Protein AF-A0A1G0YBI5-F1 (afdb_monomer)

Radius of gyration: 34.23 Å; Cα contacts (8 Å, |Δi|>4): 1061; chains: 1; bounding box: 89×84×94 Å

Sequence (829 aa):
MQFNQQEITVLQSEGLLAPEYLEFYKILGNHDFKSQHILRLAKQGSIVKNYQALQELCAPSSNRSPFIAWLKYAGFSVDQLVSMLSHQGGYNNLAALRKLFIPIANNTGDWFLDFHGQPLTPLTLLAREGVTPERIAYLLNHNGGSKNLNTLQTLLIPMKDMNNKCLIDLSTKQPLTNFSLLVKEGFTYDIIMKILNHNGGSKNVEFLQTLIMPIQNTRVTQLDILTQSGFTIERIIRVLNHVGGTCNIKTLQALLVPMQDEYNNFVVDPMTTQPLTQLNMLISEGFAIEEIIQVTNHDGGTRNLRALQALLAPMKDEHDHWLMNSTTGKPLTQLNILIAAGFTSERIIRVLNNGGGAKNLGTLRALLAPMKDEHNRWLIDPVTQKPLTQLDVLNSAGFTIKRILSALSHIGGSKNIESLQALLVPMEDQSGRRIIDLKTGRPLTQLDVLRSKGFKSNHIIKILGHTGGSKNLEALQALFVSLKNEQHNLLIDPKTGKPLTYLDILHSAGFTNEQITDLLGHNGGVKNLEALQSLFVPMKDVHNNLVINPITAQPLTPLAALISMQFTIAQIIKVLNNIGGSKNLIALQVLFKPTKNLYEQLVLDPLSGRPLTQFNILTAEKFTHNDIINLLGNNGGSKNLCALQALLTPISNINYNNGQPYMQLKILNAAGIENNMVISILSQPGGANSMNELLKLVFCKEISNLMASNAMVCKNIYALANMQAKSGHLNFLTFIKGDVFLKHIQEHPSDLIDLCAKIKKLTTKNLPAIPTSIDTLRQLIQPPGNKRKHADSNQAVTNARSITEHSLFKKPPSPVIGTLNISINTQQF

Solvent-accessible surface area (backbone atoms only — not comparable to full-atom values): 45962 Å² total; per-residue (Å²): 98,76,74,54,75,71,55,48,52,54,34,55,78,70,62,62,69,47,73,82,46,57,61,48,38,45,58,43,37,81,64,75,53,50,55,72,56,55,52,56,40,57,79,36,103,54,40,70,55,40,49,51,45,49,46,65,30,62,42,70,48,102,88,46,82,24,54,51,58,58,40,44,74,64,62,47,49,65,70,47,55,48,49,24,40,54,39,79,69,14,41,48,31,54,63,43,54,57,56,32,72,43,64,43,56,55,92,89,63,52,60,45,58,47,101,84,69,46,67,35,19,59,45,58,59,38,45,79,69,73,49,48,49,68,58,53,39,56,36,28,55,45,62,54,12,31,51,23,51,45,48,55,49,60,27,66,40,65,36,59,49,98,82,68,44,71,38,60,37,88,89,78,72,42,68,33,21,61,42,59,52,38,41,75,73,67,47,39,70,79,49,51,54,51,26,25,57,45,59,62,13,31,55,27,54,57,45,47,52,62,26,71,38,56,43,90,100,51,89,54,26,57,46,52,58,40,36,78,72,67,48,39,69,69,56,50,52,57,33,28,55,42,52,58,13,47,54,26,52,56,50,56,55,58,25,67,45,64,38,58,50,100,85,67,47,70,39,50,36,78,90,75,72,43,64,33,21,59,47,58,53,42,45,75,64,62,42,51,73,70,53,60,50,46,24,29,60,39,73,50,9,45,51,20,44,50,49,54,53,63,24,65,43,64,38,57,53,101,81,68,47,74,39,63,32,92,89,69,62,41,72,34,29,57,47,57,53,40,40,75,74,67,45,43,41,71,54,52,45,46,26,21,56,35,53,56,9,31,52,21,49,49,45,54,54,54,30,66,36,68,36,59,49,101,81,76,44,74,37,61,34,89,86,79,74,41,66,36,25,54,47,55,56,38,35,74,68,59,45,41,71,73,47,49,47,48,17,26,49,31,45,57,8,34,48,21,45,52,52,54,56,56,27,69,42,64,36,57,48,101,84,72,46,70,39,61,35,89,87,75,77,42,65,37,25,55,49,53,56,40,41,76,76,70,48,48,60,67,45,58,37,46,17,16,48,29,48,56,10,35,54,20,46,52,51,54,57,56,29,69,45,63,38,58,48,97,87,68,46,73,37,60,35,92,90,76,78,40,68,34,24,55,50,57,54,40,45,74,71,70,51,48,72,66,60,55,33,50,29,20,42,34,56,56,10,38,50,25,48,56,46,56,56,53,28,69,44,62,38,60,49,101,83,74,45,74,36,62,31,93,87,76,76,42,66,33,20,56,46,58,54,40,42,76,68,72,48,48,70,68,56,54,46,40,19,26,57,35,52,55,8,32,51,17,44,52,47,55,60,54,29,70,40,65,35,58,49,100,82,71,45,73,38,57,35,94,86,78,69,42,67,35,21,54,48,55,55,42,46,73,74,70,47,48,76,65,54,54,45,46,21,20,42,33,51,53,11,39,50,19,49,51,43,56,54,54,31,70,37,65,57,91,85,64,86,84,74,84,86,63,80,57,31,53,49,59,55,39,42,65,24,66,49,42,74,69,53,53,48,52,22,24,42,36,60,59,13,34,54,17,51,55,32,47,49,63,39,50,75,34,66,69,52,21,52,46,20,52,74,30,67,63,44,29,51,52,52,49,53,46,39,52,37,76,84,30,37,61,58,43,45,49,58,63,67,69,71,50,70,71,55,54,51,49,42,70,77,38,47,68,54,60,55,53,44,61,57,65,47,72,81,62,53,86,85,56,59,87,78,59,75,89,48,67,66,60,52,49,65,68,55,56,76,87,78,78,91,69,88,79,80,89,82,84,83,88,79,91,80,91,87,87,86,83,90,88,80,86,89,80,87,80,77,83,84,75,84,80,87,77,86,82,85,84,70,96,71,87,137

Foldseek 3Di:
DDDDPVLVVLCVVLVQPPPVNVVVVVLVVVLVDDSVLLSLLSPDPVNVLLVVLVCQQRPDDPPDHHVSVVCVVLPDDPVLLSLLSSDDVSSLLVVLVVQQPDFAAFPVRDADADPVRHGDGNVNVCVVQVCGPVLLSLCSNDDCSSLLSVLSVQQVHFDADPVRHGDADPVPRHTDGNVNLCVVVVCGPVLLSLLSNDDCSSVLSVVVSQQSDDDPPDPDGVVNVCVVVVCDPVLLSLLSSADPSSLLVVLVVQQVDFDADPVRDFDAFPVPRHGDGNSNVCVVLPADPVLLSLLSNYHCSSLLSVLVVQQVPFDADPVRHGDADPVRRHGDGNSVVCVVVVCGNVLLSLLSSEAVSSLLSVLVVQQVDFDADPVRHTPADPVVRHGDGNQNVCVVLVCHPVLLSLLRSYHCSSLLVVLVSQQPDFDADPVRHFDADPVPRHRDGNSVVCVVVPNGPVLSSLLSSEHCSNLLVVLVSQQADFDADPVRHFDADPVPRHRDGNVNVCVVVVHDSVLSSLCSSYHPSSLLVVLVVQQPDFDADPVRHFDADPVPRHRDGNVNVVVVVVDDPVLLSLLRSEHPSSLLSVLVSQQPDFDADPVRHFDADPPPRHRQGNVNVCVVLVHDPVLSSLLSSYHVSSLLSVLVSQQADFDPPDDDDPPDGDGNQVLCVLLVCDPVLSSLLSSAHVSSLLSVLVSLQSVPVLSSVLSNVDVLLVVLSSVQSNDHPNSLLSVLVSVLDDDVVSVVCSVPVPLSNQLSVLCPPPDSVCSVVQDSDVVSSVVSSDDDDDPDDDDDDDDDDDDDDDDDDDDDDDDDDDDDPPDDDDDPPPDDD

Secondary structure (DSSP, 8-state):
----HHHHHHHHHTTTTSHHHHHHHHHTGGGT--HHHHHHHHTSTTHHHHHHHHHHHHPPBTTB--HHHHHHHTT--HHHHHHHHSSTTTHHHHHHHHHTTSPPB-SSSPBPB-TTSPBP-HHHHHHHTT--HHHHHHHHSSTTHHHHHHHHHHHTSBPB-TTSPBPB-TTT-SBPBHHHHHHHTT--HHHHHHHTSSTTHHHHHHHHHHHHSBPTTSS-BHHHHHHHTT--HHHHHHHHSSTTHHHHHHHHHTTSSBPB-TTSPBPBPTTT-SBPBHHHHHHHTT--HHHHHHHHSSTTHHHHHHHHHTTSSBPB-TTSPBPB-TTT-SBPBHHHHHHHTT--HHHHHHHHSSTTHHHHHHHHHHHTSBPB-TTSPBPB-TTT-SBPBHHHHHHHTT--HHHHHHHHSSTTHHHHHHHHHHTTSBPB-TTSPBPB-TTTSSBPBHHHHHHHTT--HHHHHHHHSSTTHHHHHHHHHHTTSBPB-TTSPBPB-TTT-SBPBHHHHHHHTT--HHHHHHHHSSTTHHHHHHHHHHTTSPPB-TTSPBPBPTTT-SBPPHHHHHHHTT--HHHHHHHHSSTTHHHHHHHHHHHTSBPB-TTSPBPB-TTT-SBPBHHHHHHHTT--HHHHHHHHSSTTH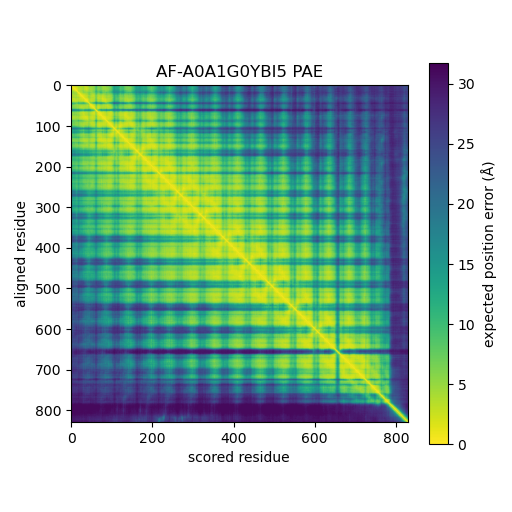HHHHHHHHHHTSB-TTS--SSS---BHHHHHHHTT--HHHHHHHHTSTTHHHHHHHHHHHHTSHHHHHHHHH-HHHHHHHHHHHHSTT-HHHHHHHHHS--HHHHHHHHH-TTHHHHHHHHGGGS-TTTGGGS---HHHHHHHHSPPP--------------------------------------------

Mean predicted aligned error: 14.79 Å

pLDDT: mean 78.62, std 16.67, range [23.75, 96.44]

Structure (mmCIF, N/CA/C/O backbone):
data_AF-A0A1G0YBI5-F1
#
_entry.id   AF-A0A1G0YBI5-F1
#
loop_
_atom_site.group_PDB
_atom_site.id
_atom_site.type_symbol
_atom_site.label_atom_id
_atom_site.label_alt_id
_atom_site.label_comp_id
_atom_site.label_asym_id
_atom_site.label_entity_id
_atom_site.label_seq_id
_atom_site.pdbx_PDB_ins_code
_atom_site.Cartn_x
_atom_site.Cartn_y
_atom_site.Cartn_z
_atom_site.occupancy
_atom_site.B_iso_or_equiv
_atom_site.auth_seq_id
_atom_site.auth_comp_id
_atom_site.auth_asym_id
_atom_site.auth_atom_id
_atom_site.pdbx_PDB_model_num
ATOM 1 N N . MET A 1 1 ? 31.774 -2.046 28.399 1.00 78.06 1 MET A N 1
ATOM 2 C CA . MET A 1 1 ? 31.588 -2.770 27.112 1.00 78.06 1 MET A CA 1
ATOM 3 C C . MET A 1 1 ? 32.882 -2.733 26.309 1.00 78.06 1 MET A C 1
ATOM 5 O O . MET A 1 1 ? 33.738 -1.922 26.636 1.00 78.06 1 MET A O 1
ATOM 9 N N . GLN A 1 2 ? 33.010 -3.556 25.265 1.00 79.81 2 GLN A N 1
ATOM 10 C CA . GLN A 1 2 ? 33.986 -3.336 24.190 1.00 79.81 2 GLN A CA 1
ATOM 11 C C . GLN A 1 2 ? 33.305 -2.568 23.046 1.00 79.81 2 GLN A C 1
ATOM 13 O O . GLN A 1 2 ? 32.137 -2.825 22.758 1.00 79.81 2 GLN A O 1
ATOM 18 N N . PHE A 1 3 ? 34.033 -1.640 22.427 1.00 81.75 3 PHE A N 1
ATOM 19 C CA . PHE A 1 3 ? 33.631 -0.885 21.237 1.00 81.75 3 PHE A CA 1
ATOM 20 C C . PHE A 1 3 ? 34.765 -0.977 20.209 1.00 81.75 3 PHE A C 1
ATOM 22 O O . PHE A 1 3 ? 35.933 -0.949 20.598 1.00 81.75 3 PHE A O 1
ATOM 29 N N . ASN A 1 4 ? 34.450 -1.077 18.918 1.00 85.44 4 ASN A N 1
ATOM 30 C CA . ASN A 1 4 ? 35.458 -1.013 17.855 1.00 85.44 4 ASN A CA 1
ATOM 31 C C . ASN A 1 4 ? 35.725 0.436 17.402 1.00 85.44 4 ASN A C 1
ATOM 33 O O . ASN A 1 4 ? 34.962 1.350 17.713 1.00 85.44 4 ASN A O 1
ATOM 37 N N . GLN A 1 5 ? 36.797 0.651 16.634 1.00 81.94 5 GLN A N 1
ATOM 38 C CA . GLN A 1 5 ? 37.257 1.994 16.261 1.00 81.94 5 GLN A CA 1
ATOM 39 C C . GLN A 1 5 ? 36.187 2.846 15.552 1.00 81.94 5 GLN A C 1
ATOM 41 O O . GLN A 1 5 ? 36.073 4.034 15.841 1.00 81.94 5 GLN A O 1
ATOM 46 N N . GLN A 1 6 ? 35.363 2.252 14.679 1.00 81.44 6 GLN A N 1
ATOM 47 C CA . GLN A 1 6 ? 34.290 2.972 13.976 1.00 81.44 6 GLN A CA 1
ATOM 48 C C . GLN A 1 6 ? 33.152 3.366 14.930 1.00 81.44 6 GLN A C 1
ATOM 50 O O . GLN A 1 6 ? 32.549 4.429 14.787 1.00 81.44 6 GLN A O 1
ATOM 55 N N . GLU A 1 7 ? 32.862 2.519 15.920 1.00 83.31 7 GLU A N 1
ATOM 56 C CA . GLU A 1 7 ? 31.876 2.800 16.968 1.00 83.31 7 GLU A CA 1
ATOM 57 C C . GLU A 1 7 ? 32.351 3.947 17.870 1.00 83.31 7 GLU A C 1
ATOM 59 O O . GLU A 1 7 ? 31.566 4.838 18.191 1.00 83.31 7 GLU A O 1
ATOM 64 N N . ILE A 1 8 ? 33.644 3.969 18.211 1.00 82.88 8 ILE A N 1
ATOM 65 C CA . ILE A 1 8 ? 34.276 5.047 18.985 1.00 82.88 8 ILE A CA 1
ATOM 66 C C . ILE A 1 8 ? 34.191 6.377 18.225 1.00 82.88 8 ILE A C 1
ATOM 68 O O . ILE A 1 8 ? 33.777 7.369 18.820 1.00 82.88 8 ILE A O 1
ATOM 72 N N . THR A 1 9 ? 34.482 6.412 16.917 1.00 82.12 9 THR A N 1
ATOM 73 C CA . THR A 1 9 ? 34.340 7.639 16.104 1.00 82.12 9 THR A CA 1
ATOM 74 C C . THR A 1 9 ? 32.910 8.190 16.134 1.00 82.12 9 THR A C 1
ATOM 76 O O . THR A 1 9 ? 32.730 9.396 16.285 1.00 82.12 9 THR A O 1
ATOM 79 N N . VAL A 1 10 ? 31.889 7.326 16.052 1.00 79.31 10 VAL A N 1
ATOM 80 C CA . VAL A 1 10 ? 30.475 7.747 16.133 1.00 79.31 10 VAL A CA 1
ATOM 81 C C . VAL A 1 10 ? 30.131 8.307 17.517 1.00 79.31 10 VAL A C 1
ATOM 83 O O . VAL A 1 10 ? 29.475 9.342 17.609 1.00 79.31 10 VAL A O 1
ATOM 86 N N . LEU A 1 11 ? 30.584 7.668 18.600 1.00 78.62 11 LEU A N 1
ATOM 87 C CA . LEU A 1 11 ? 30.369 8.190 19.956 1.00 78.62 11 LEU A CA 1
ATOM 88 C C . LEU A 1 11 ? 31.120 9.509 20.186 1.00 78.62 11 LEU A C 1
ATOM 90 O O . LEU A 1 11 ? 30.607 10.382 20.881 1.00 78.62 11 LEU A O 1
ATOM 94 N N . GLN A 1 12 ? 32.290 9.686 19.570 1.00 82.00 12 GLN A N 1
ATOM 95 C CA . GLN A 1 12 ? 33.066 10.924 19.631 1.00 82.00 12 GLN A CA 1
ATOM 96 C C . GLN A 1 12 ? 32.357 12.086 18.922 1.00 82.00 12 GLN A C 1
ATOM 98 O O . GLN A 1 12 ? 32.275 13.170 19.496 1.00 82.00 12 GLN A O 1
ATOM 103 N N . SER A 1 13 ? 31.796 11.870 17.724 1.00 79.12 13 SER A N 1
ATOM 104 C CA . SER A 1 13 ? 31.029 12.905 17.005 1.00 79.12 13 SER A CA 1
ATOM 105 C C . SER A 1 13 ? 29.747 13.336 17.726 1.00 79.12 13 SER A C 1
ATOM 107 O O . SER A 1 13 ? 29.272 14.444 17.509 1.00 79.12 13 SER A O 1
ATOM 109 N N . GLU A 1 14 ? 29.215 12.480 18.599 1.00 74.25 14 GLU A N 1
ATOM 110 C CA . GLU A 1 14 ? 28.008 12.724 19.400 1.00 74.25 14 GLU A CA 1
ATOM 111 C C . GLU A 1 14 ? 28.326 13.156 20.856 1.00 74.25 14 GLU A C 1
ATOM 113 O O . GLU A 1 14 ? 27.425 13.278 21.684 1.00 74.25 14 GLU A O 1
ATOM 118 N N . GLY A 1 15 ? 29.606 13.366 21.206 1.00 76.88 15 GLY A N 1
ATOM 119 C CA . GLY A 1 15 ? 30.052 13.824 22.536 1.00 76.88 15 GLY A CA 1
ATOM 120 C C . GLY A 1 15 ? 30.040 12.772 23.662 1.00 76.88 15 GLY A C 1
ATOM 121 O O . GLY A 1 15 ? 30.349 13.081 24.811 1.00 76.88 15 GLY A O 1
ATOM 122 N N . LEU A 1 16 ? 29.734 11.511 23.355 1.00 74.75 16 LEU A N 1
ATOM 123 C CA . LEU A 1 16 ? 29.419 10.438 24.310 1.00 74.75 16 LEU A CA 1
ATOM 124 C C . LEU A 1 16 ? 30.634 9.682 24.894 1.00 74.75 16 LEU A C 1
ATOM 126 O O . LEU A 1 16 ? 30.518 8.517 25.292 1.00 74.75 16 LEU A O 1
ATOM 130 N N . LEU A 1 17 ? 31.805 10.325 24.938 1.00 77.25 17 LEU A N 1
ATOM 131 C CA . LEU A 1 17 ? 33.061 9.755 25.458 1.00 77.25 17 LEU A CA 1
ATOM 132 C C . LEU A 1 17 ? 33.609 10.475 26.704 1.00 77.25 17 LEU A C 1
ATOM 134 O O . LEU A 1 17 ? 34.701 10.146 27.164 1.00 77.25 17 LEU A O 1
ATOM 138 N N . ALA A 1 18 ? 32.870 11.435 27.272 1.00 75.88 18 ALA A N 1
ATOM 139 C CA . ALA A 1 18 ? 33.247 12.053 28.545 1.00 75.88 18 ALA A CA 1
ATOM 140 C C . ALA A 1 18 ? 33.289 11.009 29.693 1.00 75.88 18 ALA A C 1
ATOM 142 O O . ALA A 1 18 ? 32.528 10.036 29.649 1.00 75.88 18 ALA A O 1
ATOM 143 N N . PRO A 1 19 ? 34.130 11.191 30.737 1.00 73.38 19 PRO A N 1
ATOM 144 C CA . PRO A 1 19 ? 34.338 10.186 31.792 1.00 73.38 19 PRO A CA 1
ATOM 145 C C . PRO A 1 19 ? 33.054 9.705 32.486 1.00 73.38 19 PRO A C 1
ATOM 147 O O . PRO A 1 19 ? 32.928 8.525 32.809 1.00 73.38 19 PRO A O 1
ATOM 150 N N . GLU A 1 20 ? 32.072 10.597 32.633 1.00 69.62 20 GLU A N 1
ATOM 151 C CA . GLU A 1 20 ? 30.724 10.325 33.151 1.00 69.62 20 GLU A CA 1
ATOM 152 C C . GLU A 1 20 ? 29.970 9.204 32.401 1.00 69.62 20 GLU A C 1
ATOM 154 O O . GLU A 1 20 ? 29.218 8.446 33.019 1.00 69.62 20 GLU A O 1
ATOM 159 N N . TYR A 1 21 ? 30.210 9.019 31.097 1.00 74.31 21 TYR A N 1
ATOM 160 C CA . TYR A 1 21 ? 29.616 7.926 30.317 1.00 74.31 21 TYR A CA 1
ATOM 161 C C . TYR A 1 21 ? 30.408 6.615 30.431 1.00 74.31 21 TYR A C 1
ATOM 163 O O . TYR A 1 21 ? 29.832 5.539 30.266 1.00 74.31 21 TYR A O 1
ATOM 171 N N . LEU A 1 22 ? 31.708 6.664 30.744 1.00 73.62 22 LEU A N 1
ATOM 172 C CA . LEU A 1 22 ? 32.577 5.479 30.741 1.00 73.62 22 LEU A CA 1
ATOM 173 C C . LEU A 1 22 ? 32.236 4.494 31.867 1.00 73.62 22 LEU A C 1
ATOM 175 O O . LEU A 1 22 ? 32.133 3.291 31.614 1.00 73.62 22 LEU A O 1
ATOM 179 N N . GLU A 1 23 ? 31.980 4.985 33.083 1.00 71.88 23 GLU A N 1
ATOM 180 C CA . GLU A 1 23 ? 31.459 4.149 34.177 1.00 71.88 23 GLU A CA 1
ATOM 181 C C . GLU A 1 23 ? 30.042 3.644 33.872 1.00 71.88 23 GLU A C 1
ATOM 183 O O . GLU A 1 23 ? 29.704 2.483 34.123 1.00 71.88 23 GLU A O 1
ATOM 188 N N . PHE A 1 24 ? 29.222 4.475 33.227 1.00 78.56 24 PHE A N 1
ATOM 189 C CA . PHE A 1 24 ? 27.868 4.098 32.839 1.00 78.56 24 PHE A CA 1
ATOM 190 C C . PHE A 1 24 ? 27.839 2.956 31.799 1.00 78.56 24 PHE A C 1
ATOM 192 O O . PHE A 1 24 ? 27.011 2.046 31.902 1.00 78.56 24 PHE A O 1
ATOM 199 N N . TYR A 1 25 ? 28.808 2.893 30.876 1.00 81.38 25 TYR A N 1
ATOM 200 C CA . TYR A 1 25 ? 29.000 1.752 29.963 1.00 81.38 25 TYR A CA 1
ATOM 201 C C . TYR A 1 25 ? 29.492 0.461 30.644 1.00 81.38 25 TYR A C 1
ATOM 203 O O . TYR A 1 25 ? 29.491 -0.600 30.001 1.00 81.38 25 TYR A O 1
ATOM 211 N N . LYS A 1 26 ? 29.915 0.502 31.915 1.00 77.56 26 LYS A N 1
ATOM 212 C CA . LYS A 1 26 ? 30.119 -0.709 32.733 1.00 77.56 26 LYS A CA 1
ATOM 213 C C . LYS A 1 26 ? 28.783 -1.176 33.311 1.00 77.56 26 LYS A C 1
ATOM 215 O O . LYS A 1 26 ? 28.404 -2.323 33.090 1.00 77.56 26 LYS A O 1
ATOM 220 N N . ILE A 1 27 ? 28.028 -0.267 33.934 1.00 80.31 27 ILE A N 1
ATOM 221 C CA . ILE A 1 27 ? 26.700 -0.539 34.520 1.00 80.31 27 ILE A CA 1
ATOM 222 C C . ILE A 1 27 ? 25.740 -1.128 33.476 1.00 80.31 27 ILE A C 1
ATOM 224 O O . ILE A 1 27 ? 25.124 -2.164 33.716 1.00 80.31 27 ILE A O 1
ATOM 228 N N . LEU A 1 28 ? 25.658 -0.528 32.284 1.00 81.88 28 LEU A N 1
ATOM 229 C CA . LEU A 1 28 ? 24.834 -1.049 31.189 1.00 81.88 28 LEU A CA 1
ATOM 230 C C . LEU A 1 28 ? 25.314 -2.426 30.687 1.00 81.88 28 LEU A C 1
ATOM 232 O O . LEU A 1 28 ? 24.494 -3.262 30.309 1.00 81.88 28 LEU A O 1
ATOM 236 N N . GLY A 1 29 ? 26.624 -2.696 30.719 1.00 80.19 29 GLY A N 1
ATOM 237 C CA . GLY A 1 29 ? 27.182 -4.010 30.377 1.00 80.19 29 GLY A CA 1
ATOM 238 C C . GLY A 1 29 ? 26.702 -5.112 31.327 1.00 80.19 29 GLY A C 1
ATOM 239 O O . GLY A 1 29 ? 26.284 -6.172 30.869 1.00 80.19 29 GLY A O 1
ATOM 240 N N . ASN A 1 30 ? 26.631 -4.815 32.628 1.00 82.38 30 ASN A N 1
ATOM 241 C CA . ASN A 1 30 ? 26.096 -5.709 33.668 1.00 82.38 30 ASN A CA 1
ATOM 242 C C . ASN A 1 30 ? 24.572 -5.945 33.556 1.00 82.38 30 ASN A C 1
ATOM 244 O O . ASN A 1 30 ? 23.980 -6.663 34.365 1.00 82.38 30 ASN A O 1
ATOM 248 N N . HIS A 1 31 ? 23.914 -5.328 32.572 1.00 81.62 31 HIS A N 1
ATOM 249 C CA . HIS A 1 31 ? 22.493 -5.482 32.281 1.00 81.62 31 HIS A CA 1
ATOM 250 C C . HIS A 1 31 ? 22.217 -5.939 30.837 1.00 81.62 31 HIS A C 1
ATOM 252 O O . HIS A 1 31 ? 21.101 -5.752 30.353 1.00 81.62 31 HIS A O 1
ATOM 258 N N . ASP A 1 32 ? 23.181 -6.599 30.189 1.00 84.88 32 ASP A N 1
ATOM 259 C CA . ASP A 1 32 ? 23.096 -7.206 28.845 1.00 84.88 32 ASP A CA 1
ATOM 260 C C . ASP A 1 32 ? 23.000 -6.213 27.664 1.00 84.88 32 ASP A C 1
ATOM 262 O O . ASP A 1 32 ? 22.645 -6.594 26.543 1.00 84.88 32 ASP A O 1
ATOM 266 N N . PHE A 1 33 ? 23.343 -4.934 27.864 1.00 86.06 33 PHE A N 1
ATOM 267 C CA . PHE A 1 33 ? 23.491 -3.996 26.744 1.00 86.06 33 PHE A CA 1
ATOM 268 C C . PHE A 1 33 ? 24.806 -4.232 25.981 1.00 86.06 33 PHE A C 1
ATOM 270 O O . PHE A 1 33 ? 25.850 -4.525 26.563 1.00 86.06 33 PHE A O 1
ATOM 277 N N . LYS A 1 34 ? 24.755 -4.046 24.658 1.00 88.19 34 LYS A N 1
ATOM 278 C CA . LYS A 1 34 ? 25.879 -4.209 23.718 1.00 88.19 34 LYS A CA 1
ATOM 279 C C . LYS A 1 34 ? 26.214 -2.873 23.047 1.00 88.19 34 LYS A C 1
ATOM 281 O O . LYS A 1 34 ? 25.342 -2.008 22.970 1.00 88.19 34 LYS A O 1
ATOM 286 N N . SER A 1 35 ? 27.417 -2.723 22.479 1.00 83.94 35 SER A N 1
ATOM 287 C CA . SER A 1 35 ? 27.844 -1.504 21.756 1.00 83.94 35 SER A CA 1
ATOM 288 C C . SER A 1 35 ? 26.811 -1.031 20.722 1.00 83.94 35 SER A C 1
ATOM 290 O O . SER A 1 35 ? 26.425 0.136 20.687 1.00 83.94 35 SER A O 1
ATOM 292 N N . GLN A 1 36 ? 26.262 -1.973 19.956 1.00 83.62 36 GLN A N 1
ATOM 293 C CA . GLN A 1 36 ? 25.229 -1.749 18.943 1.00 83.62 36 GLN A CA 1
ATOM 294 C C . GLN A 1 36 ? 23.953 -1.095 19.504 1.00 83.62 36 GLN A C 1
ATOM 296 O O . GLN A 1 36 ? 23.309 -0.308 18.810 1.00 83.62 36 GLN A O 1
ATOM 301 N N . HIS A 1 37 ? 23.595 -1.368 20.763 1.00 86.31 37 HIS A N 1
ATOM 302 C CA . HIS A 1 37 ? 22.430 -0.768 21.424 1.00 86.31 37 HIS A CA 1
ATOM 303 C C . HIS A 1 37 ? 22.697 0.710 21.741 1.00 86.31 37 HIS A C 1
ATOM 305 O O . HIS A 1 37 ? 21.854 1.568 21.485 1.00 86.31 37 HIS A O 1
ATOM 311 N N . ILE A 1 38 ? 23.902 0.999 22.240 1.00 83.31 38 ILE A N 1
ATOM 312 C CA . ILE A 1 38 ? 24.389 2.343 22.575 1.00 83.31 38 ILE A CA 1
ATOM 313 C C . ILE A 1 38 ? 24.414 3.226 21.318 1.00 83.31 38 ILE A C 1
ATOM 315 O O . ILE A 1 38 ? 23.856 4.323 21.311 1.00 83.31 38 ILE A O 1
ATOM 319 N N . LEU A 1 39 ? 24.942 2.702 20.209 1.00 79.56 39 LEU A N 1
ATOM 320 C CA . LEU A 1 39 ? 25.005 3.390 18.912 1.00 79.56 39 LEU A CA 1
ATOM 321 C C . LEU A 1 39 ? 23.631 3.611 18.271 1.00 79.56 39 LEU A C 1
ATOM 323 O O . LEU A 1 39 ? 23.418 4.613 17.590 1.00 79.56 39 LEU A O 1
ATOM 327 N N . ARG A 1 40 ? 22.689 2.682 18.476 1.00 80.69 40 ARG A N 1
ATOM 328 C CA . ARG A 1 40 ? 21.307 2.822 17.999 1.00 80.69 40 ARG A CA 1
ATOM 329 C C . ARG A 1 40 ? 20.576 3.967 18.708 1.00 80.69 40 ARG A C 1
ATOM 331 O O . ARG A 1 40 ? 19.763 4.636 18.075 1.00 80.69 40 ARG A O 1
ATOM 338 N N . LEU A 1 41 ? 20.889 4.207 19.982 1.00 76.38 41 LEU A N 1
ATOM 339 C CA . LEU A 1 41 ? 20.378 5.343 20.755 1.00 76.38 41 LEU A CA 1
ATOM 340 C C . LEU A 1 41 ? 21.157 6.639 20.497 1.00 76.38 41 LEU A C 1
ATOM 342 O O . LEU A 1 41 ? 20.563 7.709 20.582 1.00 76.38 41 LEU A O 1
ATOM 346 N N . ALA A 1 42 ? 22.448 6.545 20.160 1.00 71.62 42 ALA A N 1
ATOM 347 C CA . ALA A 1 42 ? 23.283 7.698 19.829 1.00 71.62 42 ALA A CA 1
ATOM 348 C C . ALA A 1 42 ? 22.799 8.425 18.563 1.00 71.62 42 ALA A C 1
ATOM 350 O O . ALA A 1 42 ? 22.670 9.640 18.560 1.00 71.62 42 ALA A O 1
ATOM 351 N N . LYS A 1 43 ? 22.429 7.677 17.514 1.00 68.44 43 LYS A N 1
ATOM 352 C CA . LYS A 1 43 ? 22.000 8.207 16.201 1.00 68.44 43 LYS A CA 1
ATOM 353 C C . LYS A 1 43 ? 20.584 8.823 16.193 1.00 68.44 43 LYS A C 1
ATOM 355 O O . LYS A 1 43 ? 19.856 8.680 15.210 1.00 68.44 43 LYS A O 1
ATOM 360 N N . GLN A 1 44 ? 20.149 9.441 17.292 1.00 67.12 44 GLN A N 1
ATOM 361 C CA . GLN A 1 44 ? 18.809 10.009 17.474 1.00 67.12 44 GLN A CA 1
ATOM 362 C C . GLN A 1 44 ? 18.874 11.364 18.192 1.00 67.12 44 GLN A C 1
ATOM 364 O O . GLN A 1 44 ? 19.462 11.481 19.263 1.00 67.12 44 GLN A O 1
ATOM 369 N N . GLY A 1 45 ? 18.183 12.374 17.648 1.00 56.31 45 GLY A N 1
ATOM 370 C CA . GLY A 1 45 ? 18.226 13.784 18.084 1.00 56.31 45 GLY A CA 1
ATOM 371 C C . GLY A 1 45 ? 17.610 14.121 19.456 1.00 56.31 45 GLY A C 1
ATOM 372 O O . GLY A 1 45 ? 17.027 15.188 19.627 1.00 56.31 45 GLY A O 1
ATOM 373 N N . SER A 1 46 ? 17.683 13.221 20.437 1.00 65.62 46 SER A N 1
ATOM 374 C CA . SER A 1 46 ? 17.364 13.482 21.851 1.00 65.62 46 SER A CA 1
ATOM 375 C C . SER A 1 46 ? 18.327 12.736 22.788 1.00 65.62 46 SER A C 1
ATOM 377 O O . SER A 1 46 ? 17.948 12.248 23.853 1.00 65.62 46 SER A O 1
ATOM 379 N N . ILE A 1 47 ? 19.583 12.637 22.349 1.00 69.69 47 ILE A N 1
ATOM 380 C CA . ILE A 1 47 ? 20.627 11.760 22.882 1.00 69.69 47 ILE A CA 1
ATOM 381 C C . ILE A 1 47 ? 20.784 11.857 24.408 1.00 69.69 47 ILE A C 1
ATOM 383 O O . ILE A 1 47 ? 20.553 10.872 25.105 1.00 69.69 47 ILE A O 1
ATOM 387 N N . VAL A 1 48 ? 21.013 13.061 24.946 1.00 70.00 48 VAL A N 1
ATOM 388 C CA . VAL A 1 48 ? 21.192 13.315 26.388 1.00 70.00 48 VAL A CA 1
ATOM 389 C C . VAL A 1 48 ? 20.004 12.801 27.209 1.00 70.00 48 VAL A C 1
ATOM 391 O O . VAL A 1 48 ? 20.194 12.099 28.198 1.00 70.00 48 VAL A O 1
ATOM 394 N N . LYS A 1 49 ? 18.766 13.067 26.769 1.00 72.56 49 LYS A N 1
ATOM 395 C CA . LYS A 1 49 ? 17.549 12.653 27.492 1.00 72.56 49 LYS A CA 1
ATOM 396 C C . LYS A 1 49 ? 17.334 11.143 27.460 1.00 72.56 49 LYS A C 1
ATOM 398 O O . LYS A 1 49 ? 16.870 10.568 28.439 1.00 72.56 49 LYS A O 1
ATOM 403 N N . ASN A 1 50 ? 17.688 10.488 26.355 1.00 75.06 50 ASN A N 1
ATOM 404 C CA . ASN A 1 50 ? 17.629 9.031 26.256 1.00 75.06 50 ASN A CA 1
ATOM 405 C C . ASN A 1 50 ? 18.683 8.356 27.155 1.00 75.06 50 ASN A C 1
ATOM 407 O O . ASN A 1 50 ? 18.404 7.302 27.725 1.00 75.06 50 ASN A O 1
ATOM 411 N N . TYR A 1 51 ? 19.856 8.973 27.337 1.00 75.19 51 TYR A N 1
ATOM 412 C CA . TYR A 1 51 ? 20.897 8.479 28.245 1.00 75.19 51 TYR A CA 1
ATOM 413 C C . TYR A 1 51 ? 20.537 8.723 29.715 1.00 75.19 51 TYR A C 1
ATOM 415 O O . TYR A 1 51 ? 20.633 7.791 30.509 1.00 75.19 51 TYR A O 1
ATOM 423 N N . GLN A 1 52 ? 20.013 9.902 30.065 1.00 75.88 52 GLN A N 1
ATOM 424 C CA . GLN A 1 52 ? 19.443 10.185 31.392 1.00 75.88 52 GLN A CA 1
ATOM 425 C C . GLN A 1 52 ? 18.333 9.183 31.755 1.00 75.88 52 GLN A C 1
ATOM 427 O O . GLN A 1 52 ? 18.330 8.617 32.845 1.00 75.88 52 GLN A O 1
ATOM 432 N N . ALA A 1 53 ? 17.442 8.868 30.812 1.00 76.62 53 ALA A N 1
ATOM 433 C CA . ALA A 1 53 ? 16.386 7.881 31.026 1.00 76.62 53 ALA A CA 1
ATOM 434 C C . ALA A 1 53 ? 16.925 6.448 31.229 1.00 76.62 53 ALA A C 1
ATOM 436 O O . ALA A 1 53 ? 16.348 5.688 32.004 1.00 76.62 53 ALA A O 1
ATOM 437 N N . LEU A 1 54 ? 18.044 6.076 30.590 1.00 78.75 54 LEU A N 1
ATOM 438 C CA . LEU A 1 54 ? 18.757 4.829 30.903 1.00 78.75 54 LEU A CA 1
ATOM 439 C C . LEU A 1 54 ? 19.473 4.887 32.264 1.00 78.75 54 LEU A C 1
ATOM 441 O O . LEU A 1 54 ? 19.554 3.865 32.944 1.00 78.75 54 LEU A O 1
ATOM 445 N N . GLN A 1 55 ? 19.990 6.047 32.680 1.00 78.19 55 GLN A N 1
ATOM 446 C CA . GLN A 1 55 ? 20.590 6.218 34.008 1.00 78.19 55 GLN A CA 1
ATOM 447 C C . GLN A 1 55 ? 19.525 5.993 35.085 1.00 78.19 55 GLN A C 1
ATOM 449 O O . GLN A 1 55 ? 19.713 5.133 35.939 1.00 78.19 55 GLN A O 1
ATOM 454 N N . GLU A 1 56 ? 18.353 6.628 34.984 1.00 76.25 56 GLU A N 1
ATOM 455 C CA . GLU A 1 56 ? 17.215 6.370 35.883 1.00 76.25 56 GLU A CA 1
ATOM 456 C C . GLU A 1 56 ? 16.704 4.913 35.860 1.00 76.25 56 GLU A C 1
ATOM 458 O O . GLU A 1 56 ? 16.065 4.453 36.814 1.00 76.25 56 GLU A O 1
ATOM 463 N N . LEU A 1 57 ? 16.889 4.204 34.743 1.00 80.31 57 LEU A N 1
ATOM 464 C CA . LEU A 1 57 ? 16.445 2.821 34.558 1.00 80.31 57 LEU A CA 1
ATOM 465 C C . LEU A 1 57 ? 17.336 1.829 35.324 1.00 80.31 57 LEU A C 1
ATOM 467 O O . LEU A 1 57 ? 16.836 0.842 35.873 1.00 80.31 57 LEU A O 1
ATOM 471 N N . CYS A 1 58 ? 18.638 2.114 35.360 1.00 78.00 58 CYS A N 1
ATOM 472 C CA . CYS A 1 58 ? 19.678 1.277 35.960 1.00 78.00 58 CYS A CA 1
ATOM 473 C C . CYS A 1 58 ? 20.127 1.763 37.350 1.00 78.00 58 CYS A C 1
ATOM 475 O O . CYS A 1 58 ? 20.790 1.014 38.064 1.00 78.00 58 CYS A O 1
ATOM 477 N N . ALA A 1 59 ? 19.779 2.990 37.749 1.00 74.69 59 ALA A N 1
ATOM 478 C CA . ALA A 1 59 ? 20.132 3.550 39.048 1.00 74.69 59 ALA A CA 1
ATOM 479 C C . ALA A 1 59 ? 19.529 2.717 40.200 1.00 74.69 59 ALA A C 1
ATOM 481 O O . ALA A 1 59 ? 18.311 2.497 40.224 1.00 74.69 59 ALA A O 1
ATOM 482 N N . PRO A 1 60 ? 20.340 2.273 41.178 1.00 63.41 60 PRO A N 1
ATOM 483 C CA . PRO A 1 60 ? 19.816 1.688 42.401 1.00 63.41 60 PRO A CA 1
ATOM 484 C C . PRO A 1 60 ? 19.134 2.784 43.225 1.00 63.41 60 PRO A C 1
ATOM 486 O O . PRO A 1 60 ? 19.724 3.825 43.512 1.00 63.41 60 PRO A O 1
ATOM 489 N N . SER A 1 61 ? 17.888 2.547 43.629 1.00 57.78 61 SER A N 1
ATOM 490 C CA . SER A 1 61 ? 17.251 3.386 44.648 1.00 57.78 61 SER A CA 1
ATOM 491 C C . SER A 1 61 ? 17.701 2.922 46.033 1.00 57.78 61 SER A C 1
ATOM 493 O O . SER A 1 61 ? 17.942 1.730 46.228 1.00 57.78 61 SER A O 1
ATOM 495 N N . SER A 1 62 ? 17.779 3.835 47.003 1.00 49.72 62 SER A N 1
ATOM 496 C CA . SER A 1 62 ? 18.447 3.636 48.303 1.00 49.72 62 SER A CA 1
ATOM 497 C C . SER A 1 62 ? 17.926 2.491 49.187 1.00 49.72 62 SER A C 1
ATOM 499 O O . SER A 1 62 ? 18.525 2.228 50.222 1.00 49.72 62 SER A O 1
ATOM 501 N N . ASN A 1 63 ? 16.846 1.800 48.799 1.00 49.78 63 ASN A N 1
ATOM 502 C CA . ASN A 1 63 ? 16.431 0.525 49.398 1.00 49.78 63 ASN A CA 1
ATOM 503 C C . ASN A 1 63 ? 15.615 -0.385 48.443 1.00 49.78 63 ASN A C 1
ATOM 505 O O . ASN A 1 63 ? 14.815 -1.202 48.899 1.00 49.78 63 ASN A O 1
ATOM 509 N N . ARG A 1 64 ? 15.749 -0.249 47.110 1.00 62.00 64 ARG A N 1
ATOM 510 C CA . ARG A 1 64 ? 15.067 -1.140 46.135 1.00 62.00 64 ARG A CA 1
ATOM 511 C C . ARG A 1 64 ? 15.897 -1.374 44.875 1.00 62.00 64 ARG A C 1
ATOM 513 O O . ARG A 1 64 ? 16.549 -0.452 44.379 1.00 62.00 64 ARG A O 1
ATOM 520 N N . SER A 1 65 ? 15.777 -2.585 44.325 1.00 71.69 65 SER A N 1
ATOM 521 C CA . SER A 1 65 ? 16.350 -3.008 43.040 1.00 71.69 65 SER A CA 1
ATOM 522 C C . SER A 1 65 ? 16.073 -1.992 41.919 1.00 71.69 65 SER A C 1
ATOM 524 O O . SER A 1 65 ? 14.977 -1.424 41.885 1.00 71.69 65 SER A O 1
ATOM 526 N N . PRO A 1 66 ? 17.015 -1.778 40.979 1.00 81.38 66 PRO A N 1
ATOM 527 C CA . PRO A 1 66 ? 16.829 -0.830 39.883 1.00 81.38 66 PRO A CA 1
ATOM 528 C C . PRO A 1 66 ? 15.648 -1.242 38.996 1.00 81.38 66 PRO A C 1
ATOM 530 O O . PRO A 1 66 ? 15.339 -2.429 38.856 1.00 81.38 66 PRO A O 1
ATOM 533 N N . PHE A 1 67 ? 14.986 -0.267 38.368 1.00 83.69 67 PHE A N 1
ATOM 534 C CA . PHE A 1 67 ? 13.736 -0.510 37.633 1.00 83.69 67 PHE A CA 1
ATOM 535 C C . PHE A 1 67 ? 13.912 -1.497 36.466 1.00 83.69 67 PHE A C 1
ATOM 537 O O . PHE A 1 67 ? 13.000 -2.268 36.170 1.00 83.69 67 PHE A O 1
ATOM 544 N N . ILE A 1 68 ? 15.106 -1.577 35.872 1.00 85.38 68 ILE A N 1
ATOM 545 C CA . ILE A 1 68 ? 15.440 -2.607 34.881 1.00 85.38 68 ILE A CA 1
ATOM 546 C C . ILE A 1 68 ? 15.242 -4.047 35.381 1.00 85.38 68 ILE A C 1
ATOM 548 O O . ILE A 1 68 ? 14.846 -4.904 34.595 1.00 85.38 68 ILE A O 1
ATOM 552 N N . ALA A 1 69 ? 15.462 -4.326 36.670 1.00 83.00 69 ALA A N 1
ATOM 553 C CA . ALA A 1 69 ? 15.246 -5.657 37.237 1.00 83.00 69 ALA A CA 1
ATOM 554 C C . ALA A 1 69 ? 13.751 -6.011 37.279 1.00 83.00 69 ALA A C 1
ATOM 556 O O . ALA A 1 69 ? 13.377 -7.134 36.951 1.00 83.00 69 ALA A O 1
ATOM 557 N N . TRP A 1 70 ? 12.893 -5.033 37.592 1.00 83.81 70 TRP A N 1
ATOM 558 C CA . TRP A 1 70 ? 11.434 -5.190 37.568 1.00 83.81 70 TRP A CA 1
ATOM 559 C C . TRP A 1 70 ? 10.925 -5.409 36.140 1.00 83.81 70 TRP A C 1
ATOM 561 O O . TRP A 1 70 ? 10.057 -6.248 35.918 1.00 83.81 70 TRP A O 1
ATOM 571 N N . LEU A 1 71 ? 11.503 -4.711 35.156 1.00 86.25 71 LEU A N 1
ATOM 572 C CA . LEU A 1 71 ? 11.172 -4.911 33.745 1.00 86.25 71 LEU A CA 1
ATOM 573 C C . LEU A 1 71 ? 11.626 -6.282 33.227 1.00 86.25 71 LEU A C 1
ATOM 575 O O . LEU A 1 71 ? 10.842 -6.945 32.554 1.00 86.25 71 LEU A O 1
ATOM 579 N N . LYS A 1 72 ? 12.834 -6.744 33.577 1.00 85.19 72 LYS A N 1
ATOM 580 C CA . LYS A 1 72 ? 13.300 -8.098 33.226 1.00 85.19 72 LYS A CA 1
ATOM 581 C C . LYS A 1 72 ? 12.446 -9.186 33.882 1.00 85.19 72 LYS A C 1
ATOM 583 O O . LYS A 1 72 ? 12.064 -10.129 33.200 1.00 85.19 72 LYS A O 1
ATOM 588 N N . TYR A 1 73 ? 12.089 -9.030 35.160 1.00 84.88 73 TYR A N 1
ATOM 589 C CA . TYR A 1 73 ? 11.176 -9.945 35.859 1.00 84.88 73 TYR A CA 1
ATOM 590 C C . TYR A 1 73 ? 9.781 -9.976 35.215 1.00 84.88 73 TYR A C 1
ATOM 592 O O . TYR A 1 73 ? 9.198 -11.042 35.048 1.00 84.88 73 TYR A O 1
ATOM 600 N N . ALA A 1 74 ? 9.279 -8.821 34.771 1.00 80.50 74 ALA A N 1
ATOM 601 C CA . ALA A 1 74 ? 8.039 -8.715 34.007 1.00 80.50 74 ALA A CA 1
ATOM 602 C C . ALA A 1 74 ? 8.145 -9.215 32.550 1.00 80.50 74 ALA A C 1
ATOM 604 O O . ALA A 1 74 ? 7.138 -9.188 31.852 1.00 80.50 74 ALA A O 1
ATOM 605 N N . GLY A 1 75 ? 9.320 -9.655 32.079 1.00 85.88 75 GLY A N 1
ATOM 606 C CA . GLY A 1 75 ? 9.530 -10.252 30.753 1.00 85.88 75 GLY A CA 1
ATOM 607 C C . GLY A 1 75 ? 10.047 -9.314 29.651 1.00 85.88 75 GLY A C 1
ATOM 608 O O . GLY A 1 75 ? 10.191 -9.754 28.513 1.00 85.88 75 GLY A O 1
ATOM 609 N N . PHE A 1 76 ? 10.361 -8.047 29.941 1.00 87.12 76 PHE A N 1
ATOM 610 C CA . PHE A 1 76 ? 10.888 -7.121 28.927 1.00 87.12 76 PHE A CA 1
ATOM 611 C C . PHE A 1 76 ? 12.361 -7.399 28.585 1.00 87.12 76 PHE A C 1
ATOM 613 O O . PHE A 1 76 ? 13.222 -7.453 29.469 1.00 87.12 76 PHE A O 1
ATOM 620 N N . SER A 1 77 ? 12.679 -7.490 27.290 1.00 88.81 77 SER A N 1
ATOM 621 C CA . SER A 1 77 ? 14.055 -7.692 26.807 1.00 88.81 77 SER A CA 1
ATOM 622 C C . SER A 1 77 ? 14.824 -6.379 26.606 1.00 88.81 77 SER A C 1
ATOM 624 O O . SER A 1 77 ? 14.242 -5.312 26.398 1.00 88.81 77 SER A O 1
ATOM 626 N N . VAL A 1 78 ? 16.161 -6.442 26.606 1.00 86.62 78 VAL A N 1
ATOM 627 C CA . VAL A 1 78 ? 17.005 -5.259 26.352 1.00 86.62 78 VAL A CA 1
ATOM 628 C C . VAL A 1 78 ? 16.759 -4.681 24.955 1.00 86.62 78 VAL A C 1
ATOM 630 O O . VAL A 1 78 ? 16.651 -3.465 24.817 1.00 86.62 78 VAL A O 1
ATOM 633 N N . ASP A 1 79 ? 16.576 -5.519 23.932 1.00 86.81 79 ASP A N 1
ATOM 634 C CA . ASP A 1 79 ? 16.221 -5.070 22.579 1.00 86.81 79 ASP A CA 1
ATOM 635 C C . ASP A 1 79 ? 14.888 -4.310 22.535 1.00 86.81 79 ASP A C 1
ATOM 637 O O . ASP A 1 79 ? 14.782 -3.295 21.841 1.00 86.81 79 ASP A O 1
ATOM 641 N N . GLN A 1 80 ? 13.882 -4.748 23.303 1.00 88.31 80 GLN A N 1
ATOM 642 C CA . GLN A 1 80 ? 12.612 -4.031 23.447 1.00 88.31 80 GLN A CA 1
ATOM 643 C C . GLN A 1 80 ? 12.829 -2.665 24.120 1.00 88.31 80 GLN A C 1
ATOM 645 O O . GLN A 1 80 ? 12.377 -1.650 23.588 1.00 88.31 80 GLN A O 1
ATOM 650 N N . LEU A 1 81 ? 13.562 -2.616 25.242 1.00 87.44 81 LEU A N 1
ATOM 651 C CA . LEU A 1 81 ? 13.885 -1.378 25.972 1.00 87.44 81 LEU A CA 1
ATOM 652 C C . LEU A 1 81 ? 14.611 -0.361 25.078 1.00 87.44 81 LEU A C 1
ATOM 654 O O . LEU A 1 81 ? 14.208 0.800 24.987 1.00 87.44 81 LEU A O 1
ATOM 658 N N . VAL A 1 82 ? 15.632 -0.816 24.351 1.00 86.50 82 VAL A N 1
ATOM 659 C CA . VAL A 1 82 ? 16.390 -0.012 23.382 1.00 86.50 82 VAL A CA 1
ATOM 660 C C . VAL A 1 82 ? 15.486 0.457 22.244 1.00 86.50 82 VAL A C 1
ATOM 662 O O . VAL A 1 82 ? 15.550 1.624 21.857 1.00 86.50 82 VAL A O 1
ATOM 665 N N . SER A 1 83 ? 14.610 -0.404 21.717 1.00 85.88 83 SER A N 1
ATOM 666 C CA . SER A 1 83 ? 13.690 -0.026 20.639 1.00 85.88 83 SER A CA 1
ATOM 667 C C . SER A 1 83 ? 12.694 1.048 21.082 1.00 85.88 83 SER A C 1
ATOM 669 O O . SER A 1 83 ? 12.520 2.024 20.361 1.00 85.88 83 SER A O 1
ATOM 671 N N . MET A 1 84 ? 12.122 0.941 22.287 1.00 84.81 84 MET A N 1
ATOM 672 C CA . MET A 1 84 ? 11.219 1.955 22.854 1.00 84.81 84 MET A CA 1
ATOM 673 C C . MET A 1 84 ? 11.904 3.309 23.096 1.00 84.81 84 MET A C 1
ATOM 675 O O . MET A 1 84 ? 11.256 4.347 22.978 1.00 84.81 84 MET A O 1
ATOM 679 N N . LEU A 1 85 ? 13.200 3.313 23.418 1.00 82.31 85 LEU A N 1
ATOM 680 C CA . LEU A 1 85 ? 14.002 4.530 23.597 1.00 82.31 85 LEU A CA 1
ATOM 681 C C . LEU A 1 85 ? 14.529 5.118 22.272 1.00 82.31 85 LEU A C 1
ATOM 683 O O . LEU A 1 85 ? 14.875 6.294 22.229 1.00 82.31 85 LEU A O 1
ATOM 687 N N . SER A 1 86 ? 14.545 4.347 21.178 1.00 80.06 86 SER A N 1
ATOM 688 C CA . SER A 1 86 ? 15.083 4.752 19.862 1.00 80.06 86 SER A CA 1
ATOM 689 C C . SER A 1 86 ? 14.230 5.781 19.091 1.00 80.06 86 SER A C 1
ATOM 691 O O . SER A 1 86 ? 14.489 6.012 17.913 1.00 80.06 86 SER A O 1
ATOM 693 N N . HIS A 1 87 ? 13.209 6.380 19.712 1.00 76.25 87 HIS A N 1
ATOM 694 C CA . HIS A 1 87 ? 12.255 7.302 19.071 1.00 76.25 87 HIS A CA 1
ATOM 695 C C . HIS A 1 87 ? 12.363 8.722 19.628 1.00 76.25 87 HIS A C 1
ATOM 697 O O . HIS A 1 87 ? 12.865 8.942 20.734 1.00 76.25 87 HIS A O 1
ATOM 703 N N . GLN A 1 88 ? 11.837 9.704 18.892 1.00 71.25 88 GLN A N 1
ATOM 704 C CA . GLN A 1 88 ? 11.783 11.083 19.377 1.00 71.25 88 GLN A CA 1
ATOM 705 C C . GLN A 1 88 ? 10.835 11.179 20.581 1.00 71.25 88 GLN A C 1
ATOM 707 O O . GLN A 1 88 ? 9.651 10.854 20.498 1.00 71.25 88 GLN A O 1
ATOM 712 N N . GLY A 1 89 ? 11.374 11.608 21.726 1.00 71.06 89 GLY A N 1
ATOM 713 C CA . GLY A 1 89 ? 10.655 11.589 23.001 1.00 71.06 89 GLY A CA 1
ATOM 714 C C . GLY A 1 89 ? 10.605 10.217 23.689 1.00 71.06 89 GLY A C 1
ATOM 715 O O . GLY A 1 89 ? 9.821 10.063 24.626 1.00 71.06 89 GLY A O 1
ATOM 716 N N . GLY A 1 90 ? 11.427 9.245 23.268 1.00 76.69 90 GLY A N 1
ATOM 717 C CA . GLY A 1 90 ? 11.470 7.883 23.814 1.00 76.69 90 GLY A CA 1
ATOM 718 C C . GLY A 1 90 ? 11.668 7.809 25.333 1.00 76.69 90 GLY A C 1
ATOM 719 O O . GLY A 1 90 ? 11.079 6.946 25.975 1.00 76.69 90 GLY A O 1
ATOM 720 N N . TYR A 1 91 ? 12.382 8.761 25.941 1.00 77.62 91 TYR A N 1
ATOM 721 C CA . TYR A 1 91 ? 12.506 8.881 27.403 1.00 77.62 91 TYR A CA 1
ATOM 722 C C . TYR A 1 91 ? 11.148 8.901 28.146 1.00 77.62 91 TYR A C 1
ATOM 724 O O . TYR A 1 91 ? 11.005 8.285 29.202 1.00 77.62 91 TYR A O 1
ATOM 732 N N . ASN A 1 92 ? 10.103 9.508 27.563 1.00 83.44 92 ASN A N 1
ATOM 733 C CA . ASN A 1 92 ? 8.753 9.528 28.150 1.00 83.44 92 ASN A CA 1
ATOM 734 C C . ASN A 1 92 ? 8.104 8.132 28.193 1.00 83.44 92 ASN A C 1
ATOM 736 O O . ASN A 1 92 ? 7.174 7.907 28.972 1.00 83.44 92 ASN A O 1
ATOM 740 N N . ASN A 1 93 ? 8.564 7.190 27.362 1.00 86.31 93 ASN A N 1
ATOM 741 C CA . ASN A 1 93 ? 8.039 5.826 27.323 1.00 86.31 93 ASN A CA 1
ATOM 742 C C . ASN A 1 93 ? 8.373 5.079 28.620 1.00 86.31 93 ASN A C 1
ATOM 744 O O . ASN A 1 93 ? 7.504 4.382 29.134 1.00 86.31 93 ASN A O 1
ATOM 748 N N . LEU A 1 94 ? 9.555 5.293 29.216 1.00 82.62 94 LEU A N 1
ATOM 749 C CA . LEU A 1 94 ? 9.891 4.718 30.527 1.00 82.62 94 LEU A CA 1
ATOM 750 C C . LEU A 1 94 ? 9.053 5.325 31.658 1.00 82.62 94 LEU A C 1
ATOM 752 O O . LEU A 1 94 ? 8.572 4.588 32.515 1.00 82.62 94 LEU A O 1
ATOM 756 N N . ALA A 1 95 ? 8.807 6.639 31.640 1.00 82.75 95 ALA A N 1
ATOM 757 C CA . ALA A 1 95 ? 7.929 7.288 32.618 1.00 82.75 95 ALA A CA 1
ATOM 758 C C . ALA A 1 95 ? 6.479 6.768 32.534 1.00 82.75 95 ALA A C 1
ATOM 760 O O . ALA A 1 95 ? 5.843 6.535 33.562 1.00 82.75 95 ALA A O 1
ATOM 761 N N . ALA A 1 96 ? 5.967 6.519 31.323 1.00 86.50 96 ALA A N 1
ATOM 762 C CA . ALA A 1 96 ? 4.676 5.858 31.125 1.00 86.50 96 ALA A CA 1
ATOM 763 C C . ALA A 1 96 ? 4.705 4.385 31.580 1.00 86.50 96 ALA A C 1
ATOM 765 O O . ALA A 1 96 ? 3.760 3.925 32.216 1.00 86.50 96 ALA A O 1
ATOM 766 N N . LEU A 1 97 ? 5.793 3.658 31.310 1.00 88.25 97 LEU A N 1
ATOM 767 C CA . LEU A 1 97 ? 5.963 2.251 31.681 1.00 88.25 97 LEU A CA 1
ATOM 768 C C . LEU A 1 97 ? 6.025 2.054 33.207 1.00 88.25 97 LEU A C 1
ATOM 770 O O . LEU A 1 97 ? 5.376 1.145 33.716 1.00 88.25 97 LEU A O 1
ATOM 774 N N . ARG A 1 98 ? 6.709 2.941 33.952 1.00 85.50 98 ARG A N 1
ATOM 775 C CA . ARG A 1 98 ? 6.739 2.940 35.433 1.00 85.50 98 ARG A CA 1
ATOM 776 C C . ARG A 1 98 ? 5.333 2.944 36.042 1.00 85.50 98 ARG A C 1
ATOM 778 O O . ARG A 1 98 ? 5.090 2.217 37.000 1.00 85.50 98 ARG A O 1
ATOM 785 N N . LYS A 1 99 ? 4.394 3.705 35.466 1.00 85.19 99 LYS A N 1
ATOM 786 C CA . LYS A 1 99 ? 3.005 3.784 35.955 1.00 85.19 99 LYS A CA 1
ATOM 787 C C . LYS A 1 99 ? 2.254 2.451 35.891 1.00 85.19 99 LYS A C 1
ATOM 789 O O . LYS A 1 99 ? 1.343 2.251 36.687 1.00 85.19 99 LYS A O 1
ATOM 794 N N . LEU A 1 100 ? 2.637 1.526 35.003 1.00 86.31 100 LEU A N 1
ATOM 795 C CA . LEU A 1 100 ? 2.003 0.204 34.935 1.00 86.31 100 LEU A CA 1
ATOM 796 C C . LEU A 1 100 ? 2.248 -0.653 36.185 1.00 86.31 100 LEU A C 1
ATOM 798 O O . LEU A 1 100 ? 1.491 -1.591 36.405 1.00 86.31 100 LEU A O 1
ATOM 802 N N . PHE A 1 101 ? 3.268 -0.332 36.986 1.00 84.81 101 PHE A N 1
ATOM 803 C CA . PHE A 1 101 ? 3.640 -1.047 38.212 1.00 84.81 101 PHE A CA 1
ATOM 804 C C . PHE A 1 101 ? 3.086 -0.393 39.491 1.00 84.81 101 PHE A C 1
ATOM 806 O O . PHE A 1 101 ? 3.371 -0.863 40.589 1.00 84.81 101 PHE A O 1
ATOM 813 N N . ILE A 1 102 ? 2.323 0.700 39.376 1.00 84.56 102 ILE A N 1
ATOM 814 C CA . ILE A 1 102 ? 1.718 1.379 40.529 1.00 84.56 102 ILE A CA 1
ATOM 815 C C . ILE A 1 102 ? 0.409 0.655 40.900 1.00 84.56 102 ILE A C 1
ATOM 817 O O . ILE A 1 102 ? -0.431 0.468 40.015 1.00 84.56 102 ILE A O 1
ATOM 821 N N . PRO A 1 103 ? 0.205 0.248 42.170 1.00 85.31 103 PRO A N 1
ATOM 822 C CA . PRO A 1 103 ? -1.060 -0.326 42.622 1.00 85.31 103 PRO A CA 1
ATOM 823 C C . PRO A 1 103 ? -2.247 0.629 42.457 1.00 85.31 103 PRO A C 1
ATOM 825 O O . PRO A 1 103 ? -2.137 1.835 42.683 1.00 85.31 103 PRO A O 1
ATOM 828 N N . ILE A 1 104 ? -3.399 0.075 42.095 1.00 80.88 104 ILE A N 1
ATOM 829 C CA . ILE A 1 104 ? -4.664 0.791 41.953 1.00 80.88 104 ILE A CA 1
ATOM 830 C C . ILE A 1 104 ? -5.348 0.801 43.323 1.00 80.88 104 ILE A C 1
ATOM 832 O O . ILE A 1 104 ? -5.711 -0.249 43.854 1.00 80.88 104 ILE A O 1
ATOM 836 N N . ALA A 1 105 ? -5.523 1.992 43.890 1.00 79.25 105 ALA A N 1
ATOM 837 C CA . ALA A 1 105 ? -6.224 2.195 45.153 1.00 79.25 105 ALA A CA 1
ATOM 838 C C . ALA A 1 105 ? -7.723 2.474 44.951 1.00 79.25 105 ALA A C 1
ATOM 840 O O . ALA A 1 105 ? -8.150 2.991 43.914 1.00 79.25 105 ALA A O 1
ATOM 841 N N . ASN A 1 106 ? -8.512 2.148 45.971 1.00 69.44 106 ASN A N 1
ATOM 842 C CA . ASN A 1 106 ? -9.893 2.579 46.138 1.00 69.44 106 ASN A CA 1
ATOM 843 C C . ASN A 1 106 ? -9.949 4.034 46.680 1.00 69.44 106 ASN A C 1
ATOM 845 O O . ASN A 1 106 ? -8.968 4.775 46.638 1.00 69.44 106 ASN A O 1
ATOM 849 N N . ASN A 1 107 ? -11.105 4.459 47.197 1.00 63.22 107 ASN A N 1
ATOM 850 C CA . ASN A 1 107 ? -11.283 5.805 47.756 1.00 63.22 107 ASN A CA 1
ATOM 851 C C . ASN A 1 107 ? -10.793 6.004 49.197 1.00 63.22 107 ASN A C 1
ATOM 853 O O . ASN A 1 107 ? -10.620 7.149 49.604 1.00 63.22 107 ASN A O 1
ATOM 857 N N . THR A 1 108 ? -10.604 4.935 49.967 1.00 68.25 108 THR A N 1
ATOM 858 C CA . THR A 1 108 ? -10.042 4.969 51.327 1.00 68.25 108 THR A CA 1
ATOM 859 C C . THR A 1 108 ? -8.517 4.829 51.330 1.00 68.25 108 THR A C 1
ATOM 861 O O . THR A 1 108 ? -7.885 5.073 52.352 1.00 68.25 108 THR A O 1
ATOM 864 N N . GLY A 1 109 ? -7.916 4.520 50.175 1.00 69.31 109 GLY A N 1
ATOM 865 C CA . GLY A 1 109 ? -6.474 4.358 49.980 1.00 69.31 109 GLY A CA 1
ATOM 866 C C . GLY A 1 109 ? -6.022 2.897 49.919 1.00 69.31 109 GLY A C 1
ATOM 867 O O . GLY A 1 109 ? -4.887 2.636 49.519 1.00 69.31 109 GLY A O 1
ATOM 868 N N . ASP A 1 110 ? -6.902 1.946 50.243 1.00 78.81 110 ASP A N 1
ATOM 869 C CA . ASP A 1 110 ? -6.603 0.516 50.175 1.00 78.81 110 ASP A CA 1
ATOM 870 C C . ASP A 1 110 ? -6.456 0.068 48.720 1.00 78.81 110 ASP A C 1
ATOM 872 O O . ASP A 1 110 ? -7.192 0.502 47.828 1.00 78.81 110 ASP A O 1
ATOM 876 N N . TRP A 1 111 ? -5.522 -0.842 48.465 1.00 82.50 111 TRP A N 1
ATOM 877 C CA . TRP A 1 111 ? -5.330 -1.405 47.134 1.00 82.50 111 TRP A CA 1
ATOM 878 C C . TRP A 1 111 ? -6.452 -2.383 46.781 1.00 82.50 111 TRP A C 1
ATOM 880 O O . TRP A 1 111 ? -6.827 -3.233 47.588 1.00 82.50 111 TRP A O 1
ATOM 890 N N . PHE A 1 112 ? -6.957 -2.313 45.547 1.00 77.88 112 PHE A N 1
ATOM 891 C CA . PHE A 1 112 ? -7.734 -3.423 45.001 1.00 77.88 112 PHE A CA 1
ATOM 892 C C . PHE A 1 112 ? -6.814 -4.644 44.882 1.00 77.88 112 PHE A C 1
ATOM 894 O O . PHE A 1 112 ? -5.687 -4.513 44.404 1.00 77.88 112 PHE A O 1
ATOM 901 N N . LEU A 1 113 ? -7.283 -5.820 45.299 1.00 81.00 113 LEU A N 1
ATOM 902 C CA . LEU A 1 113 ? -6.487 -7.049 45.318 1.00 81.00 113 LEU A CA 1
ATOM 903 C C . LEU A 1 113 ? -6.956 -8.052 44.253 1.00 81.00 113 LEU A C 1
ATOM 905 O O . LEU A 1 113 ? -8.106 -8.023 43.808 1.00 81.00 113 LEU A O 1
ATOM 909 N N . ASP A 1 114 ? -6.064 -8.950 43.841 1.00 72.50 114 ASP A N 1
ATOM 910 C CA . ASP A 1 114 ? -6.421 -10.136 43.068 1.00 72.50 114 ASP A CA 1
ATOM 911 C C . ASP A 1 114 ? -6.910 -11.302 43.949 1.00 72.50 114 ASP A C 1
ATOM 913 O O . ASP A 1 114 ? -7.031 -11.203 45.169 1.00 72.50 114 ASP A O 1
ATOM 917 N N . PHE A 1 115 ? -7.205 -12.435 43.309 1.00 73.06 115 PHE A N 1
ATOM 918 C CA . PHE A 1 115 ? -7.660 -13.660 43.972 1.00 73.06 115 PHE A CA 1
ATOM 919 C C . PHE A 1 115 ? -6.548 -14.396 44.754 1.00 73.06 115 PHE A C 1
ATOM 921 O O . PHE A 1 115 ? -6.829 -15.400 45.403 1.00 73.06 115 PHE A O 1
ATOM 928 N N . HIS A 1 116 ? -5.310 -13.891 44.724 1.00 74.44 116 HIS A N 1
ATOM 929 C CA . HIS A 1 116 ? -4.189 -14.296 45.575 1.00 74.44 116 HIS A CA 1
ATOM 930 C C . HIS A 1 116 ? -3.870 -13.249 46.665 1.00 74.44 116 HIS A C 1
ATOM 932 O O . HIS A 1 116 ? -2.886 -13.400 47.390 1.00 74.44 116 HIS A O 1
ATOM 938 N N . GLY A 1 117 ? -4.672 -12.184 46.789 1.00 78.38 117 GLY A N 1
ATOM 939 C CA . GLY A 1 117 ? -4.442 -11.090 47.734 1.00 78.38 117 GLY A CA 1
ATOM 940 C C . GLY A 1 117 ? -3.327 -10.117 47.327 1.00 78.38 117 GLY A C 1
ATOM 941 O O . GLY A 1 117 ? -2.912 -9.305 48.152 1.00 78.38 117 GLY A O 1
ATOM 942 N N . GLN A 1 118 ? -2.828 -10.174 46.089 1.00 79.56 118 GLN A N 1
ATOM 943 C CA . GLN A 1 118 ? -1.780 -9.274 45.597 1.00 79.56 118 GLN A CA 1
ATOM 944 C C . GLN A 1 118 ? -2.369 -7.965 45.043 1.00 79.56 118 GLN A C 1
ATOM 946 O O . GLN A 1 118 ? -3.459 -7.990 44.467 1.00 79.56 118 GLN A O 1
ATOM 951 N N . PRO A 1 119 ? -1.676 -6.814 45.164 1.00 82.88 119 PRO A N 1
ATOM 952 C CA . PRO A 1 119 ? -2.204 -5.531 44.703 1.00 82.88 119 PRO A CA 1
ATOM 953 C C . PRO A 1 119 ? -2.357 -5.477 43.179 1.00 82.88 119 PRO A C 1
ATOM 955 O O . PRO A 1 119 ? -1.394 -5.675 42.434 1.00 82.88 119 PRO A O 1
ATOM 958 N N . LEU A 1 120 ? -3.558 -5.142 42.704 1.00 82.88 120 LEU A N 1
ATOM 959 C CA . LEU A 1 120 ? -3.820 -4.921 41.287 1.00 82.88 120 LEU A CA 1
ATOM 960 C C . LEU A 1 120 ? -3.069 -3.688 40.801 1.00 82.88 120 LEU A C 1
ATOM 962 O O . LEU A 1 120 ? -3.244 -2.583 41.303 1.00 82.88 120 LEU A O 1
ATOM 966 N N . THR A 1 121 ? -2.284 -3.879 39.754 1.00 84.38 121 THR A N 1
ATOM 967 C CA . THR A 1 121 ? -1.634 -2.833 38.964 1.00 84.38 121 THR A CA 1
ATOM 968 C C . THR A 1 121 ? -2.235 -2.808 37.551 1.00 84.38 121 THR A C 1
ATOM 970 O O . THR A 1 121 ? -2.794 -3.823 37.105 1.00 84.38 121 THR A O 1
ATOM 973 N N . PRO A 1 122 ? -2.085 -1.712 36.782 1.00 84.62 122 PRO A N 1
ATOM 974 C CA . PRO A 1 122 ? -2.459 -1.709 35.370 1.00 84.62 122 PRO A CA 1
ATOM 975 C C . PRO A 1 122 ? -1.765 -2.824 34.570 1.00 84.62 122 PRO A C 1
ATOM 977 O O . PRO A 1 122 ? -2.381 -3.385 33.668 1.00 84.62 122 PRO A O 1
ATOM 980 N N . LEU A 1 123 ? -0.528 -3.211 34.925 1.00 84.38 123 LEU A N 1
ATOM 981 C CA . LEU A 1 123 ? 0.157 -4.352 34.309 1.00 84.38 123 LEU A CA 1
ATOM 982 C C . LEU A 1 123 ? -0.566 -5.679 34.573 1.00 84.38 123 LEU A C 1
ATOM 984 O O . LEU A 1 123 ? -0.779 -6.442 33.637 1.00 84.38 123 LEU A O 1
ATOM 988 N N . THR A 1 124 ? -0.978 -5.957 35.813 1.00 79.81 124 THR A N 1
ATOM 989 C CA . THR A 1 124 ? -1.687 -7.212 36.138 1.00 79.81 124 THR A CA 1
ATOM 990 C C . THR A 1 124 ? -3.087 -7.280 35.526 1.00 79.81 124 THR A C 1
ATOM 992 O O . THR A 1 124 ? -3.525 -8.365 35.149 1.00 79.81 124 THR A O 1
ATOM 995 N N . LEU A 1 125 ? -3.774 -6.141 35.364 1.00 79.19 125 LEU A N 1
ATOM 996 C CA . LEU A 1 125 ? -5.042 -6.089 34.625 1.00 79.19 125 LEU A CA 1
ATOM 997 C C . LEU A 1 125 ? -4.832 -6.407 33.139 1.00 79.19 125 LEU A C 1
ATOM 999 O O . LEU A 1 125 ? -5.547 -7.235 32.586 1.00 79.19 125 LEU A O 1
ATOM 1003 N N . LEU A 1 126 ? -3.809 -5.817 32.516 1.00 80.25 126 LEU A N 1
ATOM 1004 C CA . LEU A 1 126 ? -3.433 -6.096 31.127 1.00 80.25 126 LEU A CA 1
ATOM 1005 C C . LEU A 1 126 ? -2.985 -7.559 30.922 1.00 80.25 126 LEU A C 1
ATOM 1007 O O . LEU A 1 126 ? -3.348 -8.185 29.925 1.00 80.25 126 LEU A O 1
ATOM 1011 N N . ALA A 1 127 ? -2.247 -8.132 31.876 1.00 80.75 127 ALA A N 1
ATOM 1012 C CA . ALA A 1 127 ? -1.747 -9.505 31.804 1.00 80.75 127 ALA A CA 1
ATOM 1013 C C . ALA A 1 127 ? -2.866 -10.563 31.854 1.00 80.75 127 ALA A C 1
ATOM 1015 O O . ALA A 1 127 ? -2.810 -11.533 31.097 1.00 80.75 127 ALA A O 1
ATOM 1016 N N . ARG A 1 128 ? -3.911 -10.355 32.676 1.00 77.25 128 ARG A N 1
ATOM 1017 C CA . ARG A 1 128 ? -5.123 -11.209 32.710 1.00 77.25 128 ARG A CA 1
ATOM 1018 C C . ARG A 1 128 ? -5.801 -11.343 31.343 1.00 77.25 128 ARG A C 1
ATOM 1020 O O . ARG A 1 128 ? -6.449 -12.344 31.070 1.00 77.25 128 ARG A O 1
ATOM 1027 N N . GLU A 1 129 ? -5.627 -10.335 30.499 1.00 73.88 129 GLU A N 1
ATOM 1028 C CA . GLU A 1 129 ? -6.321 -10.140 29.224 1.00 73.88 129 GLU A CA 1
ATOM 1029 C C . GLU A 1 129 ? -5.396 -10.447 28.026 1.00 73.88 129 GLU A C 1
ATOM 1031 O O . GLU A 1 129 ? -5.604 -9.991 26.899 1.00 73.88 129 GLU A O 1
ATOM 1036 N N . GLY A 1 130 ? -4.323 -11.211 28.271 1.00 77.19 130 GLY A N 1
ATOM 1037 C CA . GLY A 1 130 ? -3.381 -11.673 27.248 1.00 77.19 130 GLY A CA 1
ATOM 1038 C C . GLY A 1 130 ? -2.469 -10.582 26.671 1.00 77.19 130 GLY A C 1
ATOM 1039 O O . GLY A 1 130 ? -1.860 -10.777 25.613 1.00 77.19 130 GLY A O 1
ATOM 1040 N N . VAL A 1 131 ? -2.358 -9.417 27.318 1.00 81.81 131 VAL A N 1
ATOM 1041 C CA . VAL A 1 131 ? -1.463 -8.341 26.872 1.00 81.81 131 VAL A CA 1
ATOM 1042 C C . VAL A 1 131 ? -0.058 -8.562 27.441 1.00 81.81 131 VAL A C 1
ATOM 1044 O O . VAL A 1 131 ? 0.246 -8.205 28.574 1.00 81.81 131 VAL A O 1
ATOM 1047 N N . THR A 1 132 ? 0.807 -9.163 26.622 1.00 84.75 132 THR A N 1
ATOM 1048 C CA . THR A 1 132 ? 2.196 -9.499 26.971 1.00 84.75 132 THR A CA 1
ATOM 1049 C C . THR A 1 132 ? 3.148 -8.284 26.930 1.00 84.75 132 THR A C 1
ATOM 1051 O O . THR A 1 132 ? 2.821 -7.262 26.307 1.00 84.75 132 THR A O 1
ATOM 1054 N N . PRO A 1 133 ? 4.358 -8.381 27.519 1.00 84.75 133 PRO A N 1
ATOM 1055 C CA . PRO A 1 133 ? 5.395 -7.345 27.437 1.00 84.75 133 PRO A CA 1
ATOM 1056 C C . PRO A 1 133 ? 5.741 -6.944 26.000 1.00 84.75 133 PRO A C 1
ATOM 1058 O O . PRO A 1 133 ? 5.881 -5.757 25.714 1.00 84.75 133 PRO A O 1
ATOM 1061 N N . GLU A 1 134 ? 5.773 -7.896 25.062 1.00 84.56 134 GLU A N 1
ATOM 1062 C CA . GLU A 1 134 ? 6.008 -7.653 23.628 1.00 84.56 134 GLU A CA 1
ATOM 1063 C C . GLU A 1 134 ? 4.956 -6.702 23.056 1.00 84.56 134 GLU A C 1
ATOM 1065 O O . GLU A 1 134 ? 5.284 -5.808 22.276 1.00 84.56 134 GLU A O 1
ATOM 1070 N N . ARG A 1 135 ? 3.685 -6.883 23.441 1.00 86.50 135 ARG A N 1
ATOM 1071 C CA . ARG A 1 135 ? 2.560 -6.058 22.976 1.00 86.50 135 ARG A CA 1
ATOM 1072 C C . ARG A 1 135 ? 2.651 -4.635 23.536 1.00 86.50 135 ARG A C 1
ATOM 1074 O O . ARG A 1 135 ? 2.406 -3.682 22.796 1.00 86.50 135 ARG A O 1
ATOM 1081 N N . ILE A 1 136 ? 3.051 -4.484 24.801 1.00 88.56 136 ILE A N 1
ATOM 1082 C CA . ILE A 1 136 ? 3.291 -3.177 25.441 1.00 88.56 136 ILE A CA 1
ATOM 1083 C C . ILE A 1 136 ? 4.502 -2.483 24.799 1.00 88.56 136 ILE A C 1
ATOM 1085 O O . ILE A 1 136 ? 4.424 -1.308 24.438 1.00 88.56 136 ILE A O 1
ATOM 1089 N N . ALA A 1 137 ? 5.596 -3.217 24.587 1.00 87.19 137 ALA A N 1
ATOM 1090 C CA . ALA A 1 137 ? 6.802 -2.702 23.951 1.00 87.19 137 ALA A CA 1
ATOM 1091 C C . ALA A 1 137 ? 6.549 -2.268 22.503 1.00 87.19 137 ALA A C 1
ATOM 1093 O O . ALA A 1 137 ? 7.015 -1.207 22.091 1.00 87.19 137 ALA A O 1
ATOM 1094 N N . TYR A 1 138 ? 5.762 -3.038 21.747 1.00 86.88 138 TYR A N 1
ATOM 1095 C CA . TYR A 1 138 ? 5.363 -2.686 20.386 1.00 86.88 138 TYR A CA 1
ATOM 1096 C C . TYR A 1 138 ? 4.497 -1.413 20.364 1.00 86.88 138 TYR A C 1
ATOM 1098 O O . TYR A 1 138 ? 4.739 -0.540 19.537 1.00 86.88 138 TYR A O 1
ATOM 1106 N N . LEU A 1 139 ? 3.544 -1.253 21.291 1.00 87.38 139 LEU A N 1
ATOM 1107 C CA . LEU A 1 139 ? 2.725 -0.035 21.415 1.00 87.38 139 LEU A CA 1
ATOM 1108 C C . LEU A 1 139 ? 3.565 1.214 21.749 1.00 87.38 139 LEU A C 1
ATOM 1110 O O . LEU A 1 139 ? 3.255 2.314 21.286 1.00 87.38 139 LEU A O 1
ATOM 1114 N N . LEU A 1 140 ? 4.642 1.053 22.522 1.00 87.38 140 LEU A N 1
ATOM 1115 C CA . LEU A 1 140 ? 5.594 2.121 22.843 1.00 87.38 140 LEU A CA 1
ATOM 1116 C C . LEU A 1 140 ? 6.610 2.413 21.716 1.00 87.38 140 LEU A C 1
ATOM 1118 O O . LEU A 1 140 ? 7.272 3.449 21.753 1.00 87.38 140 LEU A O 1
ATOM 1122 N N . ASN A 1 141 ? 6.726 1.551 20.703 1.00 83.56 141 ASN A N 1
ATOM 1123 C CA . ASN A 1 141 ? 7.742 1.609 19.642 1.00 83.56 141 ASN A CA 1
ATOM 1124 C C . ASN A 1 141 ? 7.404 2.593 18.494 1.00 83.56 141 ASN A C 1
ATOM 1126 O O . ASN A 1 141 ? 7.745 2.333 17.339 1.00 83.56 141 ASN A O 1
ATOM 1130 N N . HIS A 1 142 ? 6.740 3.712 18.804 1.00 78.56 142 HIS A N 1
ATOM 1131 C CA . HIS A 1 142 ? 6.301 4.730 17.836 1.00 78.56 142 HIS A CA 1
ATOM 1132 C C . HIS A 1 142 ? 6.425 6.151 18.405 1.00 78.56 142 HIS A C 1
ATOM 1134 O O . HIS A 1 142 ? 6.453 6.352 19.624 1.00 78.56 142 HIS A O 1
ATOM 1140 N N . ASN A 1 143 ? 6.400 7.163 17.532 1.00 77.50 143 ASN A N 1
ATOM 1141 C CA . ASN A 1 143 ? 6.400 8.569 17.940 1.00 77.50 143 ASN A CA 1
ATOM 1142 C C . ASN A 1 143 ? 5.095 8.918 18.682 1.00 77.50 143 ASN A C 1
ATOM 1144 O O . ASN A 1 143 ? 4.021 9.034 18.092 1.00 77.50 143 ASN A O 1
ATOM 1148 N N . GLY A 1 144 ? 5.204 9.109 19.999 1.00 80.00 144 GLY A N 1
ATOM 1149 C CA . GLY A 1 144 ? 4.059 9.320 20.890 1.00 80.00 144 GLY A CA 1
ATOM 1150 C C . GLY A 1 144 ? 3.523 8.054 21.567 1.00 80.00 144 GLY A C 1
ATOM 1151 O O . GLY A 1 144 ? 2.472 8.136 22.201 1.00 80.00 144 GLY A O 1
ATOM 1152 N N . GLY A 1 145 ? 4.232 6.919 21.504 1.00 86.81 145 GLY A N 1
ATOM 1153 C CA . GLY A 1 145 ? 3.843 5.671 22.179 1.00 86.81 145 GLY A CA 1
ATOM 1154 C C . GLY A 1 145 ? 3.514 5.852 23.668 1.00 86.81 145 GLY A C 1
ATOM 1155 O O . GLY A 1 145 ? 2.501 5.348 24.146 1.00 86.81 145 GLY A O 1
ATOM 1156 N N . SER A 1 146 ? 4.282 6.669 24.394 1.00 88.88 146 SER A N 1
ATOM 1157 C CA . SER A 1 146 ? 3.974 7.086 25.774 1.00 88.88 146 SER A CA 1
ATOM 1158 C C . SER A 1 146 ? 2.579 7.690 25.941 1.00 88.88 146 SER A C 1
ATOM 1160 O O . SER A 1 146 ? 1.929 7.404 26.943 1.00 88.88 146 SER A O 1
ATOM 1162 N N . LYS A 1 147 ? 2.073 8.486 24.989 1.00 90.00 147 LYS A N 1
ATOM 1163 C CA . LYS A 1 147 ? 0.691 8.996 25.036 1.00 90.00 147 LYS A CA 1
ATOM 1164 C C . LYS A 1 147 ? -0.309 7.864 24.832 1.00 90.00 147 LYS A C 1
ATOM 1166 O O . LYS A 1 147 ? -1.222 7.735 25.635 1.00 90.00 147 LYS A O 1
ATOM 1171 N N . ASN A 1 148 ? -0.077 6.995 23.847 1.00 90.81 148 ASN A N 1
ATOM 1172 C CA . ASN A 1 148 ? -0.909 5.811 23.614 1.00 90.81 148 ASN A CA 1
ATOM 1173 C C . ASN A 1 148 ? -0.994 4.923 24.880 1.00 90.81 148 ASN A C 1
ATOM 1175 O O . ASN A 1 148 ? -2.079 4.460 25.226 1.00 90.81 148 ASN A O 1
ATOM 1179 N N . LEU A 1 149 ? 0.112 4.746 25.619 1.00 90.25 149 LEU A N 1
ATOM 1180 C CA . LEU A 1 149 ? 0.130 3.971 26.866 1.00 90.25 149 LEU A CA 1
ATOM 1181 C C . LEU A 1 149 ? -0.527 4.707 28.046 1.00 90.25 149 LEU A C 1
ATOM 1183 O O . LEU A 1 149 ? -1.232 4.074 28.826 1.00 90.25 149 LEU A O 1
ATOM 1187 N N . ASN A 1 150 ? -0.349 6.028 28.177 1.00 90.50 150 ASN A N 1
ATOM 1188 C CA . ASN A 1 150 ? -1.082 6.808 29.183 1.00 90.50 150 ASN A CA 1
ATOM 1189 C C . ASN A 1 150 ? -2.601 6.748 28.926 1.00 90.50 150 ASN A C 1
ATOM 1191 O O . ASN A 1 150 ? -3.356 6.606 29.879 1.00 90.50 150 ASN A O 1
ATOM 1195 N N . THR A 1 151 ? -3.059 6.778 27.670 1.00 92.19 151 THR A N 1
ATOM 1196 C CA . THR A 1 151 ? -4.490 6.646 27.329 1.00 92.19 151 THR A CA 1
ATOM 1197 C C . THR A 1 151 ? -5.025 5.229 27.585 1.00 92.19 151 THR A C 1
ATOM 1199 O O . THR A 1 151 ? -6.169 5.071 28.004 1.00 92.19 151 THR A O 1
ATOM 1202 N N . LEU A 1 152 ? -4.198 4.186 27.434 1.00 90.38 152 LEU A N 1
ATOM 1203 C CA . LEU A 1 152 ? -4.550 2.837 27.903 1.00 90.38 152 LEU A CA 1
ATOM 1204 C C . LEU A 1 152 ? -4.664 2.773 29.435 1.00 90.38 152 LEU A C 1
ATOM 1206 O O . LEU A 1 152 ? -5.544 2.096 29.954 1.00 90.38 152 LEU A O 1
ATOM 1210 N N . GLN A 1 153 ? -3.809 3.496 30.163 1.00 86.69 153 GLN A N 1
ATOM 1211 C CA . GLN A 1 153 ? -3.890 3.589 31.623 1.00 86.69 153 GLN A CA 1
ATOM 1212 C C . GLN A 1 153 ? -5.130 4.360 32.083 1.00 86.69 153 GLN A C 1
ATOM 1214 O O . GLN A 1 153 ? -5.794 3.897 33.004 1.00 86.69 153 GLN A O 1
ATOM 1219 N N . THR A 1 154 ? -5.490 5.485 31.450 1.00 87.62 154 THR A N 1
ATOM 1220 C CA . THR A 1 154 ? -6.694 6.242 31.841 1.00 87.62 154 THR A CA 1
ATOM 1221 C C . THR A 1 154 ? -7.983 5.470 31.584 1.00 87.62 154 THR A C 1
ATOM 1223 O O . THR A 1 154 ? -8.909 5.586 32.381 1.00 87.62 154 THR A O 1
ATOM 1226 N N . LEU A 1 155 ? -8.029 4.613 30.556 1.00 88.94 155 LEU A N 1
ATOM 1227 C CA . LEU A 1 155 ? -9.138 3.674 30.362 1.00 88.94 155 LEU A CA 1
ATOM 1228 C C . LEU A 1 155 ? -9.334 2.708 31.543 1.00 88.94 155 LEU A C 1
ATOM 1230 O O . LEU A 1 155 ? -10.470 2.320 31.806 1.00 88.94 155 LEU A O 1
ATOM 1234 N N . LEU A 1 156 ? -8.257 2.320 32.234 1.00 84.75 156 LEU A N 1
ATOM 1235 C CA . LEU A 1 156 ? -8.261 1.355 33.342 1.00 84.75 156 LEU A CA 1
ATOM 1236 C C . LEU A 1 156 ? -8.495 1.998 34.722 1.00 84.75 156 LEU A C 1
ATOM 1238 O O . LEU A 1 156 ? -8.567 1.280 35.719 1.00 84.75 156 LEU A O 1
ATOM 1242 N N . ILE A 1 157 ? -8.621 3.326 34.806 1.00 82.38 157 ILE A N 1
ATOM 1243 C CA . ILE A 1 157 ? -8.943 4.015 36.064 1.00 82.38 157 ILE A CA 1
ATOM 1244 C C . ILE A 1 157 ? -10.414 3.730 36.436 1.00 82.38 157 ILE A C 1
ATOM 1246 O O . ILE A 1 157 ? -11.290 3.862 35.575 1.00 82.38 157 ILE A O 1
ATOM 1250 N N . PRO A 1 158 ? -10.716 3.373 37.703 1.00 82.75 158 PRO A N 1
ATOM 1251 C CA . PRO A 1 158 ? -12.085 3.293 38.206 1.00 82.75 158 PRO A CA 1
ATOM 1252 C C . PRO A 1 158 ? -12.867 4.591 37.967 1.00 82.75 158 PRO A C 1
ATOM 1254 O O . PRO A 1 158 ? -12.471 5.664 38.427 1.00 82.75 158 PRO A O 1
ATOM 1257 N N . MET A 1 159 ? -13.998 4.483 37.271 1.00 82.50 159 MET A N 1
ATOM 1258 C CA . MET A 1 159 ? -14.961 5.571 37.119 1.00 82.50 159 MET A CA 1
ATOM 1259 C C . MET A 1 159 ? -15.550 5.943 38.477 1.00 82.50 159 MET A C 1
ATOM 1261 O O . MET A 1 159 ? -15.704 5.092 39.358 1.00 82.50 159 MET A O 1
ATOM 1265 N N . LYS A 1 160 ? -15.931 7.211 38.632 1.00 82.75 160 LYS A N 1
ATOM 1266 C CA . LYS A 1 160 ? -16.501 7.738 39.871 1.00 82.75 160 LYS A CA 1
ATOM 1267 C C . LYS A 1 160 ? -17.792 8.504 39.610 1.00 82.75 160 LYS A C 1
ATOM 1269 O O . LYS A 1 160 ? -17.956 9.077 38.535 1.00 82.75 160 LYS A O 1
ATOM 1274 N N . ASP A 1 161 ? -18.691 8.502 40.588 1.00 80.44 161 ASP A N 1
ATOM 1275 C CA . ASP A 1 161 ? -19.888 9.344 40.583 1.00 80.44 161 ASP A CA 1
ATOM 1276 C C . ASP A 1 161 ? -19.567 10.808 40.962 1.00 80.44 161 ASP A C 1
ATOM 1278 O O . ASP A 1 161 ? -18.424 11.171 41.257 1.00 80.44 161 ASP A O 1
ATOM 1282 N N . MET A 1 162 ? -20.600 11.657 40.986 1.00 82.75 162 MET A N 1
ATOM 1283 C CA . MET A 1 162 ? -20.488 13.070 41.382 1.00 82.75 162 MET A CA 1
ATOM 1284 C C . MET A 1 162 ? -20.042 13.267 42.843 1.00 82.75 162 MET A C 1
ATOM 1286 O O . MET A 1 162 ? -19.550 14.336 43.190 1.00 82.75 162 MET A O 1
ATOM 1290 N N . ASN A 1 163 ? -20.158 12.235 43.684 1.00 84.81 163 ASN A N 1
ATOM 1291 C CA . ASN A 1 163 ? -19.710 12.218 45.077 1.00 84.81 163 ASN A CA 1
ATOM 1292 C C . ASN A 1 163 ? -18.285 11.645 45.214 1.00 84.81 163 ASN A C 1
ATOM 1294 O O . ASN A 1 163 ? -17.876 11.263 46.312 1.00 84.81 163 ASN A O 1
ATOM 1298 N N . ASN A 1 164 ? -17.530 11.538 44.109 1.00 79.06 164 ASN A N 1
ATOM 1299 C CA . ASN A 1 164 ? -16.195 10.931 44.049 1.00 79.06 164 ASN A CA 1
ATOM 1300 C C . ASN A 1 164 ? -16.190 9.444 44.484 1.00 79.06 164 ASN A C 1
ATOM 1302 O O . ASN A 1 164 ? -15.137 8.903 44.821 1.00 79.06 164 ASN A O 1
ATOM 1306 N N . LYS A 1 165 ? -17.335 8.744 44.468 1.00 80.56 165 LYS A N 1
ATOM 1307 C CA . LYS A 1 165 ? -17.469 7.322 44.827 1.00 80.56 165 LYS A CA 1
ATOM 1308 C C . LYS A 1 165 ? -17.184 6.426 43.622 1.00 80.56 165 LYS A C 1
ATOM 1310 O O . LYS A 1 165 ? -17.815 6.590 42.584 1.00 80.56 165 LYS A O 1
ATOM 1315 N N . CYS A 1 166 ? -16.268 5.461 43.752 1.00 80.88 166 CYS A N 1
ATOM 1316 C CA . CYS A 1 166 ? -16.003 4.494 42.682 1.00 80.88 166 CYS A CA 1
ATOM 1317 C C . CYS A 1 166 ? -17.276 3.721 42.303 1.00 80.88 166 CYS A C 1
ATOM 1319 O O . CYS A 1 166 ? -17.936 3.134 43.165 1.00 80.88 166 CYS A O 1
ATOM 1321 N N . LEU A 1 167 ? -17.587 3.700 41.009 1.00 83.31 167 LEU A N 1
ATOM 1322 C CA . LEU A 1 167 ? -18.645 2.874 40.439 1.00 83.31 167 LEU A CA 1
ATOM 1323 C C . LEU A 1 167 ? -18.194 1.408 40.436 1.00 83.31 167 LEU A C 1
ATOM 1325 O O . LEU A 1 167 ? -17.035 1.110 40.151 1.00 83.31 167 LEU A O 1
ATOM 1329 N N . ILE A 1 168 ? -19.108 0.489 40.742 1.00 80.38 168 ILE A N 1
ATOM 1330 C CA . ILE A 1 168 ? -18.851 -0.956 40.806 1.00 80.38 168 ILE A CA 1
ATOM 1331 C C . ILE A 1 168 ? -19.897 -1.660 39.945 1.00 80.38 168 ILE A C 1
ATOM 1333 O O . ILE A 1 168 ? -21.088 -1.363 40.046 1.00 80.38 168 ILE A O 1
ATOM 1337 N N . ASP A 1 169 ? -19.463 -2.594 39.103 1.00 74.31 169 ASP A N 1
ATOM 1338 C CA . ASP A 1 169 ? -20.376 -3.438 38.340 1.00 74.31 169 ASP A CA 1
ATOM 1339 C C . ASP A 1 169 ? -21.024 -4.476 39.271 1.00 74.31 169 ASP A C 1
ATOM 1341 O O . ASP A 1 169 ? -20.343 -5.289 39.898 1.00 74.31 169 ASP A O 1
ATOM 1345 N N . LEU A 1 170 ? -22.355 -4.445 39.365 1.00 75.50 170 LEU A N 1
ATOM 1346 C CA . LEU A 1 170 ? -23.128 -5.290 40.282 1.00 75.50 170 LEU A CA 1
ATOM 1347 C C . LEU A 1 170 ? -23.008 -6.794 39.983 1.00 75.50 170 LEU A C 1
ATOM 1349 O O . LEU A 1 170 ? -23.248 -7.601 40.880 1.00 75.50 170 LEU A O 1
ATOM 1353 N N . SER A 1 171 ? -22.631 -7.178 38.758 1.00 72.81 171 SER A N 1
ATOM 1354 C CA . SER A 1 171 ? -22.495 -8.583 38.354 1.00 72.81 171 SER A CA 1
ATOM 1355 C C . SER A 1 171 ? -21.122 -9.173 38.691 1.00 72.81 171 SER A C 1
ATOM 1357 O O . SER A 1 171 ? -21.040 -10.305 39.164 1.00 72.81 171 SER A O 1
ATOM 1359 N N . THR A 1 172 ? -20.041 -8.407 38.507 1.00 71.19 172 THR A N 1
ATOM 1360 C CA . THR A 1 172 ? -18.656 -8.877 38.723 1.00 71.19 172 THR A CA 1
ATOM 1361 C C . THR A 1 172 ? -18.050 -8.420 40.052 1.00 71.19 172 THR A C 1
ATOM 1363 O O . THR A 1 172 ? -16.992 -8.913 40.450 1.00 71.19 172 THR A O 1
ATOM 1366 N N . LYS A 1 173 ? -18.689 -7.454 40.727 1.00 73.69 173 LYS A N 1
ATOM 1367 C CA . LYS A 1 173 ? -18.181 -6.724 41.905 1.00 73.69 173 LYS A CA 1
ATOM 1368 C C . LYS A 1 173 ? -16.832 -6.018 41.674 1.00 73.69 173 LYS A C 1
ATOM 1370 O O . LYS A 1 173 ? -16.174 -5.628 42.634 1.00 73.69 173 LYS A O 1
ATOM 1375 N N . GLN A 1 174 ? -16.426 -5.833 40.416 1.00 72.12 174 GLN A N 1
ATOM 1376 C CA . GLN A 1 174 ? -15.221 -5.090 40.035 1.00 72.12 174 GLN A CA 1
ATOM 1377 C C . GLN A 1 174 ? -15.533 -3.597 39.838 1.00 72.12 174 GLN A C 1
ATOM 1379 O O . GLN A 1 174 ? -16.673 -3.257 39.503 1.00 72.12 174 GLN A O 1
ATOM 1384 N N . PRO A 1 175 ? -14.551 -2.690 40.005 1.00 74.56 175 PRO A N 1
ATOM 1385 C CA . PRO A 1 175 ? -14.730 -1.288 39.645 1.00 74.56 175 PRO A CA 1
ATOM 1386 C C . PRO A 1 175 ? -15.093 -1.146 38.160 1.00 74.56 175 PRO A C 1
ATOM 1388 O O . PRO A 1 175 ? -14.444 -1.729 37.290 1.00 74.56 175 PRO A O 1
ATOM 1391 N N . LEU A 1 176 ? -16.117 -0.344 37.871 1.00 82.56 176 LEU A N 1
ATOM 1392 C CA . LEU A 1 176 ? -16.475 0.029 36.507 1.00 82.56 176 LEU A CA 1
ATOM 1393 C C . LEU A 1 176 ? -15.421 1.012 35.978 1.00 82.56 176 LEU A C 1
ATOM 1395 O O . LEU A 1 176 ? -15.035 1.952 36.668 1.00 82.56 176 LEU A O 1
ATOM 1399 N N . THR A 1 177 ? -14.951 0.798 34.757 1.00 84.88 177 THR A N 1
ATOM 1400 C CA . THR A 1 177 ? -13.904 1.595 34.097 1.00 84.88 177 THR A CA 1
ATOM 1401 C C . THR A 1 177 ? -14.363 2.029 32.705 1.00 84.88 177 THR A C 1
ATOM 1403 O O . THR A 1 177 ? -15.197 1.349 32.094 1.00 84.88 177 THR A O 1
ATOM 1406 N N . ASN A 1 178 ? -13.783 3.096 32.140 1.00 86.06 178 ASN A N 1
ATOM 1407 C CA . ASN A 1 178 ? -14.049 3.463 30.739 1.00 86.06 178 ASN A CA 1
ATOM 1408 C C . ASN A 1 178 ? -13.706 2.300 29.789 1.00 86.06 178 ASN A C 1
ATOM 1410 O O . ASN A 1 178 ? -14.386 2.095 28.786 1.00 86.06 178 ASN A O 1
ATOM 1414 N N . PHE A 1 179 ? -12.704 1.486 30.143 1.00 86.50 179 PHE A N 1
ATOM 1415 C CA . PHE A 1 179 ? -12.407 0.232 29.459 1.00 86.50 179 PHE A CA 1
ATOM 1416 C C . PHE A 1 179 ? -13.594 -0.749 29.476 1.00 86.50 179 PHE A C 1
ATOM 1418 O O . PHE A 1 179 ? -13.985 -1.272 28.435 1.00 86.50 179 PHE A O 1
ATOM 1425 N N . SER A 1 180 ? -14.198 -0.991 30.643 1.00 80.25 180 SER A N 1
ATOM 1426 C CA . SER A 1 180 ? -15.311 -1.942 30.788 1.00 80.25 180 SER A CA 1
ATOM 1427 C C . SER A 1 180 ? -16.569 -1.540 30.007 1.00 80.25 180 SER A C 1
ATOM 1429 O O . SER A 1 180 ? -17.311 -2.415 29.563 1.00 80.25 180 SER A O 1
ATOM 1431 N N . LEU A 1 181 ? -16.790 -0.237 29.789 1.00 85.38 181 LEU A N 1
ATOM 1432 C CA . LEU A 1 181 ? -17.851 0.252 28.904 1.00 85.38 181 LEU A CA 1
ATOM 1433 C C . LEU A 1 181 ? -17.537 -0.065 27.438 1.00 85.38 181 LEU A C 1
ATOM 1435 O O . LEU A 1 181 ? -18.377 -0.622 26.741 1.00 85.38 181 LEU A O 1
ATOM 1439 N N . LEU A 1 182 ? -16.303 0.188 26.992 1.00 89.12 182 LEU A N 1
ATOM 1440 C CA . LEU A 1 182 ? -15.869 -0.147 25.632 1.00 89.12 182 LEU A CA 1
ATOM 1441 C C . LEU A 1 182 ? -16.000 -1.648 25.320 1.00 89.12 182 LEU A C 1
ATOM 1443 O O . LEU A 1 182 ? -16.392 -1.998 24.209 1.00 89.12 182 LEU A O 1
ATOM 1447 N N . VAL A 1 183 ? -15.750 -2.534 26.291 1.00 85.56 183 VAL A N 1
ATOM 1448 C CA . VAL A 1 183 ? -15.966 -3.986 26.126 1.00 85.56 183 VAL A CA 1
ATOM 1449 C C . VAL A 1 183 ? -17.442 -4.344 25.956 1.00 85.56 183 VAL A C 1
ATOM 1451 O O . VAL A 1 183 ? -17.747 -5.218 25.145 1.00 85.56 183 VAL A O 1
ATOM 1454 N N . LYS A 1 184 ? -18.356 -3.681 26.677 1.00 84.25 184 LYS A N 1
ATOM 1455 C CA . LYS A 1 184 ? -19.808 -3.891 26.521 1.00 84.25 184 LYS A CA 1
ATOM 1456 C C . LYS A 1 184 ? -20.278 -3.489 25.118 1.00 84.25 184 LYS A C 1
ATOM 1458 O O . LYS A 1 184 ? -21.041 -4.229 24.510 1.00 84.25 184 LYS A O 1
ATOM 1463 N N . GLU A 1 185 ? -19.683 -2.437 24.555 1.00 84.75 185 GLU A N 1
ATOM 1464 C CA . GLU A 1 185 ? -19.840 -2.024 23.150 1.00 84.75 185 GLU A CA 1
ATOM 1465 C C . GLU A 1 185 ? -18.988 -2.847 22.148 1.00 84.75 185 GLU A C 1
ATOM 1467 O O . GLU A 1 185 ? -18.818 -2.463 20.991 1.00 84.75 185 GLU A O 1
ATOM 1472 N N . GLY A 1 186 ? -18.411 -3.983 22.560 1.00 86.31 186 GLY A N 1
ATOM 1473 C CA . GLY A 1 186 ? -17.683 -4.918 21.689 1.00 86.31 186 GLY A CA 1
ATOM 1474 C C . GLY A 1 186 ? -16.226 -4.554 21.352 1.00 86.31 186 GLY A C 1
ATOM 1475 O O . GLY A 1 186 ? -15.551 -5.306 20.642 1.00 86.31 186 GLY A O 1
ATOM 1476 N N . PHE A 1 187 ? -15.688 -3.448 21.871 1.00 89.88 187 PHE A N 1
ATOM 1477 C CA . PHE A 1 187 ? -14.294 -3.036 21.666 1.00 89.88 187 PHE A CA 1
ATOM 1478 C C . PHE A 1 187 ? -13.366 -3.739 22.674 1.00 89.88 187 PHE A C 1
ATOM 1480 O O . PHE A 1 187 ? -13.040 -3.213 23.735 1.00 89.88 187 PHE A O 1
ATOM 1487 N N . THR A 1 188 ? -12.918 -4.951 22.338 1.00 87.38 188 THR A N 1
ATOM 1488 C CA . THR A 1 188 ? -12.026 -5.766 23.191 1.00 87.38 188 THR A CA 1
ATOM 1489 C C . THR A 1 188 ? -10.622 -5.162 23.376 1.00 87.38 188 THR A C 1
ATOM 1491 O O . THR A 1 188 ? -10.186 -4.320 22.586 1.00 87.38 188 THR A O 1
ATOM 1494 N N . TYR A 1 189 ? -9.846 -5.659 24.354 1.00 83.56 189 TYR A N 1
ATOM 1495 C CA . TYR A 1 189 ? -8.417 -5.313 24.521 1.00 83.56 189 TYR A CA 1
ATOM 1496 C C . TYR A 1 189 ? -7.635 -5.451 23.217 1.00 83.56 189 TYR A C 1
ATOM 1498 O O . TYR A 1 189 ? -6.858 -4.574 22.848 1.00 83.56 189 TYR A O 1
ATOM 1506 N N . ASP A 1 190 ? -7.881 -6.534 22.484 1.00 84.94 190 ASP A N 1
ATOM 1507 C CA . ASP A 1 190 ? -7.197 -6.830 21.233 1.00 84.94 190 ASP A CA 1
ATOM 1508 C C . ASP A 1 190 ? -7.585 -5.845 20.110 1.00 84.94 190 ASP A C 1
ATOM 1510 O O . ASP A 1 190 ? -6.826 -5.671 19.160 1.00 84.94 190 ASP A O 1
ATOM 1514 N N . ILE A 1 191 ? -8.743 -5.180 20.195 1.00 88.88 191 ILE A N 1
ATOM 1515 C CA . ILE A 1 191 ? -9.178 -4.088 19.303 1.00 88.88 191 ILE A CA 1
ATOM 1516 C C . ILE A 1 191 ? -8.570 -2.750 19.742 1.00 88.88 191 ILE A C 1
ATOM 1518 O O . ILE A 1 191 ? -7.959 -2.059 18.924 1.00 88.88 191 ILE A O 1
ATOM 1522 N N . ILE A 1 192 ? -8.672 -2.404 21.026 1.00 90.75 192 ILE A N 1
ATOM 1523 C CA . ILE A 1 192 ? -8.148 -1.147 21.582 1.00 90.75 192 ILE A CA 1
ATOM 1524 C C . ILE A 1 192 ? -6.626 -1.077 21.408 1.00 90.75 192 ILE A C 1
ATOM 1526 O O . ILE A 1 192 ? -6.111 -0.067 20.931 1.00 90.75 192 ILE A O 1
ATOM 1530 N N . MET A 1 193 ? -5.910 -2.179 21.654 1.00 88.12 193 MET A N 1
ATOM 1531 C CA . MET A 1 193 ? -4.476 -2.285 21.373 1.00 88.12 193 MET A CA 1
ATOM 1532 C C . MET A 1 193 ? -4.150 -2.060 19.893 1.00 88.12 193 MET A C 1
ATOM 1534 O O . MET A 1 193 ? -3.142 -1.425 19.614 1.00 88.12 193 MET A O 1
ATOM 1538 N N . LYS A 1 194 ? -4.978 -2.520 18.937 1.00 88.94 194 LYS A N 1
ATOM 1539 C CA . LYS A 1 194 ? -4.770 -2.254 17.495 1.00 88.94 194 LYS A CA 1
ATOM 1540 C C . LYS A 1 194 ? -4.953 -0.768 17.168 1.00 88.94 194 LYS A C 1
ATOM 1542 O O . LYS A 1 194 ? -4.104 -0.207 16.485 1.00 88.94 194 LYS A O 1
ATOM 1547 N N . ILE A 1 195 ? -5.990 -0.121 17.705 1.00 90.31 195 ILE A N 1
ATOM 1548 C CA . ILE A 1 195 ? -6.264 1.317 17.507 1.00 90.31 195 ILE A CA 1
ATOM 1549 C C . ILE A 1 195 ? -5.147 2.189 18.113 1.00 90.31 195 ILE A C 1
ATOM 1551 O O . ILE A 1 195 ? -4.715 3.160 17.491 1.00 90.31 195 ILE A O 1
ATOM 1555 N N . LEU A 1 196 ? -4.625 1.819 19.286 1.00 90.62 196 LEU A N 1
ATOM 1556 C CA . LEU A 1 196 ? -3.483 2.485 19.925 1.00 90.62 196 LEU A CA 1
ATOM 1557 C C . LEU A 1 196 ? -2.144 2.250 19.206 1.00 90.62 196 LEU A C 1
ATOM 1559 O O . LEU A 1 196 ? -1.172 2.937 19.511 1.00 90.62 196 LEU A O 1
ATOM 1563 N N . ASN A 1 197 ? -2.055 1.309 18.263 1.00 86.38 197 ASN A N 1
ATOM 1564 C CA . ASN A 1 197 ? -0.786 0.873 17.671 1.00 86.38 197 ASN A CA 1
ATOM 1565 C C . ASN A 1 197 ? -0.284 1.749 16.508 1.00 86.38 197 ASN A C 1
ATOM 1567 O O . ASN A 1 197 ? 0.358 1.259 15.579 1.00 86.38 197 ASN A O 1
ATOM 1571 N N . HIS A 1 198 ? -0.621 3.038 16.535 1.00 82.56 198 HIS A N 1
ATOM 1572 C CA . HIS A 1 198 ? -0.354 3.993 15.461 1.00 82.56 198 HIS A CA 1
ATOM 1573 C C . HIS A 1 198 ? 0.046 5.356 16.033 1.00 82.56 198 HIS A C 1
ATOM 1575 O O . HIS A 1 198 ? -0.288 5.703 17.173 1.00 82.56 198 HIS A O 1
ATOM 1581 N N . ASN A 1 199 ? 0.706 6.178 15.214 1.00 81.69 199 ASN A N 1
ATOM 1582 C CA . ASN A 1 199 ? 0.976 7.576 15.551 1.00 81.69 199 ASN A CA 1
ATOM 1583 C C . ASN A 1 199 ? -0.354 8.323 15.769 1.00 81.69 199 ASN A C 1
ATOM 1585 O O . ASN A 1 199 ? -1.154 8.470 14.845 1.00 81.69 199 ASN A O 1
ATOM 1589 N N . GLY A 1 200 ? -0.594 8.795 16.994 1.00 82.06 200 GLY A N 1
ATOM 1590 C CA . GLY A 1 200 ? -1.851 9.451 17.372 1.00 82.06 200 GLY A CA 1
ATOM 1591 C C . GLY A 1 200 ? -3.007 8.506 17.726 1.00 82.06 200 GLY A C 1
ATOM 1592 O O . GLY A 1 200 ? -4.123 8.993 17.892 1.00 82.06 200 GLY A O 1
ATOM 1593 N N . GLY A 1 201 ? -2.761 7.200 17.891 1.00 89.75 201 GLY A N 1
ATOM 1594 C CA . GLY A 1 201 ? -3.772 6.225 18.325 1.00 89.75 201 GLY A CA 1
ATOM 1595 C C . GLY A 1 201 ? -4.465 6.597 19.644 1.00 89.75 201 GLY A C 1
ATOM 1596 O O . GLY A 1 201 ? -5.654 6.324 19.802 1.00 89.75 201 GLY A O 1
ATOM 1597 N N . SER A 1 202 ? -3.774 7.315 20.541 1.00 91.50 202 SER A N 1
ATOM 1598 C CA . SER A 1 202 ? -4.359 7.912 21.750 1.00 91.50 202 SER A CA 1
ATOM 1599 C C . SER A 1 202 ? -5.625 8.723 21.430 1.00 91.50 202 SER A C 1
ATOM 1601 O O . SER A 1 202 ? -6.680 8.458 21.998 1.00 91.50 202 SER A O 1
ATOM 1603 N N . LYS A 1 203 ? -5.573 9.605 20.418 1.00 92.19 203 LYS A N 1
ATOM 1604 C CA . LYS A 1 203 ? -6.702 10.448 19.992 1.00 92.19 203 LYS A CA 1
ATOM 1605 C C . LYS A 1 203 ? -7.860 9.639 19.418 1.00 92.19 203 LYS A C 1
ATOM 1607 O O . LYS A 1 203 ? -9.014 10.018 19.604 1.00 92.19 203 LYS A O 1
ATOM 1612 N N . ASN A 1 204 ? -7.565 8.527 18.742 1.00 92.75 204 ASN A N 1
ATOM 1613 C CA . ASN A 1 204 ? -8.593 7.623 18.230 1.00 92.75 204 ASN A CA 1
ATOM 1614 C C . ASN A 1 204 ? -9.351 6.951 19.395 1.00 92.75 204 ASN A C 1
ATOM 1616 O O . ASN A 1 204 ? -10.567 6.808 19.310 1.00 92.75 204 ASN A O 1
ATOM 1620 N N . VAL A 1 205 ? -8.671 6.611 20.499 1.00 93.50 205 VAL A N 1
ATOM 1621 C CA . VAL A 1 205 ? -9.279 6.014 21.709 1.00 93.50 205 VAL A CA 1
ATOM 1622 C C . VAL A 1 205 ? -9.930 7.045 22.641 1.00 93.50 205 VAL A C 1
ATOM 1624 O O . VAL A 1 205 ? -10.983 6.779 23.219 1.00 93.50 205 VAL A O 1
ATOM 1627 N N . GLU A 1 206 ? -9.357 8.240 22.770 1.00 92.38 206 GLU A N 1
ATOM 1628 C CA . GLU A 1 206 ? -9.985 9.395 23.430 1.00 92.38 206 GLU A CA 1
ATOM 1629 C C . GLU A 1 206 ? -11.298 9.762 22.720 1.00 92.38 206 GLU A C 1
ATOM 1631 O O . GLU A 1 206 ? -12.332 9.935 23.359 1.00 92.38 206 GLU A O 1
ATOM 1636 N N . PHE A 1 207 ? -11.295 9.790 21.384 1.00 92.94 207 PHE A N 1
ATOM 1637 C CA . PHE A 1 207 ? -12.505 10.041 20.607 1.00 92.94 207 PHE A CA 1
ATOM 1638 C C . PHE A 1 207 ? -13.506 8.879 20.659 1.00 92.94 207 PHE A C 1
ATOM 1640 O O . PHE A 1 207 ? -14.707 9.125 20.733 1.00 92.94 207 PHE A O 1
ATOM 1647 N N . LEU A 1 208 ? -13.041 7.627 20.683 1.00 92.75 208 LEU A N 1
ATOM 1648 C CA . LEU A 1 208 ? -13.912 6.463 20.862 1.00 92.75 208 LEU A CA 1
ATOM 1649 C C . LEU A 1 208 ? -14.680 6.521 22.196 1.00 92.75 208 LEU A C 1
ATOM 1651 O O . LEU A 1 208 ? -15.871 6.226 22.214 1.00 92.75 208 LEU A O 1
ATOM 1655 N N . GLN A 1 209 ? -14.056 7.000 23.278 1.00 89.38 209 GLN A N 1
ATOM 1656 C CA . GLN A 1 209 ? -14.776 7.290 24.527 1.00 89.38 209 GLN A CA 1
ATOM 1657 C C . GLN A 1 209 ? -15.872 8.346 24.317 1.00 89.38 209 GLN A C 1
ATOM 1659 O O . GLN A 1 209 ? -16.989 8.153 24.781 1.00 89.38 209 GLN A O 1
ATOM 1664 N N . THR A 1 210 ? -15.617 9.417 23.554 1.00 89.94 210 THR A N 1
ATOM 1665 C CA . THR A 1 210 ? -16.670 10.405 23.230 1.00 89.94 210 THR A CA 1
ATOM 1666 C C . THR A 1 210 ? -17.765 9.879 22.293 1.00 89.94 210 THR A C 1
ATOM 1668 O O . THR A 1 210 ? -18.820 10.499 22.219 1.00 89.94 210 THR A O 1
ATOM 1671 N N . LEU A 1 211 ? -17.554 8.754 21.594 1.00 91.31 211 LEU A N 1
ATOM 1672 C CA . LEU A 1 211 ? -18.598 8.119 20.779 1.00 91.31 211 LEU A CA 1
ATOM 1673 C C . LEU A 1 211 ? -19.594 7.315 21.623 1.00 91.31 211 LEU A C 1
ATOM 1675 O O . LEU A 1 211 ? -20.775 7.323 21.290 1.00 91.31 211 LEU A O 1
ATOM 1679 N N . ILE A 1 212 ? -19.129 6.657 22.694 1.00 88.31 212 ILE A N 1
ATOM 1680 C CA . ILE A 1 212 ? -19.965 5.837 23.596 1.00 88.31 212 ILE A CA 1
ATOM 1681 C C . ILE A 1 212 ? -20.618 6.632 24.738 1.00 88.31 212 ILE A C 1
ATOM 1683 O O . ILE A 1 212 ? -21.398 6.080 25.507 1.00 88.31 212 ILE A O 1
ATOM 1687 N N . MET A 1 213 ? -20.287 7.916 24.896 1.00 84.44 213 MET A N 1
ATOM 1688 C CA . MET A 1 213 ? -20.960 8.772 25.874 1.00 84.44 213 MET A CA 1
ATOM 1689 C C . MET A 1 213 ? -22.319 9.245 25.333 1.00 84.44 213 MET A C 1
ATOM 1691 O O . MET A 1 213 ? -22.410 9.590 24.149 1.00 84.44 213 MET A O 1
ATOM 1695 N N . PRO A 1 214 ? -23.372 9.298 26.172 1.00 84.38 214 PRO A N 1
ATOM 1696 C CA . PRO A 1 214 ? -24.653 9.868 25.776 1.00 84.38 214 PRO A CA 1
ATOM 1697 C C . PRO A 1 214 ? -24.522 11.341 25.383 1.00 84.38 214 PRO A C 1
ATOM 1699 O O . PRO A 1 214 ? -23.784 12.110 26.003 1.00 84.38 214 PRO A O 1
ATOM 1702 N N . ILE A 1 215 ? -25.279 11.747 24.368 1.00 83.88 215 ILE A N 1
ATOM 1703 C CA . ILE A 1 215 ? -25.460 13.154 24.007 1.00 83.88 215 ILE A CA 1
ATOM 1704 C C . ILE A 1 215 ? -26.262 13.826 25.132 1.00 83.88 215 ILE A C 1
ATOM 1706 O O . ILE A 1 215 ? -27.173 13.205 25.686 1.00 83.88 215 ILE A O 1
ATOM 1710 N N . GLN A 1 216 ? -25.916 15.073 25.478 1.00 78.50 216 GLN A N 1
ATOM 1711 C CA . GLN A 1 216 ? -26.492 15.810 26.613 1.00 78.50 216 GLN A CA 1
ATOM 1712 C C . GLN A 1 216 ? -28.023 15.680 26.682 1.00 78.50 216 GLN A C 1
ATOM 1714 O O . GLN A 1 216 ? -28.712 15.851 25.682 1.00 78.50 216 GLN A O 1
ATOM 1719 N N . ASN A 1 217 ? -28.529 15.363 27.876 1.00 74.69 217 ASN A N 1
ATOM 1720 C CA . ASN A 1 217 ? -29.946 15.147 28.198 1.00 74.69 217 ASN A CA 1
ATOM 1721 C C . ASN A 1 217 ? -30.649 14.006 27.424 1.00 74.69 217 ASN A C 1
ATOM 1723 O O . ASN A 1 217 ? -31.868 13.871 27.504 1.00 74.69 217 ASN A O 1
ATOM 1727 N N . THR A 1 218 ? -29.910 13.126 26.738 1.00 78.75 218 THR A N 1
ATOM 1728 C CA . THR A 1 218 ? -30.465 11.949 26.044 1.00 78.75 218 THR A CA 1
ATOM 1729 C C . THR A 1 218 ? -29.880 10.631 26.568 1.00 78.75 218 THR A C 1
ATOM 1731 O O . THR A 1 218 ? -28.906 10.609 27.318 1.00 78.75 218 THR A O 1
ATOM 1734 N N . ARG A 1 219 ? -30.459 9.504 26.132 1.00 80.56 219 ARG A N 1
ATOM 1735 C CA . ARG A 1 219 ? -29.851 8.163 26.251 1.00 80.56 219 ARG A CA 1
ATOM 1736 C C . ARG A 1 219 ? -29.119 7.715 24.978 1.00 80.56 219 ARG A C 1
ATOM 1738 O O . ARG A 1 219 ? -28.646 6.588 24.935 1.00 80.56 219 ARG A O 1
ATOM 1745 N N . VAL A 1 220 ? -29.069 8.559 23.946 1.00 85.69 220 VAL A N 1
ATOM 1746 C CA . VAL A 1 220 ? -28.540 8.217 22.620 1.00 85.69 220 VAL A CA 1
ATOM 1747 C C . VAL A 1 220 ? -27.085 8.661 22.538 1.00 85.69 220 VAL A C 1
ATOM 1749 O O . VAL A 1 220 ? -26.750 9.800 22.863 1.00 85.69 220 VAL A O 1
ATOM 1752 N N . THR A 1 221 ? -26.209 7.765 22.111 1.00 89.81 221 THR A N 1
ATOM 1753 C CA . THR A 1 221 ? -24.782 8.031 21.915 1.00 89.81 221 THR A CA 1
ATOM 1754 C C . THR A 1 221 ? -24.489 8.423 20.462 1.00 89.81 221 THR A C 1
ATOM 1756 O O . THR A 1 221 ? -25.307 8.249 19.556 1.00 89.81 221 THR A O 1
ATOM 1759 N N . GLN A 1 222 ? -23.287 8.934 20.192 1.00 90.12 222 GLN A N 1
ATOM 1760 C CA . GLN A 1 222 ? -22.845 9.151 18.807 1.00 90.12 222 GLN A CA 1
ATOM 1761 C C . GLN A 1 222 ? -22.551 7.824 18.076 1.00 90.12 222 GLN A C 1
ATOM 1763 O O . GLN A 1 222 ? -22.597 7.779 16.845 1.00 90.12 222 GLN A O 1
ATOM 1768 N N . LEU A 1 223 ? -22.291 6.739 18.816 1.00 91.25 223 LEU A N 1
ATOM 1769 C CA . LEU A 1 223 ? -22.185 5.381 18.281 1.00 91.25 223 LEU A CA 1
ATOM 1770 C C . LEU A 1 223 ? -23.547 4.843 17.801 1.00 91.25 223 LEU A C 1
ATOM 1772 O O . LEU A 1 223 ? -23.607 4.222 16.737 1.00 91.25 223 LEU A O 1
ATOM 1776 N N . ASP A 1 224 ? -24.639 5.138 18.511 1.00 89.69 224 ASP A N 1
ATOM 1777 C CA . ASP A 1 224 ? -26.004 4.772 18.098 1.00 89.69 224 ASP A CA 1
ATOM 1778 C C . ASP A 1 224 ? -26.373 5.414 16.758 1.00 89.69 224 ASP A C 1
ATOM 1780 O O . ASP A 1 224 ? -26.771 4.721 15.825 1.00 89.69 224 ASP A O 1
ATOM 1784 N N . ILE A 1 225 ? -26.162 6.726 16.616 1.00 89.62 225 ILE A N 1
ATOM 1785 C CA . ILE A 1 225 ? -26.467 7.462 15.376 1.00 89.62 225 ILE A CA 1
ATOM 1786 C C . ILE A 1 225 ? -25.689 6.877 14.184 1.00 89.62 225 ILE A C 1
ATOM 1788 O O . ILE A 1 225 ? -26.247 6.678 13.102 1.00 89.62 225 ILE A O 1
ATOM 1792 N N . LEU A 1 226 ? -24.406 6.552 14.378 1.00 91.69 226 LEU A N 1
ATOM 1793 C CA . LEU A 1 226 ? -23.572 5.924 13.350 1.00 91.69 226 LEU A CA 1
ATOM 1794 C C . LEU A 1 226 ? -24.057 4.511 12.986 1.00 91.69 226 LEU A C 1
ATOM 1796 O O . LEU A 1 226 ? -24.176 4.188 11.802 1.00 91.69 226 LEU A O 1
ATOM 1800 N N . THR A 1 227 ? -24.353 3.673 13.980 1.00 90.50 227 THR A N 1
ATOM 1801 C CA . THR A 1 227 ? -24.754 2.270 13.770 1.00 90.50 227 THR A CA 1
ATOM 1802 C C . THR A 1 227 ? -26.154 2.142 13.171 1.00 90.50 227 THR A C 1
ATOM 1804 O O . THR A 1 227 ? -26.328 1.355 12.238 1.00 90.50 227 THR A O 1
ATOM 1807 N N . GLN A 1 228 ? -27.112 2.970 13.600 1.00 89.50 228 GLN A N 1
ATOM 1808 C CA . GLN A 1 228 ? -28.438 3.108 12.980 1.00 89.50 228 GLN A CA 1
ATOM 1809 C C . GLN A 1 228 ? -28.330 3.562 11.515 1.00 89.50 228 GLN A C 1
ATOM 1811 O O . GLN A 1 228 ? -29.057 3.066 10.658 1.00 89.50 228 GLN A O 1
ATOM 1816 N N . SER A 1 229 ? -27.346 4.410 11.199 1.00 87.19 229 SER A N 1
ATOM 1817 C CA . SER A 1 229 ? -27.008 4.819 9.825 1.00 87.19 229 SER A CA 1
ATOM 1818 C C . SER A 1 229 ? -26.203 3.768 9.032 1.00 87.19 229 SER A C 1
ATOM 1820 O O . SER A 1 229 ? -25.670 4.063 7.963 1.00 87.19 229 SER A O 1
ATOM 1822 N N . GLY A 1 230 ? -26.070 2.536 9.540 1.00 87.44 230 GLY A N 1
ATOM 1823 C CA . GLY A 1 230 ? -25.401 1.414 8.868 1.00 87.44 230 GLY A CA 1
ATOM 1824 C C . GLY A 1 230 ? -23.872 1.357 9.018 1.00 87.44 230 GLY A C 1
ATOM 1825 O O . GLY A 1 230 ? -23.229 0.445 8.472 1.00 87.44 230 GLY A O 1
ATOM 1826 N N . PHE A 1 231 ? -23.258 2.269 9.777 1.00 91.56 231 PHE A N 1
ATOM 1827 C CA . PHE A 1 231 ? -21.842 2.196 10.145 1.00 91.56 231 PHE A CA 1
ATOM 1828 C C . PHE A 1 231 ? -21.661 1.272 11.357 1.00 91.56 231 PHE A C 1
ATOM 1830 O O . PHE A 1 231 ? -21.574 1.713 12.497 1.00 91.56 231 PHE A O 1
ATOM 1837 N N . THR A 1 232 ? -21.624 -0.039 11.104 1.00 91.00 232 THR A N 1
ATOM 1838 C CA . THR A 1 232 ? -21.455 -1.066 12.146 1.00 91.00 232 THR A CA 1
ATOM 1839 C C . THR A 1 232 ? -20.179 -0.872 12.977 1.00 91.00 232 THR A C 1
ATOM 1841 O O . THR A 1 232 ? -19.186 -0.314 12.506 1.00 91.00 232 THR A O 1
ATOM 1844 N N . ILE A 1 233 ? -20.170 -1.409 14.202 1.00 88.69 233 ILE A N 1
ATOM 1845 C CA . ILE A 1 233 ? -19.024 -1.338 15.126 1.00 88.69 233 ILE A CA 1
ATOM 1846 C C . ILE A 1 233 ? -17.728 -1.846 14.462 1.00 88.69 233 ILE A C 1
ATOM 1848 O O . ILE A 1 233 ? -16.692 -1.191 14.560 1.00 88.69 233 ILE A O 1
ATOM 1852 N N . GLU A 1 234 ? -17.781 -2.931 13.678 1.00 89.44 234 GLU A N 1
ATOM 1853 C CA . GLU A 1 234 ? -16.630 -3.430 12.905 1.00 89.44 234 GLU A CA 1
ATOM 1854 C C . GLU A 1 234 ? -16.093 -2.401 11.889 1.00 89.44 234 GLU A C 1
ATOM 1856 O O . GLU A 1 234 ? -14.878 -2.217 11.775 1.00 89.44 234 GLU A O 1
ATOM 1861 N N . ARG A 1 235 ? -16.975 -1.675 11.185 1.00 90.69 235 ARG A N 1
ATOM 1862 C CA . ARG A 1 235 ? -16.582 -0.596 10.259 1.00 90.69 235 ARG A CA 1
ATOM 1863 C C . ARG A 1 235 ? -15.916 0.557 11.003 1.00 90.69 235 ARG A C 1
ATOM 1865 O O . ARG A 1 235 ? -14.872 1.039 10.562 1.00 90.69 235 ARG A O 1
ATOM 1872 N N . ILE A 1 236 ? -16.473 0.958 12.145 1.00 91.56 236 ILE A N 1
ATOM 1873 C CA . ILE A 1 236 ? -15.923 2.020 13.000 1.00 91.56 236 ILE A CA 1
ATOM 1874 C C . ILE A 1 236 ? -14.530 1.622 13.510 1.00 91.56 236 ILE A C 1
ATOM 1876 O O . ILE A 1 236 ? -13.586 2.402 13.377 1.00 91.56 236 ILE A O 1
ATOM 1880 N N . ILE A 1 237 ? -14.358 0.384 13.987 1.00 89.69 237 ILE A N 1
ATOM 1881 C CA . ILE A 1 237 ? -13.052 -0.183 14.363 1.00 89.69 237 ILE A CA 1
ATOM 1882 C C . ILE A 1 237 ? -12.068 -0.120 13.189 1.00 89.69 237 ILE A C 1
ATOM 1884 O O . ILE A 1 237 ? -10.924 0.307 13.370 1.00 89.69 237 ILE A O 1
ATOM 1888 N N . ARG A 1 238 ? -12.496 -0.511 11.980 1.00 89.56 238 ARG A N 1
ATOM 1889 C CA . ARG A 1 238 ? -11.624 -0.516 10.797 1.00 89.56 238 ARG A CA 1
ATOM 1890 C C . ARG A 1 238 ? -11.125 0.886 10.447 1.00 89.56 238 ARG A C 1
ATOM 1892 O O . ARG A 1 238 ? -9.951 1.030 10.123 1.00 89.56 238 ARG A O 1
ATOM 1899 N N . VAL A 1 239 ? -11.976 1.906 10.573 1.00 90.44 239 VAL A N 1
ATOM 1900 C CA . VAL A 1 239 ? -11.635 3.318 10.320 1.00 90.44 239 VAL A CA 1
ATOM 1901 C C . VAL A 1 239 ? -10.783 3.934 11.439 1.00 90.44 239 VAL A C 1
ATOM 1903 O O . VAL A 1 239 ? -9.889 4.731 11.150 1.00 90.44 239 VAL A O 1
ATOM 1906 N N . LEU A 1 240 ? -11.002 3.548 12.702 1.00 89.94 240 LEU A N 1
ATOM 1907 C CA . LEU A 1 240 ? -10.180 3.974 13.845 1.00 89.94 240 LEU A CA 1
ATOM 1908 C C . LEU A 1 240 ? -8.787 3.318 13.871 1.00 89.94 240 LEU A C 1
ATOM 1910 O O . LEU A 1 240 ? -7.872 3.852 14.493 1.00 89.94 240 LEU A O 1
ATOM 1914 N N . ASN A 1 241 ? -8.582 2.201 13.174 1.00 87.62 241 ASN A N 1
ATOM 1915 C CA . ASN A 1 241 ? -7.296 1.501 13.059 1.00 87.62 241 ASN A CA 1
ATOM 1916 C C . ASN A 1 241 ? -6.345 2.113 11.989 1.00 87.62 241 ASN A C 1
ATOM 1918 O O . ASN A 1 241 ? -5.612 1.384 11.324 1.00 87.62 241 ASN A O 1
ATOM 1922 N N . HIS A 1 242 ? -6.359 3.443 11.817 1.00 83.94 242 HIS A N 1
ATOM 1923 C CA . HIS A 1 242 ? -5.482 4.203 10.903 1.00 83.94 242 HIS A CA 1
ATOM 1924 C C . HIS A 1 242 ? -5.058 5.550 11.506 1.00 83.94 242 HIS A C 1
ATOM 1926 O O . HIS A 1 242 ? -5.705 6.073 12.427 1.00 83.94 242 HIS A O 1
ATOM 1932 N N . VAL A 1 243 ? -4.004 6.166 10.957 1.00 83.31 243 VAL A N 1
ATOM 1933 C CA . VAL A 1 243 ? -3.547 7.493 11.397 1.00 83.31 243 VAL A CA 1
ATOM 1934 C C . VAL A 1 243 ? -4.606 8.544 11.049 1.00 83.31 243 VAL A C 1
ATOM 1936 O O . VAL A 1 243 ? -4.960 8.754 9.889 1.00 83.31 243 VAL A O 1
ATOM 1939 N N . GLY A 1 244 ? -5.120 9.229 12.073 1.00 83.88 244 GLY A N 1
ATOM 1940 C CA . GLY A 1 244 ? -6.203 10.206 11.918 1.00 83.88 244 GLY A CA 1
ATOM 1941 C C . GLY A 1 244 ? -7.614 9.606 11.874 1.00 83.88 244 GLY A C 1
ATOM 1942 O O . GLY A 1 244 ? -8.537 10.297 11.444 1.00 83.88 244 GLY A O 1
ATOM 1943 N N . GLY A 1 245 ? -7.806 8.367 12.345 1.00 89.81 245 GLY A N 1
ATOM 1944 C CA . GLY A 1 245 ? -9.113 7.705 12.462 1.00 89.81 245 GLY A CA 1
ATOM 1945 C C . GLY A 1 245 ? -10.223 8.573 13.079 1.00 89.81 245 GLY A C 1
ATOM 1946 O O . GLY A 1 245 ? -11.326 8.613 12.537 1.00 89.81 245 GLY A O 1
ATOM 1947 N N . THR A 1 246 ? -9.930 9.364 14.120 1.00 91.06 246 THR A N 1
ATOM 1948 C CA . THR A 1 246 ? -10.845 10.392 14.668 1.00 91.06 246 THR A CA 1
ATOM 1949 C C . THR A 1 246 ? -11.409 11.329 13.594 1.00 91.06 246 THR A C 1
ATOM 1951 O O . THR A 1 246 ? -12.609 11.587 13.549 1.00 91.06 246 THR A O 1
ATOM 1954 N N . CYS A 1 247 ? -10.550 11.856 12.719 1.00 90.94 247 CYS A N 1
ATOM 1955 C CA . CYS A 1 247 ? -10.945 12.780 11.657 1.00 90.94 247 CYS A CA 1
ATOM 1956 C C . CYS A 1 247 ? -11.750 12.067 10.565 1.00 90.94 247 CYS A C 1
ATOM 1958 O O . CYS A 1 247 ? -12.675 12.655 10.005 1.00 90.94 247 CYS A O 1
ATOM 1960 N N . ASN A 1 248 ? -11.433 10.795 10.302 1.00 91.69 248 ASN A N 1
ATOM 1961 C CA . ASN A 1 248 ? -12.171 9.966 9.357 1.00 91.69 248 ASN A CA 1
ATOM 1962 C C . ASN A 1 248 ? -13.613 9.736 9.849 1.00 91.69 248 ASN A C 1
ATOM 1964 O O . ASN A 1 248 ? -14.543 10.042 9.106 1.00 91.69 248 ASN A O 1
ATOM 1968 N N . ILE A 1 249 ? -13.813 9.316 11.109 1.00 92.62 249 ILE A N 1
ATOM 1969 C CA . ILE A 1 249 ? -15.158 9.168 11.700 1.00 92.62 249 ILE A CA 1
ATOM 1970 C C . ILE A 1 249 ? -15.906 10.507 11.730 1.00 92.62 249 ILE A C 1
ATOM 1972 O O . ILE A 1 249 ? -17.046 10.559 11.282 1.00 92.62 249 ILE A O 1
ATOM 1976 N N . LYS A 1 250 ? -15.269 11.613 12.141 1.00 92.69 250 LYS A N 1
ATOM 1977 C CA . LYS A 1 250 ? -15.908 12.946 12.105 1.00 92.69 250 LYS A CA 1
ATOM 1978 C C . LYS A 1 250 ? -16.338 13.378 10.699 1.00 92.69 250 LYS A C 1
ATOM 1980 O O . LYS A 1 250 ? -17.321 14.094 10.551 1.00 92.69 250 LYS A O 1
ATOM 1985 N N . THR A 1 251 ? -15.630 12.932 9.663 1.00 92.62 251 THR A N 1
ATOM 1986 C CA . THR A 1 251 ? -15.996 13.205 8.263 1.00 92.62 251 THR A CA 1
ATOM 1987 C C . THR A 1 251 ? -17.120 12.276 7.775 1.00 92.62 251 THR A C 1
ATOM 1989 O O . THR A 1 251 ? -17.913 12.688 6.940 1.00 92.62 251 THR A O 1
ATOM 1992 N N . LEU A 1 252 ? -17.256 11.068 8.338 1.00 93.94 252 LEU A N 1
ATOM 1993 C CA . LEU A 1 252 ? -18.414 10.187 8.120 1.00 93.94 252 LEU A CA 1
ATOM 1994 C C . LEU A 1 252 ? -19.667 10.700 8.851 1.00 93.94 252 LEU A C 1
ATOM 1996 O O . LEU A 1 252 ? -20.737 10.726 8.256 1.00 93.94 252 LEU A O 1
ATOM 2000 N N . GLN A 1 253 ? -19.537 11.193 10.089 1.00 92.62 253 GLN A N 1
ATOM 2001 C CA . GLN A 1 253 ? -20.620 11.882 10.809 1.00 92.62 253 GLN A CA 1
ATOM 2002 C C . GLN A 1 253 ? -21.113 13.114 10.034 1.00 92.62 253 GLN A C 1
ATOM 2004 O O . GLN A 1 253 ? -22.313 13.352 9.965 1.00 92.62 253 GLN A O 1
ATOM 2009 N N . ALA A 1 254 ? -20.212 13.851 9.373 1.00 92.94 254 ALA A N 1
ATOM 2010 C CA . ALA A 1 254 ? -20.583 14.972 8.509 1.00 92.94 254 ALA A CA 1
ATOM 2011 C C . ALA A 1 254 ? -21.434 14.568 7.284 1.00 92.94 254 ALA A C 1
ATOM 2013 O O . ALA A 1 254 ? -22.099 15.430 6.718 1.00 92.94 254 ALA A O 1
ATOM 2014 N N . LEU A 1 255 ? -21.465 13.286 6.886 1.00 94.31 255 LEU A N 1
ATOM 2015 C CA . LEU A 1 255 ? -22.384 12.803 5.844 1.00 94.31 255 LEU A CA 1
ATOM 2016 C C . LEU A 1 255 ? -23.833 12.665 6.335 1.00 94.31 255 LEU A C 1
ATOM 2018 O O . LEU A 1 255 ? -24.739 12.607 5.508 1.00 94.31 255 LEU A O 1
ATOM 2022 N N . LEU A 1 256 ? -24.034 12.563 7.655 1.00 92.88 256 LEU A N 1
ATOM 2023 C CA . LEU A 1 256 ? -25.333 12.372 8.310 1.00 92.88 256 LEU A CA 1
ATOM 2024 C C . LEU A 1 256 ? -26.024 13.692 8.664 1.00 92.88 256 LEU A C 1
ATOM 2026 O O . LEU A 1 256 ? -27.191 13.686 9.045 1.00 92.88 256 LEU A O 1
ATOM 2030 N N . VAL A 1 257 ? -25.314 14.817 8.556 1.00 91.38 257 VAL A N 1
ATOM 2031 C CA . VAL A 1 257 ? -25.882 16.143 8.803 1.00 91.38 257 VAL A CA 1
ATOM 2032 C C . VAL A 1 257 ? -26.913 16.452 7.704 1.00 91.38 257 VAL A C 1
ATOM 2034 O O . VAL A 1 257 ? -26.582 16.311 6.520 1.00 91.38 257 VAL A O 1
ATOM 2037 N N . PRO A 1 258 ? -28.147 16.857 8.061 1.00 91.88 258 PRO A N 1
ATOM 2038 C CA . PRO A 1 258 ? -29.131 17.348 7.103 1.00 91.88 258 PRO A CA 1
ATOM 2039 C C . PRO A 1 258 ? -28.591 18.508 6.268 1.00 91.88 258 PRO A C 1
ATOM 2041 O O . PRO A 1 258 ? -27.958 19.424 6.793 1.00 91.88 258 PRO A O 1
ATOM 2044 N N . MET A 1 259 ? -28.849 18.477 4.965 1.00 88.38 259 MET A N 1
ATOM 2045 C CA . MET A 1 259 ? -28.491 19.563 4.062 1.00 88.38 259 MET A CA 1
ATOM 2046 C C . MET A 1 259 ? -29.435 20.748 4.264 1.00 88.38 259 MET A C 1
ATOM 2048 O O . MET A 1 259 ? -30.646 20.574 4.402 1.00 88.38 259 MET A O 1
ATOM 2052 N N . GLN A 1 260 ? -28.864 21.949 4.251 1.00 87.94 260 GLN A N 1
ATOM 2053 C CA . GLN A 1 260 ? -29.596 23.206 4.333 1.00 87.94 260 GLN A CA 1
ATOM 2054 C C . GLN A 1 260 ? -29.397 24.019 3.053 1.00 87.94 260 GLN A C 1
ATOM 2056 O O . GLN A 1 260 ? -28.315 23.969 2.461 1.00 87.94 260 GLN A O 1
ATOM 2061 N N . ASP A 1 261 ? -30.441 24.730 2.630 1.00 82.25 261 ASP A N 1
ATOM 2062 C CA . ASP A 1 261 ? -30.373 25.711 1.545 1.00 82.25 261 ASP A CA 1
ATOM 2063 C C . ASP A 1 261 ? -29.686 27.017 2.000 1.00 82.25 261 ASP A C 1
ATOM 2065 O O . ASP A 1 261 ? -29.229 27.151 3.138 1.00 82.25 261 ASP A O 1
ATOM 2069 N N . GLU A 1 262 ? -29.603 28.004 1.108 1.00 79.88 262 GLU A N 1
ATOM 2070 C CA . GLU A 1 262 ? -29.008 29.316 1.410 1.00 79.88 262 GLU A CA 1
ATOM 2071 C C . GLU A 1 262 ? -29.847 30.212 2.338 1.00 79.88 262 GLU A C 1
ATOM 2073 O O . GLU A 1 262 ? -29.371 31.254 2.788 1.00 79.88 262 GLU A O 1
ATOM 2078 N N . TYR A 1 263 ? -31.051 29.767 2.701 1.00 84.31 263 TYR A N 1
ATOM 2079 C CA . TYR A 1 263 ? -31.934 30.383 3.690 1.00 84.31 263 TYR A CA 1
ATOM 2080 C C . TYR A 1 263 ? -31.965 29.591 5.018 1.00 84.31 263 TYR A C 1
ATOM 2082 O O . TYR A 1 263 ? -32.721 29.932 5.928 1.00 84.31 263 TYR A O 1
ATOM 2090 N N . ASN A 1 264 ? -31.104 28.573 5.163 1.00 82.56 264 ASN A N 1
ATOM 2091 C CA . ASN A 1 264 ? -31.020 27.608 6.268 1.00 82.56 264 ASN A CA 1
ATOM 2092 C C . ASN A 1 264 ? -32.208 26.628 6.412 1.00 82.56 264 ASN A C 1
ATOM 2094 O O . ASN A 1 264 ? -32.272 25.900 7.412 1.00 82.56 264 ASN A O 1
ATOM 2098 N N . ASN A 1 265 ? -33.120 26.537 5.441 1.00 87.25 265 ASN A N 1
ATOM 2099 C CA . ASN A 1 265 ? -34.185 25.529 5.457 1.00 87.25 265 ASN A CA 1
ATOM 2100 C C . ASN A 1 265 ? -33.602 24.137 5.201 1.00 87.25 265 ASN A C 1
ATOM 2102 O O . ASN A 1 265 ? -32.696 23.980 4.385 1.00 87.25 265 ASN A O 1
ATOM 2106 N N . PHE A 1 266 ? -34.154 23.101 5.837 1.00 88.12 266 PHE A N 1
ATOM 2107 C CA . PHE A 1 266 ? -33.768 21.726 5.523 1.00 88.12 266 PHE A CA 1
ATOM 2108 C C . PHE A 1 266 ? -34.267 21.317 4.136 1.00 88.12 266 PHE A C 1
ATOM 2110 O O . PHE A 1 266 ? -35.470 21.299 3.875 1.00 88.12 266 PHE A O 1
ATOM 2117 N N . VAL A 1 267 ? -33.339 20.919 3.269 1.00 86.44 267 VAL A N 1
ATOM 2118 C CA . VAL A 1 267 ? -33.660 20.330 1.966 1.00 86.44 267 VAL A CA 1
ATOM 2119 C C . VAL A 1 267 ? -34.235 18.940 2.208 1.00 86.44 267 VAL A C 1
ATOM 2121 O O . VAL A 1 267 ? -33.573 18.108 2.823 1.00 86.44 267 VAL A O 1
ATOM 2124 N N . VAL A 1 268 ? -35.454 18.672 1.743 1.00 86.81 268 VAL A N 1
ATOM 2125 C CA . VAL A 1 268 ? -36.134 17.378 1.934 1.00 86.81 268 VAL A CA 1
ATOM 2126 C C . VAL A 1 268 ? -36.044 16.489 0.695 1.00 86.81 268 VAL A C 1
ATOM 2128 O O . VAL A 1 268 ? -35.994 16.971 -0.434 1.00 86.81 268 VAL A O 1
ATOM 2131 N N . ASP A 1 269 ? -36.038 15.173 0.898 1.00 82.44 269 ASP A N 1
ATOM 2132 C CA . ASP A 1 269 ? -36.194 14.197 -0.180 1.00 82.44 269 ASP A CA 1
ATOM 2133 C C . ASP A 1 269 ? -37.667 14.180 -0.653 1.00 82.44 269 ASP A C 1
ATOM 2135 O O . ASP A 1 269 ? -38.551 13.883 0.160 1.00 82.44 269 ASP A O 1
ATOM 2139 N N . PRO A 1 270 ? -37.965 14.457 -1.940 1.00 77.44 270 PRO A N 1
ATOM 2140 C CA . PRO A 1 270 ? -39.342 14.544 -2.437 1.00 77.44 270 PRO A CA 1
ATOM 2141 C C . PRO A 1 270 ? -40.176 13.268 -2.264 1.00 77.44 270 PRO A C 1
ATOM 2143 O O . PRO A 1 270 ? -41.401 13.345 -2.252 1.00 77.44 270 PRO A O 1
ATOM 2146 N N . MET A 1 271 ? -39.536 12.099 -2.139 1.00 80.75 271 MET A N 1
ATOM 2147 C CA . MET A 1 271 ? -40.225 10.808 -2.017 1.00 80.75 271 MET A CA 1
ATOM 2148 C C . MET A 1 271 ? -40.542 10.414 -0.570 1.00 80.75 271 MET A C 1
ATOM 2150 O O . MET A 1 271 ? -41.418 9.581 -0.349 1.00 80.75 271 MET A O 1
ATOM 2154 N N . THR A 1 272 ? -39.819 10.954 0.418 1.00 84.00 272 THR A N 1
ATOM 2155 C CA . THR A 1 272 ? -39.940 10.535 1.834 1.00 84.00 272 THR A CA 1
ATOM 2156 C C . THR A 1 272 ? -40.261 11.675 2.797 1.00 84.00 272 THR A C 1
ATOM 2158 O O . THR A 1 272 ? -40.483 11.411 3.978 1.00 84.00 272 THR A O 1
ATOM 2161 N N . THR A 1 273 ? -40.221 12.921 2.307 1.00 84.50 273 THR A N 1
ATOM 2162 C CA . THR A 1 273 ? -40.296 14.187 3.060 1.00 84.50 273 THR A CA 1
ATOM 2163 C C . THR A 1 273 ? -39.301 14.323 4.223 1.00 84.50 273 THR A C 1
ATOM 2165 O O . THR A 1 273 ? -39.373 15.280 4.992 1.00 84.50 273 THR A O 1
ATOM 2168 N N . GLN A 1 274 ? -38.324 13.416 4.331 1.00 84.50 274 GLN A N 1
ATOM 2169 C CA . GLN A 1 274 ? -37.252 13.481 5.324 1.00 84.50 274 GLN A CA 1
ATOM 2170 C C . GLN A 1 274 ? -36.147 14.450 4.881 1.00 84.50 274 GLN A C 1
ATOM 2172 O O . GLN A 1 274 ? -35.879 14.546 3.679 1.00 84.50 274 GLN A O 1
ATOM 2177 N N . PRO A 1 275 ? -35.439 15.110 5.816 1.00 89.06 275 PRO A N 1
ATOM 2178 C CA . PRO A 1 275 ? -34.260 15.903 5.491 1.00 89.06 275 PRO A CA 1
ATOM 2179 C C . PRO A 1 275 ? -33.199 15.076 4.747 1.00 89.06 275 PRO A C 1
ATOM 2181 O O . PRO A 1 275 ? -32.776 14.004 5.190 1.00 89.06 275 PRO A O 1
ATOM 2184 N N . LEU A 1 276 ? -32.769 15.580 3.595 1.00 90.69 276 LEU A N 1
ATOM 2185 C CA . LEU A 1 276 ? -31.786 14.959 2.722 1.00 90.69 276 LEU A CA 1
ATOM 2186 C C . LEU A 1 276 ? -30.384 15.128 3.321 1.00 90.69 276 LEU A C 1
ATOM 2188 O O . LEU A 1 276 ? -29.999 16.213 3.747 1.00 90.69 276 LEU A O 1
ATOM 2192 N N . THR A 1 277 ? -29.601 14.052 3.336 1.00 92.88 277 THR A N 1
ATOM 2193 C CA . THR A 1 277 ? -28.218 14.046 3.835 1.00 92.88 277 THR A CA 1
ATOM 2194 C C . THR A 1 277 ? -27.250 13.705 2.704 1.00 92.88 277 THR A C 1
ATOM 2196 O O . THR A 1 277 ? -27.628 13.079 1.707 1.00 92.88 277 THR A O 1
ATOM 2199 N N . GLN A 1 278 ? -25.970 14.053 2.860 1.00 93.56 278 GLN A N 1
ATOM 2200 C CA . GLN A 1 278 ? -24.941 13.671 1.883 1.00 93.56 278 GLN A CA 1
ATOM 2201 C C . GLN A 1 278 ? -24.791 12.145 1.761 1.00 93.56 278 GLN A C 1
ATOM 2203 O O . GLN A 1 278 ? -24.514 11.648 0.667 1.00 93.56 278 GLN A O 1
ATOM 2208 N N . LEU A 1 279 ? -25.020 11.389 2.844 1.00 94.44 279 LEU A N 1
ATOM 2209 C CA . LEU A 1 279 ? -25.078 9.927 2.790 1.00 94.44 279 LEU A CA 1
ATOM 2210 C C . LEU A 1 279 ? -26.245 9.446 1.918 1.00 94.44 279 LEU A C 1
ATOM 2212 O O . LEU A 1 279 ? -26.046 8.587 1.061 1.00 94.44 279 LEU A O 1
ATOM 2216 N N . ASN A 1 280 ? -27.437 10.022 2.091 1.00 90.44 280 ASN A N 1
ATOM 2217 C CA . ASN A 1 280 ? -28.622 9.632 1.327 1.00 90.44 280 ASN A CA 1
ATOM 2218 C C . ASN A 1 280 ? -28.453 9.934 -0.170 1.00 90.44 280 ASN A C 1
ATOM 2220 O O . ASN A 1 280 ? -28.844 9.108 -0.994 1.00 90.44 280 ASN A O 1
ATOM 2224 N N . MET A 1 281 ? -27.816 11.059 -0.531 1.00 91.12 281 MET A N 1
ATOM 2225 C CA . MET A 1 281 ? -27.483 11.357 -1.932 1.00 91.12 281 MET A CA 1
ATOM 2226 C C . MET A 1 281 ? -26.517 10.319 -2.522 1.00 91.12 281 MET A C 1
ATOM 2228 O O . MET A 1 281 ? -26.804 9.762 -3.580 1.00 91.12 281 MET A O 1
ATOM 2232 N N . LEU A 1 282 ? -25.422 9.991 -1.821 1.00 94.00 282 LEU A N 1
ATOM 2233 C CA . LEU A 1 282 ? -24.475 8.954 -2.260 1.00 94.00 282 LEU A CA 1
ATOM 2234 C C . LEU A 1 282 ? -25.151 7.589 -2.452 1.00 94.00 282 LEU A C 1
ATOM 2236 O O . LEU A 1 282 ? -24.896 6.915 -3.449 1.00 94.00 282 LEU A O 1
ATOM 2240 N N . ILE A 1 283 ? -26.036 7.192 -1.536 1.00 91.88 283 ILE A N 1
ATOM 2241 C CA . ILE A 1 283 ? -26.766 5.922 -1.634 1.00 91.88 283 ILE A CA 1
ATOM 2242 C C . ILE A 1 283 ? -27.711 5.920 -2.848 1.00 91.88 283 ILE A C 1
ATOM 2244 O O . ILE A 1 283 ? -27.749 4.919 -3.564 1.00 91.88 283 ILE A O 1
ATOM 2248 N N . SER A 1 284 ? -28.413 7.024 -3.150 1.00 88.50 284 SER A N 1
ATOM 2249 C CA . SER A 1 284 ? -29.238 7.106 -4.371 1.00 88.50 284 SER A CA 1
ATOM 2250 C C . SER A 1 284 ? -28.424 7.090 -5.671 1.00 88.50 284 SER A C 1
ATOM 2252 O O . SER A 1 284 ? -28.901 6.553 -6.666 1.00 88.50 284 SER A O 1
ATOM 2254 N N . GLU A 1 285 ? -27.180 7.576 -5.655 1.00 90.12 285 GLU A N 1
ATOM 2255 C CA . GLU A 1 285 ? -26.231 7.471 -6.777 1.00 90.12 285 GLU A CA 1
ATOM 2256 C C . GLU A 1 285 ? -25.476 6.117 -6.811 1.00 90.12 285 GLU A C 1
ATOM 2258 O O . GLU A 1 285 ? -24.485 5.954 -7.528 1.00 90.12 285 GLU A O 1
ATOM 2263 N N . GLY A 1 286 ? -25.922 5.122 -6.033 1.00 91.19 286 GLY A N 1
ATOM 2264 C CA . GLY A 1 286 ? -25.419 3.747 -6.090 1.00 91.19 286 GLY A CA 1
ATOM 2265 C C . GLY A 1 286 ? -24.087 3.500 -5.374 1.00 91.19 286 GLY A C 1
ATOM 2266 O O . GLY A 1 286 ? -23.371 2.568 -5.746 1.00 91.19 286 GLY A O 1
ATOM 2267 N N . PHE A 1 287 ? -23.731 4.309 -4.372 1.00 94.88 287 PHE A N 1
ATOM 2268 C CA . PHE A 1 287 ? -22.581 4.057 -3.494 1.00 94.88 287 PHE A CA 1
ATOM 2269 C C . PHE A 1 287 ? -22.998 3.225 -2.276 1.00 94.88 287 PHE A C 1
ATOM 2271 O O . PHE A 1 287 ? -23.859 3.633 -1.493 1.00 94.88 287 PHE A O 1
ATOM 2278 N N . ALA A 1 288 ? -22.343 2.088 -2.048 1.00 93.81 288 ALA A N 1
ATOM 2279 C CA . ALA A 1 288 ? -22.558 1.305 -0.838 1.00 93.81 288 ALA A CA 1
ATOM 2280 C C . ALA A 1 288 ? -21.799 1.899 0.364 1.00 93.81 288 ALA A C 1
ATOM 2282 O O . ALA A 1 288 ? -20.662 2.360 0.247 1.00 93.81 288 ALA A O 1
ATOM 2283 N N . ILE A 1 289 ? -22.374 1.784 1.568 1.00 90.88 289 ILE A N 1
ATOM 2284 C CA . ILE A 1 289 ? -21.738 2.215 2.833 1.00 90.88 289 ILE A CA 1
ATOM 2285 C C . ILE A 1 289 ? -20.337 1.597 3.007 1.00 90.88 289 ILE A C 1
ATOM 2287 O O . ILE A 1 289 ? -19.421 2.245 3.511 1.00 90.88 289 ILE A O 1
ATOM 2291 N N . GLU A 1 290 ? -20.139 0.359 2.544 1.00 90.75 290 GLU A N 1
ATOM 2292 C CA . GLU A 1 290 ? -18.834 -0.310 2.585 1.00 90.75 290 GLU A CA 1
ATOM 2293 C C . GLU A 1 290 ? -17.776 0.381 1.713 1.00 90.75 290 GLU A C 1
ATOM 2295 O O . GLU A 1 290 ? -16.606 0.442 2.086 1.00 90.75 290 GLU A O 1
ATOM 2300 N N . GLU A 1 291 ? -18.172 0.927 0.567 1.00 92.06 291 GLU A N 1
ATOM 2301 C CA . GLU A 1 291 ? -17.280 1.644 -0.342 1.00 92.06 291 GLU A CA 1
ATOM 2302 C C . GLU A 1 291 ? -16.909 3.021 0.223 1.00 92.06 291 GLU A C 1
ATOM 2304 O O . GLU A 1 291 ? -15.736 3.398 0.228 1.00 92.06 291 GLU A O 1
ATOM 2309 N N . ILE A 1 292 ? -17.883 3.734 0.797 1.00 92.94 292 ILE A N 1
ATOM 2310 C CA . ILE A 1 292 ? -17.659 4.997 1.520 1.00 92.94 292 ILE A CA 1
ATOM 2311 C C . ILE A 1 292 ? -16.670 4.770 2.682 1.00 92.94 292 ILE A C 1
ATOM 2313 O O . ILE A 1 292 ? -15.736 5.551 2.883 1.00 92.94 292 ILE A O 1
ATOM 2317 N N . ILE A 1 293 ? -16.799 3.649 3.399 1.00 91.06 293 ILE A N 1
ATOM 2318 C CA . ILE A 1 293 ? -15.859 3.249 4.452 1.00 91.06 293 ILE A CA 1
ATOM 2319 C C . ILE A 1 293 ? -14.478 2.882 3.877 1.00 91.06 293 ILE A C 1
ATOM 2321 O O . ILE A 1 293 ? -13.464 3.273 4.461 1.00 91.06 293 ILE A O 1
ATOM 2325 N N . GLN A 1 294 ? -14.384 2.225 2.714 1.00 90.19 294 GLN A N 1
ATOM 2326 C CA . GLN A 1 294 ? -13.104 1.993 2.020 1.00 90.19 294 GLN A CA 1
ATOM 2327 C C . GLN A 1 294 ? -12.375 3.300 1.660 1.00 90.19 294 GLN A C 1
ATOM 2329 O O . GLN A 1 294 ? -11.171 3.394 1.899 1.00 90.19 294 GLN A O 1
ATOM 2334 N N . VAL A 1 295 ? -13.078 4.339 1.193 1.00 91.00 295 VAL A N 1
ATOM 2335 C CA . VAL A 1 295 ? -12.487 5.671 0.918 1.00 91.00 295 VAL A CA 1
ATOM 2336 C C . VAL A 1 295 ? -11.783 6.254 2.149 1.00 91.00 295 VAL A C 1
ATOM 2338 O O . VAL A 1 295 ? -10.727 6.881 2.023 1.00 91.00 295 VAL A O 1
ATOM 2341 N N . THR A 1 296 ? -12.326 6.012 3.346 1.00 87.94 296 THR A N 1
ATOM 2342 C CA . THR A 1 296 ? -11.734 6.477 4.612 1.00 87.94 296 THR A CA 1
ATOM 2343 C C . THR A 1 296 ? -10.619 5.588 5.179 1.00 87.94 296 THR A C 1
ATOM 2345 O O . THR A 1 296 ? -9.915 6.012 6.092 1.00 87.94 296 THR A O 1
ATOM 2348 N N . ASN A 1 297 ? -10.413 4.385 4.640 1.00 83.19 297 ASN A N 1
ATOM 2349 C CA . ASN A 1 297 ? -9.558 3.331 5.204 1.00 83.19 297 ASN A CA 1
ATOM 2350 C C . ASN A 1 297 ? -8.057 3.491 4.857 1.00 83.19 297 ASN A C 1
ATOM 2352 O O . ASN A 1 297 ? -7.387 2.520 4.503 1.00 83.19 297 ASN A O 1
ATOM 2356 N N . HIS A 1 298 ? -7.544 4.724 4.888 1.00 81.31 298 HIS A N 1
ATOM 2357 C CA . HIS A 1 298 ? -6.187 5.085 4.448 1.00 81.31 298 HIS A CA 1
ATOM 2358 C C . HIS A 1 298 ? -5.627 6.260 5.257 1.00 81.31 298 HIS A C 1
ATOM 2360 O O . HIS A 1 298 ? -6.388 7.102 5.744 1.00 81.31 298 HIS A O 1
ATOM 2366 N N . ASP A 1 299 ? -4.298 6.400 5.285 1.00 73.94 299 ASP A N 1
ATOM 2367 C CA . ASP A 1 299 ? -3.587 7.554 5.860 1.00 73.94 299 ASP A CA 1
ATOM 2368 C C . ASP A 1 299 ? -3.829 8.832 5.028 1.00 73.94 299 ASP A C 1
ATOM 2370 O O . ASP A 1 299 ? -3.066 9.232 4.141 1.00 73.94 299 ASP A O 1
ATOM 2374 N N . GLY A 1 300 ? -4.967 9.473 5.290 1.00 80.12 300 GLY A N 1
ATOM 2375 C CA . GLY A 1 300 ? -5.504 10.572 4.490 1.00 80.12 300 GLY A CA 1
ATOM 2376 C C . GLY A 1 300 ? -6.956 10.396 4.046 1.00 80.12 300 GLY A C 1
ATOM 2377 O O . GLY A 1 300 ? -7.440 11.272 3.330 1.00 80.12 300 GLY A O 1
ATOM 2378 N N . GLY A 1 301 ? -7.651 9.340 4.480 1.00 89.25 301 GLY A N 1
ATOM 2379 C CA . GLY A 1 301 ? -9.048 9.042 4.144 1.00 89.25 301 GLY A CA 1
ATOM 2380 C C . GLY A 1 301 ? -10.012 10.219 4.328 1.00 89.25 301 GLY A C 1
ATOM 2381 O O . GLY A 1 301 ? -10.842 10.466 3.461 1.00 89.25 301 GLY A O 1
ATOM 2382 N N . THR A 1 302 ? -9.823 11.037 5.369 1.00 91.56 302 THR A N 1
ATOM 2383 C CA . THR A 1 302 ? -10.509 12.330 5.579 1.00 91.56 302 THR A CA 1
ATOM 2384 C C . THR A 1 302 ? -10.482 13.231 4.336 1.00 91.56 302 THR A C 1
ATOM 2386 O O . THR A 1 302 ? -11.489 13.836 3.984 1.00 91.56 302 THR A O 1
ATOM 2389 N N . ARG A 1 303 ? -9.337 13.333 3.646 1.00 92.56 303 ARG A N 1
ATOM 2390 C CA . ARG A 1 303 ? -9.198 14.145 2.423 1.00 92.56 303 ARG A CA 1
ATOM 2391 C C . ARG A 1 303 ? -9.883 13.480 1.235 1.00 92.56 303 ARG A C 1
ATOM 2393 O O . ARG A 1 303 ? -10.488 14.178 0.431 1.00 92.56 303 ARG A O 1
ATOM 2400 N N . ASN A 1 304 ? -9.796 12.153 1.133 1.00 94.25 304 ASN A N 1
ATOM 2401 C CA . ASN A 1 304 ? -10.443 11.391 0.065 1.00 94.25 304 ASN A CA 1
ATOM 2402 C C . ASN A 1 304 ? -11.975 11.507 0.174 1.00 94.25 304 ASN A C 1
ATOM 2404 O O . ASN A 1 304 ? -12.633 11.802 -0.819 1.00 94.25 304 ASN A O 1
ATOM 2408 N N . LEU A 1 305 ? -12.533 11.377 1.383 1.00 94.25 305 LEU A N 1
ATOM 2409 C CA . LEU A 1 305 ? -13.966 11.545 1.618 1.00 94.25 305 LEU A CA 1
ATOM 2410 C C . LEU A 1 305 ? -14.411 12.998 1.410 1.00 94.25 305 LEU A C 1
ATOM 2412 O O . LEU A 1 305 ? -15.409 13.216 0.738 1.00 94.25 305 LEU A O 1
ATOM 2416 N N . ARG A 1 306 ? -13.641 14.003 1.850 1.00 94.50 306 ARG A N 1
ATOM 2417 C CA . ARG A 1 306 ? -13.946 15.414 1.532 1.00 94.50 306 ARG A CA 1
ATOM 2418 C C . ARG A 1 306 ? -13.914 15.717 0.034 1.00 94.50 306 ARG A C 1
ATOM 2420 O O . ARG A 1 306 ? -14.692 16.543 -0.425 1.00 94.50 306 ARG A O 1
ATOM 2427 N N . ALA A 1 307 ? -13.062 15.043 -0.740 1.00 94.94 307 ALA A N 1
ATOM 2428 C CA . ALA A 1 307 ? -13.064 15.162 -2.198 1.00 94.94 307 ALA A CA 1
ATOM 2429 C C . ALA A 1 307 ? -14.312 14.523 -2.842 1.00 94.94 307 ALA A C 1
ATOM 2431 O O . ALA A 1 307 ? -14.770 15.022 -3.865 1.00 94.94 307 ALA A O 1
ATOM 2432 N N . LEU A 1 308 ? -14.888 13.480 -2.229 1.00 95.25 308 LEU A N 1
ATOM 2433 C CA . LEU A 1 308 ? -16.196 12.931 -2.605 1.00 95.25 308 LEU A CA 1
ATOM 2434 C C . LEU A 1 308 ? -17.344 13.867 -2.185 1.00 95.25 308 LEU A C 1
ATOM 2436 O O . LEU A 1 308 ? -18.205 14.162 -3.003 1.00 95.25 308 LEU A O 1
ATOM 2440 N N . GLN A 1 309 ? -17.320 14.418 -0.967 1.00 93.81 309 GLN A N 1
ATOM 2441 C CA . GLN A 1 309 ? -18.296 15.421 -0.510 1.00 93.81 309 GLN A CA 1
ATOM 2442 C C . GLN A 1 309 ? -18.288 16.680 -1.391 1.00 93.81 309 GLN A C 1
ATOM 2444 O O . GLN A 1 309 ? -19.340 17.235 -1.678 1.00 93.81 309 GLN A O 1
ATOM 2449 N N . ALA A 1 310 ? -17.122 17.099 -1.890 1.00 93.38 310 ALA A N 1
ATOM 2450 C CA . ALA A 1 310 ? -17.003 18.217 -2.827 1.00 93.38 310 ALA A CA 1
ATOM 2451 C C . ALA A 1 310 ? -17.627 17.944 -4.212 1.00 93.38 310 ALA A C 1
ATOM 2453 O O . ALA A 1 310 ? -17.853 18.892 -4.961 1.00 93.38 310 ALA A O 1
ATOM 2454 N N . LEU A 1 311 ? -17.918 16.684 -4.566 1.00 93.38 311 LEU A N 1
ATOM 2455 C CA . LEU A 1 311 ? -18.731 16.359 -5.744 1.00 93.38 311 LEU A CA 1
ATOM 2456 C C . LEU A 1 311 ? -20.234 16.498 -5.485 1.00 93.38 311 LEU A C 1
ATOM 2458 O O . LEU A 1 311 ? -20.975 16.662 -6.446 1.00 93.38 311 LEU A O 1
ATOM 2462 N N . LEU A 1 312 ? -20.662 16.425 -4.219 1.00 92.75 312 LEU A N 1
ATOM 2463 C CA . LEU A 1 312 ? -22.054 16.547 -3.762 1.00 92.75 312 LEU A CA 1
ATOM 2464 C C . LEU A 1 312 ? -22.479 18.003 -3.521 1.00 92.75 312 LEU A C 1
ATOM 2466 O O . LEU A 1 312 ? -23.600 18.245 -3.085 1.00 92.75 312 LEU A O 1
ATOM 2470 N N . ALA A 1 313 ? -21.584 18.966 -3.757 1.00 90.25 313 ALA A N 1
ATOM 2471 C CA . ALA A 1 313 ? -21.936 20.376 -3.727 1.00 90.25 313 ALA A CA 1
ATOM 2472 C C . ALA A 1 313 ? -23.008 20.651 -4.803 1.00 90.25 313 ALA A C 1
ATOM 2474 O O . ALA A 1 313 ? -22.780 20.289 -5.966 1.00 90.25 313 ALA A O 1
ATOM 2475 N N . PRO A 1 314 ? -24.150 21.268 -4.442 1.00 89.38 314 PRO A N 1
ATOM 2476 C CA . PRO A 1 314 ? -25.141 21.723 -5.406 1.00 89.38 314 PRO A CA 1
ATOM 2477 C C . PRO A 1 314 ? -24.503 22.630 -6.453 1.00 89.38 314 PRO A C 1
ATOM 2479 O O . PRO A 1 314 ? -23.712 23.521 -6.133 1.00 89.38 314 PRO A O 1
ATOM 2482 N N . MET A 1 315 ? -24.838 22.390 -7.713 1.00 88.44 315 MET A N 1
ATOM 2483 C CA . MET A 1 315 ? -24.566 23.334 -8.785 1.00 88.44 315 MET A CA 1
ATOM 2484 C C . MET A 1 315 ? -25.568 24.482 -8.695 1.00 88.44 315 MET A C 1
ATOM 2486 O O . MET A 1 315 ? -26.727 24.261 -8.348 1.00 88.44 315 MET A O 1
ATOM 2490 N N . LYS A 1 316 ? -25.116 25.692 -9.018 1.00 86.94 316 LYS A N 1
ATOM 2491 C CA . LYS A 1 316 ? -25.921 26.911 -8.963 1.00 86.94 316 LYS A CA 1
ATOM 2492 C C . LYS A 1 316 ? -26.106 27.524 -10.354 1.00 86.94 316 LYS A C 1
ATOM 2494 O O . LYS A 1 316 ? -25.305 27.243 -11.251 1.00 86.94 316 LYS A O 1
ATOM 2499 N N . ASP A 1 317 ? -27.166 28.307 -10.527 1.00 83.56 317 ASP A N 1
ATOM 2500 C CA . ASP A 1 317 ? -27.398 29.146 -11.706 1.00 83.56 317 ASP A CA 1
ATOM 2501 C C . ASP A 1 317 ? -26.585 30.463 -11.645 1.00 83.56 317 ASP A C 1
ATOM 2503 O O . ASP A 1 317 ? -25.715 30.646 -10.790 1.00 83.56 317 ASP A O 1
ATOM 2507 N N . GLU A 1 318 ? -26.835 31.383 -12.581 1.00 84.56 318 GLU A N 1
ATOM 2508 C CA . GLU A 1 318 ? -26.199 32.712 -12.625 1.00 84.56 318 GLU A CA 1
ATOM 2509 C C . GLU A 1 318 ? -26.756 33.716 -11.592 1.00 84.56 318 GLU A C 1
ATOM 2511 O O . GLU A 1 318 ? -26.324 34.869 -11.536 1.00 84.56 318 GLU A O 1
ATOM 2516 N N . HIS A 1 319 ? -27.711 33.285 -10.769 1.00 84.94 319 HIS A N 1
ATOM 2517 C CA . HIS A 1 319 ? -28.349 34.035 -9.688 1.00 84.94 319 HIS A CA 1
ATOM 2518 C C . HIS A 1 319 ? -28.104 33.373 -8.318 1.00 84.94 319 HIS A C 1
ATOM 2520 O O . HIS A 1 319 ? -28.799 33.672 -7.351 1.00 84.94 319 HIS A O 1
ATOM 2526 N N . ASP A 1 320 ? -27.100 32.491 -8.238 1.00 81.56 320 ASP A N 1
ATOM 2527 C CA . ASP A 1 320 ? -26.746 31.666 -7.080 1.00 81.56 320 ASP A CA 1
ATOM 2528 C C . ASP A 1 320 ? -27.794 30.589 -6.685 1.00 81.56 320 ASP A C 1
ATOM 2530 O O . ASP A 1 320 ? -27.483 29.756 -5.838 1.00 81.56 320 ASP A O 1
ATOM 2534 N N . HIS A 1 321 ? -28.975 30.471 -7.298 1.00 83.12 321 HIS A N 1
ATOM 2535 C CA . HIS A 1 321 ? -29.960 29.454 -6.887 1.00 83.12 321 HIS A CA 1
ATOM 2536 C C . HIS A 1 321 ? -29.519 28.031 -7.243 1.00 83.12 321 HIS A C 1
ATOM 2538 O O . HIS A 1 321 ? -28.858 27.791 -8.254 1.00 83.12 321 HIS A O 1
ATOM 2544 N N . TRP A 1 322 ? -29.935 27.044 -6.447 1.00 87.81 322 TRP A N 1
ATOM 2545 C CA . TRP A 1 322 ? -29.576 25.641 -6.669 1.00 87.81 322 TRP A CA 1
ATOM 2546 C C . TRP A 1 322 ? -30.289 25.046 -7.896 1.00 87.81 322 TRP A C 1
ATOM 2548 O O . TRP A 1 322 ? -31.517 25.021 -7.977 1.00 87.81 322 TRP A O 1
ATOM 2558 N N . LEU A 1 323 ? -29.518 24.466 -8.817 1.00 87.50 323 LEU A N 1
ATOM 2559 C CA . LEU A 1 323 ? -30.046 23.701 -9.945 1.00 87.50 323 LEU A CA 1
ATOM 2560 C C . LEU A 1 323 ? -30.639 22.378 -9.447 1.00 87.50 323 LEU A C 1
ATOM 2562 O O . LEU A 1 323 ? -29.943 21.574 -8.826 1.00 87.50 323 LEU A O 1
ATOM 2566 N N . MET A 1 324 ? -31.907 22.120 -9.762 1.00 85.75 324 MET A N 1
ATOM 2567 C CA . MET A 1 324 ? -32.628 20.914 -9.339 1.00 85.75 324 MET A CA 1
ATOM 2568 C C . MET A 1 324 ? -32.833 19.942 -10.507 1.00 85.75 324 MET A C 1
ATOM 2570 O O . MET A 1 324 ? -33.144 20.336 -11.630 1.00 85.75 324 MET A O 1
ATOM 2574 N N . ASN A 1 325 ? -32.674 18.646 -10.245 1.00 83.56 325 ASN A N 1
ATOM 2575 C CA . ASN A 1 325 ? -32.929 17.580 -11.207 1.00 83.56 325 ASN A CA 1
ATOM 2576 C C . ASN A 1 325 ? -34.446 17.383 -11.377 1.00 83.56 325 ASN A C 1
ATOM 2578 O O . ASN A 1 325 ? -35.126 16.955 -10.446 1.00 83.56 325 ASN A O 1
ATOM 2582 N N . SER A 1 326 ? -34.970 17.650 -12.575 1.00 80.56 326 SER A N 1
ATOM 2583 C CA . SER A 1 326 ? -36.406 17.582 -12.891 1.00 80.56 326 SER A CA 1
ATOM 2584 C C . SER A 1 326 ? -37.033 16.184 -12.789 1.00 80.56 326 SER A C 1
ATOM 2586 O O . SER A 1 326 ? -38.255 16.078 -12.719 1.00 80.56 326 SER A O 1
ATOM 2588 N N . THR A 1 327 ? -36.228 15.118 -12.757 1.00 79.00 327 THR A N 1
ATOM 2589 C CA . THR A 1 327 ? -36.696 13.724 -12.662 1.00 79.00 327 THR A CA 1
ATOM 2590 C C . THR A 1 327 ? -36.676 13.194 -11.228 1.00 79.00 327 THR A C 1
ATOM 2592 O O . THR A 1 327 ? -37.508 12.364 -10.871 1.00 79.00 327 THR A O 1
ATOM 2595 N N . THR A 1 328 ? -35.726 13.636 -10.395 1.00 81.19 328 THR A N 1
ATOM 2596 C CA . THR A 1 328 ? -35.569 13.149 -9.007 1.00 81.19 328 THR A CA 1
ATOM 2597 C C . THR A 1 328 ? -35.969 14.167 -7.941 1.00 81.19 328 THR A C 1
ATOM 2599 O O . THR A 1 328 ? -36.082 13.799 -6.774 1.00 81.19 328 THR A O 1
ATOM 2602 N N . GLY A 1 329 ? -36.142 15.438 -8.316 1.00 81.06 329 GLY A N 1
ATOM 2603 C CA . GLY A 1 329 ? -36.388 16.562 -7.409 1.00 81.06 329 GLY A CA 1
ATOM 2604 C C . GLY A 1 329 ? -35.260 16.812 -6.399 1.00 81.06 329 GLY A C 1
ATOM 2605 O O . GLY A 1 329 ? -35.490 17.443 -5.373 1.00 81.06 329 GLY A O 1
ATOM 2606 N N . LYS A 1 330 ? -34.047 16.309 -6.666 1.00 86.88 330 LYS A N 1
ATOM 2607 C CA . LYS A 1 330 ? -32.849 16.503 -5.829 1.00 86.88 330 LYS A CA 1
ATOM 2608 C C . LYS A 1 330 ? -31.900 17.533 -6.453 1.00 86.88 330 LYS A C 1
ATOM 2610 O O . LYS A 1 330 ? -31.950 17.718 -7.671 1.00 86.88 330 LYS A O 1
ATOM 2615 N N . PRO A 1 331 ? -31.011 18.173 -5.669 1.00 87.31 331 PRO A N 1
ATOM 2616 C CA . PRO A 1 331 ? -30.000 19.075 -6.212 1.00 87.31 331 PRO A CA 1
ATOM 2617 C C . PRO A 1 331 ? -29.119 18.374 -7.251 1.00 87.31 331 PRO A C 1
ATOM 2619 O O . PRO A 1 331 ? -28.698 17.233 -7.052 1.00 87.31 331 PRO A O 1
ATOM 2622 N N . LEU A 1 332 ? -28.830 19.056 -8.357 1.00 89.38 332 LEU A N 1
ATOM 2623 C CA . LEU A 1 332 ? -27.885 18.603 -9.369 1.00 89.38 332 LEU A CA 1
ATOM 2624 C C . LEU A 1 332 ? -26.460 18.906 -8.894 1.00 89.38 332 LEU A C 1
ATOM 2626 O O . LEU A 1 332 ? -26.168 20.009 -8.437 1.00 89.38 332 LEU A O 1
ATOM 2630 N N . THR A 1 333 ? -25.562 17.931 -9.001 1.00 91.12 333 THR A N 1
ATOM 2631 C CA . THR A 1 333 ? -24.212 18.007 -8.427 1.00 91.12 333 THR A CA 1
ATOM 2632 C C . THR A 1 333 ? -23.139 17.580 -9.433 1.00 91.12 333 THR A C 1
ATOM 2634 O O . THR A 1 333 ? -23.425 16.928 -10.444 1.00 91.12 333 THR A O 1
ATOM 2637 N N . GLN A 1 334 ? -21.866 17.878 -9.145 1.00 89.00 334 GLN A N 1
ATOM 2638 C CA . GLN A 1 334 ? -20.755 17.402 -9.985 1.00 89.00 334 GLN A CA 1
ATOM 2639 C C . GLN A 1 334 ? -20.676 15.867 -10.036 1.00 89.00 334 GLN A C 1
ATOM 2641 O O . GLN A 1 334 ? -20.204 15.320 -11.033 1.00 89.00 334 GLN A O 1
ATOM 2646 N N . LEU A 1 335 ? -21.164 15.159 -9.008 1.00 92.12 335 LEU A N 1
ATOM 2647 C CA . LEU A 1 335 ? -21.252 13.698 -9.016 1.00 92.12 335 LEU A CA 1
ATOM 2648 C C . LEU A 1 335 ? -22.159 13.184 -10.145 1.00 92.12 335 LEU A C 1
ATOM 2650 O O . LEU A 1 335 ? -21.776 12.249 -10.849 1.00 92.12 335 LEU A O 1
ATOM 2654 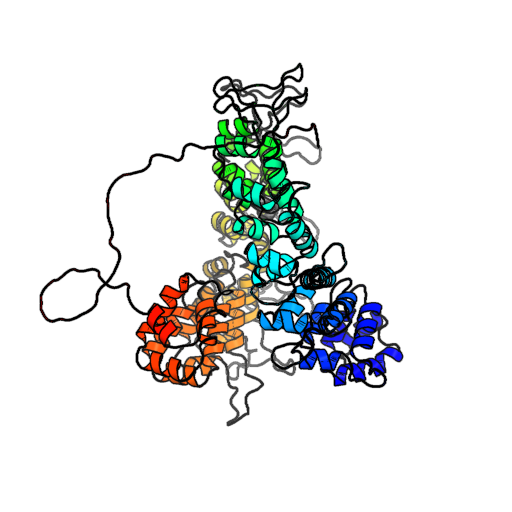N N . ASN A 1 336 ? -23.309 13.825 -10.372 1.00 88.81 336 ASN A N 1
ATOM 2655 C CA . ASN A 1 336 ? -24.239 13.420 -11.428 1.00 88.81 336 ASN A CA 1
ATOM 2656 C C . ASN A 1 336 ? -23.608 13.573 -12.824 1.00 88.81 336 ASN A C 1
ATOM 2658 O O . ASN A 1 336 ? -23.793 12.708 -13.680 1.00 88.81 336 ASN A O 1
ATOM 2662 N N . ILE A 1 337 ? -22.796 14.619 -13.039 1.00 84.69 337 ILE A N 1
ATOM 2663 C CA . ILE A 1 337 ? -22.032 14.808 -14.286 1.00 84.69 337 ILE A CA 1
ATOM 2664 C C . ILE A 1 337 ? -21.010 13.679 -14.481 1.00 84.69 337 ILE A C 1
ATOM 2666 O O . ILE A 1 337 ? -20.914 13.128 -15.578 1.00 84.69 337 ILE A O 1
ATOM 2670 N N . LEU A 1 338 ? -20.270 13.292 -13.433 1.00 88.31 338 LEU A N 1
ATOM 2671 C CA . LEU A 1 338 ? -19.321 12.174 -13.518 1.00 88.31 338 LEU A CA 1
ATOM 2672 C C . LEU A 1 338 ? -20.025 10.858 -13.882 1.00 88.31 338 LEU A C 1
ATOM 2674 O O . LEU A 1 338 ? -19.547 10.121 -14.747 1.00 88.31 338 LEU A O 1
ATOM 2678 N N . ILE A 1 339 ? -21.169 10.576 -13.258 1.00 88.81 339 ILE A N 1
ATOM 2679 C CA . ILE A 1 339 ? -21.949 9.357 -13.505 1.00 88.81 339 ILE A CA 1
ATOM 2680 C C . ILE A 1 339 ? -22.519 9.352 -14.929 1.00 88.81 339 ILE A C 1
ATOM 2682 O O . ILE A 1 339 ? -22.373 8.348 -15.629 1.00 88.81 339 ILE A O 1
ATOM 2686 N N . ALA A 1 340 ? -23.053 10.480 -15.410 1.00 83.62 340 ALA A N 1
ATOM 2687 C CA . ALA A 1 340 ? -23.502 10.643 -16.796 1.00 83.62 340 ALA A CA 1
ATOM 2688 C C . ALA A 1 340 ? -22.356 10.484 -17.819 1.00 83.62 340 ALA A C 1
ATOM 2690 O O . ALA A 1 340 ? -22.557 9.917 -18.891 1.00 83.62 340 ALA A O 1
ATOM 2691 N N . ALA A 1 341 ? -21.133 10.897 -17.467 1.00 80.12 341 ALA A N 1
ATOM 2692 C CA . ALA A 1 341 ? -19.910 10.648 -18.241 1.00 80.12 341 ALA A CA 1
ATOM 2693 C C . ALA A 1 341 ? -19.366 9.202 -18.110 1.00 80.12 341 ALA A C 1
ATOM 2695 O O . ALA A 1 341 ? -18.276 8.890 -18.595 1.00 80.12 341 ALA A O 1
ATOM 2696 N N . GLY A 1 342 ? -20.102 8.294 -17.458 1.00 85.12 342 GLY A N 1
ATOM 2697 C CA . GLY A 1 342 ? -19.753 6.877 -17.330 1.00 85.12 342 GLY A CA 1
ATOM 2698 C C . GLY A 1 342 ? -18.795 6.544 -16.181 1.00 85.12 342 GLY A C 1
ATOM 2699 O O . GLY A 1 342 ? -18.247 5.436 -16.141 1.00 85.12 342 GLY A O 1
ATOM 2700 N N . PHE A 1 343 ? -18.571 7.452 -15.231 1.00 89.56 343 PHE A N 1
ATOM 2701 C CA . PHE A 1 343 ? -17.820 7.180 -14.004 1.00 89.56 343 PHE A CA 1
ATOM 2702 C C . PHE A 1 343 ? -18.783 6.748 -12.893 1.00 89.56 343 PHE A C 1
ATOM 2704 O O . PHE A 1 343 ? -19.193 7.542 -12.055 1.00 89.56 343 PHE A O 1
ATOM 2711 N N . THR A 1 344 ? -19.142 5.462 -12.907 1.00 91.38 344 THR A N 1
ATOM 2712 C CA . THR A 1 344 ? -19.953 4.807 -11.866 1.00 91.38 344 THR A CA 1
ATOM 2713 C C . THR A 1 344 ? -19.341 4.946 -10.467 1.00 91.38 344 THR A C 1
ATOM 2715 O O . THR A 1 344 ? -18.133 5.169 -10.334 1.00 91.38 344 THR A O 1
ATOM 2718 N N . SER A 1 345 ? -20.155 4.731 -9.426 1.00 91.75 345 SER A N 1
ATOM 2719 C CA . SER A 1 345 ? -19.720 4.684 -8.021 1.00 91.75 345 SER A CA 1
ATOM 2720 C C . SER A 1 345 ? -18.452 3.842 -7.837 1.00 91.75 345 SER A C 1
ATOM 2722 O O . SER A 1 345 ? -17.428 4.381 -7.423 1.00 91.75 345 SER A O 1
ATOM 2724 N N . GLU A 1 346 ? -18.454 2.584 -8.293 1.00 92.00 346 GLU A N 1
ATOM 2725 C CA . GLU A 1 346 ? -17.288 1.678 -8.294 1.00 92.00 346 GLU A CA 1
ATOM 2726 C C . GLU A 1 346 ? -16.017 2.335 -8.878 1.00 92.00 346 GLU A C 1
ATOM 2728 O O . GLU A 1 346 ? -14.927 2.223 -8.313 1.00 92.00 346 GLU A O 1
ATOM 2733 N N . ARG A 1 347 ? -16.130 3.068 -9.997 1.00 92.56 347 ARG A N 1
ATOM 2734 C CA . ARG A 1 347 ? -14.990 3.725 -10.667 1.00 92.56 347 ARG A CA 1
ATOM 2735 C C . ARG A 1 347 ? -14.467 4.919 -9.869 1.00 92.56 347 ARG A C 1
ATOM 2737 O O . ARG A 1 347 ? -13.251 5.078 -9.752 1.00 92.56 347 ARG A O 1
ATOM 2744 N N . ILE A 1 348 ? -15.360 5.731 -9.303 1.00 94.19 348 ILE A N 1
ATOM 2745 C CA . ILE A 1 348 ? -15.012 6.874 -8.443 1.00 94.19 348 ILE A CA 1
ATOM 2746 C C . ILE A 1 348 ? -14.359 6.373 -7.146 1.00 94.19 348 ILE A C 1
ATOM 2748 O O . ILE A 1 348 ? -13.293 6.853 -6.753 1.00 94.19 348 ILE A O 1
ATOM 2752 N N . ILE A 1 349 ? -14.933 5.336 -6.535 1.00 94.50 349 ILE A N 1
ATOM 2753 C CA . ILE A 1 349 ? -14.390 4.639 -5.367 1.00 94.50 349 ILE A CA 1
ATOM 2754 C C . ILE A 1 349 ? -13.002 4.079 -5.672 1.00 94.50 349 ILE A C 1
ATOM 2756 O O . ILE A 1 349 ? -12.071 4.339 -4.918 1.00 94.50 349 ILE A O 1
ATOM 2760 N N . ARG A 1 350 ? -12.800 3.397 -6.802 1.00 93.00 350 ARG A N 1
ATOM 2761 C CA . ARG A 1 350 ? -11.493 2.851 -7.209 1.00 93.00 350 ARG A CA 1
ATOM 2762 C C . ARG A 1 350 ? -10.402 3.928 -7.355 1.00 93.00 350 ARG A C 1
ATOM 2764 O O . ARG A 1 350 ? -9.236 3.669 -7.057 1.00 93.00 350 ARG A O 1
ATOM 2771 N N . VAL A 1 351 ? -10.759 5.142 -7.779 1.00 93.44 351 VAL A N 1
ATOM 2772 C CA . VAL A 1 351 ? -9.851 6.308 -7.823 1.00 93.44 351 VAL A CA 1
ATOM 2773 C C . VAL A 1 351 ? -9.539 6.844 -6.416 1.00 93.44 351 VAL A C 1
ATOM 2775 O O . VAL A 1 351 ? -8.387 7.183 -6.129 1.00 93.44 351 VAL A O 1
ATOM 2778 N N . LEU A 1 352 ? -10.538 6.879 -5.529 1.00 93.69 352 LEU A N 1
ATOM 2779 C CA . LEU A 1 352 ? -10.443 7.393 -4.156 1.00 93.69 352 LEU A CA 1
ATOM 2780 C C . LEU A 1 352 ? -9.837 6.419 -3.129 1.00 93.69 352 LEU A C 1
ATOM 2782 O O . LEU A 1 352 ? -9.277 6.872 -2.132 1.00 93.69 352 LEU A O 1
ATOM 2786 N N . ASN A 1 353 ? -9.938 5.107 -3.347 1.00 90.88 353 ASN A N 1
ATOM 2787 C CA . ASN A 1 353 ? -9.546 4.022 -2.432 1.00 90.88 353 ASN A CA 1
ATOM 2788 C C . ASN A 1 353 ? -8.018 3.791 -2.420 1.00 90.88 353 ASN A C 1
ATOM 2790 O O . ASN A 1 353 ? -7.522 2.677 -2.565 1.00 90.88 353 ASN A O 1
ATOM 2794 N N . ASN A 1 354 ? -7.264 4.884 -2.316 1.00 89.12 354 ASN A N 1
ATOM 2795 C CA . ASN A 1 354 ? -5.811 4.941 -2.399 1.00 89.12 354 ASN A CA 1
ATOM 2796 C C . ASN A 1 354 ? -5.261 6.030 -1.463 1.00 89.12 354 ASN A C 1
ATOM 2798 O O . ASN A 1 354 ? -5.877 7.085 -1.265 1.00 89.12 354 ASN A O 1
ATOM 2802 N N . GLY A 1 355 ? -4.031 5.840 -0.980 1.00 85.38 355 GLY A N 1
ATOM 2803 C CA . GLY A 1 355 ? -3.248 6.910 -0.361 1.00 85.38 355 GLY A CA 1
ATOM 2804 C C . GLY A 1 355 ? -3.051 8.076 -1.339 1.00 85.38 355 GLY A C 1
ATOM 2805 O O . GLY A 1 355 ? -2.337 7.948 -2.332 1.00 85.38 355 GLY A O 1
ATOM 2806 N N . GLY A 1 356 ? -3.705 9.210 -1.068 1.00 87.00 356 GLY A N 1
ATOM 2807 C CA . GLY A 1 356 ? -3.724 10.375 -1.961 1.00 87.00 356 GLY A CA 1
ATOM 2808 C C . GLY A 1 356 ? -4.876 10.419 -2.975 1.00 87.00 356 GLY A C 1
ATOM 2809 O O . GLY A 1 356 ? -4.876 11.319 -3.813 1.00 87.00 356 GLY A O 1
ATOM 2810 N N . GLY A 1 357 ? -5.868 9.524 -2.884 1.00 92.94 357 GLY A N 1
ATOM 2811 C CA . GLY A 1 357 ? -7.026 9.448 -3.789 1.00 92.94 357 GLY A CA 1
ATOM 2812 C C . GLY A 1 357 ? -7.766 10.775 -4.024 1.00 92.94 357 GLY A C 1
ATOM 2813 O O . GLY A 1 357 ? -8.232 11.023 -5.131 1.00 92.94 357 GLY A O 1
ATOM 2814 N N . ALA A 1 358 ? -7.785 11.684 -3.043 1.00 94.38 358 ALA A N 1
ATOM 2815 C CA . ALA A 1 358 ? -8.286 13.055 -3.200 1.00 94.38 358 ALA A CA 1
ATOM 2816 C C . ALA A 1 358 ? -7.628 13.825 -4.364 1.00 94.38 358 ALA A C 1
ATOM 2818 O O . ALA A 1 358 ? -8.308 14.542 -5.096 1.00 94.38 358 ALA A O 1
ATOM 2819 N N . LYS A 1 359 ? -6.309 13.665 -4.558 1.00 94.81 359 LYS A N 1
ATOM 2820 C CA . LYS A 1 359 ? -5.586 14.254 -5.696 1.00 94.81 359 LYS A CA 1
ATOM 2821 C C . LYS A 1 359 ? -5.940 13.547 -6.995 1.00 94.81 359 LYS A C 1
ATOM 2823 O O . LYS A 1 359 ? -6.190 14.221 -7.983 1.00 94.81 359 LYS A O 1
ATOM 2828 N N . ASN A 1 360 ? -6.025 12.215 -6.975 1.00 95.12 360 ASN A N 1
ATOM 2829 C CA . ASN A 1 360 ? -6.417 11.430 -8.144 1.00 95.12 360 ASN A CA 1
ATOM 2830 C C . ASN A 1 360 ? -7.812 11.857 -8.658 1.00 95.12 360 ASN A C 1
ATOM 2832 O O . ASN A 1 360 ? -7.990 12.071 -9.854 1.00 95.12 360 ASN A O 1
ATOM 2836 N N . LEU A 1 361 ? -8.785 12.061 -7.760 1.00 94.69 361 LEU A N 1
ATOM 2837 C CA . LEU A 1 361 ? -10.111 12.578 -8.120 1.00 94.69 361 LEU A CA 1
ATOM 2838 C C . LEU A 1 361 ? -10.061 14.044 -8.587 1.00 94.69 361 LEU A C 1
ATOM 2840 O O . LEU A 1 361 ? -10.780 14.411 -9.513 1.00 94.69 361 LEU A O 1
ATOM 2844 N N . GLY A 1 362 ? -9.191 14.871 -8.001 1.00 93.62 362 GLY A N 1
ATOM 2845 C CA . GLY A 1 362 ? -8.907 16.221 -8.500 1.00 93.62 362 GLY A CA 1
ATOM 2846 C C . GLY A 1 362 ? -8.434 16.217 -9.958 1.00 93.62 362 GLY A C 1
ATOM 2847 O O . GLY A 1 362 ? -8.983 16.948 -10.778 1.00 93.62 362 GLY A O 1
ATOM 2848 N N . THR A 1 363 ? -7.492 15.338 -10.309 1.00 94.25 363 THR A N 1
ATOM 2849 C CA . THR A 1 363 ? -7.023 15.163 -11.693 1.00 94.25 363 THR A CA 1
ATOM 2850 C C . THR A 1 363 ? -8.116 14.613 -12.609 1.00 94.25 363 THR A C 1
ATOM 2852 O O . THR A 1 363 ? -8.219 15.062 -13.743 1.00 94.25 363 THR A O 1
ATOM 2855 N N . LEU A 1 364 ? -8.985 13.708 -12.137 1.00 92.44 364 LEU A N 1
ATOM 2856 C CA . LEU A 1 364 ? -10.137 13.248 -12.929 1.00 92.44 364 LEU A CA 1
ATOM 2857 C C . LEU A 1 364 ? -11.107 14.394 -13.257 1.00 92.44 364 LEU A C 1
ATOM 2859 O O . LEU A 1 364 ? -11.528 14.527 -14.403 1.00 92.44 364 LEU A O 1
ATOM 2863 N N . ARG A 1 365 ? -11.420 15.247 -12.273 1.00 90.19 365 ARG A N 1
ATOM 2864 C CA . ARG A 1 365 ? -12.235 16.456 -12.484 1.00 90.19 365 ARG A CA 1
ATOM 2865 C C . ARG A 1 365 ? -11.556 17.423 -13.458 1.00 90.19 365 ARG A C 1
ATOM 2867 O O . ARG A 1 365 ? -12.240 18.002 -14.289 1.00 90.19 365 ARG A O 1
ATOM 2874 N N . ALA A 1 366 ? -10.228 17.552 -13.402 1.00 90.19 366 ALA A N 1
ATOM 2875 C CA . ALA A 1 366 ? -9.459 18.373 -14.338 1.00 90.19 366 ALA A CA 1
ATOM 2876 C C . ALA A 1 366 ? -9.434 17.804 -15.773 1.00 90.19 366 ALA A C 1
ATOM 2878 O O . ALA A 1 366 ? -9.513 18.574 -16.722 1.00 90.19 366 ALA A O 1
ATOM 2879 N N . LEU A 1 367 ? -9.389 16.477 -15.956 1.00 90.06 367 LEU A N 1
ATOM 2880 C CA . LEU A 1 367 ? -9.506 15.861 -17.288 1.00 90.06 367 LEU A CA 1
ATOM 2881 C C . LEU A 1 367 ? -10.871 16.113 -17.939 1.00 90.06 367 LEU A C 1
ATOM 2883 O O . LEU A 1 367 ? -10.951 16.216 -19.160 1.00 90.06 367 LEU A O 1
ATOM 2887 N N . LEU A 1 368 ? -11.922 16.186 -17.122 1.00 86.88 368 LEU A N 1
ATOM 2888 C CA . LEU A 1 368 ? -13.301 16.465 -17.528 1.00 86.88 368 LEU A CA 1
ATOM 2889 C C . LEU A 1 368 ? -13.632 17.966 -17.548 1.00 86.88 368 LEU A C 1
ATOM 2891 O O . LEU A 1 368 ? -14.759 18.331 -17.878 1.00 86.88 368 LEU A O 1
ATOM 2895 N N . ALA A 1 369 ? -12.679 18.839 -17.207 1.00 86.06 369 ALA A N 1
ATOM 2896 C CA . ALA A 1 369 ? -12.865 20.273 -17.354 1.00 86.06 369 ALA A CA 1
ATOM 2897 C C . ALA A 1 369 ? -12.837 20.641 -18.854 1.00 86.06 369 ALA A C 1
ATOM 2899 O O . ALA A 1 369 ? -11.918 20.228 -19.571 1.00 86.06 369 ALA A O 1
ATOM 2900 N N . PRO A 1 370 ? -13.817 21.425 -19.335 1.00 86.69 370 PRO A N 1
ATOM 2901 C CA . PRO A 1 370 ? -13.812 21.986 -20.680 1.00 86.69 370 PRO A CA 1
ATOM 2902 C C . PRO A 1 370 ? -12.539 22.779 -20.986 1.00 86.69 370 PRO A C 1
ATOM 2904 O O . PRO A 1 370 ? -12.122 23.643 -20.210 1.00 86.69 370 PRO A O 1
ATOM 2907 N N . MET A 1 371 ? -11.926 22.489 -22.130 1.00 84.75 371 MET A N 1
ATOM 2908 C CA . MET A 1 371 ? -10.710 23.153 -22.583 1.00 84.75 371 MET A CA 1
ATOM 2909 C C . MET A 1 371 ? -11.014 24.508 -23.226 1.00 84.75 371 MET A C 1
ATOM 2911 O O . MET A 1 371 ? -12.079 24.736 -23.805 1.00 84.75 371 MET A O 1
ATOM 2915 N N . LYS A 1 372 ? -10.027 25.401 -23.162 1.00 84.62 372 LYS A N 1
ATOM 2916 C CA . LYS A 1 372 ? -10.074 26.729 -23.770 1.00 84.62 372 LYS A CA 1
ATOM 2917 C C . LYS A 1 372 ? -8.857 26.985 -24.649 1.00 84.62 372 LYS A C 1
ATOM 2919 O O . LYS A 1 372 ? -7.818 26.354 -24.461 1.00 84.62 372 LYS A O 1
ATOM 2924 N N . ASP A 1 373 ? -9.003 27.904 -25.595 1.00 80.94 373 ASP A N 1
ATOM 2925 C CA . ASP A 1 373 ? -7.903 28.413 -26.410 1.00 80.94 373 ASP A CA 1
ATOM 2926 C C . ASP A 1 373 ? -7.099 29.515 -25.694 1.00 80.94 373 ASP A C 1
ATOM 2928 O O . ASP A 1 373 ? -7.419 29.949 -24.583 1.00 80.94 373 ASP A O 1
ATOM 2932 N N . GLU A 1 374 ? -6.048 29.994 -26.360 1.00 78.81 374 GLU A N 1
ATOM 2933 C CA . GLU A 1 374 ? -5.185 31.094 -25.898 1.00 78.81 374 GLU A CA 1
ATOM 2934 C C . GLU A 1 374 ? -5.894 32.463 -25.817 1.00 78.81 374 GLU A C 1
ATOM 2936 O O . GLU A 1 374 ? -5.323 33.436 -25.327 1.00 78.81 374 GLU A O 1
ATOM 2941 N N . HIS A 1 375 ? -7.160 32.535 -26.236 1.00 85.69 375 HIS A N 1
ATOM 2942 C CA . HIS A 1 375 ? -8.040 33.696 -26.120 1.00 85.69 375 HIS A CA 1
ATOM 2943 C C . HIS A 1 375 ? -9.177 33.468 -25.103 1.00 85.69 375 HIS A C 1
ATOM 2945 O O . HIS A 1 375 ? -10.150 34.223 -25.085 1.00 85.69 375 HIS A O 1
ATOM 2951 N N . ASN A 1 376 ? -9.062 32.450 -24.234 1.00 81.25 376 ASN A N 1
ATOM 2952 C CA . ASN A 1 376 ? -10.027 32.108 -23.176 1.00 81.25 376 ASN A CA 1
ATOM 2953 C C . ASN A 1 376 ? -11.433 31.717 -23.705 1.00 81.25 376 ASN A C 1
ATOM 2955 O O . ASN A 1 376 ? -12.400 31.650 -22.930 1.00 81.25 376 ASN A O 1
ATOM 2959 N N . ARG A 1 377 ? -11.548 31.410 -25.005 1.00 84.75 377 ARG A N 1
ATOM 2960 C CA . ARG A 1 377 ? -12.757 30.884 -25.660 1.00 84.75 377 ARG A CA 1
ATOM 2961 C C . ARG A 1 377 ? -12.792 29.367 -25.518 1.00 84.75 377 ARG A C 1
ATOM 2963 O O . ARG A 1 377 ? -11.754 28.720 -25.439 1.00 84.75 377 ARG A O 1
ATOM 2970 N N . TRP A 1 378 ? -13.984 28.789 -25.479 1.00 83.94 378 TRP A N 1
ATOM 2971 C CA . TRP A 1 378 ? -14.163 27.353 -25.273 1.00 83.94 378 TRP A CA 1
ATOM 2972 C C . TRP A 1 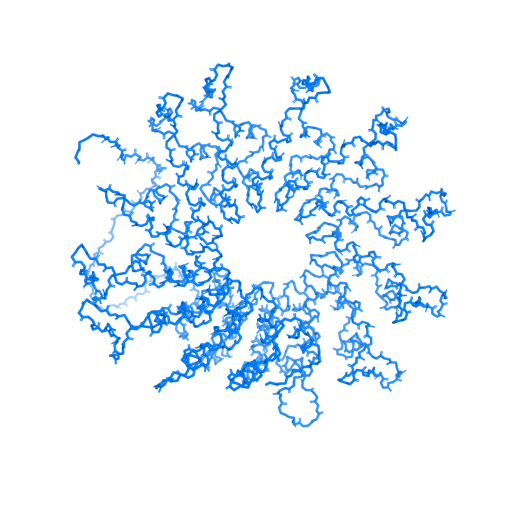378 ? -13.840 26.596 -26.567 1.00 83.94 378 TRP A C 1
ATOM 2974 O O . TRP A 1 378 ? -14.342 26.956 -27.631 1.00 83.94 378 TRP A O 1
ATOM 2984 N N . LEU A 1 379 ? -13.012 25.552 -26.487 1.00 84.69 379 LEU A N 1
ATOM 2985 C CA . LEU A 1 379 ? -12.776 24.657 -27.621 1.00 84.69 379 LEU A CA 1
ATOM 2986 C C . LEU A 1 379 ? -14.006 23.764 -27.786 1.00 84.69 379 LEU A C 1
ATOM 2988 O O . LEU A 1 379 ? -14.358 23.047 -26.855 1.00 84.69 379 LEU A O 1
ATOM 2992 N N . ILE A 1 380 ? -14.657 23.802 -28.947 1.00 84.62 380 ILE A N 1
ATOM 2993 C CA . ILE A 1 380 ? -15.862 23.012 -29.240 1.00 84.62 380 ILE A CA 1
ATOM 2994 C C . ILE A 1 380 ? -15.504 21.858 -30.181 1.00 84.62 380 ILE A C 1
ATOM 2996 O O . ILE A 1 380 ? -14.797 22.051 -31.170 1.00 84.62 380 ILE A O 1
ATOM 3000 N N . ASP A 1 381 ? -15.999 20.659 -29.882 1.00 78.75 381 ASP A N 1
ATOM 3001 C CA . ASP A 1 381 ? -15.968 19.516 -30.793 1.00 78.75 381 ASP A CA 1
ATOM 3002 C C . ASP A 1 381 ? -16.896 19.793 -31.995 1.00 78.75 381 ASP A C 1
ATOM 3004 O O . ASP A 1 381 ? -18.107 19.944 -31.801 1.00 78.75 381 ASP A O 1
ATOM 3008 N N . PRO A 1 382 ? -16.380 19.840 -33.240 1.00 77.25 382 PRO A N 1
ATOM 3009 C CA . PRO A 1 382 ? -17.186 20.162 -34.416 1.00 77.25 382 PRO A CA 1
ATOM 3010 C C . PRO A 1 382 ? -18.266 19.113 -34.729 1.00 77.25 382 PRO A C 1
ATOM 3012 O O . PRO A 1 382 ? -19.220 19.432 -35.438 1.00 77.25 382 PRO A O 1
ATOM 3015 N N . VAL A 1 383 ? -18.144 17.884 -34.214 1.00 80.44 383 VAL A N 1
ATOM 3016 C CA . VAL A 1 383 ? -19.109 16.797 -34.435 1.00 80.44 383 VAL A CA 1
ATOM 3017 C C . VAL A 1 383 ? -20.190 16.790 -33.358 1.00 80.44 383 VAL A C 1
ATOM 3019 O O . VAL A 1 383 ? -21.373 16.750 -33.689 1.00 80.44 383 VAL A O 1
ATOM 3022 N N . THR A 1 384 ? -19.818 16.827 -32.074 1.00 81.00 384 THR A N 1
ATOM 3023 C CA . THR A 1 384 ? -20.807 16.755 -30.977 1.00 81.00 384 THR A CA 1
ATOM 3024 C C . THR A 1 384 ? -21.347 18.111 -30.521 1.00 81.00 384 THR A C 1
ATOM 3026 O O . THR A 1 384 ? -22.299 18.136 -29.741 1.00 81.00 384 THR A O 1
ATOM 3029 N N . GLN A 1 385 ? -20.762 19.223 -30.988 1.00 82.06 385 GLN A N 1
ATOM 3030 C CA . GLN A 1 385 ? -21.096 20.605 -30.605 1.00 82.06 385 GLN A CA 1
ATOM 3031 C C . GLN A 1 385 ? -21.025 20.864 -29.086 1.00 82.06 385 GLN A C 1
ATOM 3033 O O . GLN A 1 385 ? -21.629 21.796 -28.558 1.00 82.06 385 GLN A O 1
ATOM 3038 N N . LYS A 1 386 ? -20.252 20.039 -28.371 1.00 82.69 386 LYS A N 1
ATOM 3039 C CA . LYS A 1 386 ? -19.964 20.176 -26.940 1.00 82.69 386 LYS A CA 1
ATOM 3040 C C . LYS A 1 386 ? -18.550 20.715 -26.731 1.00 82.69 386 LYS A C 1
ATOM 3042 O O . LYS A 1 386 ? -17.690 20.507 -27.588 1.00 82.69 386 LYS A O 1
ATOM 3047 N N . PRO A 1 387 ? -18.268 21.362 -25.590 1.00 84.75 387 PRO A N 1
ATOM 3048 C CA . PRO A 1 387 ? -16.903 21.697 -25.231 1.00 84.75 387 PRO A CA 1
ATOM 3049 C C . PRO A 1 387 ? -16.010 20.458 -25.139 1.00 84.75 387 PRO A C 1
ATOM 3051 O O . PRO A 1 387 ? -16.333 19.503 -24.433 1.00 84.75 387 PRO A O 1
ATOM 3054 N N . LEU A 1 388 ? -14.879 20.502 -25.834 1.00 86.12 388 LEU A N 1
ATOM 3055 C CA . LEU A 1 388 ? -13.859 19.466 -25.831 1.00 86.12 388 LEU A CA 1
ATOM 3056 C C . LEU A 1 388 ? -13.163 19.438 -24.465 1.00 86.12 388 LEU A C 1
ATOM 3058 O O . LEU A 1 388 ? -12.708 20.473 -23.973 1.00 86.12 388 LEU A O 1
ATOM 3062 N N . THR A 1 389 ? -13.044 18.263 -23.855 1.00 87.56 389 THR A N 1
ATOM 3063 C CA . THR A 1 389 ? -12.305 18.070 -22.600 1.00 87.56 389 THR A CA 1
ATOM 3064 C C . THR A 1 389 ? -10.948 17.416 -22.859 1.00 87.56 389 THR A C 1
ATOM 3066 O O . THR A 1 389 ? -10.703 16.814 -23.910 1.00 87.56 389 THR A O 1
ATOM 3069 N N . GLN A 1 390 ? -10.038 17.471 -21.884 1.00 87.38 390 GLN A N 1
ATOM 3070 C CA . GLN A 1 390 ? -8.740 16.803 -22.027 1.00 87.38 390 GLN A CA 1
ATOM 3071 C C . GLN A 1 390 ? -8.873 15.268 -22.032 1.00 87.38 390 GLN A C 1
ATOM 3073 O O . GLN A 1 390 ? -8.020 14.570 -22.591 1.00 87.38 390 GLN A O 1
ATOM 3078 N N . LEU A 1 391 ? -9.966 14.734 -21.474 1.00 88.19 391 LEU A N 1
ATOM 3079 C CA . LEU A 1 391 ? -10.356 13.332 -21.611 1.00 88.19 391 LEU A CA 1
ATOM 3080 C C . LEU A 1 391 ? -10.634 12.955 -23.076 1.00 88.19 391 LEU A C 1
ATOM 3082 O O . LEU A 1 391 ? -10.223 11.874 -23.500 1.00 88.19 391 LEU A O 1
ATOM 3086 N N . ASP A 1 392 ? -11.258 13.834 -23.862 1.00 85.50 392 ASP A N 1
ATOM 3087 C CA . ASP A 1 392 ? -11.580 13.577 -25.274 1.00 85.50 392 ASP A CA 1
ATOM 3088 C C . ASP A 1 392 ? -10.323 13.575 -26.150 1.00 85.50 392 ASP A C 1
ATOM 3090 O O . ASP A 1 392 ? -10.166 12.714 -27.023 1.00 85.50 392 ASP A O 1
ATOM 3094 N N . VAL A 1 393 ? -9.369 14.468 -25.860 1.00 87.19 393 VAL A N 1
ATOM 3095 C CA . VAL A 1 393 ? -8.039 14.478 -26.496 1.00 87.19 393 VAL A CA 1
ATOM 3096 C C . VAL A 1 393 ? -7.277 13.184 -26.182 1.00 87.19 393 VAL A C 1
ATOM 3098 O O . VAL A 1 393 ? -6.738 12.542 -27.086 1.00 87.19 393 VAL A O 1
ATOM 3101 N N . LEU A 1 394 ? -7.275 12.743 -24.919 1.00 90.06 394 LEU A N 1
ATOM 3102 C CA . LEU A 1 394 ? -6.659 11.474 -24.510 1.00 90.06 394 LEU A CA 1
ATOM 3103 C C . LEU A 1 394 ? -7.340 10.261 -25.162 1.00 90.06 394 LEU A C 1
ATOM 3105 O O . LEU A 1 394 ? -6.652 9.361 -25.654 1.00 90.06 394 LEU A O 1
ATOM 3109 N N . ASN A 1 395 ? -8.672 10.239 -25.215 1.00 88.94 395 ASN A N 1
ATOM 3110 C CA . ASN A 1 395 ? -9.440 9.170 -25.848 1.00 88.94 395 ASN A CA 1
ATOM 3111 C C . ASN A 1 395 ? -9.132 9.088 -27.354 1.00 88.94 395 ASN A C 1
ATOM 3113 O O . ASN A 1 395 ? -8.831 8.004 -27.858 1.00 88.94 395 ASN A O 1
ATOM 3117 N N . SER A 1 396 ? -9.071 10.238 -28.034 1.00 85.75 396 SER A N 1
ATOM 3118 C CA . SER A 1 396 ? -8.653 10.370 -29.440 1.00 85.75 396 SER A CA 1
ATOM 3119 C C . SER A 1 396 ? -7.205 9.917 -29.674 1.00 85.75 396 SER A C 1
ATOM 3121 O O . SER A 1 396 ? -6.885 9.332 -30.707 1.00 85.75 396 SER A O 1
ATOM 3123 N N . ALA A 1 397 ? -6.320 10.093 -28.687 1.00 86.25 397 ALA A N 1
ATOM 3124 C CA . ALA A 1 397 ? -4.956 9.559 -28.696 1.00 86.25 397 ALA A CA 1
ATOM 3125 C C . ALA A 1 397 ? -4.859 8.045 -28.363 1.00 86.25 397 ALA A C 1
ATOM 3127 O O . ALA A 1 397 ? -3.756 7.478 -28.320 1.00 86.25 397 ALA A O 1
ATOM 3128 N N . GLY A 1 398 ? -5.995 7.365 -28.167 1.00 88.69 398 GLY A N 1
ATOM 3129 C CA . GLY A 1 398 ? -6.101 5.928 -27.895 1.00 88.69 398 GLY A CA 1
ATOM 3130 C C . GLY A 1 398 ? -6.105 5.553 -26.407 1.00 88.69 398 GLY A C 1
ATOM 3131 O O . GLY A 1 398 ? -5.977 4.368 -26.069 1.00 88.69 398 GLY A O 1
ATOM 3132 N N . PHE A 1 399 ? -6.242 6.521 -25.502 1.00 92.75 399 PHE A N 1
ATOM 3133 C CA . PHE A 1 399 ? -6.297 6.313 -24.054 1.00 92.75 399 PHE A CA 1
ATOM 3134 C C . PHE A 1 399 ? -7.748 6.342 -23.561 1.00 92.75 399 PHE A C 1
ATOM 3136 O O . PHE A 1 399 ? -8.229 7.332 -23.028 1.00 92.75 399 PHE A O 1
ATOM 3143 N N . THR A 1 400 ? -8.460 5.228 -23.745 1.00 90.69 400 THR A N 1
ATOM 3144 C CA . THR A 1 400 ? -9.862 5.090 -23.313 1.00 90.69 400 THR A CA 1
ATOM 3145 C C . THR A 1 400 ? -10.039 5.274 -21.800 1.00 90.69 400 THR A C 1
ATOM 3147 O O . THR A 1 400 ? -9.116 5.023 -21.024 1.00 90.69 400 THR A O 1
ATOM 3150 N N . ILE A 1 401 ? -11.257 5.604 -21.348 1.00 86.62 401 ILE A N 1
ATOM 3151 C CA . ILE A 1 401 ? -11.596 5.772 -19.917 1.00 86.62 401 ILE A CA 1
ATOM 3152 C C . ILE A 1 401 ? -11.087 4.602 -19.051 1.00 86.62 401 ILE A C 1
ATOM 3154 O O . ILE A 1 401 ? -10.486 4.822 -18.002 1.00 86.62 401 ILE A O 1
ATOM 3158 N N . LYS A 1 402 ? -11.239 3.348 -19.510 1.00 90.25 402 LYS A N 1
ATOM 3159 C CA . LYS A 1 402 ? -10.733 2.154 -18.800 1.00 90.25 402 LYS A CA 1
ATOM 3160 C C . LYS A 1 402 ? -9.208 2.177 -18.614 1.00 90.25 402 LYS A C 1
ATOM 3162 O O . LYS A 1 402 ? -8.723 1.755 -17.567 1.00 90.25 402 LYS A O 1
ATOM 3167 N N . ARG A 1 403 ? -8.463 2.671 -19.611 1.00 91.62 403 ARG A N 1
ATOM 3168 C CA . ARG A 1 403 ? -6.998 2.817 -19.577 1.00 91.62 403 ARG A CA 1
ATOM 3169 C C . ARG A 1 403 ? -6.566 3.942 -18.632 1.00 91.62 403 ARG A C 1
ATOM 3171 O O . ARG A 1 403 ? -5.690 3.728 -17.796 1.00 91.62 403 ARG A O 1
ATOM 3178 N N . ILE A 1 404 ? -7.222 5.099 -18.708 1.00 91.69 404 ILE A N 1
ATOM 3179 C CA . ILE A 1 404 ? -6.972 6.242 -17.813 1.00 91.69 404 ILE A CA 1
ATOM 3180 C C . ILE A 1 404 ? -7.240 5.850 -16.357 1.00 91.69 404 ILE A C 1
ATOM 3182 O O . ILE A 1 404 ? -6.382 6.058 -15.503 1.00 91.69 404 ILE A O 1
ATOM 3186 N N . LEU A 1 405 ? -8.364 5.182 -16.076 1.00 92.62 405 LEU A N 1
ATOM 3187 C CA . LEU A 1 405 ? -8.657 4.659 -14.740 1.00 92.62 405 LEU A CA 1
ATOM 3188 C C . LEU A 1 405 ? -7.588 3.665 -14.263 1.00 92.62 405 LEU A C 1
ATOM 3190 O O . LEU A 1 405 ? -7.174 3.753 -13.112 1.00 92.62 405 LEU A O 1
ATOM 3194 N N . SER A 1 406 ? -7.059 2.781 -15.121 1.00 92.69 406 SER A N 1
ATOM 3195 C CA . SER A 1 406 ? -5.950 1.903 -14.709 1.00 92.69 406 SER A CA 1
ATOM 3196 C C . SER A 1 406 ? -4.648 2.642 -14.379 1.00 92.69 406 SER A C 1
ATOM 3198 O O . SER A 1 406 ? -3.935 2.184 -13.500 1.00 92.69 406 SER A O 1
ATOM 3200 N N . ALA A 1 407 ? -4.348 3.791 -14.992 1.00 94.00 407 ALA A N 1
ATOM 3201 C CA . ALA A 1 407 ? -3.196 4.613 -14.597 1.00 94.00 407 ALA A CA 1
ATOM 3202 C C . ALA A 1 407 ? -3.463 5.439 -13.320 1.00 94.00 407 ALA A C 1
ATOM 3204 O O . ALA A 1 407 ? -2.560 5.653 -12.508 1.00 94.00 407 ALA A O 1
ATOM 3205 N N . LEU A 1 408 ? -4.711 5.882 -13.127 1.00 94.38 408 LEU A N 1
ATOM 3206 C CA . LEU A 1 408 ? -5.130 6.794 -12.059 1.00 94.38 408 LEU A CA 1
ATOM 3207 C C . LEU A 1 408 ? -5.473 6.101 -10.725 1.00 94.38 408 LEU A C 1
ATOM 3209 O O . LEU A 1 408 ? -5.337 6.713 -9.667 1.00 94.38 408 LEU A O 1
ATOM 3213 N N . SER A 1 409 ? -5.907 4.837 -10.735 1.00 93.31 409 SER A N 1
ATOM 3214 C CA . SER A 1 409 ? -6.344 4.081 -9.541 1.00 93.31 409 SER A CA 1
ATOM 3215 C C . SER A 1 409 ? -5.202 3.578 -8.634 1.00 93.31 409 SER A C 1
ATOM 3217 O O . SER A 1 409 ? -5.294 2.487 -8.071 1.00 93.31 409 SER A O 1
ATOM 3219 N N . HIS A 1 410 ? -4.130 4.357 -8.481 1.00 92.12 410 HIS A N 1
ATOM 3220 C CA . HIS A 1 410 ? -2.933 3.993 -7.717 1.00 92.12 410 HIS A CA 1
ATOM 3221 C C . HIS A 1 410 ? -2.496 5.105 -6.755 1.00 92.12 410 HIS A C 1
ATOM 3223 O O . HIS A 1 410 ? -2.889 6.270 -6.882 1.00 92.12 410 HIS A O 1
ATOM 3229 N N . ILE A 1 411 ? -1.627 4.762 -5.800 1.00 91.06 411 ILE A N 1
ATOM 3230 C CA . ILE A 1 411 ? -0.938 5.741 -4.952 1.00 91.06 411 ILE A CA 1
ATOM 3231 C C . ILE A 1 411 ? -0.046 6.607 -5.851 1.00 91.06 411 ILE A C 1
ATOM 3233 O O . ILE A 1 411 ? 0.871 6.108 -6.503 1.00 91.06 411 ILE A O 1
ATOM 3237 N N . GLY A 1 412 ? -0.338 7.909 -5.899 1.00 90.25 412 GLY A N 1
ATOM 3238 C CA . GLY A 1 412 ? 0.301 8.841 -6.833 1.00 90.25 412 GLY A CA 1
ATOM 3239 C C . GLY A 1 412 ? -0.248 8.796 -8.265 1.00 90.25 412 GLY A C 1
ATOM 3240 O O . GLY A 1 412 ? 0.386 9.356 -9.152 1.00 90.25 412 GLY A O 1
ATOM 3241 N N . GLY A 1 413 ? -1.413 8.180 -8.498 1.00 94.81 413 GLY A N 1
ATOM 3242 C CA . GLY A 1 413 ? -2.052 8.090 -9.816 1.00 94.81 413 GLY A CA 1
ATOM 3243 C C . GLY A 1 413 ? -2.315 9.441 -10.491 1.00 94.81 413 GLY A C 1
ATOM 3244 O O . GLY A 1 413 ? -2.290 9.507 -11.717 1.00 94.81 413 GLY A O 1
ATOM 3245 N N . SER A 1 414 ? -2.476 10.528 -9.721 1.00 95.12 414 SER A N 1
ATOM 3246 C CA . SER A 1 414 ? -2.488 11.899 -10.258 1.00 95.12 414 SER A CA 1
ATOM 3247 C C . SER A 1 414 ? -1.256 12.147 -11.135 1.00 95.12 414 SER A C 1
ATOM 3249 O O . SER A 1 414 ? -1.400 12.507 -12.296 1.00 95.12 414 SER A O 1
ATOM 3251 N N . LYS A 1 415 ? -0.059 11.799 -10.638 1.00 95.94 415 LYS A N 1
ATOM 3252 C CA . LYS A 1 415 ? 1.220 11.956 -11.344 1.00 95.94 415 LYS A CA 1
ATOM 3253 C C . LYS A 1 415 ? 1.335 11.069 -12.574 1.00 95.94 415 LYS A C 1
ATOM 3255 O O . LYS A 1 415 ? 1.937 11.475 -13.560 1.00 95.94 415 LYS A O 1
ATOM 3260 N N . ASN A 1 416 ? 0.760 9.867 -12.529 1.00 96.06 416 ASN A N 1
ATOM 3261 C CA . ASN A 1 416 ? 0.716 8.978 -13.690 1.00 96.06 416 ASN A CA 1
ATOM 3262 C C . ASN A 1 416 ? -0.081 9.624 -14.841 1.00 96.06 416 ASN A C 1
ATOM 3264 O O . ASN A 1 416 ? 0.294 9.479 -16.002 1.00 96.06 416 ASN A O 1
ATOM 3268 N N . ILE A 1 417 ? -1.147 10.367 -14.520 1.00 95.44 417 ILE A N 1
ATOM 3269 C CA . ILE A 1 417 ? -1.931 11.131 -15.497 1.00 95.44 417 ILE A CA 1
ATOM 3270 C C . ILE A 1 417 ? -1.259 12.463 -15.861 1.00 95.44 417 ILE A C 1
ATOM 3272 O O . ILE A 1 417 ? -1.210 12.773 -17.045 1.00 95.44 417 ILE A O 1
ATOM 3276 N N . GLU A 1 418 ? -0.647 13.182 -14.915 1.00 94.62 418 GLU A N 1
ATOM 3277 C CA . GLU A 1 418 ? 0.149 14.398 -15.178 1.00 94.62 418 GLU A CA 1
ATOM 3278 C C . GLU A 1 418 ? 1.260 14.117 -16.214 1.00 94.62 418 GLU A C 1
ATOM 3280 O O . GLU A 1 418 ? 1.398 14.843 -17.199 1.00 94.62 418 GLU A O 1
ATOM 3285 N N . SER A 1 419 ? 1.992 13.003 -16.076 1.00 95.19 419 SER A N 1
ATOM 3286 C CA . SER A 1 419 ? 2.985 12.565 -17.070 1.00 95.19 419 SER A CA 1
ATOM 3287 C C . SER A 1 419 ? 2.368 12.110 -18.400 1.00 95.19 419 SER A C 1
ATOM 3289 O O . SER A 1 419 ? 2.990 12.285 -19.442 1.00 95.19 419 SER A O 1
ATOM 3291 N N . LEU A 1 420 ? 1.148 11.559 -18.403 1.00 95.19 420 LEU A N 1
ATOM 3292 C CA . LEU A 1 420 ? 0.435 11.199 -19.636 1.00 95.19 420 LEU A CA 1
ATOM 3293 C C . LEU A 1 420 ? -0.063 12.439 -20.398 1.00 95.19 420 LEU A C 1
ATOM 3295 O O . LEU A 1 420 ? 0.016 12.476 -21.623 1.00 95.19 420 LEU A O 1
ATOM 3299 N N . GLN A 1 421 ? -0.535 13.460 -19.678 1.00 92.25 421 GLN A N 1
ATOM 3300 C CA . GLN A 1 421 ? -0.896 14.769 -20.228 1.00 92.25 421 GLN A CA 1
ATOM 3301 C C . GLN A 1 421 ? 0.344 15.458 -20.822 1.00 92.25 421 GLN A C 1
ATOM 3303 O O . GLN A 1 421 ? 0.270 15.991 -21.926 1.00 92.25 421 GLN A O 1
ATOM 3308 N N . ALA A 1 422 ? 1.499 15.372 -20.148 1.00 92.31 422 ALA A N 1
ATOM 3309 C CA . ALA A 1 422 ? 2.767 15.917 -20.639 1.00 92.31 422 ALA A CA 1
ATOM 3310 C C . ALA A 1 422 ? 3.226 15.304 -21.979 1.00 92.31 422 ALA A C 1
ATOM 3312 O O . ALA A 1 422 ? 3.841 16.004 -22.781 1.00 92.31 422 ALA A O 1
ATOM 3313 N N . LEU A 1 423 ? 2.886 14.040 -22.278 1.00 92.06 423 LEU A N 1
ATOM 3314 C CA . LEU A 1 423 ? 3.202 13.432 -23.581 1.00 92.06 423 LEU A CA 1
ATOM 3315 C C . LEU A 1 423 ? 2.466 14.084 -24.765 1.00 92.06 423 LEU A C 1
ATOM 3317 O O . LEU A 1 423 ? 2.924 13.943 -25.898 1.00 92.06 423 LEU A O 1
ATOM 3321 N N . LEU A 1 424 ? 1.334 14.753 -24.519 1.00 88.44 424 LEU A N 1
ATOM 3322 C CA . LEU A 1 424 ? 0.504 15.415 -25.535 1.00 88.44 424 LEU A CA 1
ATOM 3323 C C . LEU A 1 424 ? 0.854 16.896 -25.742 1.00 88.44 424 LEU A C 1
ATOM 3325 O O . LEU A 1 424 ? 0.281 17.537 -26.622 1.00 88.44 424 LEU A O 1
ATOM 3329 N N . VAL A 1 425 ? 1.766 17.453 -24.943 1.00 87.50 425 VAL A N 1
ATOM 3330 C CA . VAL A 1 425 ? 2.225 18.835 -25.118 1.00 87.50 425 VAL A CA 1
ATOM 3331 C C . VAL A 1 425 ? 3.073 18.914 -26.401 1.00 87.50 425 VAL A C 1
ATOM 3333 O O . VAL A 1 425 ? 3.935 18.050 -26.608 1.00 87.50 425 VAL A O 1
ATOM 3336 N N . PRO A 1 426 ? 2.846 19.911 -27.282 1.00 87.25 426 PRO A N 1
ATOM 3337 C CA . PRO A 1 426 ? 3.725 20.180 -28.417 1.00 87.25 426 PRO A CA 1
ATOM 3338 C C . PRO A 1 426 ? 5.176 20.351 -27.969 1.00 87.25 426 PRO A C 1
ATOM 3340 O O . PRO A 1 426 ? 5.446 21.070 -27.011 1.00 87.25 426 PRO A O 1
ATOM 3343 N N . MET A 1 427 ? 6.114 19.710 -28.660 1.00 85.94 427 MET A N 1
ATOM 3344 C CA . MET A 1 427 ? 7.534 19.927 -28.392 1.00 85.94 427 MET A CA 1
ATOM 3345 C C . MET A 1 427 ? 7.990 21.253 -28.994 1.00 85.94 427 MET A C 1
ATOM 3347 O O . MET A 1 427 ? 7.561 21.627 -30.086 1.00 85.94 427 MET A O 1
ATOM 3351 N N . GLU A 1 428 ? 8.904 21.926 -28.306 1.00 87.31 428 GLU A N 1
ATOM 3352 C CA . GLU A 1 428 ? 9.508 23.184 -28.739 1.00 87.31 428 GLU A CA 1
ATOM 3353 C C . GLU A 1 428 ? 11.017 23.008 -28.951 1.00 87.31 428 GLU A C 1
ATOM 3355 O O . GLU A 1 428 ? 11.652 22.144 -28.340 1.00 87.31 428 GLU A O 1
ATOM 3360 N N . ASP A 1 429 ? 11.583 23.792 -29.866 1.00 82.12 429 ASP A N 1
ATOM 3361 C CA . ASP A 1 429 ? 13.023 23.855 -30.099 1.00 82.12 429 ASP A CA 1
ATOM 3362 C C . ASP A 1 429 ? 13.742 24.740 -29.060 1.00 82.12 429 ASP A C 1
ATOM 3364 O O . ASP A 1 429 ? 13.135 25.316 -28.157 1.00 82.12 429 ASP A O 1
ATOM 3368 N N . GLN A 1 430 ? 15.065 24.876 -29.192 1.00 80.31 430 GLN A N 1
ATOM 3369 C CA . GLN A 1 430 ? 15.887 25.693 -28.285 1.00 80.31 430 GLN A CA 1
ATOM 3370 C C . GLN A 1 430 ? 15.566 27.203 -28.331 1.00 80.31 430 GLN A C 1
ATOM 3372 O O . GLN A 1 430 ? 16.100 27.957 -27.521 1.00 80.31 430 GLN A O 1
ATOM 3377 N N . SER A 1 431 ? 14.706 27.648 -29.253 1.00 82.88 431 SER A N 1
ATOM 3378 C CA . SER A 1 431 ? 14.205 29.022 -29.373 1.00 82.88 431 SER A CA 1
ATOM 3379 C C . SER A 1 431 ? 12.732 29.176 -28.956 1.00 82.88 431 SER A C 1
ATOM 3381 O O . SER A 1 431 ? 12.154 30.244 -29.155 1.00 82.88 431 SER A O 1
ATOM 3383 N N . GLY A 1 432 ? 12.116 28.131 -28.384 1.00 80.75 432 GLY A N 1
ATOM 3384 C CA . GLY A 1 432 ? 10.708 28.135 -27.964 1.00 80.75 432 GLY A CA 1
ATOM 3385 C C . GLY A 1 432 ? 9.710 28.001 -29.120 1.00 80.75 432 GLY A C 1
ATOM 3386 O O . GLY A 1 432 ? 8.531 28.310 -28.961 1.00 80.75 432 GLY A O 1
ATOM 3387 N N . ARG A 1 433 ? 10.150 27.576 -30.313 1.00 83.75 433 ARG A N 1
ATOM 3388 C CA . ARG A 1 433 ? 9.259 27.392 -31.470 1.00 83.75 433 ARG A CA 1
ATOM 3389 C C . ARG A 1 433 ? 8.752 25.959 -31.521 1.00 83.75 433 ARG A C 1
ATOM 3391 O O . ARG A 1 433 ? 9.540 25.019 -31.443 1.00 83.75 433 ARG A O 1
ATOM 3398 N N . ARG A 1 434 ? 7.440 25.781 -31.705 1.00 85.94 434 ARG A N 1
ATOM 3399 C CA . ARG A 1 434 ? 6.817 24.452 -31.828 1.00 85.94 434 ARG A CA 1
ATOM 3400 C C . ARG A 1 434 ? 7.398 23.686 -33.020 1.00 85.94 434 ARG A C 1
ATOM 3402 O O . ARG A 1 434 ? 7.335 24.154 -34.155 1.00 85.94 434 ARG A O 1
ATOM 3409 N N . ILE A 1 435 ? 7.914 22.490 -32.760 1.00 85.62 435 ILE A N 1
ATOM 3410 C CA . ILE A 1 435 ? 8.440 21.572 -33.771 1.00 85.62 435 ILE A CA 1
ATOM 3411 C C . ILE A 1 435 ? 7.256 21.013 -34.567 1.00 85.62 435 ILE A C 1
ATOM 3413 O O . ILE A 1 435 ? 6.340 20.437 -33.984 1.00 85.62 435 ILE A O 1
ATOM 3417 N N . ILE A 1 436 ? 7.265 21.167 -35.892 1.00 83.25 436 ILE A N 1
ATOM 3418 C CA . ILE A 1 436 ? 6.195 20.697 -36.786 1.00 83.25 436 ILE A CA 1
ATOM 3419 C C . ILE A 1 436 ? 6.613 19.392 -37.475 1.00 83.25 436 ILE A C 1
ATOM 3421 O O . ILE A 1 436 ? 7.722 19.286 -37.999 1.00 83.25 436 ILE A O 1
ATOM 3425 N N . ASP A 1 437 ? 5.713 18.409 -37.530 1.00 78.06 437 ASP A N 1
ATOM 3426 C CA . ASP A 1 437 ? 5.860 17.253 -38.414 1.00 78.06 437 ASP A CA 1
ATOM 3427 C C . ASP A 1 437 ? 5.626 17.668 -39.873 1.00 78.06 437 ASP A C 1
ATOM 3429 O O . ASP A 1 437 ? 4.498 17.943 -40.290 1.00 78.06 437 ASP A O 1
ATOM 3433 N N . LEU A 1 438 ? 6.697 17.644 -40.667 1.00 77.12 438 LEU A N 1
ATOM 3434 C CA . LEU A 1 438 ? 6.691 17.980 -42.093 1.00 77.12 438 LEU A CA 1
ATOM 3435 C C . LEU A 1 438 ? 5.764 17.088 -42.943 1.00 77.12 438 LEU A C 1
ATOM 3437 O O . LEU A 1 438 ? 5.461 17.456 -44.075 1.00 77.12 438 LEU A O 1
ATOM 3441 N N . LYS A 1 439 ? 5.309 15.931 -42.437 1.00 77.81 439 LYS A N 1
ATOM 3442 C CA . LYS A 1 439 ? 4.374 15.041 -43.150 1.00 77.81 439 LYS A CA 1
ATOM 3443 C C . LYS A 1 439 ? 2.900 15.340 -42.892 1.00 77.81 439 LYS A C 1
ATOM 3445 O O . LYS A 1 439 ? 2.074 15.012 -43.738 1.00 77.81 439 LYS A O 1
ATOM 3450 N N . THR A 1 440 ? 2.556 15.907 -41.735 1.00 76.31 440 THR A N 1
ATOM 3451 C CA . THR A 1 440 ? 1.154 16.145 -41.335 1.00 76.31 440 THR A CA 1
ATOM 3452 C C . THR A 1 440 ? 0.819 17.614 -41.084 1.00 76.31 440 THR A C 1
ATOM 3454 O O . THR A 1 440 ? -0.354 17.940 -40.909 1.00 76.31 440 THR A O 1
ATOM 3457 N N . GLY A 1 441 ? 1.820 18.501 -41.050 1.00 75.75 441 GLY A N 1
ATOM 3458 C CA . GLY A 1 441 ? 1.660 19.926 -40.744 1.00 75.75 441 GLY A CA 1
ATOM 3459 C C . GLY A 1 441 ? 1.290 20.217 -39.285 1.00 75.75 441 GLY A C 1
ATOM 3460 O O . GLY A 1 441 ? 0.970 21.355 -38.950 1.00 75.75 441 GLY A O 1
ATOM 3461 N N . ARG A 1 442 ? 1.303 19.204 -38.408 1.00 82.25 442 ARG A N 1
ATOM 3462 C CA . ARG A 1 442 ? 0.890 19.319 -37.000 1.00 82.25 442 ARG A CA 1
ATOM 3463 C C . ARG A 1 442 ? 2.098 19.487 -36.074 1.00 82.25 442 ARG A C 1
ATOM 3465 O O . ARG A 1 442 ? 3.160 18.944 -36.378 1.00 82.25 442 ARG A O 1
ATOM 3472 N N . PRO A 1 443 ? 1.957 20.176 -34.927 1.00 84.38 443 PRO A N 1
ATOM 3473 C CA . PRO A 1 443 ? 2.989 20.176 -33.898 1.00 84.38 443 PRO A CA 1
ATOM 3474 C C . PRO A 1 443 ? 3.273 18.753 -33.402 1.00 84.38 443 PRO A C 1
ATOM 3476 O O . PRO A 1 443 ? 2.351 18.023 -33.038 1.00 84.38 443 PRO A O 1
ATOM 3479 N N . LEU A 1 444 ? 4.544 18.361 -33.403 1.00 86.44 444 LEU A N 1
ATOM 3480 C CA . LEU A 1 444 ? 5.005 17.034 -33.015 1.00 86.44 444 LEU A CA 1
ATOM 3481 C C . LEU A 1 444 ? 5.044 16.921 -31.485 1.00 86.44 444 LEU A C 1
ATOM 3483 O O . LEU A 1 444 ? 5.613 17.779 -30.807 1.00 86.44 444 LEU A O 1
ATOM 3487 N N . THR A 1 445 ? 4.469 15.853 -30.932 1.00 89.19 445 THR A N 1
ATOM 3488 C CA . THR A 1 445 ? 4.426 15.622 -29.478 1.00 89.19 445 THR A CA 1
ATOM 3489 C C . THR A 1 445 ? 5.397 14.522 -29.036 1.00 89.19 445 THR A C 1
ATOM 3491 O O . THR A 1 445 ? 5.844 13.695 -29.836 1.00 89.19 445 THR A O 1
ATOM 3494 N N . GLN A 1 446 ? 5.693 14.456 -27.734 1.00 89.25 446 GLN A N 1
ATOM 3495 C CA . GLN A 1 446 ? 6.462 13.348 -27.144 1.00 89.25 446 GLN A CA 1
ATOM 3496 C C . GLN A 1 446 ? 5.773 11.986 -27.364 1.00 89.25 446 GLN A C 1
ATOM 3498 O O . GLN A 1 446 ? 6.446 10.974 -27.572 1.00 89.25 446 GLN A O 1
ATOM 3503 N N . LEU A 1 447 ? 4.435 11.946 -27.398 1.00 90.50 447 LEU A N 1
ATOM 3504 C CA . LEU A 1 447 ? 3.675 10.743 -27.743 1.00 90.50 447 LEU A CA 1
ATOM 3505 C C . LEU A 1 447 ? 3.978 10.250 -29.167 1.00 90.50 447 LEU A C 1
ATOM 3507 O O . LEU A 1 447 ? 4.035 9.041 -29.398 1.00 90.50 447 LEU A O 1
ATOM 3511 N N . ASP A 1 448 ? 4.190 11.155 -30.118 1.00 87.75 448 ASP A N 1
ATOM 3512 C CA . ASP A 1 448 ? 4.464 10.795 -31.512 1.00 87.75 448 ASP A CA 1
ATOM 3513 C C . ASP A 1 448 ? 5.904 10.302 -31.703 1.00 87.75 448 ASP A C 1
ATOM 3515 O O . ASP A 1 448 ? 6.131 9.355 -32.460 1.00 87.75 448 ASP A O 1
ATOM 3519 N N . VAL A 1 449 ? 6.858 10.824 -30.921 1.00 87.88 449 VAL A N 1
ATOM 3520 C CA . VAL A 1 449 ? 8.211 10.249 -30.810 1.00 87.88 449 VAL A CA 1
ATOM 3521 C C . VAL A 1 449 ? 8.137 8.802 -30.311 1.00 87.88 449 VAL A C 1
ATOM 3523 O O . VAL A 1 449 ? 8.667 7.904 -30.972 1.00 87.88 449 VAL A O 1
ATOM 3526 N N . LEU A 1 450 ? 7.411 8.548 -29.213 1.00 90.75 450 LEU A N 1
ATOM 3527 C CA . LEU A 1 450 ? 7.202 7.197 -28.669 1.00 90.75 450 LEU A CA 1
ATOM 3528 C C . LEU A 1 450 ? 6.564 6.256 -29.706 1.00 90.75 450 LEU A C 1
ATOM 3530 O O . LEU A 1 450 ? 7.054 5.141 -29.916 1.00 90.75 450 LEU A O 1
ATOM 3534 N N . ARG A 1 451 ? 5.518 6.716 -30.404 1.00 90.88 451 ARG A N 1
ATOM 3535 C CA . ARG A 1 451 ? 4.851 5.967 -31.484 1.00 90.88 451 ARG A CA 1
ATOM 3536 C C . ARG A 1 451 ? 5.803 5.646 -32.637 1.00 90.88 451 ARG A C 1
ATOM 3538 O O . ARG A 1 451 ? 5.802 4.506 -33.100 1.00 90.88 451 ARG A O 1
ATOM 3545 N N . SER A 1 452 ? 6.640 6.596 -33.065 1.00 87.94 452 SER A N 1
ATOM 3546 C CA . SER A 1 452 ? 7.599 6.405 -34.168 1.00 87.94 452 SER A CA 1
ATOM 3547 C C . SER A 1 452 ? 8.642 5.318 -33.875 1.00 87.94 452 SER A C 1
ATOM 3549 O O . SER A 1 452 ? 9.036 4.578 -34.774 1.00 87.94 452 SER A O 1
ATOM 3551 N N . LYS A 1 453 ? 9.023 5.156 -32.601 1.00 87.38 453 LYS A N 1
ATOM 3552 C CA . LYS A 1 453 ? 9.903 4.088 -32.099 1.00 87.38 453 LYS A CA 1
ATOM 3553 C C . LYS A 1 453 ? 9.138 2.824 -31.655 1.00 87.38 453 LYS A C 1
ATOM 3555 O O . LYS A 1 453 ? 9.713 1.941 -31.021 1.00 87.38 453 LYS A O 1
ATOM 3560 N N . GLY A 1 454 ? 7.850 2.706 -31.991 1.00 90.56 454 GLY A N 1
ATOM 3561 C CA . GLY A 1 454 ? 7.041 1.496 -31.805 1.00 90.56 454 GLY A CA 1
ATOM 3562 C C . GLY A 1 454 ? 6.368 1.331 -30.436 1.00 90.56 454 GLY A C 1
ATOM 3563 O O . GLY A 1 454 ? 5.872 0.240 -30.139 1.00 90.56 454 GLY A O 1
ATOM 3564 N N . PHE A 1 455 ? 6.324 2.367 -29.592 1.00 93.81 455 PHE A N 1
ATOM 3565 C CA . PHE A 1 455 ? 5.588 2.336 -28.324 1.00 93.81 455 PHE A CA 1
ATOM 3566 C C . PHE A 1 455 ? 4.140 2.800 -28.522 1.00 93.81 455 PHE A C 1
ATOM 3568 O O . PHE A 1 455 ? 3.859 3.947 -28.860 1.00 93.81 455 PHE A O 1
ATOM 3575 N N . LYS A 1 456 ? 3.203 1.869 -28.327 1.00 92.69 456 LYS A N 1
ATOM 3576 C CA . LYS A 1 456 ? 1.762 2.065 -28.535 1.00 92.69 456 LYS A CA 1
ATOM 3577 C C . LYS A 1 456 ? 1.063 2.458 -27.226 1.00 92.69 456 LYS A C 1
ATOM 3579 O O . LYS A 1 456 ? 1.578 2.214 -26.135 1.00 92.69 456 LYS A O 1
ATOM 3584 N N . SER A 1 457 ? -0.157 2.995 -27.312 1.00 90.94 457 SER A N 1
ATOM 3585 C CA . SER A 1 457 ? -0.934 3.460 -26.147 1.00 90.94 457 SER A CA 1
ATOM 3586 C C . SER A 1 457 ? -1.212 2.367 -25.095 1.00 90.94 457 SER A C 1
ATOM 3588 O O . SER A 1 457 ? -1.416 2.682 -23.926 1.00 90.94 457 SER A O 1
ATOM 3590 N N . ASN A 1 458 ? -1.187 1.078 -25.463 1.00 92.62 458 ASN A N 1
ATOM 3591 C CA . ASN A 1 458 ? -1.229 -0.036 -24.505 1.00 92.62 458 ASN A CA 1
ATOM 3592 C C . ASN A 1 458 ? 0.086 -0.200 -23.722 1.00 92.62 458 ASN A C 1
ATOM 3594 O O . ASN A 1 458 ? 0.019 -0.498 -22.535 1.00 92.62 458 ASN A O 1
ATOM 3598 N N . HIS A 1 459 ? 1.252 0.028 -24.339 1.00 94.88 459 HIS A N 1
ATOM 3599 C CA . HIS A 1 459 ? 2.552 -0.060 -23.660 1.00 94.88 459 HIS A CA 1
ATOM 3600 C C . HIS A 1 459 ? 2.682 1.058 -22.619 1.00 94.88 459 HIS A C 1
ATOM 3602 O O . HIS A 1 459 ? 2.967 0.803 -21.454 1.00 94.88 459 HIS A O 1
ATOM 3608 N N . ILE A 1 460 ? 2.358 2.292 -23.018 1.00 96.00 460 ILE A N 1
ATOM 3609 C CA . ILE A 1 460 ? 2.391 3.474 -22.143 1.00 96.00 460 ILE A CA 1
ATOM 3610 C C . ILE A 1 460 ? 1.474 3.272 -20.923 1.00 96.00 460 ILE A C 1
ATOM 3612 O O . ILE A 1 460 ? 1.881 3.523 -19.793 1.00 96.00 460 ILE A O 1
ATOM 3616 N N . ILE A 1 461 ? 0.264 2.736 -21.116 1.00 95.62 461 ILE A N 1
ATOM 3617 C CA . ILE A 1 461 ? -0.667 2.469 -20.007 1.00 95.62 461 ILE A CA 1
ATOM 3618 C C . ILE A 1 461 ? -0.238 1.275 -19.147 1.00 95.62 461 ILE A C 1
ATOM 3620 O O . ILE A 1 461 ? -0.438 1.316 -17.938 1.00 95.62 461 ILE A O 1
ATOM 3624 N N . LYS A 1 462 ? 0.390 0.245 -19.724 1.00 95.62 462 LYS A N 1
ATOM 3625 C CA . LYS A 1 462 ? 0.987 -0.870 -18.970 1.00 95.62 462 LYS A CA 1
ATOM 3626 C C . LYS A 1 462 ? 2.119 -0.388 -18.052 1.00 95.62 462 LYS A C 1
ATOM 3628 O O . LYS A 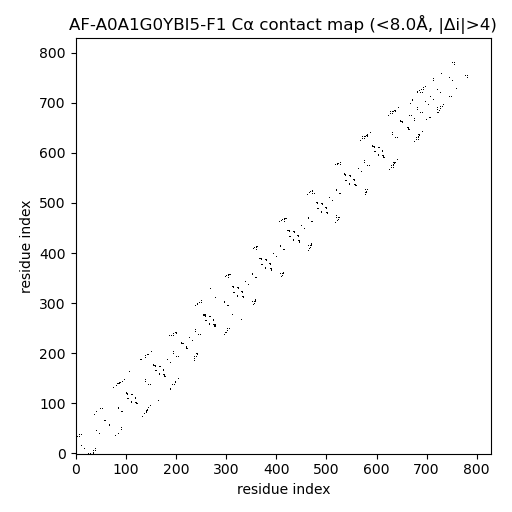1 462 ? 2.237 -0.872 -16.939 1.00 95.62 462 LYS A O 1
ATOM 3633 N N . ILE A 1 463 ? 2.875 0.628 -18.466 1.00 96.06 463 ILE A N 1
ATOM 3634 C CA . ILE A 1 463 ? 3.920 1.275 -17.656 1.00 96.06 463 ILE A CA 1
ATOM 3635 C C . ILE A 1 463 ? 3.320 2.204 -16.582 1.00 96.06 463 ILE A C 1
ATOM 3637 O O . ILE A 1 463 ? 3.776 2.209 -15.437 1.00 96.06 463 ILE A O 1
ATOM 3641 N N . LEU A 1 464 ? 2.270 2.959 -16.925 1.00 96.00 464 LEU A N 1
ATOM 3642 C CA . LEU A 1 464 ? 1.575 3.878 -16.012 1.00 96.00 464 LEU A CA 1
ATOM 3643 C C . LEU A 1 464 ? 0.613 3.192 -15.022 1.00 96.00 464 LEU A C 1
ATOM 3645 O O . LEU A 1 464 ? 0.238 3.811 -14.030 1.00 96.00 464 LEU A O 1
ATOM 3649 N N . GLY A 1 465 ? 0.211 1.940 -15.256 1.00 94.44 465 GLY A N 1
ATOM 3650 C CA . GLY A 1 465 ? -0.764 1.175 -14.458 1.00 94.44 465 GLY A CA 1
ATOM 3651 C C . GLY A 1 465 ? -0.270 0.687 -13.090 1.00 94.44 465 GLY A C 1
ATOM 3652 O O . GLY A 1 465 ? -0.679 -0.375 -12.624 1.00 94.44 465 GLY A O 1
ATOM 3653 N N . HIS A 1 466 ? 0.665 1.418 -12.477 1.00 92.56 466 HIS A N 1
ATOM 3654 C CA . HIS A 1 466 ? 1.413 1.006 -11.291 1.00 92.56 466 HIS A CA 1
ATOM 3655 C C . HIS A 1 466 ? 1.711 2.184 -10.357 1.00 92.56 466 HIS A C 1
ATOM 3657 O O . HIS A 1 466 ? 1.729 3.356 -10.751 1.00 92.56 466 HIS A O 1
ATOM 3663 N N . THR A 1 467 ? 2.003 1.869 -9.094 1.00 92.00 467 THR A N 1
ATOM 3664 C CA . THR A 1 467 ? 2.454 2.856 -8.107 1.00 92.00 467 THR A CA 1
ATOM 3665 C C . THR A 1 467 ? 3.843 3.360 -8.499 1.00 92.00 467 THR A C 1
ATOM 3667 O O . THR A 1 467 ? 4.811 2.597 -8.499 1.00 92.00 467 THR A O 1
ATOM 3670 N N . GLY A 1 468 ? 3.937 4.651 -8.828 1.00 91.69 468 GLY A N 1
ATOM 3671 C CA . GLY A 1 468 ? 5.150 5.261 -9.382 1.00 91.69 468 GLY A CA 1
ATOM 3672 C C . GLY A 1 468 ? 5.305 5.116 -10.901 1.00 91.69 468 GLY A C 1
ATOM 3673 O O . GLY A 1 468 ? 6.395 5.373 -11.407 1.00 91.69 468 GLY A O 1
ATOM 3674 N N . GLY A 1 469 ? 4.245 4.739 -11.626 1.00 95.75 469 GLY A N 1
ATOM 3675 C CA . GLY A 1 469 ? 4.249 4.591 -13.086 1.00 95.75 469 GLY A CA 1
ATOM 3676 C C . GLY A 1 469 ? 4.762 5.822 -13.844 1.00 95.75 469 GLY A C 1
ATOM 3677 O O . GLY A 1 469 ? 5.454 5.664 -14.845 1.00 95.75 469 GLY A O 1
ATOM 3678 N N . SER A 1 470 ? 4.534 7.038 -13.333 1.00 95.69 470 SER A N 1
ATOM 3679 C CA . SER A 1 470 ? 5.117 8.273 -13.882 1.00 95.69 470 SER A CA 1
ATOM 3680 C C . SER A 1 470 ? 6.646 8.226 -13.987 1.00 95.69 470 SER A C 1
ATOM 3682 O O . SER A 1 470 ? 7.193 8.619 -15.011 1.00 95.69 470 SER A O 1
ATOM 3684 N N . LYS A 1 471 ? 7.334 7.661 -12.985 1.00 96.25 471 LYS A N 1
ATOM 3685 C CA . LYS A 1 471 ? 8.793 7.460 -13.007 1.00 96.25 471 LYS A CA 1
ATOM 3686 C C . LYS A 1 471 ? 9.224 6.336 -13.941 1.00 96.25 471 LYS A C 1
ATOM 3688 O O . LYS A 1 471 ? 10.308 6.390 -14.508 1.00 96.25 471 LYS A O 1
ATOM 3693 N N . ASN A 1 472 ? 8.389 5.313 -14.114 1.00 96.44 472 ASN A N 1
ATOM 3694 C CA . ASN A 1 472 ? 8.653 4.267 -15.099 1.00 96.44 472 ASN A CA 1
ATOM 3695 C C . ASN A 1 472 ? 8.521 4.825 -16.536 1.00 96.44 472 ASN A C 1
ATOM 3697 O O . ASN A 1 472 ? 9.272 4.415 -17.416 1.00 96.44 472 ASN A O 1
ATOM 3701 N N . LEU A 1 473 ? 7.612 5.784 -16.771 1.00 96.25 473 LEU A N 1
ATOM 3702 C CA . LEU A 1 473 ? 7.479 6.501 -18.045 1.00 96.25 473 LEU A CA 1
ATOM 3703 C C . LEU A 1 473 ? 8.617 7.514 -18.266 1.00 96.25 473 LEU A C 1
ATOM 3705 O O . LEU A 1 473 ? 9.182 7.551 -19.352 1.00 96.25 473 LEU A O 1
ATOM 3709 N N . GLU A 1 474 ? 9.009 8.268 -17.238 1.00 94.69 474 GLU A N 1
ATOM 3710 C CA . GLU A 1 474 ? 10.204 9.129 -17.237 1.00 94.69 474 GLU A CA 1
ATOM 3711 C C . GLU A 1 474 ? 11.466 8.323 -17.613 1.00 94.69 474 GLU A C 1
ATOM 3713 O O . GLU A 1 474 ? 12.239 8.723 -18.484 1.00 94.69 474 GL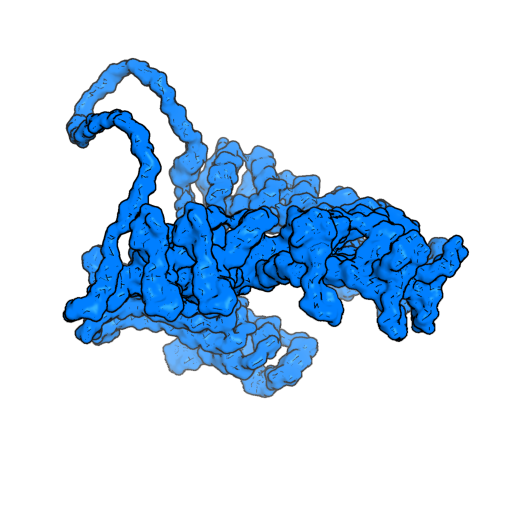U A O 1
ATOM 3718 N N . ALA A 1 475 ? 11.619 7.123 -17.043 1.00 94.81 475 ALA A N 1
ATOM 3719 C CA . ALA A 1 475 ? 12.704 6.200 -17.369 1.00 94.81 475 ALA A CA 1
ATOM 3720 C C . ALA A 1 475 ? 12.612 5.620 -18.794 1.00 94.81 475 ALA A C 1
ATOM 3722 O O . ALA A 1 475 ? 13.645 5.412 -19.428 1.00 94.81 475 ALA A O 1
ATOM 3723 N N . LEU A 1 476 ? 11.402 5.408 -19.334 1.00 95.38 476 LEU A N 1
ATOM 3724 C CA . LEU A 1 476 ? 11.217 5.097 -20.756 1.00 95.38 476 LEU A CA 1
ATOM 3725 C C . LEU A 1 476 ? 11.676 6.276 -21.629 1.00 95.38 476 LEU A C 1
ATOM 3727 O O . LEU A 1 476 ? 12.426 6.064 -22.577 1.00 95.38 476 LEU A O 1
ATOM 3731 N N . GLN A 1 477 ? 11.272 7.509 -21.306 1.00 92.25 477 GLN A N 1
ATOM 3732 C CA . GLN A 1 477 ? 11.662 8.714 -22.050 1.00 92.25 477 GLN A CA 1
ATOM 3733 C C . GLN A 1 477 ? 13.186 8.933 -22.039 1.00 92.25 477 GLN A C 1
ATOM 3735 O O . GLN A 1 477 ? 13.760 9.312 -23.061 1.00 92.25 477 GLN A O 1
ATOM 3740 N N . ALA A 1 478 ? 13.866 8.600 -20.938 1.00 90.69 478 ALA A N 1
ATOM 3741 C CA . ALA A 1 478 ? 15.324 8.651 -20.846 1.00 90.69 478 ALA A CA 1
ATOM 3742 C C . ALA A 1 478 ? 16.046 7.723 -21.851 1.00 90.69 478 ALA A C 1
ATOM 3744 O O . ALA A 1 478 ? 17.160 8.037 -22.268 1.00 90.69 478 ALA A O 1
ATOM 3745 N N . LEU A 1 479 ? 15.426 6.621 -22.304 1.00 89.56 479 LEU A N 1
ATOM 3746 C CA . LEU A 1 479 ? 16.039 5.710 -23.287 1.00 89.56 479 LEU A CA 1
ATOM 3747 C C . LEU A 1 479 ? 16.202 6.320 -24.689 1.00 89.56 479 LEU A C 1
ATOM 3749 O O . LEU A 1 479 ? 16.996 5.795 -25.471 1.00 89.56 479 LEU A O 1
ATOM 3753 N N . PHE A 1 480 ? 15.480 7.401 -25.005 1.00 87.00 480 PHE A N 1
ATOM 3754 C CA . PHE A 1 480 ? 15.553 8.107 -26.294 1.00 87.00 480 PHE A CA 1
ATOM 3755 C C . PHE A 1 480 ? 16.542 9.278 -26.291 1.00 87.00 480 PHE A C 1
ATOM 3757 O O . PHE A 1 480 ? 16.731 9.912 -27.327 1.00 87.00 480 PHE A O 1
ATOM 3764 N N . VAL A 1 481 ? 17.165 9.586 -25.151 1.00 84.69 481 VAL A N 1
ATOM 3765 C CA . VAL A 1 481 ? 18.177 10.643 -25.072 1.00 84.69 481 VAL A CA 1
ATOM 3766 C C . VAL A 1 481 ? 19.438 10.181 -25.804 1.00 84.69 481 VAL A C 1
ATOM 3768 O O . VAL A 1 481 ? 19.962 9.096 -25.544 1.00 84.69 481 VAL A O 1
ATOM 3771 N N . SER A 1 482 ? 19.920 11.011 -26.729 1.00 82.19 482 SER A N 1
ATOM 3772 C CA . SER A 1 482 ? 21.153 10.766 -27.477 1.00 82.19 482 SER A CA 1
ATOM 3773 C C . SER A 1 482 ? 22.352 10.678 -26.535 1.00 82.19 482 SER A C 1
ATOM 3775 O O . SER A 1 482 ? 22.614 11.600 -25.757 1.00 82.19 482 SER A O 1
ATOM 3777 N N . LEU A 1 483 ? 23.093 9.578 -26.621 1.00 80.06 483 LEU A N 1
ATOM 3778 C CA . LEU A 1 483 ? 24.239 9.315 -25.765 1.00 80.06 483 LEU A CA 1
ATOM 3779 C C . LEU A 1 483 ? 25.429 10.196 -26.161 1.00 80.06 483 LEU A C 1
ATOM 3781 O O . LEU A 1 483 ? 25.603 10.575 -27.323 1.00 80.06 483 LEU A O 1
ATOM 3785 N N . LYS A 1 484 ? 26.266 10.510 -25.173 1.00 80.00 484 LYS A N 1
ATOM 3786 C CA . LYS A 1 484 ? 27.475 11.321 -25.326 1.00 80.00 484 LYS A CA 1
ATOM 3787 C C . LYS A 1 484 ? 28.693 10.573 -24.800 1.00 80.00 484 LYS A C 1
ATOM 3789 O O . LYS A 1 484 ? 28.564 9.764 -23.882 1.00 80.00 484 LYS A O 1
ATOM 3794 N N . ASN A 1 485 ? 29.863 10.850 -25.368 1.00 73.06 485 ASN A N 1
ATOM 3795 C CA . ASN A 1 485 ? 31.136 10.399 -24.809 1.00 73.06 485 ASN A CA 1
ATOM 3796 C C . ASN A 1 485 ? 31.575 11.299 -23.631 1.00 73.06 485 ASN A C 1
ATOM 3798 O O . ASN A 1 485 ? 30.927 12.300 -23.324 1.00 73.06 485 ASN A O 1
ATOM 3802 N N . GLU A 1 486 ? 32.695 10.972 -22.981 1.00 72.44 486 GLU A N 1
ATOM 3803 C CA . GLU A 1 486 ? 33.227 11.740 -21.837 1.00 72.44 486 GLU A CA 1
ATOM 3804 C C . GLU A 1 486 ? 33.569 13.202 -22.205 1.00 72.44 486 GLU A C 1
ATOM 3806 O O . GLU A 1 486 ? 33.436 14.113 -21.390 1.00 72.44 486 GLU A O 1
ATOM 3811 N N . GLN A 1 487 ? 33.897 13.456 -23.475 1.00 78.00 487 GLN A N 1
ATOM 3812 C CA . GLN A 1 487 ? 34.139 14.789 -24.048 1.00 78.00 487 GLN A CA 1
ATOM 3813 C C . GLN A 1 487 ? 32.833 15.525 -24.424 1.00 78.00 487 GLN A C 1
ATOM 3815 O O . GLN A 1 487 ? 32.873 16.559 -25.080 1.00 78.00 487 GLN A O 1
ATOM 3820 N N . HIS A 1 488 ? 31.671 14.995 -24.023 1.00 76.81 488 HIS A N 1
ATOM 3821 C CA . HIS A 1 488 ? 30.324 15.527 -24.267 1.00 76.81 488 HIS A CA 1
ATOM 3822 C C . HIS A 1 488 ? 29.876 15.565 -25.747 1.00 76.81 488 HIS A C 1
ATOM 3824 O O . HIS A 1 488 ? 28.788 16.078 -26.047 1.00 76.81 488 HIS A O 1
ATOM 3830 N N . ASN A 1 489 ? 30.646 14.954 -26.652 1.00 79.12 489 ASN A N 1
ATOM 3831 C CA . ASN A 1 489 ? 30.308 14.787 -28.066 1.00 79.12 489 ASN A CA 1
ATOM 3832 C C . ASN A 1 489 ? 29.265 13.678 -28.247 1.00 79.12 489 ASN A C 1
ATOM 3834 O O . ASN A 1 489 ? 29.299 12.672 -27.538 1.00 79.12 489 ASN A O 1
ATOM 3838 N N . LEU A 1 490 ? 28.345 13.840 -29.203 1.00 79.19 490 LEU A N 1
ATOM 3839 C CA . LEU A 1 490 ? 27.324 12.832 -29.505 1.00 79.19 490 LEU A CA 1
ATOM 3840 C C . LEU A 1 490 ? 27.961 11.544 -30.041 1.00 79.19 490 LEU A C 1
ATOM 3842 O O . LEU A 1 490 ? 28.759 11.579 -30.975 1.00 79.19 490 LEU A O 1
ATOM 3846 N N . LEU A 1 491 ? 27.559 10.405 -29.480 1.00 76.38 491 LEU A N 1
ATOM 3847 C CA . LEU A 1 491 ? 27.868 9.090 -30.035 1.00 76.38 491 LEU A CA 1
ATOM 3848 C C . LEU A 1 491 ? 26.978 8.856 -31.260 1.00 76.38 491 LEU A C 1
ATOM 3850 O O . LEU A 1 491 ? 25.764 9.027 -31.176 1.00 76.38 491 LEU A O 1
ATOM 3854 N N . ILE A 1 492 ? 27.574 8.471 -32.388 1.00 79.50 492 ILE A N 1
ATOM 3855 C CA . ILE A 1 492 ? 26.880 8.246 -33.663 1.00 79.50 492 ILE A CA 1
ATOM 3856 C C . ILE A 1 492 ? 26.901 6.750 -33.995 1.00 79.50 492 ILE A C 1
ATOM 3858 O O . ILE A 1 492 ? 27.940 6.105 -33.868 1.00 79.50 492 ILE A O 1
ATOM 3862 N N . ASP A 1 493 ? 25.773 6.199 -34.443 1.00 74.06 493 ASP A N 1
ATOM 3863 C CA . ASP A 1 493 ? 25.719 4.854 -35.019 1.00 74.06 493 ASP A CA 1
ATOM 3864 C C . ASP A 1 493 ? 26.418 4.839 -36.396 1.00 74.06 493 ASP A C 1
ATOM 3866 O O . ASP A 1 493 ? 25.925 5.485 -37.329 1.00 74.06 493 ASP A O 1
ATOM 3870 N N . PRO A 1 494 ? 27.520 4.082 -36.577 1.00 70.19 494 PRO A N 1
ATOM 3871 C CA . PRO A 1 494 ? 28.253 4.033 -37.841 1.00 70.19 494 PRO A CA 1
ATOM 3872 C C . PRO A 1 494 ? 27.462 3.390 -38.993 1.00 70.19 494 PRO A C 1
ATOM 3874 O O . PRO A 1 494 ? 27.884 3.509 -40.141 1.00 70.19 494 PRO A O 1
ATOM 3877 N N . LYS A 1 495 ? 26.330 2.717 -38.730 1.00 74.38 495 LYS A N 1
ATOM 3878 C CA . LYS A 1 495 ? 25.472 2.124 -39.773 1.00 74.38 495 LYS A CA 1
ATOM 3879 C C . LYS A 1 495 ? 24.394 3.072 -40.298 1.00 74.38 495 LYS A C 1
ATOM 3881 O O . LYS A 1 495 ? 23.969 2.911 -41.438 1.00 74.38 495 LYS A O 1
ATOM 3886 N N . THR A 1 496 ? 23.923 4.024 -39.489 1.00 76.69 496 THR A N 1
ATOM 3887 C CA . THR A 1 496 ? 22.816 4.929 -39.867 1.00 76.69 496 THR A CA 1
ATOM 3888 C C . THR A 1 496 ? 23.165 6.416 -39.842 1.00 76.69 496 THR A C 1
ATOM 3890 O O . THR A 1 496 ? 22.346 7.226 -40.278 1.00 76.69 496 THR A O 1
ATOM 3893 N N . GLY A 1 497 ? 24.345 6.796 -39.339 1.00 76.56 497 GLY A N 1
ATOM 3894 C CA . GLY A 1 497 ? 24.790 8.192 -39.244 1.00 76.56 497 GLY A CA 1
ATOM 3895 C C . GLY A 1 497 ? 24.010 9.035 -38.228 1.00 76.56 497 GLY A C 1
ATOM 3896 O O . GLY A 1 497 ? 24.117 10.259 -38.234 1.00 76.56 497 GLY A O 1
ATOM 3897 N N . LYS A 1 498 ? 23.202 8.404 -37.367 1.00 80.94 498 LYS A N 1
ATOM 3898 C CA . LYS A 1 498 ? 22.327 9.076 -36.395 1.00 80.94 498 LYS A CA 1
ATOM 3899 C C . LYS A 1 498 ? 22.906 9.021 -34.979 1.00 80.94 498 LYS A C 1
ATOM 3901 O O . LYS A 1 498 ? 23.608 8.062 -34.661 1.00 80.94 498 LYS A O 1
ATOM 3906 N N . PRO A 1 499 ? 22.586 9.994 -34.105 1.00 81.62 499 PRO A N 1
ATOM 3907 C CA . PRO A 1 499 ? 22.922 9.906 -32.690 1.00 81.62 499 PRO A CA 1
ATOM 3908 C C . PRO A 1 499 ? 22.345 8.636 -32.055 1.00 81.62 499 PRO A C 1
ATOM 3910 O O . PRO A 1 499 ? 21.147 8.371 -32.160 1.00 81.62 499 PRO A O 1
ATOM 3913 N N . LEU A 1 500 ? 23.210 7.858 -31.410 1.00 81.38 500 LEU A N 1
ATOM 3914 C CA . LEU A 1 500 ? 22.881 6.588 -30.775 1.00 81.38 500 LEU A CA 1
ATOM 3915 C C . LEU A 1 500 ? 22.131 6.839 -29.461 1.00 81.38 500 LEU A C 1
ATOM 3917 O O . LEU A 1 500 ? 22.612 7.581 -28.603 1.00 81.38 500 LEU A O 1
ATOM 3921 N N . THR A 1 501 ? 20.976 6.203 -29.274 1.00 85.56 501 THR A N 1
ATOM 3922 C CA . THR A 1 501 ? 20.217 6.246 -28.012 1.00 85.56 501 THR A CA 1
ATOM 3923 C C . THR A 1 501 ? 20.376 4.940 -27.232 1.00 85.56 501 THR A C 1
ATOM 3925 O O . THR A 1 501 ? 20.766 3.910 -27.789 1.00 85.56 501 THR A O 1
ATOM 3928 N N . TYR A 1 502 ? 20.051 4.938 -25.935 1.00 85.44 502 TYR A N 1
ATOM 3929 C CA . TYR A 1 502 ? 20.141 3.708 -25.138 1.00 85.44 502 TYR A CA 1
ATOM 3930 C C . TYR A 1 502 ? 19.157 2.629 -25.626 1.00 85.44 502 TYR A C 1
ATOM 3932 O O . TYR A 1 502 ? 19.451 1.435 -25.562 1.00 85.44 502 TYR A O 1
ATOM 3940 N N . LEU A 1 503 ? 18.009 3.033 -26.181 1.00 87.94 503 LEU A N 1
ATOM 3941 C CA . LEU A 1 503 ? 17.074 2.106 -26.817 1.00 87.94 503 LEU A CA 1
ATOM 3942 C C . LEU A 1 503 ? 17.711 1.346 -27.991 1.00 87.94 503 LEU A C 1
ATOM 3944 O O . LEU A 1 503 ? 17.480 0.149 -28.131 1.00 87.94 503 LEU A O 1
ATOM 3948 N N . ASP A 1 504 ? 18.543 2.011 -28.797 1.00 84.06 504 ASP A N 1
ATOM 3949 C CA . ASP A 1 504 ? 19.184 1.388 -29.961 1.00 84.06 504 ASP A CA 1
ATOM 3950 C C . ASP A 1 504 ? 20.255 0.358 -29.530 1.00 84.06 504 ASP A C 1
ATOM 3952 O O . ASP A 1 504 ? 20.427 -0.672 -30.186 1.00 84.06 504 ASP A O 1
ATOM 3956 N N . ILE A 1 505 ? 20.909 0.571 -28.376 1.00 83.69 505 ILE A N 1
ATOM 3957 C CA . ILE A 1 505 ? 21.786 -0.425 -27.726 1.00 83.69 505 ILE A CA 1
ATOM 3958 C C . ILE A 1 505 ? 20.972 -1.644 -27.272 1.00 83.69 505 ILE A C 1
ATOM 3960 O O . ILE A 1 505 ? 21.359 -2.778 -27.555 1.00 83.69 505 ILE A O 1
ATOM 3964 N N . LEU A 1 506 ? 19.829 -1.433 -26.609 1.00 86.81 506 LEU A N 1
ATOM 3965 C CA . LEU A 1 506 ? 18.955 -2.523 -26.156 1.00 86.81 506 LEU A CA 1
ATOM 3966 C C . LEU A 1 506 ? 18.400 -3.341 -27.332 1.00 86.81 506 LEU A C 1
ATOM 3968 O O . LEU A 1 506 ? 18.429 -4.571 -27.282 1.00 86.81 506 LEU A O 1
ATOM 3972 N N . HIS A 1 507 ? 17.964 -2.683 -28.410 1.00 87.50 507 HIS A N 1
ATOM 3973 C CA . HIS A 1 507 ? 17.533 -3.348 -29.646 1.00 87.50 507 HIS A CA 1
ATOM 3974 C C . HIS A 1 507 ? 18.676 -4.141 -30.292 1.00 87.50 507 HIS A C 1
ATOM 3976 O O . HIS A 1 507 ? 18.476 -5.294 -30.670 1.00 87.50 507 HIS A O 1
ATOM 3982 N N . SER A 1 508 ? 19.889 -3.578 -30.345 1.00 82.75 508 SER A N 1
ATOM 3983 C CA . SER A 1 508 ? 21.087 -4.272 -30.853 1.00 82.75 508 SER A CA 1
ATOM 3984 C C . SER A 1 508 ? 21.477 -5.490 -30.004 1.00 82.75 508 SER A C 1
ATOM 3986 O O . SER A 1 508 ? 22.010 -6.463 -30.531 1.00 82.75 508 SER A O 1
ATOM 3988 N N . ALA A 1 509 ? 21.171 -5.464 -28.705 1.00 78.94 509 ALA A N 1
ATOM 3989 C CA . ALA A 1 509 ? 21.329 -6.585 -27.780 1.00 78.94 509 ALA A CA 1
ATOM 3990 C C . ALA A 1 509 ? 20.135 -7.568 -27.779 1.00 78.94 509 ALA A C 1
ATOM 3992 O O . ALA A 1 509 ? 20.091 -8.475 -26.949 1.00 78.94 509 ALA A O 1
ATOM 3993 N N . GLY A 1 510 ? 19.163 -7.408 -28.686 1.00 82.06 510 GLY A N 1
ATOM 3994 C CA . GLY A 1 510 ? 18.033 -8.328 -28.863 1.00 82.06 510 GLY A CA 1
ATOM 3995 C C . GLY A 1 510 ? 16.837 -8.107 -27.930 1.00 82.06 510 GLY A C 1
ATOM 3996 O O . GLY A 1 510 ? 15.943 -8.953 -27.887 1.00 82.06 510 GLY A O 1
ATOM 3997 N N . PHE A 1 511 ? 16.779 -6.996 -27.188 1.00 86.19 511 PHE A N 1
ATOM 3998 C CA . PHE A 1 511 ? 15.629 -6.660 -26.342 1.00 86.19 511 PHE A CA 1
ATOM 3999 C C . PHE A 1 511 ? 14.520 -6.001 -27.170 1.00 86.19 511 PHE A C 1
ATOM 4001 O O . PHE A 1 511 ? 14.742 -5.017 -27.873 1.00 86.19 511 PHE A O 1
ATOM 4008 N N . THR A 1 512 ? 13.298 -6.514 -27.053 1.00 90.44 512 THR A N 1
ATOM 4009 C CA . THR A 1 512 ? 12.113 -5.990 -27.751 1.00 90.44 512 THR A CA 1
ATOM 4010 C C . THR A 1 512 ? 11.386 -4.909 -26.946 1.00 90.44 512 THR A C 1
ATOM 4012 O O . THR A 1 512 ? 11.448 -4.873 -25.715 1.00 90.44 512 THR A O 1
ATOM 4015 N N . ASN A 1 513 ? 10.601 -4.067 -27.629 1.00 91.81 513 ASN A N 1
ATOM 4016 C CA . ASN A 1 513 ? 9.750 -3.068 -26.970 1.00 91.81 513 ASN A CA 1
ATOM 4017 C C . ASN A 1 513 ? 8.766 -3.682 -25.959 1.00 91.81 513 ASN A C 1
ATOM 4019 O O . ASN A 1 513 ? 8.487 -3.043 -24.947 1.00 91.81 513 ASN A O 1
ATOM 4023 N N . GLU A 1 514 ? 8.254 -4.898 -26.190 1.00 92.50 514 GLU A N 1
ATOM 4024 C CA . GLU A 1 514 ? 7.359 -5.557 -25.226 1.00 92.50 514 GLU A CA 1
ATOM 4025 C C . GLU A 1 514 ? 8.125 -5.989 -23.970 1.00 92.50 514 GLU A C 1
ATOM 4027 O O . GLU A 1 514 ? 7.642 -5.747 -22.874 1.00 92.50 514 GLU A O 1
ATOM 4032 N N . GLN A 1 515 ? 9.353 -6.512 -24.092 1.00 90.88 515 GLN A N 1
ATOM 4033 C CA . GLN A 1 515 ? 10.197 -6.863 -22.936 1.00 90.88 515 GLN A CA 1
ATOM 4034 C C . GLN A 1 515 ? 10.626 -5.631 -22.119 1.00 90.88 515 GLN A C 1
ATOM 4036 O O . GLN A 1 515 ? 10.677 -5.693 -20.892 1.00 90.88 515 GLN A O 1
ATOM 4041 N N . ILE A 1 516 ? 10.892 -4.496 -22.778 1.00 93.00 516 ILE A N 1
ATOM 4042 C CA . ILE A 1 516 ? 11.154 -3.208 -22.108 1.00 93.00 516 ILE A CA 1
ATOM 4043 C C . ILE A 1 516 ? 9.885 -2.714 -21.389 1.00 93.00 516 ILE A C 1
ATOM 4045 O O . ILE A 1 516 ? 9.951 -2.255 -20.248 1.00 93.00 516 ILE A O 1
ATOM 4049 N N . THR A 1 517 ? 8.720 -2.859 -22.028 1.00 94.88 517 THR A N 1
ATOM 4050 C CA . THR A 1 517 ? 7.409 -2.494 -21.465 1.00 94.88 517 THR A CA 1
ATOM 4051 C C . THR A 1 517 ? 7.021 -3.377 -20.278 1.00 94.88 517 THR A C 1
ATOM 4053 O O . THR A 1 517 ? 6.521 -2.863 -19.285 1.00 94.88 517 THR A O 1
ATOM 4056 N N . ASP A 1 518 ? 7.266 -4.683 -20.360 1.00 92.75 518 ASP A N 1
ATOM 4057 C CA . ASP A 1 518 ? 7.110 -5.667 -19.284 1.00 92.75 518 ASP A CA 1
ATOM 4058 C C . ASP A 1 518 ? 7.931 -5.271 -18.058 1.00 92.75 518 ASP A C 1
ATOM 4060 O O . ASP A 1 518 ? 7.397 -5.105 -16.967 1.00 92.75 518 ASP A O 1
ATOM 4064 N N . LEU A 1 519 ? 9.231 -5.055 -18.258 1.00 92.12 519 LEU A N 1
ATOM 4065 C CA . LEU A 1 519 ? 10.192 -4.742 -17.206 1.00 92.12 519 LEU A CA 1
ATOM 4066 C C . LEU A 1 519 ? 9.867 -3.421 -16.481 1.00 92.12 519 LEU A C 1
ATOM 4068 O O . LEU A 1 519 ? 10.062 -3.324 -15.264 1.00 92.12 519 LEU A O 1
ATOM 4072 N N . LEU A 1 520 ? 9.328 -2.435 -17.208 1.00 94.62 520 LEU A N 1
ATOM 4073 C CA . LEU A 1 520 ? 8.797 -1.179 -16.668 1.00 94.62 520 LEU A CA 1
ATOM 4074 C C . LEU A 1 520 ? 7.352 -1.291 -16.132 1.00 94.62 520 LEU A C 1
ATOM 4076 O O . LEU A 1 520 ? 6.933 -0.447 -15.341 1.00 94.62 520 LEU A O 1
ATOM 4080 N N . GLY A 1 521 ? 6.602 -2.326 -16.512 1.00 94.12 521 GLY A N 1
ATOM 4081 C CA . GLY A 1 521 ? 5.222 -2.625 -16.106 1.00 94.12 521 GLY A CA 1
ATOM 4082 C C . GLY A 1 521 ? 5.110 -3.246 -14.711 1.00 94.12 521 GLY A C 1
ATOM 4083 O O . GLY A 1 521 ? 4.398 -4.228 -14.512 1.00 94.12 521 GLY A O 1
ATOM 4084 N N . HIS A 1 522 ? 5.846 -2.692 -13.742 1.00 90.62 522 HIS A N 1
ATOM 4085 C CA . HIS A 1 522 ? 5.858 -3.132 -12.345 1.00 90.62 522 HIS A CA 1
ATOM 4086 C C . HIS A 1 522 ? 5.977 -1.949 -11.382 1.00 90.62 522 HIS A C 1
ATOM 4088 O O . HIS A 1 522 ? 6.533 -0.893 -11.702 1.00 90.62 522 HIS A O 1
ATOM 4094 N N . ASN A 1 523 ? 5.547 -2.160 -10.135 1.00 90.56 523 ASN A N 1
ATOM 4095 C CA . ASN A 1 523 ? 5.844 -1.246 -9.030 1.00 90.56 523 ASN A CA 1
ATOM 4096 C C . ASN A 1 523 ? 7.372 -1.142 -8.842 1.00 90.56 523 ASN A C 1
ATOM 4098 O O . ASN A 1 523 ? 8.007 -2.084 -8.363 1.00 90.56 523 ASN A O 1
ATOM 4102 N N . GLY A 1 524 ? 7.954 0.003 -9.212 1.00 87.88 524 GLY A N 1
ATOM 4103 C CA . GLY A 1 524 ? 9.405 0.219 -9.209 1.00 87.88 524 GLY A CA 1
ATOM 4104 C C . GLY A 1 524 ? 10.145 -0.261 -10.465 1.00 87.88 524 GLY A C 1
ATOM 4105 O O . GLY A 1 524 ? 11.361 -0.433 -10.393 1.00 87.88 524 GLY A O 1
ATOM 4106 N N . GLY A 1 525 ? 9.451 -0.456 -11.593 1.00 93.88 525 GLY A N 1
ATOM 4107 C CA . GLY A 1 525 ? 10.026 -0.881 -12.877 1.00 93.88 525 GLY A CA 1
ATOM 4108 C C . GLY A 1 525 ? 11.225 -0.049 -13.352 1.00 93.88 525 GLY A C 1
ATOM 4109 O O . GLY A 1 525 ? 12.183 -0.622 -13.864 1.00 93.88 525 GLY A O 1
ATOM 4110 N N . VAL A 1 526 ? 11.259 1.262 -13.071 1.00 94.25 526 VAL A N 1
ATOM 4111 C CA . VAL A 1 526 ? 12.447 2.120 -13.279 1.00 94.25 526 VAL A CA 1
ATOM 4112 C C . VAL A 1 526 ? 13.728 1.504 -12.704 1.00 94.25 526 VAL A C 1
ATOM 4114 O O . VAL A 1 526 ? 14.750 1.489 -13.379 1.00 94.25 526 VAL A O 1
ATOM 4117 N N . LYS A 1 527 ? 13.671 0.877 -11.523 1.00 94.06 527 LYS A N 1
ATOM 4118 C CA . LYS A 1 527 ? 14.842 0.231 -10.907 1.00 94.06 527 LYS A CA 1
ATOM 4119 C C . LYS A 1 527 ? 15.250 -1.054 -11.606 1.00 94.06 527 LYS A C 1
ATOM 4121 O O . LYS A 1 527 ? 16.426 -1.403 -11.612 1.00 94.06 527 LYS A O 1
ATOM 4126 N N . ASN A 1 528 ? 14.292 -1.772 -12.190 1.00 94.06 528 ASN A N 1
ATOM 4127 C CA . ASN A 1 528 ? 14.593 -2.922 -13.037 1.00 94.06 528 ASN A CA 1
ATOM 4128 C C . ASN A 1 528 ? 15.290 -2.462 -14.331 1.00 94.06 528 ASN A C 1
ATOM 4130 O O . ASN A 1 528 ? 16.157 -3.179 -14.826 1.00 94.06 528 ASN A O 1
ATOM 4134 N N . LEU A 1 529 ? 14.975 -1.260 -14.836 1.00 92.94 529 LEU A N 1
ATOM 4135 C CA . LEU A 1 529 ? 15.651 -0.669 -15.993 1.00 92.94 529 LEU A CA 1
ATOM 4136 C C . LEU A 1 529 ? 17.049 -0.160 -15.634 1.00 92.94 529 LEU A C 1
ATOM 4138 O O . LEU A 1 529 ? 17.991 -0.552 -16.306 1.00 92.94 529 LEU A O 1
ATOM 4142 N N . GLU A 1 530 ? 17.213 0.584 -14.537 1.00 91.12 530 GLU A N 1
ATOM 4143 C CA . GLU A 1 530 ? 18.528 0.956 -13.978 1.00 91.12 530 GLU A CA 1
ATOM 4144 C C . GLU A 1 530 ? 19.434 -0.286 -13.813 1.00 91.12 530 GLU A C 1
ATOM 4146 O O . GLU A 1 530 ? 20.604 -0.288 -14.204 1.00 91.12 530 GLU A O 1
ATOM 4151 N N . ALA A 1 531 ? 18.878 -1.384 -13.286 1.00 90.75 531 ALA A N 1
ATOM 4152 C CA . ALA A 1 531 ? 19.600 -2.640 -13.104 1.00 90.75 531 ALA A CA 1
ATOM 4153 C C . ALA A 1 531 ? 19.952 -3.320 -14.444 1.00 90.75 531 ALA A C 1
ATOM 4155 O O . ALA A 1 531 ? 21.081 -3.783 -14.606 1.00 90.75 531 ALA A O 1
ATOM 4156 N N . LEU A 1 532 ? 19.048 -3.328 -15.432 1.00 90.94 532 LEU A N 1
ATOM 4157 C CA . LEU A 1 532 ? 19.363 -3.777 -16.796 1.00 90.94 532 LEU A CA 1
ATOM 4158 C C . LEU A 1 532 ? 20.466 -2.915 -17.427 1.00 90.94 532 LEU A C 1
ATOM 4160 O O . LEU A 1 532 ? 21.408 -3.456 -17.996 1.00 90.94 532 LEU A O 1
ATOM 4164 N N . GLN A 1 533 ? 20.393 -1.592 -17.283 1.00 88.25 533 GLN A N 1
ATOM 4165 C CA . GLN A 1 533 ? 21.382 -0.665 -17.831 1.00 88.25 533 GLN A CA 1
ATOM 4166 C C . GLN A 1 533 ? 22.779 -0.913 -17.247 1.00 88.25 533 GLN A C 1
ATOM 4168 O O . GLN A 1 533 ? 23.771 -0.891 -17.980 1.00 88.25 533 GLN A O 1
ATOM 4173 N N . SER A 1 534 ? 22.865 -1.248 -15.955 1.00 87.38 534 SER A N 1
ATOM 4174 C CA . SER A 1 534 ? 24.134 -1.613 -15.312 1.00 87.38 534 SER A CA 1
ATOM 4175 C C . SER A 1 534 ? 24.793 -2.878 -15.883 1.00 87.38 534 SER A C 1
ATOM 4177 O O . SER A 1 534 ? 26.001 -3.039 -15.735 1.00 87.38 534 SER A O 1
ATOM 4179 N N . LEU A 1 535 ? 24.054 -3.750 -16.588 1.00 86.12 535 LEU A N 1
ATOM 4180 C CA . LEU A 1 535 ? 24.633 -4.928 -17.250 1.00 86.12 535 LEU A CA 1
ATOM 4181 C C . LEU A 1 535 ? 25.498 -4.588 -18.471 1.00 86.12 535 LEU A C 1
ATOM 4183 O O . LEU A 1 535 ? 26.301 -5.427 -18.877 1.00 86.12 535 LEU A O 1
ATOM 4187 N N . PHE A 1 536 ? 25.360 -3.388 -19.036 1.00 83.06 536 PHE A N 1
ATOM 4188 C CA . PHE A 1 536 ? 26.150 -2.919 -20.180 1.00 83.06 536 PHE A CA 1
ATOM 4189 C C . PHE A 1 536 ? 27.298 -1.984 -19.777 1.00 83.06 536 PHE A C 1
ATOM 4191 O O . PHE A 1 536 ? 28.156 -1.685 -20.604 1.00 83.06 536 PHE A O 1
ATOM 4198 N N . VAL A 1 537 ? 27.335 -1.522 -18.524 1.00 81.12 537 VAL A N 1
ATOM 4199 C CA . VAL A 1 537 ? 28.440 -0.698 -18.016 1.00 81.12 537 VAL A CA 1
ATOM 4200 C C . VAL A 1 537 ? 29.678 -1.591 -17.844 1.00 81.12 537 VAL A C 1
ATOM 4202 O O . VAL A 1 537 ? 29.569 -2.641 -17.205 1.00 81.12 537 VAL A O 1
ATOM 4205 N N . PRO A 1 538 ? 30.853 -1.220 -18.387 1.00 79.62 538 PRO A N 1
ATOM 4206 C CA . PRO A 1 538 ? 32.088 -1.968 -18.172 1.00 79.62 538 PRO A CA 1
ATOM 4207 C C . PRO A 1 538 ? 32.425 -2.145 -16.690 1.00 79.62 538 PRO A C 1
ATOM 4209 O O . PRO A 1 538 ? 32.348 -1.200 -15.901 1.00 79.62 538 PRO A O 1
ATOM 4212 N N . MET A 1 539 ? 32.826 -3.357 -16.311 1.00 71.06 539 MET A N 1
ATOM 4213 C CA . MET A 1 539 ? 33.271 -3.654 -14.953 1.00 71.06 539 MET A CA 1
ATOM 4214 C C . MET A 1 539 ? 34.593 -2.950 -14.654 1.00 71.06 539 MET A C 1
ATOM 4216 O O . MET A 1 539 ? 35.469 -2.843 -15.516 1.00 71.06 539 MET A O 1
ATOM 4220 N N . LYS A 1 540 ? 34.749 -2.520 -13.400 1.00 73.00 540 LYS A N 1
ATOM 4221 C CA . LYS A 1 540 ? 35.987 -1.939 -12.887 1.00 73.00 540 LYS A CA 1
ATOM 4222 C C . LYS A 1 540 ? 36.542 -2.726 -11.707 1.00 73.00 540 LYS A C 1
ATOM 4224 O O . LYS A 1 540 ? 35.776 -3.346 -10.966 1.00 73.00 540 LYS A O 1
ATOM 4229 N N . ASP A 1 541 ? 37.862 -2.712 -11.560 1.00 68.56 541 ASP A N 1
ATOM 4230 C CA . ASP A 1 541 ? 38.565 -3.322 -10.430 1.00 68.56 541 ASP A CA 1
ATOM 4231 C C . ASP A 1 541 ? 38.531 -2.428 -9.170 1.00 68.56 541 ASP A C 1
ATOM 4233 O O . ASP A 1 541 ? 37.950 -1.339 -9.153 1.00 68.56 541 ASP A O 1
ATOM 4237 N N . VAL A 1 542 ? 39.176 -2.888 -8.092 1.00 62.50 542 VAL A N 1
ATOM 4238 C CA . VAL A 1 542 ? 39.306 -2.140 -6.824 1.00 62.50 542 VAL A CA 1
ATOM 4239 C C . VAL A 1 542 ? 40.193 -0.887 -6.926 1.00 62.50 542 VAL A C 1
ATOM 4241 O O . VAL A 1 542 ? 40.258 -0.110 -5.976 1.00 62.50 542 VAL A O 1
ATOM 4244 N N . HIS A 1 543 ? 40.841 -0.670 -8.071 1.00 70.31 543 HIS A N 1
ATOM 4245 C CA . HIS A 1 543 ? 41.686 0.479 -8.390 1.00 70.31 543 HIS A CA 1
ATOM 4246 C C . HIS A 1 543 ? 41.062 1.375 -9.484 1.00 70.31 543 HIS A C 1
ATOM 4248 O O . HIS A 1 543 ? 41.724 2.285 -9.976 1.00 70.31 543 HIS A O 1
ATOM 4254 N N . ASN A 1 544 ? 39.778 1.168 -9.826 1.00 71.06 544 ASN A N 1
ATOM 4255 C CA . ASN A 1 544 ? 39.004 1.916 -10.832 1.00 71.06 544 ASN A CA 1
ATOM 4256 C C . ASN A 1 544 ? 39.475 1.728 -12.302 1.00 71.06 544 ASN A C 1
ATOM 4258 O O . ASN A 1 544 ? 38.999 2.443 -13.195 1.00 71.06 544 ASN A O 1
ATOM 4262 N N . ASN A 1 545 ? 40.323 0.730 -12.577 1.00 73.88 545 ASN A N 1
ATOM 4263 C CA . ASN A 1 545 ? 40.709 0.306 -13.930 1.00 73.88 545 ASN A CA 1
ATOM 4264 C C . ASN A 1 545 ? 39.602 -0.531 -14.582 1.00 73.88 545 ASN A C 1
ATOM 4266 O O . ASN A 1 545 ? 38.834 -1.195 -13.889 1.00 73.88 545 ASN A O 1
ATOM 4270 N N . LEU A 1 546 ? 39.544 -0.560 -15.917 1.00 75.00 546 LEU A N 1
ATOM 4271 C CA . LEU A 1 546 ? 38.622 -1.430 -16.657 1.00 75.00 546 LEU A CA 1
ATOM 4272 C C . LEU A 1 546 ? 39.061 -2.900 -16.570 1.00 75.00 546 LEU A C 1
ATOM 4274 O O . LEU A 1 546 ? 40.196 -3.234 -16.903 1.00 75.00 546 LEU A O 1
ATOM 4278 N N . VAL A 1 547 ? 38.143 -3.790 -16.191 1.00 71.44 547 VAL A N 1
ATOM 4279 C CA . VAL A 1 547 ? 38.365 -5.242 -16.254 1.00 71.44 547 VAL A CA 1
ATOM 4280 C C . VAL A 1 547 ? 38.280 -5.673 -17.715 1.00 71.44 547 VAL A C 1
ATOM 4282 O O . VAL A 1 547 ? 37.235 -5.513 -18.339 1.00 71.44 547 VAL A O 1
ATOM 4285 N N . ILE A 1 548 ? 39.357 -6.221 -18.275 1.00 72.69 548 ILE A N 1
ATOM 4286 C CA . ILE A 1 548 ? 39.414 -6.646 -19.682 1.00 72.69 548 ILE A CA 1
ATOM 4287 C C . ILE A 1 548 ? 39.101 -8.142 -19.812 1.00 72.69 548 ILE A C 1
ATOM 4289 O O . ILE A 1 548 ? 39.568 -8.962 -19.023 1.00 72.69 548 ILE A O 1
ATOM 4293 N N . ASN A 1 549 ? 38.316 -8.511 -20.825 1.00 61.38 549 ASN A N 1
ATOM 4294 C CA . ASN A 1 549 ? 38.086 -9.901 -21.205 1.00 61.38 549 ASN A CA 1
ATOM 4295 C C . ASN A 1 549 ? 39.352 -10.466 -21.891 1.00 61.38 549 ASN A C 1
ATOM 4297 O O . ASN A 1 549 ? 39.728 -9.960 -22.950 1.00 61.38 549 ASN A O 1
ATOM 4301 N N . PRO A 1 550 ? 39.991 -11.527 -21.357 1.00 53.94 550 PRO A N 1
ATOM 4302 C CA . PRO A 1 550 ? 41.258 -12.042 -21.884 1.00 53.94 550 PRO A CA 1
ATOM 4303 C C . PRO A 1 550 ? 41.144 -12.725 -23.257 1.00 53.94 550 PRO A C 1
ATOM 4305 O O . PRO A 1 550 ? 42.167 -13.004 -23.871 1.00 53.94 550 PRO A O 1
ATOM 4308 N N . ILE A 1 551 ? 39.927 -13.005 -23.742 1.00 60.19 551 ILE A N 1
ATOM 4309 C CA . ILE A 1 551 ? 39.682 -13.638 -25.049 1.00 60.19 551 ILE A CA 1
ATOM 4310 C C . ILE A 1 551 ? 39.383 -12.586 -26.127 1.00 60.19 551 ILE A C 1
ATOM 4312 O O . ILE A 1 551 ? 39.814 -12.738 -27.265 1.00 60.19 551 ILE A O 1
ATOM 4316 N N . THR A 1 552 ? 38.646 -11.521 -25.791 1.00 69.88 552 THR A N 1
ATOM 4317 C CA . THR A 1 552 ? 38.210 -10.502 -26.772 1.00 69.88 552 THR A CA 1
ATOM 4318 C C . THR A 1 552 ? 38.972 -9.180 -26.690 1.00 69.88 552 THR A C 1
ATOM 4320 O O . THR A 1 552 ? 38.718 -8.295 -27.504 1.00 69.88 552 THR A O 1
ATOM 4323 N N . ALA A 1 553 ? 39.852 -9.012 -25.697 1.00 68.69 553 ALA A N 1
ATOM 4324 C CA . ALA A 1 553 ? 40.572 -7.774 -25.370 1.00 68.69 553 ALA A CA 1
ATOM 4325 C C . ALA A 1 553 ? 39.683 -6.530 -25.122 1.00 68.69 553 ALA A C 1
ATOM 4327 O O . ALA A 1 553 ? 40.191 -5.418 -24.985 1.00 68.69 553 ALA A O 1
ATOM 4328 N N . GLN A 1 554 ? 38.360 -6.699 -25.017 1.00 72.50 554 GLN A N 1
ATOM 4329 C CA . GLN A 1 554 ? 37.411 -5.620 -24.728 1.00 72.50 554 GLN A CA 1
ATOM 4330 C C . GLN A 1 554 ? 37.069 -5.541 -23.231 1.00 72.50 554 GLN A C 1
ATOM 4332 O O . GLN A 1 554 ? 37.141 -6.559 -22.536 1.00 72.50 554 GLN A O 1
ATOM 4337 N N . PRO A 1 555 ? 36.644 -4.369 -22.717 1.00 71.69 555 PRO A N 1
ATOM 4338 C CA . PRO A 1 555 ? 36.146 -4.238 -21.351 1.00 71.69 555 PRO A CA 1
ATOM 4339 C C . PRO A 1 555 ? 34.969 -5.185 -21.078 1.00 71.69 555 PRO A C 1
ATOM 4341 O O . PRO A 1 555 ? 33.957 -5.173 -21.779 1.00 71.69 555 PRO A O 1
ATOM 4344 N N . LEU A 1 556 ? 35.105 -6.021 -20.051 1.00 75.19 556 LEU A N 1
ATOM 4345 C CA . LEU A 1 556 ? 34.118 -7.018 -19.664 1.00 75.19 556 LEU A CA 1
ATOM 4346 C C . LEU A 1 556 ? 32.915 -6.331 -19.007 1.00 75.19 556 LEU A C 1
ATOM 4348 O O . LEU A 1 556 ? 33.053 -5.636 -18.002 1.00 75.19 556 LEU A O 1
ATOM 4352 N N . THR A 1 557 ? 31.721 -6.546 -19.553 1.00 81.81 557 THR A N 1
ATOM 4353 C CA . THR A 1 557 ? 30.461 -6.090 -18.950 1.00 81.81 557 THR A CA 1
ATOM 4354 C C . THR A 1 557 ? 29.827 -7.209 -18.111 1.00 81.81 557 THR A C 1
ATOM 4356 O O . THR A 1 557 ? 30.060 -8.391 -18.393 1.00 81.81 557 THR A O 1
ATOM 4359 N N . PRO A 1 558 ? 28.977 -6.898 -17.112 1.00 82.62 558 PRO A N 1
ATOM 4360 C CA . PRO A 1 558 ? 28.265 -7.930 -16.362 1.00 82.62 558 PRO A CA 1
ATOM 4361 C C . PRO A 1 558 ? 27.356 -8.807 -17.242 1.00 82.62 558 PRO A C 1
ATOM 4363 O O . PRO A 1 558 ? 27.170 -9.981 -16.929 1.00 82.62 558 PRO A O 1
ATOM 4366 N N . LEU A 1 559 ? 26.830 -8.285 -18.361 1.00 84.25 559 LEU A N 1
ATOM 4367 C CA . LEU A 1 559 ? 26.110 -9.090 -19.357 1.00 84.25 559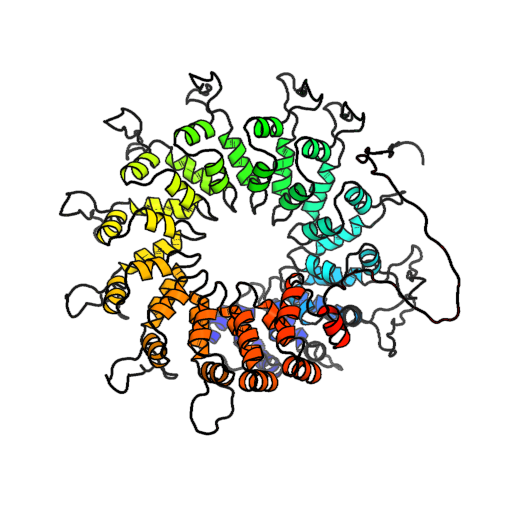 LEU A CA 1
ATOM 4368 C C . LEU A 1 559 ? 27.021 -10.146 -19.999 1.00 84.25 559 LEU A C 1
ATOM 4370 O O . LEU A 1 559 ? 26.647 -11.314 -20.067 1.00 84.25 559 LEU A O 1
ATOM 4374 N N . ALA A 1 560 ? 28.221 -9.752 -20.435 1.00 78.75 560 ALA A N 1
ATOM 4375 C CA . ALA A 1 560 ? 29.184 -10.668 -21.045 1.00 78.75 560 ALA A CA 1
ATOM 4376 C C . ALA A 1 560 ? 29.668 -11.742 -20.054 1.00 78.75 560 ALA A C 1
ATOM 4378 O O . ALA A 1 560 ? 29.832 -12.897 -20.442 1.00 78.75 560 ALA A O 1
ATOM 4379 N N . ALA A 1 561 ? 29.834 -11.387 -18.775 1.00 77.69 561 ALA A N 1
ATOM 4380 C CA . ALA A 1 561 ? 30.151 -12.341 -17.713 1.00 77.69 561 ALA A CA 1
ATOM 4381 C C . ALA A 1 561 ? 29.016 -13.358 -17.477 1.00 77.69 561 ALA A C 1
ATOM 4383 O O . ALA A 1 561 ? 29.270 -14.555 -17.402 1.00 77.69 561 ALA A O 1
ATOM 4384 N N . LEU A 1 562 ? 27.753 -12.916 -17.424 1.00 83.50 562 LEU A N 1
ATOM 4385 C CA . LEU A 1 562 ? 26.610 -13.831 -17.285 1.00 83.50 562 LEU A CA 1
ATOM 4386 C C . LEU A 1 562 ? 26.457 -14.757 -18.506 1.00 83.50 562 LEU A C 1
ATOM 4388 O O . LEU A 1 562 ? 26.181 -15.944 -18.341 1.00 83.50 562 LEU A O 1
ATOM 4392 N N . ILE A 1 563 ? 26.694 -14.253 -19.721 1.00 82.62 563 ILE A N 1
ATOM 4393 C CA . ILE A 1 563 ? 26.646 -15.060 -20.951 1.00 82.62 563 ILE A CA 1
ATOM 4394 C C . ILE A 1 563 ? 27.788 -16.090 -20.996 1.00 82.62 563 ILE A C 1
ATOM 4396 O O . ILE A 1 563 ? 27.547 -17.235 -21.380 1.00 82.62 563 ILE A O 1
ATOM 4400 N N . SER A 1 564 ? 29.008 -15.752 -20.555 1.00 76.56 564 SER A N 1
ATOM 4401 C CA . SER A 1 564 ? 30.098 -16.742 -20.449 1.00 76.56 564 SER A CA 1
ATOM 4402 C C . SER A 1 564 ? 29.844 -17.795 -19.361 1.00 76.56 564 SER A C 1
ATOM 4404 O O . SER A 1 564 ? 30.329 -18.920 -19.467 1.00 76.56 564 SER A O 1
ATOM 4406 N N . MET A 1 565 ? 29.001 -17.473 -18.375 1.00 75.25 565 MET A N 1
ATOM 4407 C CA . MET A 1 565 ? 28.433 -18.393 -17.380 1.00 75.25 565 MET A CA 1
ATOM 4408 C C . MET A 1 565 ? 27.151 -19.101 -17.875 1.00 75.25 565 MET A C 1
ATOM 4410 O O . MET A 1 565 ? 26.366 -19.594 -17.072 1.00 75.25 565 MET A O 1
ATOM 4414 N N . GLN A 1 566 ? 26.933 -19.160 -19.195 1.00 82.56 566 GLN A N 1
ATOM 4415 C CA . GLN A 1 566 ? 25.829 -19.859 -19.874 1.00 82.56 566 GLN A CA 1
ATOM 4416 C C . GLN A 1 566 ? 24.408 -19.325 -19.584 1.00 82.56 566 GLN A C 1
ATOM 4418 O O . GLN A 1 566 ? 23.423 -19.962 -19.964 1.00 82.56 566 GLN A O 1
ATOM 4423 N N . PHE A 1 567 ? 24.258 -18.138 -18.981 1.00 84.69 567 PHE A N 1
ATOM 4424 C CA . PHE A 1 567 ? 22.940 -17.521 -18.796 1.00 84.69 567 PHE A CA 1
ATOM 4425 C C . PHE A 1 567 ? 22.452 -16.844 -20.077 1.00 84.69 567 PHE A C 1
ATOM 4427 O O . PHE A 1 567 ? 23.079 -15.934 -20.620 1.00 84.69 567 PHE A O 1
ATOM 4434 N N . THR A 1 568 ? 21.271 -17.251 -20.532 1.00 87.62 568 THR A N 1
ATOM 4435 C CA . THR A 1 568 ? 20.590 -16.645 -21.680 1.00 87.62 568 THR A CA 1
ATOM 4436 C C . THR A 1 568 ? 19.941 -15.308 -21.318 1.00 87.62 568 THR A C 1
ATOM 4438 O O . THR A 1 568 ? 19.480 -15.091 -20.193 1.00 87.62 568 THR A O 1
ATOM 4441 N N . ILE A 1 569 ? 19.790 -14.432 -22.315 1.00 82.75 569 ILE A N 1
ATOM 4442 C CA . ILE A 1 569 ? 19.067 -13.157 -22.174 1.00 82.75 569 ILE A CA 1
ATOM 4443 C C . ILE A 1 569 ? 17.625 -13.391 -21.681 1.00 82.75 569 ILE A C 1
ATOM 4445 O O . ILE A 1 569 ? 17.140 -12.652 -20.829 1.00 82.75 569 ILE A O 1
ATOM 4449 N N . ALA A 1 570 ? 16.962 -14.466 -22.123 1.00 86.19 570 ALA A N 1
ATOM 4450 C CA . ALA A 1 570 ? 15.625 -14.838 -21.656 1.00 86.19 570 ALA A CA 1
ATOM 4451 C C . ALA A 1 570 ? 15.578 -15.159 -20.147 1.00 86.19 570 ALA A C 1
ATOM 4453 O O . ALA A 1 570 ? 14.647 -14.739 -19.457 1.00 86.19 570 ALA A O 1
ATOM 4454 N N . GLN A 1 571 ? 16.591 -15.848 -19.609 1.00 89.19 571 GLN A N 1
ATOM 4455 C CA . GLN A 1 571 ? 16.707 -16.108 -18.169 1.00 89.19 571 GLN A CA 1
ATOM 4456 C C . GLN A 1 571 ? 16.985 -14.812 -17.384 1.00 89.19 571 GLN A C 1
ATOM 4458 O O . GLN A 1 571 ? 16.374 -14.595 -16.338 1.00 89.19 571 GLN A O 1
ATOM 4463 N N . ILE A 1 572 ? 17.826 -13.910 -17.906 1.00 88.44 572 ILE A N 1
ATOM 4464 C CA . ILE A 1 572 ? 18.097 -12.597 -17.286 1.00 88.44 572 ILE A CA 1
ATOM 4465 C C . ILE A 1 572 ? 16.829 -11.720 -17.269 1.00 88.44 572 ILE A C 1
ATOM 4467 O O . ILE A 1 572 ? 16.495 -11.134 -16.237 1.00 88.44 572 ILE A O 1
ATOM 4471 N N . ILE A 1 573 ? 16.060 -11.697 -18.364 1.00 87.44 573 ILE A N 1
ATOM 4472 C CA . ILE A 1 573 ? 14.756 -11.019 -18.427 1.00 87.44 573 ILE A CA 1
ATOM 4473 C C . ILE A 1 573 ? 13.769 -11.640 -17.430 1.00 87.44 573 ILE A C 1
ATOM 4475 O O . ILE A 1 573 ? 13.106 -10.896 -16.714 1.00 87.44 573 ILE A O 1
ATOM 4479 N N . LYS A 1 574 ? 13.700 -12.973 -17.302 1.00 91.25 574 LYS A N 1
ATOM 4480 C CA . LYS A 1 574 ? 12.842 -13.648 -16.306 1.00 91.25 574 LYS A CA 1
ATOM 4481 C C . LYS A 1 574 ? 13.166 -13.217 -14.866 1.00 91.25 574 LYS A C 1
ATOM 4483 O O . LYS A 1 574 ? 12.252 -13.022 -14.068 1.00 91.25 574 LYS A O 1
ATOM 4488 N N . VAL A 1 575 ? 14.444 -13.018 -14.536 1.00 91.88 575 VAL A N 1
ATOM 4489 C CA . VAL A 1 575 ? 14.885 -12.507 -13.223 1.00 91.88 575 VAL A CA 1
ATOM 4490 C C . VAL A 1 575 ? 14.491 -11.037 -13.012 1.00 91.88 575 VAL A C 1
ATOM 4492 O O . VAL A 1 575 ? 14.060 -10.670 -11.916 1.00 91.88 575 VAL A O 1
ATOM 4495 N N . LEU A 1 576 ? 14.592 -10.202 -14.052 1.00 90.62 576 LEU A N 1
ATOM 4496 C CA . LEU A 1 576 ? 14.278 -8.767 -14.008 1.00 90.62 576 LEU A CA 1
ATOM 4497 C C . LEU A 1 576 ? 12.778 -8.427 -14.075 1.00 90.62 576 LEU A C 1
ATOM 4499 O O . LEU A 1 576 ? 12.367 -7.429 -13.484 1.00 90.62 576 LEU A O 1
ATOM 4503 N N . ASN A 1 577 ? 11.964 -9.220 -14.776 1.00 90.94 577 ASN A N 1
ATOM 4504 C CA . ASN A 1 577 ? 10.541 -8.968 -15.057 1.00 90.94 577 ASN A CA 1
ATOM 4505 C C . ASN A 1 577 ? 9.634 -9.310 -13.855 1.00 90.94 577 ASN A C 1
ATOM 4507 O O . ASN A 1 577 ? 8.706 -10.111 -13.944 1.00 90.94 577 ASN A O 1
ATOM 4511 N N . ASN A 1 578 ? 9.965 -8.749 -12.692 1.00 90.81 578 ASN A N 1
ATOM 4512 C CA . ASN A 1 578 ? 9.323 -9.008 -11.407 1.00 90.81 578 ASN A CA 1
ATOM 4513 C C . ASN A 1 578 ? 9.327 -7.742 -10.530 1.00 90.81 578 ASN A C 1
ATOM 4515 O O . ASN A 1 578 ? 10.182 -6.856 -10.670 1.00 90.81 578 ASN A O 1
ATOM 4519 N N . ILE A 1 579 ? 8.432 -7.684 -9.541 1.00 89.31 579 ILE A N 1
ATOM 4520 C CA . ILE A 1 579 ? 8.441 -6.647 -8.502 1.00 89.31 579 ILE A CA 1
ATOM 4521 C C . ILE A 1 579 ? 9.696 -6.840 -7.642 1.00 89.31 579 ILE A C 1
ATOM 4523 O O . ILE A 1 579 ? 9.808 -7.780 -6.851 1.00 89.31 579 ILE A O 1
ATOM 4527 N N . GLY A 1 580 ? 10.654 -5.925 -7.806 1.00 88.00 580 GLY A N 1
ATOM 4528 C CA . GLY A 1 580 ? 11.982 -6.024 -7.202 1.00 88.00 580 GLY A CA 1
ATOM 4529 C C . GLY A 1 580 ? 12.988 -6.864 -7.997 1.00 88.00 580 GLY A C 1
ATOM 4530 O O . GLY A 1 580 ? 14.011 -7.233 -7.424 1.00 88.00 580 GLY A O 1
ATOM 4531 N N . GLY A 1 581 ? 12.748 -7.137 -9.285 1.00 92.19 581 GLY A N 1
ATOM 4532 C CA . GLY A 1 581 ? 13.657 -7.891 -10.162 1.00 92.19 581 GLY A CA 1
ATOM 4533 C C . GLY A 1 581 ? 15.092 -7.346 -10.203 1.00 92.19 581 GLY A C 1
ATOM 4534 O O . GLY A 1 581 ? 16.044 -8.116 -10.247 1.00 92.19 581 GLY A O 1
ATOM 4535 N N . SER A 1 582 ? 15.276 -6.035 -10.041 1.00 92.06 582 SER A N 1
ATOM 4536 C CA . SER A 1 582 ? 16.579 -5.396 -9.780 1.00 92.06 582 SER A CA 1
ATOM 4537 C C . SER A 1 582 ? 17.354 -6.009 -8.606 1.00 92.06 582 SER A C 1
ATOM 4539 O O . SER A 1 582 ? 18.551 -6.264 -8.717 1.00 92.06 582 SER A O 1
ATOM 4541 N N . LYS A 1 583 ? 16.682 -6.322 -7.491 1.00 92.25 583 LYS A N 1
ATOM 4542 C CA . LYS A 1 583 ? 17.290 -7.023 -6.346 1.00 92.25 583 LYS A CA 1
ATOM 4543 C C . LYS A 1 583 ? 17.562 -8.492 -6.655 1.00 92.25 583 LYS A C 1
ATOM 4545 O O . LYS A 1 583 ? 18.545 -9.031 -6.157 1.00 92.25 583 LYS A O 1
ATOM 4550 N N . ASN A 1 584 ? 16.716 -9.131 -7.464 1.00 93.62 584 ASN A N 1
ATOM 4551 C CA . ASN A 1 584 ? 16.929 -10.509 -7.905 1.00 93.62 584 ASN A CA 1
ATOM 4552 C C . ASN A 1 584 ? 18.179 -10.599 -8.808 1.00 93.62 584 ASN A C 1
ATOM 4554 O O . ASN A 1 584 ? 18.993 -11.499 -8.626 1.00 93.62 584 ASN A O 1
ATOM 4558 N N . LEU A 1 585 ? 18.386 -9.627 -9.706 1.00 91.75 585 LEU A N 1
ATOM 4559 C CA . LEU A 1 585 ? 19.577 -9.534 -10.556 1.00 91.75 585 LEU A CA 1
ATOM 4560 C C . LEU A 1 585 ? 20.847 -9.221 -9.752 1.00 91.75 585 LEU A C 1
ATOM 4562 O O . LEU A 1 585 ? 21.867 -9.870 -9.961 1.00 91.75 585 LEU A O 1
ATOM 4566 N N . ILE A 1 586 ? 20.791 -8.285 -8.799 1.00 88.81 586 ILE A N 1
ATOM 4567 C CA . ILE A 1 586 ? 21.923 -8.018 -7.892 1.00 88.81 586 ILE A CA 1
ATOM 4568 C C . ILE A 1 586 ? 22.279 -9.284 -7.096 1.00 88.81 586 ILE A C 1
ATOM 4570 O O . ILE A 1 586 ? 23.455 -9.600 -6.936 1.00 88.81 586 ILE A O 1
ATOM 4574 N N . ALA A 1 587 ? 21.284 -10.050 -6.636 1.00 88.62 587 ALA A N 1
ATOM 4575 C CA . ALA A 1 587 ? 21.525 -11.314 -5.944 1.00 88.62 587 ALA A CA 1
ATOM 4576 C C . ALA A 1 587 ? 22.151 -12.383 -6.867 1.00 88.62 587 ALA A C 1
ATOM 4578 O O . ALA A 1 587 ? 23.063 -13.080 -6.429 1.00 88.62 587 ALA A O 1
ATOM 4579 N N . LEU A 1 588 ? 21.749 -12.454 -8.146 1.00 89.81 588 LEU A N 1
ATOM 4580 C CA . LEU A 1 588 ? 22.408 -13.292 -9.158 1.00 89.81 588 LEU A CA 1
ATOM 4581 C C . LEU A 1 588 ? 23.882 -12.898 -9.341 1.00 89.81 588 LEU A C 1
ATOM 4583 O O . LEU A 1 588 ? 24.756 -13.751 -9.253 1.00 89.81 588 LEU A O 1
ATOM 4587 N N . GLN A 1 589 ? 24.172 -11.607 -9.530 1.00 84.12 589 GLN A N 1
ATOM 4588 C CA . GLN A 1 589 ? 25.542 -11.092 -9.675 1.00 84.12 589 GLN A CA 1
ATOM 4589 C C . GLN A 1 589 ? 26.420 -11.381 -8.445 1.00 84.12 589 GLN A C 1
ATOM 4591 O O . GLN A 1 589 ? 27.619 -11.615 -8.582 1.00 84.12 589 GLN A O 1
ATOM 4596 N N . VAL A 1 590 ? 25.843 -11.365 -7.238 1.00 82.75 590 VAL A N 1
ATOM 4597 C CA . VAL A 1 590 ? 26.566 -11.676 -5.995 1.00 82.75 590 VAL A CA 1
ATOM 4598 C C . VAL A 1 590 ? 27.002 -13.144 -5.931 1.00 82.75 590 VAL A C 1
ATOM 4600 O O . VAL A 1 590 ? 28.075 -13.399 -5.387 1.00 82.75 590 VAL A O 1
ATOM 4603 N N . LEU A 1 591 ? 26.267 -14.089 -6.538 1.00 80.75 591 LEU A N 1
ATOM 4604 C CA . LEU A 1 591 ? 26.655 -15.509 -6.528 1.00 80.75 591 LEU A CA 1
ATOM 4605 C C . LEU A 1 591 ? 28.026 -15.772 -7.159 1.00 80.75 591 LEU A C 1
ATOM 4607 O O . LEU A 1 591 ? 28.719 -16.695 -6.735 1.00 80.75 591 LEU A O 1
ATOM 4611 N N . PHE A 1 592 ? 28.416 -14.959 -8.141 1.00 75.19 592 PHE A N 1
ATOM 4612 C CA . PHE A 1 592 ? 29.665 -15.096 -8.896 1.00 75.19 592 PHE A CA 1
ATOM 4613 C C . PHE A 1 592 ? 30.824 -14.282 -8.314 1.00 75.19 592 PHE A C 1
ATOM 4615 O O . PHE A 1 592 ? 31.916 -14.263 -8.883 1.00 75.19 592 PHE A O 1
ATOM 4622 N N . LYS A 1 593 ? 30.623 -13.612 -7.173 1.00 75.56 593 LYS A N 1
ATOM 4623 C CA . LYS A 1 593 ? 31.732 -12.996 -6.442 1.00 75.56 593 LYS A CA 1
ATOM 4624 C C . LYS A 1 593 ? 32.565 -14.090 -5.752 1.00 75.56 593 LYS A C 1
ATOM 4626 O O . LYS A 1 593 ? 31.981 -15.032 -5.206 1.00 75.56 593 LYS A O 1
ATOM 4631 N N . PRO A 1 594 ? 33.906 -13.977 -5.744 1.00 72.56 594 PRO A N 1
ATOM 4632 C CA . PRO A 1 594 ? 34.765 -14.878 -4.983 1.00 72.56 594 PRO A CA 1
ATOM 4633 C C . PRO A 1 594 ? 34.372 -14.924 -3.505 1.00 72.56 594 PRO A C 1
ATOM 4635 O O . PRO A 1 594 ? 34.138 -13.880 -2.890 1.00 72.56 594 PRO A O 1
ATOM 4638 N N . THR A 1 595 ? 34.307 -16.121 -2.928 1.00 67.62 595 THR A N 1
ATOM 4639 C CA . THR A 1 595 ? 34.037 -16.278 -1.495 1.00 67.62 595 THR A CA 1
ATOM 4640 C C . THR A 1 595 ? 35.291 -16.009 -0.669 1.00 67.62 595 THR A C 1
ATOM 4642 O O . THR A 1 595 ? 36.412 -16.329 -1.069 1.00 67.62 595 THR A O 1
ATOM 4645 N N . LYS A 1 596 ? 35.086 -15.397 0.501 1.00 67.25 596 LYS A N 1
ATOM 4646 C CA . LYS A 1 596 ? 36.122 -15.129 1.499 1.00 67.25 596 LYS A CA 1
ATOM 4647 C C . LYS A 1 596 ? 35.887 -15.978 2.748 1.00 67.25 596 LYS A C 1
ATOM 4649 O O . LYS A 1 596 ? 34.737 -16.213 3.118 1.00 67.25 596 LYS A O 1
ATOM 4654 N N . ASN A 1 597 ? 36.964 -16.406 3.403 1.00 61.69 597 ASN A N 1
ATOM 4655 C CA . ASN A 1 597 ? 36.909 -17.042 4.721 1.00 61.69 597 ASN A CA 1
ATOM 4656 C C . ASN A 1 597 ? 36.769 -15.996 5.855 1.00 61.69 597 ASN A C 1
ATOM 4658 O O . ASN A 1 597 ? 36.711 -14.791 5.606 1.00 61.69 597 ASN A O 1
ATOM 4662 N N . LEU A 1 598 ? 36.738 -16.454 7.114 1.00 49.00 598 LEU A N 1
ATOM 4663 C CA . LEU A 1 598 ? 36.639 -15.591 8.307 1.00 49.00 598 LEU A CA 1
ATOM 4664 C C . LEU A 1 598 ? 37.833 -14.631 8.500 1.00 49.00 598 LEU A C 1
ATOM 4666 O O . LEU A 1 598 ? 37.729 -13.695 9.286 1.00 49.00 598 LEU A O 1
ATOM 4670 N N . TYR A 1 599 ? 38.935 -14.840 7.776 1.00 52.72 599 TYR A N 1
ATOM 4671 C CA . TYR A 1 599 ? 40.133 -13.993 7.757 1.00 52.72 599 TYR A CA 1
ATOM 4672 C C . TYR A 1 599 ? 40.242 -13.174 6.458 1.00 52.72 599 TYR A C 1
ATOM 4674 O O . TYR A 1 599 ? 41.324 -12.733 6.082 1.00 52.72 599 TYR A O 1
ATOM 4682 N N . GLU A 1 600 ? 39.125 -12.998 5.744 1.00 62.97 600 GLU A N 1
ATOM 4683 C CA . GLU A 1 600 ? 39.015 -12.258 4.482 1.00 62.97 600 GLU A CA 1
ATOM 4684 C C . GLU A 1 600 ? 39.846 -12.786 3.291 1.00 62.97 600 GLU A C 1
ATOM 4686 O O . GLU A 1 600 ? 39.872 -12.151 2.229 1.00 62.97 600 GLU A O 1
ATOM 4691 N N . GLN A 1 601 ? 40.464 -13.961 3.415 1.00 65.31 601 GLN A N 1
ATOM 4692 C CA . GLN A 1 601 ? 41.230 -14.615 2.349 1.00 65.31 601 GLN A CA 1
ATOM 4693 C C . GLN A 1 601 ? 40.294 -15.324 1.367 1.00 65.31 601 GLN A C 1
ATOM 4695 O O . GLN A 1 601 ? 39.253 -15.849 1.766 1.00 65.31 601 GLN A O 1
ATOM 4700 N N . LEU A 1 602 ? 40.675 -15.378 0.088 1.00 71.19 602 LEU A N 1
ATOM 4701 C CA . LEU A 1 602 ? 39.913 -16.088 -0.941 1.00 71.19 602 LEU A CA 1
ATOM 4702 C C . LEU A 1 602 ? 39.893 -17.596 -0.665 1.00 71.19 602 LEU A C 1
ATOM 4704 O O . LEU A 1 602 ? 40.944 -18.213 -0.499 1.00 71.19 602 LEU A O 1
ATOM 4708 N N . VAL A 1 603 ? 38.704 -18.196 -0.669 1.00 68.62 603 VAL A N 1
ATOM 4709 C CA . VAL A 1 603 ? 38.562 -19.658 -0.697 1.00 68.62 603 VAL A CA 1
ATOM 4710 C C . VAL A 1 603 ? 38.861 -20.125 -2.118 1.00 68.62 603 VAL A C 1
ATOM 4712 O O . VAL A 1 603 ? 38.301 -19.580 -3.069 1.00 68.62 603 VAL A O 1
ATOM 4715 N N . LEU A 1 604 ? 39.735 -21.118 -2.277 1.00 68.06 604 LEU A N 1
ATOM 4716 C CA . LEU A 1 604 ? 40.088 -21.688 -3.578 1.00 68.06 604 LEU A CA 1
ATOM 4717 C C . LEU A 1 604 ? 39.437 -23.063 -3.760 1.00 68.06 604 LEU A C 1
ATOM 4719 O O . LEU A 1 604 ? 39.273 -23.813 -2.798 1.00 68.06 604 LEU A O 1
ATOM 4723 N N . ASP A 1 605 ? 39.090 -23.398 -4.998 1.00 61.75 605 ASP A N 1
ATOM 4724 C CA . ASP A 1 605 ? 38.728 -24.757 -5.401 1.00 61.75 605 ASP A CA 1
ATOM 4725 C C . ASP A 1 605 ? 39.964 -25.680 -5.311 1.00 61.75 605 ASP A C 1
ATOM 4727 O O . ASP A 1 605 ? 40.961 -25.396 -5.983 1.00 61.75 605 ASP A O 1
ATOM 4731 N N . PRO A 1 606 ? 39.918 -26.786 -4.537 1.00 54.03 606 PRO A N 1
ATOM 4732 C CA . PRO A 1 606 ? 41.029 -27.732 -4.418 1.00 54.03 606 PRO A CA 1
ATOM 4733 C C . PRO A 1 606 ? 41.491 -28.368 -5.736 1.00 54.03 606 PRO A C 1
ATOM 4735 O O . PRO A 1 606 ? 42.619 -28.852 -5.792 1.00 54.03 606 PRO A O 1
ATOM 4738 N N . LEU A 1 607 ? 40.646 -28.402 -6.776 1.00 66.31 607 LEU A N 1
ATOM 4739 C CA . LEU A 1 607 ? 40.963 -29.045 -8.056 1.00 66.31 607 LEU A CA 1
ATOM 4740 C C . LEU A 1 607 ? 41.482 -28.065 -9.117 1.00 66.31 607 LEU A C 1
ATOM 4742 O O . LEU A 1 607 ? 42.429 -28.393 -9.828 1.00 66.31 607 LEU A O 1
ATOM 4746 N N . SER A 1 608 ? 40.889 -26.871 -9.245 1.00 68.69 608 SER A N 1
ATOM 4747 C CA . SER A 1 608 ? 41.314 -25.872 -10.246 1.00 68.69 608 SER A CA 1
ATOM 4748 C C . SER A 1 608 ? 42.193 -24.740 -9.705 1.00 68.69 608 SER A C 1
ATOM 4750 O O . SER A 1 608 ? 42.695 -23.939 -10.496 1.00 68.69 608 SER A O 1
ATOM 4752 N N . GLY A 1 609 ? 42.353 -24.617 -8.382 1.00 62.75 609 GLY A N 1
ATOM 4753 C CA . GLY A 1 609 ? 43.091 -23.525 -7.731 1.00 62.75 609 GLY A CA 1
ATOM 4754 C C . GLY A 1 609 ? 42.445 -22.139 -7.875 1.00 62.75 609 GLY A C 1
ATOM 4755 O O . GLY A 1 609 ? 43.027 -21.139 -7.456 1.00 62.75 609 GLY A O 1
ATOM 4756 N N . ARG A 1 610 ? 41.254 -22.045 -8.481 1.00 69.94 610 ARG A N 1
ATOM 4757 C CA . ARG A 1 610 ? 40.558 -20.777 -8.745 1.00 69.94 610 ARG A CA 1
ATOM 4758 C C . ARG A 1 610 ? 39.735 -20.327 -7.534 1.00 69.94 610 ARG A C 1
ATOM 4760 O O . ARG A 1 610 ? 39.243 -21.182 -6.800 1.00 69.94 610 ARG A O 1
ATOM 4767 N N . PRO A 1 611 ? 39.513 -19.012 -7.338 1.00 69.56 611 PRO A N 1
ATOM 4768 C CA . PRO A 1 611 ? 38.632 -18.520 -6.284 1.00 69.56 611 PRO A CA 1
ATOM 4769 C C . PRO A 1 611 ? 37.208 -19.066 -6.429 1.00 69.56 611 PRO A C 1
ATOM 4771 O O . PRO A 1 611 ? 36.536 -18.839 -7.435 1.00 69.56 611 PRO A O 1
ATOM 4774 N N . LEU A 1 612 ? 36.757 -19.788 -5.409 1.00 69.69 612 LEU A N 1
ATOM 4775 C CA . LEU A 1 612 ? 35.484 -20.490 -5.379 1.00 69.69 612 LEU A CA 1
ATOM 4776 C C . LEU A 1 612 ? 34.357 -19.483 -5.113 1.00 69.69 612 LEU A C 1
ATOM 4778 O O . LEU A 1 612 ? 34.417 -18.693 -4.168 1.00 69.69 612 LEU A O 1
ATOM 4782 N N . THR A 1 613 ? 33.326 -19.476 -5.955 1.00 76.94 613 THR A N 1
ATOM 4783 C CA . THR A 1 613 ? 32.182 -18.552 -5.851 1.00 76.94 613 THR A CA 1
ATOM 4784 C C . THR A 1 613 ? 31.001 -19.207 -5.130 1.00 76.94 613 THR A C 1
ATOM 4786 O O . THR A 1 613 ? 30.920 -20.433 -5.041 1.00 76.94 613 THR A O 1
ATOM 4789 N N . GLN A 1 614 ? 30.034 -18.426 -4.638 1.00 75.00 614 GLN A N 1
ATOM 4790 C CA . GLN A 1 614 ? 28.828 -19.005 -4.020 1.00 75.00 614 GLN A CA 1
ATOM 4791 C C . GLN A 1 614 ? 28.026 -19.859 -5.014 1.00 75.00 614 GLN A C 1
ATOM 4793 O O . GLN A 1 614 ? 27.380 -20.827 -4.616 1.00 75.00 614 GLN A O 1
ATOM 4798 N N . PHE A 1 615 ? 28.113 -19.544 -6.310 1.00 79.94 615 PHE A N 1
ATOM 4799 C CA . PHE A 1 615 ? 27.563 -20.378 -7.371 1.00 79.94 615 PHE A CA 1
ATOM 4800 C C . PHE A 1 615 ? 28.192 -21.779 -7.399 1.00 79.94 615 PHE A C 1
ATOM 4802 O O . PHE A 1 615 ? 27.471 -22.766 -7.520 1.00 79.94 615 PHE A O 1
ATOM 4809 N N . ASN A 1 616 ? 29.514 -21.889 -7.208 1.00 76.44 616 ASN A N 1
ATOM 4810 C CA . ASN A 1 616 ? 30.193 -23.187 -7.162 1.00 76.44 616 ASN A CA 1
ATOM 4811 C C . ASN A 1 616 ? 29.699 -24.050 -5.987 1.00 76.44 616 ASN A C 1
ATOM 4813 O O . ASN A 1 616 ? 29.471 -25.245 -6.173 1.00 76.44 616 ASN A O 1
ATOM 4817 N N . ILE A 1 617 ? 29.462 -23.442 -4.815 1.00 76.56 617 ILE A N 1
ATOM 4818 C CA . ILE A 1 617 ? 28.885 -24.127 -3.641 1.00 76.56 617 ILE A CA 1
ATOM 4819 C C . ILE A 1 617 ? 27.489 -24.676 -3.975 1.00 76.56 617 ILE A C 1
ATOM 4821 O O . ILE A 1 617 ? 27.211 -25.848 -3.728 1.00 76.56 617 ILE A O 1
ATOM 4825 N N . LEU A 1 618 ? 26.628 -23.861 -4.597 1.00 80.44 618 LEU A N 1
ATOM 4826 C CA . LEU A 1 618 ? 25.285 -24.282 -5.013 1.00 80.44 618 LEU A CA 1
ATOM 4827 C C . LEU A 1 618 ? 25.329 -25.459 -6.001 1.00 80.44 618 LEU A C 1
ATOM 4829 O O . LEU A 1 618 ? 24.584 -26.423 -5.834 1.00 80.44 618 LEU A O 1
ATOM 4833 N N . THR A 1 619 ? 26.230 -25.425 -6.988 1.00 79.25 619 THR A N 1
ATOM 4834 C CA . THR A 1 619 ? 26.376 -26.531 -7.950 1.00 79.25 619 THR A CA 1
ATOM 4835 C C . THR A 1 619 ? 26.955 -27.806 -7.332 1.00 79.25 619 THR A C 1
ATOM 4837 O O . THR A 1 619 ? 26.575 -28.898 -7.751 1.00 79.25 619 THR A O 1
ATOM 4840 N N . ALA A 1 620 ? 27.819 -27.702 -6.313 1.00 75.38 620 ALA A N 1
ATOM 4841 C CA . ALA A 1 620 ? 28.331 -28.863 -5.578 1.00 75.38 620 ALA A CA 1
ATOM 4842 C C . ALA A 1 620 ? 27.216 -29.569 -4.780 1.00 75.38 620 ALA A C 1
ATOM 4844 O O . ALA A 1 620 ? 27.128 -30.795 -4.781 1.00 75.38 620 ALA A O 1
ATOM 4845 N N . GLU A 1 621 ? 26.288 -28.797 -4.207 1.00 78.31 621 GLU A N 1
ATOM 4846 C CA . GLU A 1 621 ? 25.052 -29.276 -3.562 1.00 78.31 621 GLU A CA 1
ATOM 4847 C C . GLU A 1 621 ? 23.932 -29.627 -4.577 1.00 78.31 621 GLU A C 1
ATOM 4849 O O . GLU A 1 621 ? 22.753 -29.740 -4.231 1.00 78.31 621 GLU A O 1
ATOM 4854 N N . LYS A 1 622 ? 24.308 -29.854 -5.846 1.00 82.44 622 LYS A N 1
ATOM 4855 C CA . LYS A 1 622 ? 23.464 -30.314 -6.966 1.00 82.44 622 LYS A CA 1
ATOM 4856 C C . LYS A 1 622 ? 22.348 -29.354 -7.409 1.00 82.44 622 LYS A C 1
ATOM 4858 O O . LYS A 1 622 ? 21.474 -29.769 -8.168 1.00 82.44 622 LYS A O 1
ATOM 4863 N N . PHE A 1 623 ? 22.370 -28.082 -7.005 1.00 84.44 623 PHE A N 1
ATOM 4864 C CA . PHE A 1 623 ? 21.427 -27.079 -7.515 1.00 84.44 623 PHE A CA 1
ATOM 4865 C C . PHE A 1 623 ? 21.848 -26.591 -8.910 1.00 84.44 623 PHE A C 1
ATOM 4867 O O . PHE A 1 623 ? 23.008 -26.239 -9.134 1.00 84.44 623 PHE A O 1
ATOM 4874 N N . THR A 1 624 ? 20.918 -26.558 -9.867 1.00 85.31 624 THR A N 1
ATOM 4875 C CA . THR A 1 624 ? 21.218 -26.213 -11.267 1.00 85.31 624 THR A CA 1
ATOM 4876 C C . THR A 1 624 ? 21.041 -24.720 -11.575 1.00 85.31 624 THR A C 1
ATOM 4878 O O . THR A 1 624 ? 20.360 -23.978 -10.863 1.00 85.31 624 THR A O 1
ATOM 4881 N N . HIS A 1 625 ? 21.584 -24.285 -12.719 1.00 82.75 625 HIS A N 1
ATOM 4882 C CA . HIS A 1 625 ? 21.332 -22.957 -13.297 1.00 82.75 625 HIS A CA 1
ATOM 4883 C C . HIS A 1 625 ? 19.823 -22.655 -13.416 1.00 82.75 625 HIS A C 1
ATOM 4885 O O . HIS A 1 625 ? 19.382 -21.543 -13.125 1.00 82.75 625 HIS A O 1
ATOM 4891 N N . ASN A 1 626 ? 19.016 -23.650 -13.808 1.00 87.38 626 ASN A N 1
ATOM 4892 C CA . ASN A 1 626 ? 17.572 -23.487 -13.970 1.00 87.38 626 ASN A CA 1
ATOM 4893 C C . ASN A 1 626 ? 16.840 -23.377 -12.629 1.00 87.38 626 ASN A C 1
ATOM 4895 O O . ASN A 1 626 ? 15.893 -22.600 -12.537 1.00 87.38 626 ASN A O 1
ATOM 4899 N N . ASP A 1 627 ? 17.293 -24.073 -11.586 1.00 88.38 627 ASP A N 1
ATOM 4900 C CA . ASP A 1 627 ? 16.724 -23.952 -10.237 1.00 88.38 627 ASP A CA 1
ATOM 4901 C C . ASP A 1 627 ? 16.928 -22.541 -9.683 1.00 88.38 627 ASP A C 1
ATOM 4903 O O . ASP A 1 627 ? 15.981 -21.902 -9.223 1.00 88.38 627 ASP A O 1
ATOM 4907 N N . ILE A 1 628 ? 18.145 -22.009 -9.827 1.00 88.38 628 ILE A N 1
ATOM 4908 C CA . ILE A 1 628 ? 18.503 -20.647 -9.412 1.00 88.38 628 ILE A CA 1
ATOM 4909 C C . ILE A 1 628 ? 17.673 -19.604 -10.181 1.00 88.38 628 ILE A C 1
ATOM 4911 O O . ILE A 1 628 ? 17.181 -18.651 -9.577 1.00 88.38 628 ILE A O 1
ATOM 4915 N N . ILE A 1 629 ? 17.436 -19.794 -11.484 1.00 90.94 629 ILE A N 1
ATOM 4916 C CA . ILE A 1 629 ? 16.588 -18.894 -12.290 1.00 90.94 629 ILE A CA 1
ATOM 4917 C C . ILE A 1 629 ? 15.085 -19.071 -12.016 1.00 90.94 629 ILE A C 1
ATOM 4919 O O . ILE A 1 629 ? 14.333 -18.101 -12.115 1.00 90.94 629 ILE A O 1
ATOM 4923 N N . ASN A 1 630 ? 14.609 -20.259 -11.652 1.00 89.81 630 ASN A N 1
ATOM 4924 C CA . ASN A 1 630 ? 13.217 -20.460 -11.235 1.00 89.81 630 ASN A CA 1
ATOM 4925 C C . ASN A 1 630 ? 12.942 -19.776 -9.888 1.00 89.81 630 ASN A C 1
ATOM 4927 O O . ASN A 1 630 ? 11.952 -19.055 -9.748 1.00 89.81 630 ASN A O 1
ATOM 4931 N N . LEU A 1 631 ? 13.874 -19.907 -8.949 1.00 91.06 631 LEU A N 1
ATOM 4932 C CA . LEU A 1 631 ? 13.857 -19.259 -7.643 1.00 91.06 631 LEU A CA 1
ATOM 4933 C C . LEU A 1 631 ? 13.975 -17.725 -7.745 1.00 91.06 631 LEU A C 1
ATOM 4935 O O . LEU A 1 631 ? 13.216 -17.002 -7.096 1.00 91.06 631 LEU A O 1
ATOM 4939 N N . LEU A 1 632 ? 14.880 -17.205 -8.583 1.00 91.62 632 LEU A N 1
ATOM 4940 C CA . LEU A 1 632 ? 15.054 -15.760 -8.800 1.00 91.62 632 LEU A CA 1
ATOM 4941 C C . LEU A 1 632 ? 14.016 -15.136 -9.744 1.00 91.62 632 LEU A C 1
ATOM 4943 O O . LEU A 1 632 ? 13.786 -13.930 -9.679 1.00 91.62 632 LEU A O 1
ATOM 4947 N N . GLY A 1 633 ? 13.374 -15.926 -10.603 1.00 90.56 633 GLY A N 1
ATOM 4948 C CA . GLY A 1 633 ? 12.364 -15.491 -11.575 1.00 90.56 633 GLY A CA 1
ATOM 4949 C C . GLY A 1 633 ? 10.993 -15.162 -10.978 1.00 90.56 633 GLY A C 1
ATOM 4950 O O . GLY A 1 633 ? 9.988 -15.271 -11.676 1.00 90.56 633 GLY A O 1
ATOM 4951 N N . ASN A 1 634 ? 10.951 -14.804 -9.693 1.00 89.00 634 ASN A N 1
ATOM 4952 C CA . ASN A 1 634 ? 9.751 -14.626 -8.885 1.00 89.00 634 ASN A CA 1
ATOM 4953 C C . ASN A 1 634 ? 9.788 -13.320 -8.071 1.00 89.00 634 ASN A C 1
ATOM 4955 O O . ASN A 1 634 ? 10.850 -12.801 -7.705 1.00 89.00 634 ASN A O 1
ATOM 4959 N N . ASN A 1 635 ? 8.604 -12.829 -7.699 1.00 88.25 635 ASN A N 1
ATOM 4960 C CA . ASN A 1 635 ? 8.437 -11.685 -6.805 1.00 88.25 635 ASN A CA 1
ATOM 4961 C C . ASN A 1 635 ? 9.101 -11.963 -5.444 1.00 88.25 635 ASN A C 1
ATOM 4963 O O . ASN A 1 635 ? 8.648 -12.810 -4.672 1.00 88.25 635 ASN A O 1
ATOM 4967 N N . GLY A 1 636 ? 10.177 -11.228 -5.144 1.00 84.94 636 GLY A N 1
ATOM 4968 C CA . GLY A 1 636 ? 10.984 -11.426 -3.937 1.00 84.94 636 GLY A CA 1
ATOM 4969 C C . GLY A 1 636 ? 12.041 -12.535 -4.018 1.00 84.94 636 GLY A C 1
ATOM 4970 O O . GLY A 1 636 ? 12.599 -12.877 -2.976 1.00 84.94 636 GLY A O 1
ATOM 4971 N N . GLY A 1 637 ? 12.356 -13.060 -5.209 1.00 90.50 637 GLY A N 1
ATOM 4972 C CA . GLY A 1 637 ? 13.351 -14.119 -5.428 1.00 90.50 637 GLY A CA 1
ATOM 4973 C C . GLY A 1 637 ? 14.712 -13.878 -4.756 1.00 90.50 637 GLY A C 1
ATOM 4974 O O . GLY A 1 637 ? 15.307 -14.816 -4.236 1.00 90.50 637 GLY A O 1
ATOM 4975 N N . SER A 1 638 ? 15.169 -12.625 -4.631 1.00 91.38 638 SER A N 1
ATOM 4976 C CA . SER A 1 638 ? 16.397 -12.283 -3.891 1.00 91.38 638 SER A CA 1
ATOM 4977 C C . SER A 1 638 ? 16.365 -12.715 -2.414 1.00 91.38 638 SER A C 1
ATOM 4979 O O . SER A 1 638 ? 17.407 -13.006 -1.832 1.00 91.38 638 SER A O 1
ATOM 4981 N N . LYS A 1 639 ? 15.179 -12.761 -1.787 1.00 90.38 639 LYS A N 1
ATOM 4982 C CA . LYS A 1 639 ? 14.993 -13.291 -0.425 1.00 90.38 639 LYS A CA 1
ATOM 4983 C C . LYS A 1 639 ? 15.000 -14.815 -0.411 1.00 90.38 639 LYS A C 1
ATOM 4985 O O . LYS A 1 639 ? 15.548 -15.399 0.516 1.00 90.38 639 LYS A O 1
ATOM 4990 N N . ASN A 1 640 ? 14.410 -15.445 -1.426 1.00 91.44 640 ASN A N 1
ATOM 4991 C CA . ASN A 1 640 ? 14.415 -16.900 -1.571 1.00 91.44 640 ASN A CA 1
ATOM 4992 C C . ASN A 1 640 ? 15.850 -17.414 -1.800 1.00 91.44 640 ASN A C 1
ATOM 4994 O O . ASN A 1 640 ? 16.215 -18.450 -1.252 1.00 91.44 640 ASN A O 1
ATOM 4998 N N . LEU A 1 641 ? 16.697 -16.647 -2.503 1.00 90.44 641 LEU A N 1
ATOM 4999 C CA . LEU A 1 641 ? 18.117 -16.975 -2.676 1.00 90.44 641 LEU A CA 1
ATOM 5000 C C . LEU A 1 641 ? 18.906 -16.774 -1.381 1.00 90.44 641 LEU A C 1
ATOM 5002 O O . LEU A 1 641 ? 19.673 -17.651 -1.008 1.00 90.44 641 LEU A O 1
ATOM 5006 N N . CYS A 1 642 ? 18.644 -15.684 -0.655 1.00 88.00 642 CYS A N 1
ATOM 5007 C CA . CYS A 1 642 ? 19.198 -15.457 0.682 1.00 88.00 642 CYS A CA 1
ATOM 5008 C C . CYS A 1 642 ? 18.841 -16.600 1.656 1.00 88.00 642 CYS A C 1
ATOM 5010 O O . CYS A 1 642 ? 19.693 -17.052 2.416 1.00 88.00 642 CYS A O 1
ATOM 5012 N N . ALA A 1 643 ? 17.618 -17.137 1.579 1.00 87.38 643 ALA A N 1
ATOM 5013 C CA . ALA A 1 643 ? 17.218 -18.319 2.341 1.00 87.38 643 ALA A CA 1
ATOM 5014 C C . ALA A 1 643 ? 17.972 -19.590 1.900 1.00 87.38 643 ALA A C 1
ATOM 5016 O O . ALA A 1 643 ? 18.444 -20.331 2.758 1.00 87.38 643 ALA A O 1
ATOM 5017 N N . LEU A 1 644 ? 18.156 -19.824 0.593 1.00 89.50 644 LEU A N 1
ATOM 5018 C CA . LEU A 1 644 ? 18.957 -20.953 0.093 1.00 89.50 644 LEU A CA 1
ATOM 5019 C C . LEU A 1 644 ? 20.431 -20.854 0.522 1.00 89.50 644 LEU A C 1
ATOM 5021 O O . LEU A 1 644 ? 21.018 -21.842 0.952 1.00 89.50 644 LEU A O 1
ATOM 5025 N N . GLN A 1 645 ? 21.013 -19.656 0.464 1.00 84.19 645 GLN A N 1
ATOM 5026 C CA . GLN A 1 645 ? 22.365 -19.376 0.952 1.00 84.19 645 GLN A CA 1
ATOM 5027 C C . GLN A 1 645 ? 22.466 -19.632 2.466 1.00 84.19 645 GLN A C 1
ATOM 5029 O O . GLN A 1 645 ? 23.415 -20.273 2.907 1.00 84.19 645 GLN A O 1
ATOM 5034 N N . ALA A 1 646 ? 21.473 -19.210 3.258 1.00 82.75 646 ALA A N 1
ATOM 5035 C CA . ALA A 1 646 ? 21.426 -19.462 4.700 1.00 82.75 646 ALA A CA 1
ATOM 5036 C C . ALA A 1 646 ? 21.343 -20.962 5.044 1.00 82.75 646 ALA A C 1
ATOM 5038 O O . ALA A 1 646 ? 22.011 -21.402 5.983 1.00 82.75 646 ALA A O 1
ATOM 5039 N N . LEU A 1 647 ? 20.618 -21.768 4.254 1.00 82.88 647 LEU A N 1
ATOM 5040 C CA . LEU A 1 647 ? 20.558 -23.227 4.438 1.00 82.88 647 LEU A CA 1
ATOM 5041 C C . LEU A 1 647 ? 21.936 -23.908 4.335 1.00 82.88 647 LEU A C 1
ATOM 5043 O O . LEU A 1 647 ? 22.150 -24.960 4.947 1.00 82.88 647 LEU A O 1
ATOM 5047 N N . LEU A 1 648 ? 22.851 -23.291 3.582 1.00 76.12 648 LEU A N 1
ATOM 5048 C CA . LEU A 1 648 ? 24.229 -23.725 3.341 1.00 76.12 648 LEU A CA 1
ATOM 5049 C C . LEU A 1 648 ? 25.259 -23.053 4.269 1.00 76.12 648 LEU A C 1
ATOM 5051 O O . LEU A 1 648 ? 26.457 -23.299 4.137 1.00 76.12 648 LEU A O 1
ATOM 5055 N N . THR A 1 649 ? 24.830 -22.220 5.224 1.00 69.31 649 THR A N 1
ATOM 5056 C CA . THR A 1 649 ? 25.740 -21.687 6.252 1.00 69.31 649 THR A CA 1
ATOM 5057 C C . THR A 1 649 ? 25.916 -22.675 7.417 1.00 69.31 649 THR A C 1
ATOM 5059 O O . THR A 1 649 ? 24.938 -23.305 7.836 1.00 69.31 649 THR A O 1
ATOM 5062 N N . PRO A 1 650 ? 27.137 -22.829 7.972 1.00 62.78 650 PRO A N 1
ATOM 5063 C CA . PRO A 1 650 ? 27.361 -23.627 9.176 1.00 62.78 650 PRO A CA 1
ATOM 5064 C C . PRO A 1 650 ? 26.612 -23.061 10.390 1.00 62.78 650 PRO A C 1
ATOM 5066 O O . PRO A 1 650 ? 26.667 -21.860 10.659 1.00 62.78 650 PRO A O 1
ATOM 5069 N N . ILE A 1 651 ? 25.951 -23.926 11.162 1.00 57.66 651 ILE A N 1
ATOM 5070 C CA . ILE A 1 651 ? 25.274 -23.528 12.402 1.00 57.66 651 ILE A CA 1
ATOM 5071 C C . ILE A 1 651 ? 26.324 -23.357 13.510 1.00 57.66 651 ILE A C 1
ATOM 5073 O O . ILE A 1 651 ? 26.868 -24.335 14.015 1.00 57.66 651 ILE A O 1
ATOM 5077 N N . SER A 1 652 ? 26.584 -22.117 13.926 1.00 46.31 652 SER A N 1
ATOM 5078 C CA . SER A 1 652 ? 27.676 -21.759 14.850 1.00 46.31 652 SER A CA 1
ATOM 5079 C C . SER A 1 652 ? 27.500 -22.192 16.317 1.00 46.31 652 SER A C 1
ATOM 5081 O O . SER A 1 652 ? 28.408 -21.976 17.112 1.00 46.31 652 SER A O 1
ATOM 5083 N N . ASN A 1 653 ? 26.354 -22.782 16.682 1.00 40.91 653 ASN A N 1
ATOM 5084 C CA . ASN A 1 653 ? 25.921 -23.008 18.070 1.00 40.91 653 ASN A CA 1
ATOM 5085 C C . ASN A 1 653 ? 25.527 -24.471 18.391 1.00 40.91 653 ASN A C 1
ATOM 5087 O O . ASN A 1 653 ? 24.794 -24.712 19.349 1.00 40.91 653 ASN A O 1
ATOM 5091 N N . ILE A 1 654 ? 25.982 -25.458 17.610 1.00 39.34 654 ILE A N 1
ATOM 5092 C CA . ILE A 1 654 ? 25.791 -26.890 17.918 1.00 39.34 654 ILE A CA 1
ATOM 5093 C C . ILE A 1 654 ? 27.143 -27.505 18.288 1.00 39.34 654 ILE A C 1
ATOM 5095 O O . ILE A 1 654 ? 28.139 -27.275 17.608 1.00 39.34 654 ILE A O 1
ATOM 5099 N N . ASN A 1 655 ? 27.179 -28.268 19.384 1.00 34.50 655 ASN A N 1
ATOM 5100 C CA . ASN A 1 655 ? 28.423 -28.783 19.955 1.00 34.50 655 ASN A CA 1
ATOM 5101 C C . ASN A 1 655 ? 29.077 -29.837 19.034 1.00 34.50 655 ASN A C 1
ATOM 5103 O O . ASN A 1 655 ? 28.397 -30.728 18.519 1.00 34.50 655 ASN A O 1
ATOM 5107 N N . TYR A 1 656 ? 30.386 -29.719 18.803 1.00 37.75 656 TYR A N 1
ATOM 5108 C CA . TYR A 1 656 ? 31.076 -30.405 17.706 1.00 37.75 656 TYR A CA 1
ATOM 5109 C C . TYR A 1 656 ? 31.465 -31.852 18.032 1.00 37.75 656 TYR A C 1
ATOM 5111 O O . TYR A 1 656 ? 32.576 -32.112 18.490 1.00 37.75 656 TYR A O 1
ATOM 5119 N N . ASN A 1 657 ? 30.616 -32.810 17.660 1.00 34.56 657 ASN A N 1
ATOM 5120 C CA . ASN A 1 657 ? 31.059 -34.191 17.459 1.00 34.56 657 ASN A CA 1
ATOM 5121 C C . ASN A 1 657 ? 31.449 -34.400 15.982 1.00 34.56 657 ASN A C 1
ATOM 5123 O O . ASN A 1 657 ? 30.660 -34.136 15.075 1.00 34.56 657 ASN A O 1
ATOM 5127 N N . ASN A 1 658 ? 32.663 -34.908 15.752 1.00 35.53 658 ASN A N 1
ATOM 5128 C CA . ASN A 1 658 ? 33.195 -35.386 14.463 1.00 35.53 658 ASN A CA 1
ATOM 5129 C C . ASN A 1 658 ? 33.529 -34.326 13.382 1.00 35.53 658 ASN A C 1
ATOM 5131 O O . ASN A 1 658 ? 33.593 -34.658 12.200 1.00 35.53 658 ASN A O 1
ATOM 5135 N N . GLY A 1 659 ? 33.796 -33.068 13.758 1.00 39.22 659 GLY A N 1
ATOM 5136 C CA . GLY A 1 659 ? 34.584 -32.115 12.944 1.00 39.22 659 GLY A CA 1
ATOM 5137 C C . GLY A 1 659 ? 33.999 -31.635 11.602 1.00 39.22 659 GLY A C 1
ATOM 5138 O O . GLY A 1 659 ? 34.654 -30.877 10.891 1.00 39.22 659 GLY A O 1
ATOM 5139 N N . GLN A 1 660 ? 32.782 -32.040 11.242 1.00 39.84 660 GLN A N 1
ATOM 5140 C CA . GLN A 1 660 ? 32.084 -31.615 10.024 1.00 39.84 660 GLN A CA 1
ATOM 5141 C C . GLN A 1 660 ? 31.108 -30.465 10.325 1.00 39.84 660 GLN A C 1
ATOM 5143 O O . GLN A 1 660 ? 30.318 -30.585 11.265 1.00 39.84 660 GLN A O 1
ATOM 5148 N N . PRO A 1 661 ? 31.071 -29.379 9.525 1.00 45.81 661 PRO A N 1
ATOM 5149 C CA . PRO A 1 661 ? 30.083 -28.323 9.710 1.00 45.81 661 PRO A CA 1
ATOM 5150 C C . PRO A 1 661 ? 28.663 -28.856 9.464 1.00 45.81 661 PRO A C 1
ATOM 5152 O O . PRO A 1 661 ? 28.330 -29.384 8.391 1.00 45.81 661 PRO A O 1
ATOM 5155 N N . TYR A 1 662 ? 27.812 -28.702 10.480 1.00 56.16 662 TYR A N 1
ATOM 5156 C CA . TYR A 1 662 ? 26.390 -29.017 10.400 1.00 56.16 662 TYR A CA 1
ATOM 5157 C C . TYR A 1 662 ? 25.658 -27.861 9.707 1.00 56.16 662 TYR A C 1
ATOM 5159 O O . TYR A 1 662 ? 25.600 -26.744 10.220 1.00 56.16 662 TYR A O 1
ATOM 5167 N N . MET A 1 663 ? 25.129 -28.135 8.513 1.00 71.50 663 MET A N 1
ATOM 5168 C CA . MET A 1 663 ? 24.366 -27.186 7.696 1.00 71.50 663 MET A CA 1
ATOM 5169 C C . MET A 1 663 ? 22.869 -27.451 7.853 1.00 71.50 663 MET A C 1
ATOM 5171 O O . MET A 1 663 ? 22.456 -28.605 7.994 1.00 71.50 663 MET A O 1
ATOM 5175 N N . GLN A 1 664 ? 22.041 -26.410 7.774 1.00 81.75 664 GLN A N 1
ATOM 5176 C CA . GLN A 1 664 ? 20.586 -26.544 7.938 1.00 81.75 664 GLN A CA 1
ATOM 5177 C C . GLN A 1 664 ? 19.971 -27.444 6.849 1.00 81.75 664 GLN A C 1
ATOM 5179 O O . GLN A 1 664 ? 19.052 -28.213 7.130 1.00 81.75 664 GLN A O 1
ATOM 5184 N N . LEU A 1 665 ? 20.535 -27.434 5.633 1.00 83.19 665 LEU A N 1
ATOM 5185 C CA . LEU A 1 665 ? 20.133 -28.334 4.546 1.00 83.19 665 LEU A CA 1
ATOM 5186 C C . LEU A 1 665 ? 20.277 -29.825 4.910 1.00 83.19 665 LEU A C 1
ATOM 5188 O O . LEU A 1 665 ? 19.423 -30.629 4.544 1.00 83.19 665 LEU A O 1
ATOM 5192 N N . LYS A 1 666 ? 21.306 -30.208 5.686 1.00 81.25 666 LYS A N 1
ATOM 5193 C CA . LYS A 1 666 ? 21.484 -31.599 6.151 1.00 81.25 666 LYS A CA 1
ATOM 5194 C C . LYS A 1 666 ? 20.363 -32.022 7.112 1.00 81.25 666 LYS A C 1
ATOM 5196 O O . LYS A 1 666 ? 19.960 -33.178 7.094 1.00 81.25 666 LYS A O 1
ATOM 5201 N N . ILE A 1 667 ? 19.832 -31.085 7.901 1.00 79.81 667 ILE A N 1
ATOM 5202 C CA . ILE A 1 667 ? 18.722 -31.324 8.837 1.00 79.81 667 ILE A CA 1
ATOM 5203 C C . ILE A 1 667 ? 17.395 -31.492 8.075 1.00 79.81 667 ILE A C 1
ATOM 5205 O O . ILE A 1 667 ? 16.627 -32.397 8.389 1.00 79.81 667 ILE A O 1
ATOM 5209 N N . LEU A 1 668 ? 17.149 -30.686 7.034 1.00 85.69 668 LEU A N 1
ATOM 5210 C CA . LEU A 1 668 ? 15.985 -30.853 6.150 1.00 85.69 668 LEU A CA 1
ATOM 5211 C C . LEU A 1 668 ? 16.014 -32.198 5.408 1.00 85.69 668 LEU A C 1
ATOM 5213 O O . LEU A 1 668 ? 15.025 -32.930 5.437 1.00 85.69 668 LEU A O 1
ATOM 5217 N N . ASN A 1 669 ? 17.162 -32.560 4.826 1.00 86.00 669 ASN A N 1
ATOM 5218 C CA . ASN A 1 669 ? 17.345 -33.848 4.154 1.00 86.00 669 ASN A CA 1
ATOM 5219 C C . ASN A 1 669 ? 17.159 -35.037 5.121 1.00 86.00 669 ASN A C 1
ATOM 5221 O O . ASN A 1 669 ? 16.523 -36.022 4.754 1.00 86.00 669 ASN A O 1
ATOM 5225 N N . ALA A 1 670 ? 17.628 -34.937 6.372 1.00 82.75 670 ALA A N 1
ATOM 5226 C CA . ALA A 1 670 ? 17.405 -35.964 7.398 1.00 82.75 670 ALA A CA 1
ATOM 5227 C C . ALA A 1 670 ? 15.921 -36.135 7.792 1.00 82.75 670 ALA A C 1
ATOM 5229 O O . ALA A 1 670 ? 15.519 -37.227 8.182 1.00 82.75 670 ALA A O 1
ATOM 5230 N N . ALA A 1 671 ? 15.100 -35.090 7.642 1.00 82.62 671 ALA A N 1
ATOM 5231 C CA . ALA A 1 671 ? 13.646 -35.137 7.822 1.00 82.62 671 ALA A CA 1
ATOM 5232 C C . ALA A 1 671 ? 12.871 -35.521 6.539 1.00 82.62 671 ALA A C 1
ATOM 5234 O O . ALA A 1 671 ? 11.643 -35.428 6.507 1.00 82.62 671 ALA A O 1
ATOM 5235 N N . GLY A 1 672 ? 13.564 -35.926 5.468 1.00 85.81 672 GLY A N 1
ATOM 5236 C CA . GLY A 1 672 ? 12.961 -36.324 4.190 1.00 85.81 672 GLY A CA 1
ATOM 5237 C C . GLY A 1 672 ? 12.590 -35.172 3.245 1.00 85.81 672 GLY A C 1
ATOM 5238 O O . GLY A 1 672 ? 11.916 -35.410 2.245 1.00 85.81 672 GLY A O 1
ATOM 5239 N N . ILE A 1 673 ? 13.016 -33.934 3.525 1.00 88.69 673 ILE A N 1
ATOM 5240 C CA . ILE A 1 673 ? 12.815 -32.778 2.635 1.00 88.69 673 ILE A CA 1
ATOM 5241 C C . ILE A 1 673 ? 14.042 -32.627 1.725 1.00 88.69 673 ILE A C 1
ATOM 5243 O O . ILE A 1 673 ? 15.000 -31.932 2.059 1.00 88.69 673 ILE A O 1
ATOM 5247 N N . GLU A 1 674 ? 13.989 -33.299 0.575 1.00 88.94 674 GLU A N 1
ATOM 5248 C CA . GLU A 1 674 ? 15.043 -33.333 -0.450 1.00 88.94 674 GLU A CA 1
ATOM 5249 C C . GLU A 1 674 ? 15.355 -31.958 -1.087 1.00 88.94 674 GLU A C 1
ATOM 5251 O O . GLU A 1 674 ? 14.496 -31.075 -1.178 1.00 88.94 674 GLU A O 1
ATOM 5256 N N . ASN A 1 675 ? 16.564 -31.795 -1.649 1.00 86.56 675 ASN A N 1
ATOM 5257 C CA . ASN A 1 675 ? 16.996 -30.576 -2.360 1.00 86.56 675 ASN A CA 1
ATOM 5258 C C . ASN A 1 675 ? 16.008 -30.120 -3.469 1.00 86.56 675 ASN A C 1
ATOM 5260 O O . ASN A 1 675 ? 15.833 -28.919 -3.685 1.00 86.56 675 ASN A O 1
ATOM 5264 N N . ASN A 1 676 ? 15.317 -31.047 -4.144 1.00 87.75 676 ASN A N 1
ATOM 5265 C CA . ASN A 1 676 ? 14.281 -30.740 -5.145 1.00 87.75 676 ASN A CA 1
ATOM 5266 C C . ASN A 1 676 ? 13.019 -30.094 -4.513 1.00 87.75 676 ASN A C 1
ATOM 5268 O O . ASN A 1 676 ? 12.470 -29.135 -5.060 1.00 87.75 676 ASN A O 1
ATOM 5272 N N . MET A 1 677 ? 12.602 -30.544 -3.326 1.00 89.94 677 MET A N 1
ATOM 5273 C CA . MET A 1 677 ? 11.504 -29.989 -2.533 1.00 89.94 677 MET A CA 1
ATOM 5274 C C . MET A 1 677 ? 11.877 -28.613 -1.978 1.00 89.94 677 MET A C 1
ATOM 5276 O O . MET A 1 677 ? 11.061 -27.690 -2.029 1.00 89.94 677 MET A O 1
ATOM 5280 N N . VAL A 1 678 ? 13.126 -28.450 -1.523 1.00 90.06 678 VAL A N 1
ATOM 5281 C CA . VAL A 1 678 ? 13.697 -27.162 -1.094 1.00 90.06 678 VAL A CA 1
ATOM 5282 C C . VAL A 1 678 ? 13.611 -26.126 -2.219 1.00 90.06 678 VAL A C 1
ATOM 5284 O O . VAL A 1 678 ? 13.087 -25.032 -1.995 1.00 90.06 678 VAL A O 1
A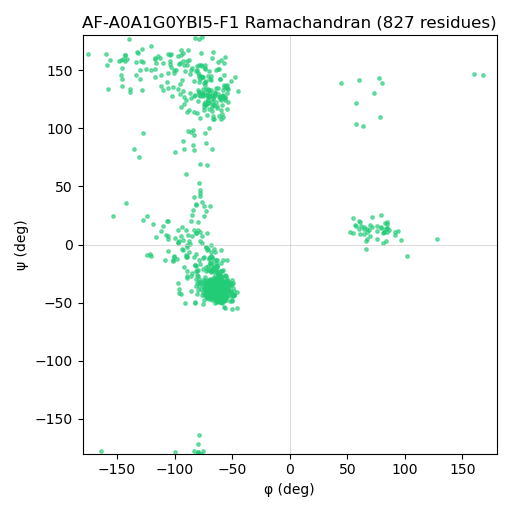TOM 5287 N N . ILE A 1 679 ? 14.035 -26.474 -3.440 1.00 90.00 679 ILE A N 1
ATOM 5288 C CA . ILE A 1 679 ? 13.889 -25.599 -4.614 1.00 90.00 679 ILE A CA 1
ATOM 5289 C C . ILE A 1 679 ? 12.424 -25.352 -4.968 1.00 90.00 679 ILE A C 1
ATOM 5291 O O . ILE A 1 679 ? 12.087 -24.217 -5.303 1.00 90.00 679 ILE A O 1
ATOM 5295 N N . SER A 1 680 ? 11.541 -26.350 -4.874 1.00 90.50 680 SER A N 1
ATOM 5296 C CA . SER A 1 680 ? 10.115 -26.160 -5.176 1.00 90.50 680 SER A CA 1
ATOM 5297 C C . SER A 1 680 ? 9.478 -25.111 -4.254 1.00 90.50 680 SER A C 1
ATOM 5299 O O . SER A 1 680 ? 8.913 -24.133 -4.745 1.00 90.50 680 SER A O 1
ATOM 5301 N N . ILE A 1 681 ? 9.690 -25.228 -2.934 1.00 88.88 681 ILE A N 1
ATOM 5302 C CA . ILE A 1 681 ? 9.223 -24.254 -1.931 1.00 88.88 681 ILE A CA 1
ATOM 5303 C C . ILE A 1 681 ? 9.834 -22.867 -2.188 1.00 88.88 681 ILE A C 1
ATOM 5305 O O . ILE A 1 681 ? 9.123 -21.860 -2.196 1.00 88.88 681 ILE A O 1
ATOM 5309 N N . LEU A 1 682 ? 11.149 -22.792 -2.418 1.00 89.75 682 LEU A N 1
ATOM 5310 C CA . LEU A 1 682 ? 11.853 -21.527 -2.655 1.00 89.75 682 LEU A CA 1
ATOM 5311 C C . LEU A 1 682 ? 11.591 -20.927 -4.049 1.00 89.75 682 LEU A C 1
ATOM 5313 O O . LEU A 1 682 ? 11.887 -19.754 -4.267 1.00 89.75 682 LEU A O 1
ATOM 5317 N N . SER A 1 683 ? 10.971 -21.666 -4.967 1.00 89.88 683 SER A N 1
ATOM 5318 C CA . SER A 1 683 ? 10.487 -21.153 -6.256 1.00 89.88 683 SER A CA 1
ATOM 5319 C C . SER A 1 683 ? 9.068 -20.578 -6.188 1.00 89.88 683 SER A C 1
ATOM 5321 O O . SER A 1 683 ? 8.543 -20.143 -7.210 1.00 89.88 683 SER A O 1
ATOM 5323 N N . GLN A 1 684 ? 8.447 -20.527 -5.003 1.00 87.62 684 GLN A N 1
ATOM 5324 C CA . GLN A 1 684 ? 7.164 -19.848 -4.800 1.00 87.62 684 GLN A CA 1
ATOM 5325 C C . GLN A 1 684 ? 7.336 -18.374 -4.384 1.00 87.62 684 GLN A C 1
ATOM 5327 O O . GLN A 1 684 ? 8.273 -18.029 -3.647 1.00 87.62 684 GLN A O 1
ATOM 5332 N N . PRO A 1 685 ? 6.388 -17.488 -4.748 1.00 83.69 685 PRO A N 1
ATOM 5333 C CA . PRO A 1 685 ? 6.273 -16.155 -4.162 1.00 83.69 685 PRO A CA 1
ATOM 5334 C C . PRO A 1 685 ? 6.182 -16.226 -2.628 1.00 83.69 685 PRO A C 1
ATOM 5336 O O . PRO A 1 685 ? 5.245 -16.792 -2.066 1.00 83.69 685 PRO A O 1
ATOM 5339 N N . GLY A 1 686 ? 7.174 -15.651 -1.941 1.00 82.38 686 GLY A N 1
ATOM 5340 C CA . GLY A 1 686 ? 7.285 -15.713 -0.478 1.00 82.38 686 GLY A CA 1
ATOM 5341 C C . GLY A 1 686 ? 7.886 -17.008 0.090 1.00 82.38 686 GLY A C 1
ATOM 5342 O O . GLY A 1 686 ? 7.879 -17.167 1.311 1.00 82.38 686 GLY A O 1
ATOM 5343 N N . GLY A 1 687 ? 8.439 -17.894 -0.747 1.00 87.25 687 GLY A N 1
ATOM 5344 C CA . GLY A 1 687 ? 9.034 -19.178 -0.353 1.00 87.25 687 GLY A CA 1
ATOM 5345 C C . GLY A 1 687 ? 10.053 -19.101 0.790 1.00 87.25 687 GLY A C 1
ATOM 5346 O O . GLY A 1 687 ? 10.061 -19.979 1.649 1.00 87.25 687 GLY A O 1
ATOM 5347 N N . ALA A 1 688 ? 10.839 -18.021 0.886 1.00 87.00 688 ALA A N 1
ATOM 5348 C CA . ALA A 1 688 ? 11.740 -17.767 2.018 1.00 87.00 688 ALA A CA 1
ATOM 5349 C C . ALA A 1 688 ? 11.029 -17.798 3.384 1.00 87.00 688 ALA A C 1
ATOM 5351 O O . ALA A 1 688 ? 11.578 -18.309 4.358 1.00 87.00 688 ALA A O 1
ATOM 5352 N N . ASN A 1 689 ? 9.795 -17.285 3.460 1.00 85.75 689 ASN A N 1
ATOM 5353 C CA . ASN A 1 689 ? 9.007 -17.314 4.691 1.00 85.75 689 ASN A CA 1
ATOM 5354 C C . ASN A 1 689 ? 8.527 -18.741 4.986 1.00 85.75 689 ASN A C 1
ATOM 5356 O O . ASN A 1 689 ? 8.649 -19.187 6.121 1.00 85.75 689 ASN A O 1
ATOM 5360 N N . SER A 1 690 ? 8.018 -19.471 3.983 1.00 86.25 690 SER A N 1
ATOM 5361 C CA . SER A 1 690 ? 7.631 -20.881 4.155 1.00 86.25 690 SER A CA 1
ATOM 5362 C C . SER A 1 690 ? 8.811 -21.740 4.612 1.00 86.25 690 SER A C 1
ATOM 5364 O O . SER A 1 690 ? 8.654 -22.537 5.529 1.00 86.25 690 SER A O 1
ATOM 5366 N N . MET A 1 691 ? 10.000 -21.537 4.038 1.00 89.12 691 MET A N 1
ATOM 5367 C CA . MET A 1 691 ? 11.218 -22.247 4.432 1.00 89.12 691 MET A CA 1
ATOM 5368 C C . MET A 1 691 ? 11.640 -21.916 5.872 1.00 89.12 691 MET A C 1
ATOM 5370 O O . MET A 1 691 ? 11.980 -22.816 6.631 1.00 89.12 691 MET A O 1
ATOM 5374 N N . ASN A 1 692 ? 11.551 -20.649 6.289 1.00 85.75 692 ASN A N 1
ATOM 5375 C CA . ASN A 1 692 ? 11.856 -20.248 7.665 1.00 85.75 692 ASN A CA 1
ATOM 5376 C C . ASN A 1 692 ? 10.879 -20.849 8.695 1.00 85.75 692 ASN A C 1
ATOM 5378 O O . ASN A 1 692 ? 11.305 -21.283 9.762 1.00 85.75 692 ASN A O 1
ATOM 5382 N N . GLU A 1 693 ? 9.579 -20.919 8.391 1.00 82.62 693 GLU A N 1
ATOM 5383 C CA . GLU A 1 693 ? 8.614 -21.595 9.273 1.00 82.62 693 GLU A CA 1
ATOM 5384 C C . GLU A 1 693 ? 8.771 -23.130 9.243 1.00 82.62 693 GLU A C 1
ATOM 5386 O O . GLU A 1 693 ? 8.619 -23.774 10.279 1.00 82.62 693 GLU A O 1
ATOM 5391 N N . LEU A 1 694 ? 9.151 -23.721 8.101 1.00 86.25 694 LEU A N 1
ATOM 5392 C CA . LEU A 1 694 ? 9.471 -25.150 7.990 1.00 86.25 694 LEU A CA 1
ATOM 5393 C C . LEU A 1 694 ? 10.706 -25.516 8.826 1.00 86.25 694 LEU A C 1
ATOM 5395 O O . LEU A 1 694 ? 10.677 -26.501 9.557 1.00 86.25 694 LEU A O 1
ATOM 5399 N N . LEU A 1 695 ? 11.760 -24.697 8.796 1.00 83.69 695 LEU A N 1
ATOM 5400 C CA . LEU A 1 695 ? 12.935 -24.881 9.650 1.00 83.69 695 LEU A CA 1
ATOM 5401 C C . LEU A 1 695 ? 12.554 -24.906 11.139 1.00 83.69 695 LEU A C 1
ATOM 5403 O O . LEU A 1 695 ? 12.983 -25.806 11.854 1.00 83.69 695 LEU A O 1
ATOM 5407 N N . LYS A 1 696 ? 11.690 -23.995 11.616 1.00 80.00 696 LYS A N 1
ATOM 5408 C CA . LYS A 1 696 ? 11.209 -23.998 13.018 1.00 80.00 696 LYS A CA 1
ATOM 5409 C C . LYS A 1 696 ? 10.433 -25.262 13.413 1.00 80.00 696 LYS A C 1
ATOM 5411 O O . LYS A 1 696 ? 10.388 -25.589 14.602 1.00 80.00 696 LYS A O 1
ATOM 5416 N N . LEU A 1 697 ? 9.805 -25.945 12.452 1.00 76.25 697 LEU A N 1
ATOM 5417 C CA . LEU A 1 697 ? 9.182 -27.255 12.667 1.00 76.25 697 LEU A CA 1
ATOM 5418 C C . LEU A 1 697 ? 10.244 -28.351 12.757 1.00 76.25 697 LEU A C 1
ATOM 5420 O O . LEU A 1 697 ? 10.260 -29.094 13.731 1.00 76.25 697 LEU A O 1
ATOM 5424 N N . VAL A 1 698 ? 11.155 -28.419 11.785 1.00 80.25 698 VAL A N 1
ATOM 5425 C CA . VAL A 1 698 ? 12.157 -29.494 11.683 1.00 80.25 698 VAL A CA 1
ATOM 5426 C C . VAL A 1 698 ? 13.266 -29.377 12.747 1.00 80.25 698 VAL A C 1
ATOM 5428 O O . VAL A 1 698 ? 13.844 -30.382 13.149 1.00 80.25 698 VAL A O 1
ATOM 5431 N N . PHE A 1 699 ? 13.517 -28.187 13.304 1.00 76.69 699 PHE A N 1
ATOM 5432 C CA . PHE A 1 699 ? 14.349 -28.029 14.508 1.00 76.69 699 PHE A CA 1
ATOM 5433 C C . PHE A 1 699 ? 13.697 -28.599 15.787 1.00 76.69 699 PHE A C 1
ATOM 5435 O O . PHE A 1 699 ? 14.372 -28.720 16.808 1.00 76.69 699 PHE A O 1
ATOM 5442 N N . CYS A 1 700 ? 12.413 -28.977 15.757 1.00 74.38 700 CYS A N 1
ATOM 5443 C CA . CYS A 1 700 ? 11.780 -29.772 16.811 1.00 74.38 700 CYS A CA 1
ATOM 5444 C C . CYS A 1 700 ? 12.101 -31.255 16.562 1.00 74.38 700 CYS A C 1
ATOM 5446 O O . CYS A 1 700 ? 11.675 -31.825 15.554 1.00 74.38 700 CYS A O 1
ATOM 5448 N N . LYS A 1 701 ? 12.868 -31.885 17.459 1.00 73.19 701 LYS A N 1
ATOM 5449 C CA . LYS A 1 701 ? 13.434 -33.232 17.254 1.00 73.19 701 LYS A CA 1
ATOM 5450 C C . LYS A 1 701 ? 12.349 -34.296 17.053 1.00 73.19 701 LYS A C 1
ATOM 5452 O O . LYS A 1 701 ? 12.514 -35.217 16.261 1.00 73.19 701 LYS A O 1
ATOM 5457 N N . GLU A 1 702 ? 11.225 -34.125 17.728 1.00 73.19 702 GLU A N 1
ATOM 5458 C CA . GLU A 1 702 ? 10.058 -35.004 17.721 1.00 73.19 702 GLU A CA 1
ATOM 5459 C C . GLU A 1 702 ? 9.353 -34.949 16.358 1.00 73.19 702 GLU A C 1
ATOM 5461 O O . GLU A 1 702 ? 9.029 -35.983 15.779 1.00 73.19 702 GLU A O 1
ATOM 5466 N N . ILE A 1 703 ? 9.194 -33.741 15.800 1.00 73.12 703 ILE A N 1
ATOM 5467 C CA . ILE A 1 703 ? 8.609 -33.514 14.469 1.00 73.12 703 ILE A CA 1
ATOM 5468 C C . ILE A 1 703 ? 9.559 -34.016 13.376 1.00 73.12 703 ILE A C 1
ATOM 5470 O O . ILE A 1 703 ? 9.113 -34.669 12.437 1.00 73.12 703 ILE A O 1
ATOM 5474 N N . SER A 1 704 ? 10.864 -33.765 13.513 1.00 78.69 704 SER A N 1
ATOM 5475 C CA . SER A 1 704 ? 11.889 -34.258 12.583 1.00 78.69 704 SER A CA 1
ATOM 5476 C C . SER A 1 704 ? 11.897 -35.790 12.507 1.00 78.69 704 SER A C 1
ATOM 5478 O O . SER A 1 704 ? 11.801 -36.361 11.420 1.00 78.69 704 SER A O 1
ATOM 5480 N N . ASN A 1 705 ? 11.878 -36.461 13.664 1.00 79.00 705 ASN A N 1
ATOM 5481 C CA . ASN A 1 705 ? 11.764 -37.917 13.752 1.00 79.00 705 ASN A CA 1
ATOM 5482 C C . ASN A 1 705 ? 10.435 -38.437 13.173 1.00 79.00 705 ASN A C 1
ATOM 5484 O O . ASN A 1 705 ? 10.422 -39.472 12.505 1.00 79.00 705 ASN A O 1
ATOM 5488 N N . LEU A 1 706 ? 9.317 -37.734 13.395 1.00 79.25 706 LEU A N 1
ATOM 5489 C CA . LEU A 1 706 ? 8.012 -38.096 12.831 1.00 79.25 706 LEU A CA 1
ATOM 5490 C C . LEU A 1 706 ? 7.987 -37.956 11.299 1.00 79.25 706 LEU A C 1
ATOM 5492 O O . LEU A 1 706 ? 7.451 -38.823 10.616 1.00 79.25 706 LEU A O 1
ATOM 5496 N N . MET A 1 707 ? 8.602 -36.911 10.741 1.00 81.12 707 MET A N 1
ATOM 5497 C CA . MET A 1 707 ? 8.737 -36.742 9.290 1.00 81.12 707 MET A CA 1
ATOM 5498 C C . MET A 1 707 ? 9.654 -37.805 8.670 1.00 81.12 707 MET A C 1
ATOM 5500 O O . MET A 1 707 ? 9.300 -38.381 7.643 1.00 81.12 707 MET A O 1
ATOM 5504 N N . ALA A 1 708 ? 10.781 -38.120 9.316 1.00 83.62 708 ALA A N 1
ATOM 5505 C CA . ALA A 1 708 ? 11.714 -39.153 8.862 1.00 83.62 708 ALA A CA 1
ATOM 5506 C C . ALA A 1 708 ? 11.115 -40.576 8.914 1.00 83.62 708 ALA A C 1
ATOM 5508 O O . ALA A 1 708 ? 11.433 -41.410 8.069 1.00 83.62 708 ALA A O 1
ATOM 5509 N N . SER A 1 709 ? 10.238 -40.857 9.886 1.00 83.19 709 SER A N 1
ATOM 5510 C CA . SER A 1 709 ? 9.586 -42.168 10.055 1.00 83.19 709 SER A CA 1
ATOM 5511 C C . SER A 1 709 ? 8.236 -42.309 9.339 1.00 83.19 709 SER A C 1
ATOM 5513 O O . SER A 1 709 ? 7.807 -43.433 9.079 1.00 83.19 709 SER A O 1
ATOM 5515 N N . ASN A 1 710 ? 7.566 -41.208 8.978 1.00 82.81 710 ASN A N 1
ATOM 5516 C CA . ASN A 1 710 ? 6.278 -41.228 8.285 1.00 82.81 710 ASN A CA 1
ATOM 5517 C C . ASN A 1 710 ? 6.302 -40.359 7.013 1.00 82.81 710 ASN A C 1
ATOM 5519 O O . ASN A 1 710 ? 6.028 -39.155 7.023 1.00 82.81 710 ASN A O 1
ATOM 5523 N N . ALA A 1 711 ? 6.550 -41.017 5.877 1.00 83.75 711 ALA A N 1
ATOM 5524 C CA . ALA A 1 711 ? 6.606 -40.381 4.561 1.00 83.75 711 ALA A CA 1
ATOM 5525 C C . ALA A 1 711 ? 5.295 -39.683 4.137 1.00 83.75 711 ALA A C 1
ATOM 5527 O O . ALA A 1 711 ? 5.338 -38.779 3.301 1.00 83.75 711 ALA A O 1
ATOM 5528 N N . MET A 1 712 ? 4.136 -40.061 4.694 1.00 79.69 712 MET A N 1
ATOM 5529 C CA . MET A 1 712 ? 2.870 -39.368 4.422 1.00 79.69 712 MET A CA 1
ATOM 5530 C C . MET A 1 712 ? 2.798 -38.040 5.184 1.00 79.69 712 MET A C 1
ATOM 5532 O O . MET A 1 712 ? 2.462 -37.016 4.593 1.00 79.69 712 MET A O 1
ATOM 5536 N N . VAL A 1 713 ? 3.202 -38.018 6.460 1.00 80.38 713 VAL A N 1
ATOM 5537 C CA . VAL A 1 713 ? 3.328 -36.772 7.240 1.00 80.38 713 VAL A CA 1
ATOM 5538 C C . VAL A 1 713 ? 4.341 -35.829 6.582 1.00 80.38 713 VAL A C 1
ATOM 5540 O O . VAL A 1 713 ? 4.040 -34.648 6.402 1.00 80.38 713 VAL A O 1
ATOM 5543 N N . CYS A 1 714 ? 5.493 -36.342 6.134 1.00 83.50 714 CYS A N 1
ATOM 5544 C CA . CYS A 1 714 ? 6.491 -35.538 5.423 1.00 83.50 714 CYS A CA 1
ATOM 5545 C C . CYS A 1 714 ? 5.937 -34.933 4.116 1.00 83.50 714 CYS A C 1
ATOM 5547 O O . CYS A 1 714 ? 6.008 -33.716 3.928 1.00 83.50 714 CYS A O 1
ATOM 5549 N N . LYS A 1 715 ? 5.276 -35.733 3.260 1.00 85.00 715 LYS A N 1
ATOM 5550 C CA . LYS A 1 715 ? 4.595 -35.238 2.043 1.00 85.00 715 LYS A CA 1
ATOM 5551 C C . LYS A 1 715 ? 3.539 -34.172 2.346 1.00 85.00 715 LYS A C 1
ATOM 5553 O O . LYS A 1 715 ? 3.452 -33.181 1.620 1.00 85.00 715 LYS A O 1
ATOM 5558 N N . ASN A 1 716 ? 2.769 -34.341 3.419 1.00 81.75 716 ASN A N 1
ATOM 5559 C CA . ASN A 1 716 ? 1.717 -33.403 3.809 1.00 81.75 716 ASN A CA 1
ATOM 5560 C C . ASN A 1 716 ? 2.306 -32.069 4.311 1.00 81.75 716 ASN A C 1
ATOM 5562 O O . ASN A 1 716 ? 1.823 -31.001 3.927 1.00 81.75 716 ASN A O 1
ATOM 5566 N N . ILE A 1 717 ? 3.395 -32.103 5.087 1.00 81.56 717 ILE A N 1
ATOM 5567 C CA . ILE A 1 717 ? 4.121 -30.901 5.539 1.00 81.56 717 ILE A CA 1
ATOM 5568 C C . ILE A 1 717 ? 4.818 -30.194 4.363 1.00 81.56 717 ILE A C 1
ATOM 5570 O O . ILE A 1 717 ? 4.715 -28.970 4.241 1.00 81.56 717 ILE A O 1
ATOM 5574 N N . TYR A 1 718 ? 5.442 -30.941 3.447 1.00 86.75 718 TYR A N 1
ATOM 5575 C CA . TYR A 1 718 ? 5.986 -30.403 2.195 1.00 86.75 718 TYR A CA 1
ATOM 5576 C C . TYR A 1 718 ? 4.908 -29.692 1.362 1.00 86.75 718 TYR A C 1
ATOM 5578 O O . TYR A 1 718 ? 5.104 -28.549 0.944 1.00 86.75 718 TYR A O 1
ATOM 5586 N N . ALA A 1 719 ? 3.742 -30.317 1.170 1.00 83.25 719 ALA A N 1
ATOM 5587 C CA . ALA A 1 719 ? 2.631 -29.722 0.431 1.00 83.25 719 ALA A CA 1
ATOM 5588 C C . ALA A 1 719 ? 2.128 -28.419 1.083 1.00 83.25 719 ALA A C 1
ATOM 5590 O O . ALA A 1 719 ? 1.837 -27.450 0.379 1.00 83.25 719 ALA A O 1
ATOM 5591 N N . LEU A 1 720 ? 2.079 -28.350 2.419 1.00 78.19 720 LEU A N 1
ATOM 5592 C CA . LEU A 1 720 ? 1.744 -27.119 3.146 1.00 78.19 720 LEU A CA 1
ATOM 5593 C C . LEU A 1 720 ? 2.798 -26.017 2.960 1.00 78.19 720 LEU A C 1
ATOM 5595 O O . LEU A 1 720 ? 2.422 -24.853 2.813 1.00 78.19 720 LEU A O 1
ATOM 5599 N N . ALA A 1 721 ? 4.087 -26.365 2.921 1.00 81.50 721 ALA A N 1
ATOM 5600 C CA . ALA A 1 721 ? 5.179 -25.417 2.698 1.00 81.50 721 ALA A CA 1
ATOM 5601 C C . ALA A 1 721 ? 5.239 -24.887 1.254 1.00 81.50 721 ALA A C 1
ATOM 5603 O O . ALA A 1 721 ? 5.514 -23.702 1.045 1.00 81.50 721 ALA A O 1
ATOM 5604 N N . ASN A 1 722 ? 4.952 -25.746 0.272 1.00 82.94 722 ASN A N 1
ATOM 5605 C CA . ASN A 1 722 ? 4.982 -25.425 -1.158 1.00 82.94 722 ASN A CA 1
ATOM 5606 C C . ASN A 1 722 ? 3.700 -24.718 -1.655 1.00 82.94 722 ASN A C 1
ATOM 5608 O O . ASN A 1 722 ? 3.630 -24.236 -2.784 1.00 82.94 722 ASN A O 1
ATOM 5612 N N . MET A 1 723 ? 2.663 -24.615 -0.821 1.00 75.75 723 MET A N 1
ATOM 5613 C CA . MET A 1 723 ? 1.470 -23.834 -1.145 1.00 75.75 723 MET A CA 1
ATOM 5614 C C . MET A 1 723 ? 1.695 -22.329 -0.942 1.00 75.75 723 MET A C 1
ATOM 5616 O O . MET A 1 723 ? 2.072 -21.866 0.138 1.00 75.75 723 MET A O 1
ATOM 5620 N N . GLN A 1 724 ? 1.371 -21.542 -1.971 1.00 66.81 724 GLN A N 1
ATOM 5621 C CA . GLN A 1 724 ? 1.472 -20.081 -1.929 1.00 66.81 724 GLN A CA 1
ATOM 5622 C C . GLN A 1 724 ? 0.700 -19.480 -0.741 1.00 66.81 724 GLN A C 1
ATOM 5624 O O . GLN A 1 724 ? -0.426 -19.877 -0.436 1.00 66.81 724 GLN A O 1
ATOM 5629 N N . ALA A 1 725 ? 1.330 -18.506 -0.077 1.00 57.66 725 ALA A N 1
ATOM 5630 C CA . ALA A 1 725 ? 0.808 -17.770 1.079 1.00 57.66 725 ALA A CA 1
ATOM 5631 C C . ALA A 1 725 ? 0.408 -18.609 2.322 1.00 57.66 725 ALA A C 1
ATOM 5633 O O . ALA A 1 725 ? -0.251 -18.079 3.218 1.00 57.66 725 ALA A O 1
ATOM 5634 N N . LYS A 1 726 ? 0.835 -19.879 2.442 1.00 64.94 726 LYS A N 1
ATOM 5635 C CA . LYS A 1 726 ? 0.488 -20.762 3.579 1.00 64.94 726 LYS A CA 1
ATOM 5636 C C . LYS A 1 726 ? 1.519 -20.871 4.714 1.00 64.94 726 LYS A C 1
ATOM 5638 O O . LYS A 1 726 ? 1.324 -21.685 5.613 1.00 64.94 726 LYS A O 1
ATOM 5643 N N . SER A 1 727 ? 2.546 -20.017 4.789 1.00 63.88 727 SER A N 1
ATOM 5644 C CA . SER A 1 727 ? 3.495 -20.036 5.926 1.00 63.88 727 SER A CA 1
ATOM 5645 C C . SER A 1 727 ? 2.813 -19.878 7.301 1.00 63.88 727 SER A C 1
ATOM 5647 O O . SER A 1 727 ? 3.283 -20.428 8.292 1.00 63.88 727 SER A O 1
ATOM 5649 N N . GLY A 1 728 ? 1.647 -19.219 7.364 1.00 63.09 728 GLY A N 1
ATOM 5650 C CA . GLY A 1 728 ? 0.811 -19.159 8.570 1.00 63.09 728 GLY A CA 1
ATOM 5651 C C . GLY A 1 728 ? 0.274 -20.517 9.054 1.00 63.09 728 GLY A C 1
ATOM 5652 O O . GLY A 1 728 ? 0.036 -20.674 10.247 1.00 63.09 728 GLY A O 1
ATOM 5653 N N . HIS A 1 729 ? 0.126 -21.509 8.170 1.00 70.69 729 HIS A N 1
ATOM 5654 C CA . HIS A 1 729 ? -0.272 -22.874 8.539 1.00 70.69 729 HIS A CA 1
ATOM 5655 C C . HIS A 1 729 ? 0.919 -23.686 9.071 1.00 70.69 729 HIS A C 1
ATOM 5657 O O . HIS A 1 729 ? 0.741 -24.486 9.981 1.00 70.69 729 HIS A O 1
ATOM 5663 N N . LEU A 1 730 ? 2.141 -23.447 8.578 1.00 71.06 730 LEU A N 1
ATOM 5664 C CA . LEU A 1 730 ? 3.346 -24.007 9.207 1.00 71.06 730 LEU A CA 1
ATOM 5665 C C . LEU A 1 730 ? 3.537 -23.422 10.614 1.00 71.06 730 LEU A C 1
ATOM 5667 O O . LEU A 1 730 ? 3.755 -24.162 11.566 1.00 71.06 730 LEU A O 1
ATOM 5671 N N . ASN A 1 731 ? 3.347 -22.107 10.766 1.00 67.00 731 ASN A N 1
ATOM 5672 C CA . ASN A 1 731 ? 3.378 -21.429 12.064 1.00 67.00 731 ASN A CA 1
ATOM 5673 C C . ASN A 1 731 ? 2.316 -21.994 13.042 1.00 67.00 731 ASN A C 1
ATOM 5675 O O . ASN A 1 731 ? 2.626 -22.230 14.206 1.00 67.00 731 ASN A O 1
ATOM 5679 N N . PHE A 1 732 ? 1.105 -22.329 12.573 1.00 66.38 732 PHE A N 1
ATOM 5680 C CA . PHE A 1 732 ? 0.101 -23.051 13.380 1.00 66.38 732 PHE A CA 1
ATOM 5681 C C . PHE A 1 732 ? 0.623 -24.389 13.929 1.00 66.38 732 PHE A C 1
ATOM 5683 O O . PHE A 1 732 ? 0.455 -24.678 15.113 1.00 66.38 732 PHE A O 1
ATOM 5690 N N . LEU A 1 733 ? 1.321 -25.176 13.106 1.00 67.25 733 LEU A N 1
ATOM 5691 C CA . LEU A 1 733 ? 1.949 -26.425 13.550 1.00 67.25 733 LEU A CA 1
ATOM 5692 C C . LEU A 1 733 ? 3.121 -26.178 14.522 1.00 67.25 733 LEU A C 1
ATOM 5694 O O . LEU A 1 733 ? 3.409 -27.035 15.352 1.00 67.25 733 LEU A O 1
ATOM 5698 N N . THR A 1 734 ? 3.762 -24.999 14.497 1.00 62.72 734 THR A N 1
ATOM 5699 C CA . THR A 1 734 ? 4.733 -24.613 15.543 1.00 62.72 734 THR A CA 1
ATOM 5700 C C . THR A 1 734 ? 4.078 -24.196 16.865 1.00 62.72 734 THR A C 1
ATOM 5702 O O . THR A 1 734 ? 4.791 -24.083 17.861 1.00 62.72 734 THR A O 1
ATOM 5705 N N . PHE A 1 735 ? 2.756 -23.988 16.895 1.00 59.66 735 PHE A N 1
ATOM 5706 C CA . PHE A 1 735 ? 2.005 -23.587 18.089 1.00 59.66 735 PHE A CA 1
ATOM 5707 C C . PHE A 1 735 ? 1.409 -24.788 18.842 1.00 59.66 735 PHE A C 1
ATOM 5709 O O . PHE A 1 735 ? 1.520 -24.859 20.062 1.00 59.66 735 PHE A O 1
ATOM 5716 N N . ILE A 1 736 ? 0.837 -25.771 18.135 1.00 59.28 736 ILE A N 1
ATOM 5717 C CA . ILE A 1 736 ? 0.205 -26.963 18.741 1.00 59.28 736 ILE A CA 1
ATOM 5718 C C . ILE A 1 736 ? 1.237 -28.094 18.894 1.00 59.28 736 ILE A C 1
ATOM 5720 O O . ILE A 1 736 ? 1.132 -29.170 18.310 1.00 59.28 736 ILE A O 1
ATOM 5724 N N . LYS A 1 737 ? 2.290 -27.826 19.671 1.00 58.12 737 LYS A N 1
ATOM 5725 C CA . LYS A 1 737 ? 3.305 -28.829 20.023 1.00 58.12 737 LYS A CA 1
ATOM 5726 C C . LYS A 1 737 ? 2.861 -29.615 21.259 1.00 58.12 737 LYS A C 1
ATOM 5728 O O . LYS A 1 737 ? 2.512 -29.012 22.269 1.00 58.12 737 LYS A O 1
ATOM 5733 N N . GLY A 1 738 ? 2.921 -30.943 21.197 1.00 61.41 738 GLY A N 1
ATOM 5734 C CA . GLY A 1 738 ? 2.673 -31.816 22.348 1.00 61.41 738 GLY A CA 1
ATOM 5735 C C . GLY A 1 738 ? 2.523 -33.284 21.952 1.00 61.41 738 GLY A C 1
ATOM 5736 O O . GLY A 1 738 ? 1.988 -33.590 20.884 1.00 61.41 738 GLY A O 1
ATOM 5737 N N . ASP A 1 739 ? 2.974 -34.190 22.819 1.00 59.16 739 ASP A N 1
ATOM 5738 C CA . ASP A 1 739 ? 3.135 -35.622 22.518 1.00 59.16 739 ASP A CA 1
ATOM 5739 C C . ASP A 1 739 ? 1.848 -36.285 22.015 1.00 59.16 739 ASP A C 1
ATOM 5741 O O . ASP A 1 739 ? 1.866 -37.069 21.067 1.00 59.16 739 ASP A O 1
ATOM 5745 N N . VAL A 1 740 ? 0.706 -35.923 22.605 1.00 61.91 740 VAL A N 1
ATOM 5746 C CA . VAL A 1 740 ? -0.596 -36.504 22.252 1.00 61.91 740 VAL A CA 1
ATOM 5747 C C . VAL A 1 740 ? -1.054 -36.070 20.851 1.00 61.91 740 VAL A C 1
ATOM 5749 O O . VAL A 1 740 ? -1.663 -36.862 20.134 1.00 61.91 740 VAL A O 1
ATOM 5752 N N . PHE A 1 741 ? -0.729 -34.841 20.423 1.00 68.56 741 PHE A N 1
ATOM 5753 C CA . PHE A 1 741 ? -1.000 -34.371 19.057 1.00 68.56 741 PHE A CA 1
ATOM 5754 C C . PHE A 1 741 ? -0.069 -35.051 18.049 1.00 68.56 741 PHE A C 1
ATOM 5756 O O . PHE A 1 741 ? -0.532 -35.528 17.015 1.00 68.56 741 PHE A O 1
ATOM 5763 N N . LEU A 1 742 ? 1.224 -35.161 18.371 1.00 67.69 742 LEU A N 1
ATOM 5764 C CA . LEU A 1 742 ? 2.202 -35.842 17.518 1.00 67.69 742 LEU A CA 1
ATOM 5765 C C . LEU A 1 742 ? 1.828 -37.314 17.305 1.00 67.69 742 LEU A C 1
ATOM 5767 O O . LEU A 1 742 ? 1.809 -37.771 16.163 1.00 67.69 742 LEU A O 1
ATOM 5771 N N . LYS A 1 743 ? 1.429 -38.018 18.371 1.00 68.88 743 LYS A N 1
ATOM 5772 C CA . LYS A 1 743 ? 0.913 -39.390 18.293 1.00 68.88 743 LYS A CA 1
ATOM 5773 C C . LYS A 1 743 ? -0.356 -39.482 17.435 1.00 68.88 743 LYS A C 1
ATOM 5775 O O . LYS A 1 743 ? -0.432 -40.338 16.561 1.00 68.88 743 LYS A O 1
ATOM 5780 N N . HIS A 1 744 ? -1.314 -38.570 17.609 1.00 71.06 744 HIS A N 1
ATOM 5781 C CA . HIS A 1 744 ? -2.544 -38.572 16.808 1.00 71.06 744 HIS A CA 1
ATOM 5782 C C . HIS A 1 744 ? -2.275 -38.357 15.306 1.00 71.06 744 HIS A C 1
ATOM 5784 O O . HIS A 1 744 ? -2.882 -39.039 14.485 1.00 71.06 744 HIS A O 1
ATOM 5790 N N . ILE A 1 745 ? -1.342 -37.471 14.935 1.00 72.44 745 ILE A N 1
ATOM 5791 C CA . ILE A 1 745 ? -0.939 -37.238 13.533 1.00 72.44 745 ILE A CA 1
ATOM 5792 C C . ILE A 1 745 ? -0.079 -38.389 12.978 1.00 72.44 745 ILE A C 1
ATOM 5794 O O . ILE A 1 745 ? -0.118 -38.659 11.778 1.00 72.44 745 ILE A O 1
ATOM 5798 N N . GLN A 1 746 ? 0.662 -39.103 13.831 1.00 71.06 746 GLN A N 1
ATOM 5799 C CA . GLN A 1 746 ? 1.364 -40.336 13.462 1.00 71.06 746 GLN A CA 1
ATOM 5800 C C . GLN A 1 746 ? 0.383 -41.466 13.114 1.00 71.06 746 GLN A C 1
ATOM 5802 O O . GLN A 1 746 ? 0.608 -42.184 12.139 1.00 71.06 746 GLN A O 1
ATOM 5807 N N . GLU A 1 747 ? -0.699 -41.594 13.886 1.00 75.19 747 GLU A N 1
ATOM 5808 C CA . GLU A 1 747 ? -1.779 -42.572 13.688 1.00 75.19 747 GLU A CA 1
ATOM 5809 C C . GLU A 1 747 ? -2.719 -42.180 12.528 1.00 75.19 747 GLU A C 1
ATOM 5811 O O . GLU A 1 747 ? -3.168 -43.050 11.783 1.00 75.19 747 GLU A O 1
ATOM 5816 N N . HIS A 1 748 ? -2.966 -40.879 12.319 1.00 75.94 748 HIS A N 1
ATOM 5817 C CA . HIS A 1 748 ? -3.875 -40.346 11.293 1.00 75.94 748 HIS A CA 1
ATOM 5818 C C . HIS A 1 748 ? -3.240 -39.208 10.450 1.00 75.94 748 HIS A C 1
ATOM 5820 O O . HIS A 1 748 ? -3.594 -38.035 10.605 1.00 75.94 748 HIS A O 1
ATOM 5826 N N . PRO A 1 749 ? -2.320 -39.511 9.506 1.00 69.00 749 PRO A N 1
ATOM 5827 C CA . PRO A 1 749 ? -1.625 -38.488 8.710 1.00 69.00 749 PRO A CA 1
ATOM 5828 C C . PRO A 1 749 ? -2.522 -37.641 7.794 1.00 69.00 749 PRO A C 1
ATOM 5830 O O . PRO A 1 749 ? -2.139 -36.529 7.418 1.00 69.00 749 PRO A O 1
ATOM 5833 N N . SER A 1 750 ? -3.691 -38.164 7.408 1.00 70.19 750 SER A N 1
ATOM 5834 C CA . SER A 1 750 ? -4.730 -37.484 6.616 1.00 70.19 750 SER A CA 1
ATOM 5835 C C . SER A 1 750 ? -5.209 -36.195 7.273 1.00 70.19 750 SER A C 1
ATOM 5837 O O . SER A 1 750 ? -5.332 -35.154 6.625 1.00 70.19 750 SER A O 1
ATOM 5839 N N . ASP A 1 751 ? -5.424 -36.263 8.580 1.00 70.38 751 ASP A N 1
ATOM 5840 C CA . ASP A 1 751 ? -6.178 -35.283 9.350 1.00 70.38 751 ASP A CA 1
ATOM 5841 C C . ASP A 1 751 ? -5.415 -33.954 9.449 1.00 70.38 751 ASP A C 1
ATOM 5843 O O . ASP A 1 751 ? -6.017 -32.889 9.576 1.00 70.38 751 ASP A O 1
ATOM 5847 N N . LEU A 1 752 ? -4.089 -33.998 9.266 1.00 68.69 752 LEU A N 1
ATOM 5848 C CA . LEU A 1 752 ? -3.223 -32.832 9.100 1.00 68.69 752 LEU A CA 1
ATOM 5849 C C . LEU A 1 752 ? -3.642 -31.951 7.908 1.00 68.69 752 LEU A C 1
ATOM 5851 O O . LEU A 1 752 ? -3.636 -30.722 8.016 1.00 68.69 752 LEU A O 1
ATOM 5855 N N . ILE A 1 753 ? -4.019 -32.558 6.776 1.00 66.62 753 ILE A N 1
ATOM 5856 C CA . ILE A 1 753 ? -4.485 -31.822 5.593 1.00 66.62 753 ILE A CA 1
ATOM 5857 C C . ILE A 1 753 ? -5.859 -31.215 5.864 1.00 66.62 753 ILE A C 1
ATOM 5859 O O . ILE A 1 753 ? -6.039 -30.026 5.601 1.00 66.62 753 ILE A O 1
ATOM 5863 N N . ASP A 1 754 ? -6.802 -31.980 6.416 1.00 68.25 754 ASP A N 1
ATOM 5864 C CA . ASP A 1 754 ? -8.173 -31.507 6.648 1.00 68.25 754 ASP A CA 1
ATOM 5865 C C . ASP A 1 754 ? -8.244 -30.417 7.724 1.00 68.25 754 ASP A C 1
ATOM 5867 O O . ASP A 1 754 ? -8.927 -29.402 7.542 1.00 68.25 754 ASP A O 1
ATOM 5871 N N . LEU A 1 755 ? -7.458 -30.552 8.795 1.00 67.00 755 LEU A N 1
ATOM 5872 C CA . LEU A 1 755 ? -7.252 -29.518 9.806 1.00 67.00 755 LEU A CA 1
ATOM 5873 C C . LEU A 1 755 ? -6.722 -28.230 9.149 1.00 67.00 755 LEU A C 1
ATOM 5875 O O . LEU A 1 755 ? -7.355 -27.174 9.236 1.00 67.00 755 LEU A O 1
ATOM 5879 N N . CYS A 1 756 ? -5.627 -28.311 8.385 1.00 63.31 756 CYS A N 1
ATOM 5880 C CA . CYS A 1 756 ? -5.068 -27.163 7.663 1.00 63.31 756 CYS A CA 1
ATOM 5881 C C . CYS A 1 756 ? -5.929 -26.663 6.482 1.00 63.31 756 CYS A C 1
ATOM 5883 O O . CYS A 1 756 ? -5.708 -25.547 5.999 1.00 63.31 756 CYS A O 1
ATOM 5885 N N . ALA A 1 757 ? -6.900 -27.436 5.993 1.00 64.94 757 ALA A N 1
ATOM 5886 C CA . ALA A 1 757 ? -7.871 -27.005 4.990 1.00 64.94 757 ALA A CA 1
ATOM 5887 C C . ALA A 1 757 ? -8.999 -26.185 5.632 1.00 64.94 757 ALA A C 1
ATOM 5889 O O . ALA A 1 757 ? -9.357 -25.123 5.116 1.00 64.94 757 ALA A O 1
ATOM 5890 N N . LYS A 1 758 ? -9.504 -26.622 6.791 1.00 62.31 758 LYS A N 1
ATOM 5891 C CA . LYS A 1 758 ? -10.553 -25.930 7.557 1.00 62.31 758 LYS A CA 1
ATOM 5892 C C . LYS A 1 758 ? -10.045 -24.650 8.229 1.00 62.31 758 LYS A C 1
ATOM 5894 O O . LYS A 1 758 ? -10.742 -23.634 8.216 1.00 62.31 758 LYS A O 1
ATOM 5899 N N . ILE A 1 759 ? -8.795 -24.643 8.699 1.00 57.72 759 ILE A N 1
ATOM 5900 C CA . ILE A 1 759 ? -8.120 -23.470 9.293 1.00 57.72 759 ILE A CA 1
ATOM 5901 C C . ILE A 1 759 ? -7.914 -22.316 8.299 1.00 57.72 759 ILE A C 1
ATOM 5903 O O . ILE A 1 759 ? -7.714 -21.184 8.724 1.00 57.72 759 ILE A O 1
ATOM 5907 N N . LYS A 1 760 ? -8.082 -22.533 6.985 1.00 52.50 760 LYS A N 1
ATOM 5908 C CA . LYS A 1 760 ? -7.973 -21.501 5.930 1.00 52.50 760 LYS A CA 1
ATOM 5909 C C . LYS A 1 760 ? -8.872 -20.257 6.148 1.00 52.50 760 LYS A C 1
ATOM 5911 O O . LYS A 1 760 ? -8.685 -19.253 5.469 1.00 52.50 760 LYS A O 1
ATOM 5916 N N . LYS A 1 761 ? -9.846 -20.307 7.070 1.00 50.19 761 LYS A N 1
ATOM 5917 C CA . LYS A 1 761 ? -10.690 -19.168 7.490 1.00 50.19 761 LYS A CA 1
ATOM 5918 C C . LYS A 1 761 ? -10.123 -18.329 8.653 1.00 50.19 761 LYS A C 1
ATOM 5920 O O . LYS A 1 761 ? -10.677 -17.275 8.948 1.00 50.19 761 LYS A O 1
ATOM 5925 N N . LEU A 1 762 ? -9.066 -18.776 9.330 1.00 46.09 762 LEU A N 1
ATOM 5926 C CA . LEU A 1 762 ? -8.513 -18.145 10.533 1.00 46.09 762 LEU A CA 1
ATOM 5927 C C . LEU A 1 762 ? -7.246 -17.350 10.193 1.00 46.09 762 LEU A C 1
ATOM 5929 O O . LEU A 1 762 ? -6.315 -17.864 9.578 1.00 46.09 762 LEU A O 1
ATOM 5933 N N . THR A 1 763 ? -7.199 -16.078 10.598 1.00 50.28 763 THR A N 1
ATOM 5934 C CA . THR A 1 763 ? -6.013 -15.233 10.372 1.00 50.28 763 THR A CA 1
ATOM 5935 C C . THR A 1 763 ? -4.918 -15.535 11.394 1.00 50.28 763 THR A C 1
ATOM 5937 O O . THR A 1 763 ? -5.210 -15.908 12.529 1.00 50.28 763 THR A O 1
ATOM 5940 N N . THR A 1 764 ? -3.654 -15.278 11.041 1.00 46.97 764 THR A N 1
ATOM 5941 C CA . THR A 1 764 ? -2.484 -15.468 11.924 1.00 46.97 764 THR A CA 1
ATOM 5942 C C . THR A 1 764 ? -2.530 -14.684 13.241 1.00 46.97 764 THR A C 1
ATOM 5944 O O . THR A 1 764 ? -1.757 -14.996 14.140 1.00 46.97 764 THR A O 1
ATOM 5947 N N . LYS A 1 765 ? -3.436 -13.705 13.396 1.00 45.47 765 LYS A N 1
ATOM 5948 C CA . LYS A 1 765 ? -3.687 -13.017 14.676 1.00 45.47 765 LYS A CA 1
ATOM 5949 C C . LYS A 1 765 ? -4.614 -13.787 15.623 1.00 45.47 765 LYS A C 1
ATOM 5951 O O . LYS A 1 765 ? -4.539 -13.561 16.824 1.00 45.47 765 LYS A O 1
ATOM 5956 N N . ASN A 1 766 ? -5.454 -14.686 15.107 1.00 50.62 766 ASN A N 1
ATOM 5957 C CA . ASN A 1 766 ? -6.483 -15.388 15.883 1.00 50.62 766 ASN A CA 1
ATOM 5958 C C . ASN A 1 766 ? -6.036 -16.794 16.330 1.00 50.62 766 ASN A C 1
ATOM 5960 O O . ASN A 1 766 ? -6.677 -17.394 17.185 1.00 50.62 766 ASN A O 1
ATOM 5964 N N . LEU A 1 767 ? -4.936 -17.310 15.769 1.00 48.81 767 LEU A N 1
ATOM 5965 C CA . LEU A 1 767 ? -4.353 -18.617 16.104 1.00 48.81 767 LEU A CA 1
ATOM 5966 C C . LEU A 1 767 ? -4.125 -18.858 17.615 1.00 48.81 767 LEU A C 1
ATOM 5968 O O . LEU A 1 767 ? -4.446 -19.957 18.061 1.00 48.81 767 LEU A O 1
ATOM 5972 N N . PRO A 1 768 ? -3.640 -17.885 18.420 1.00 47.16 768 PRO A N 1
ATOM 5973 C CA . PRO A 1 768 ? -3.386 -18.111 19.848 1.00 47.16 768 PRO A CA 1
ATOM 5974 C C . PRO A 1 768 ? -4.634 -18.347 20.712 1.00 47.16 768 PRO A C 1
ATOM 5976 O O . PRO A 1 768 ? -4.494 -18.711 21.874 1.00 47.16 768 PRO A O 1
ATOM 5979 N N . ALA A 1 769 ? -5.840 -18.122 20.178 1.00 43.34 769 ALA A N 1
ATOM 5980 C CA . ALA A 1 769 ? -7.105 -18.258 20.907 1.00 43.34 769 ALA A CA 1
ATOM 5981 C C . ALA A 1 769 ? -7.774 -19.640 20.737 1.00 43.34 769 ALA A C 1
ATOM 5983 O O . ALA A 1 769 ? -8.918 -19.824 21.149 1.00 43.34 769 ALA A O 1
ATOM 5984 N N . ILE A 1 770 ? -7.099 -20.599 20.096 1.00 48.09 770 ILE A N 1
ATOM 5985 C CA . ILE A 1 770 ? -7.621 -21.949 19.845 1.00 48.09 770 ILE A CA 1
ATOM 5986 C C . ILE A 1 770 ? -7.201 -22.865 21.010 1.00 48.09 770 ILE A C 1
ATOM 5988 O O . ILE A 1 770 ? -5.998 -23.019 21.228 1.00 48.09 770 ILE A O 1
ATOM 5992 N N . PRO A 1 771 ? -8.141 -23.495 21.746 1.00 45.59 771 PRO A N 1
ATOM 5993 C CA . PRO A 1 771 ? -7.806 -24.452 22.799 1.00 45.59 771 PRO A CA 1
ATOM 5994 C C . PRO A 1 771 ? -6.961 -25.617 22.274 1.00 45.59 771 PRO A C 1
ATOM 5996 O O . PRO A 1 771 ? -7.266 -26.204 21.237 1.00 45.59 771 PRO A O 1
ATOM 5999 N N . THR A 1 772 ? -5.919 -25.985 23.017 1.00 51.91 772 THR A N 1
ATOM 6000 C CA . THR A 1 772 ? -4.956 -27.038 22.652 1.00 51.91 772 THR A CA 1
ATOM 6001 C C . THR A 1 772 ? -5.434 -28.464 22.963 1.00 51.91 772 THR A C 1
ATOM 6003 O O . THR A 1 772 ? -4.649 -29.406 22.865 1.00 51.91 772 THR A O 1
ATOM 6006 N N . SER A 1 773 ? -6.707 -28.660 23.332 1.00 55.25 773 SER A N 1
ATOM 6007 C CA . SER A 1 773 ? -7.249 -29.993 23.615 1.00 55.25 773 SER A CA 1
ATOM 6008 C C . SER A 1 773 ? -7.572 -30.765 22.331 1.00 55.25 773 SER A C 1
ATOM 6010 O O . SER A 1 773 ? -8.063 -30.228 21.333 1.00 55.25 773 SER A O 1
ATOM 6012 N N . ILE A 1 774 ? -7.321 -32.075 22.368 1.00 52.53 774 ILE A N 1
ATOM 6013 C CA . ILE A 1 774 ? -7.571 -32.967 21.231 1.00 52.53 774 ILE A CA 1
ATOM 6014 C C . ILE A 1 774 ? -9.056 -33.065 20.885 1.00 52.53 774 ILE A C 1
ATOM 6016 O O . ILE A 1 774 ? -9.385 -33.235 19.715 1.00 52.53 774 ILE A O 1
ATOM 6020 N N . ASP A 1 775 ? -9.960 -32.890 21.844 1.00 53.94 775 ASP A N 1
ATOM 6021 C CA . ASP A 1 775 ? -11.398 -32.949 21.576 1.00 53.94 775 ASP A CA 1
ATOM 6022 C C . ASP A 1 775 ? -11.879 -31.742 20.760 1.00 53.94 775 ASP A C 1
ATOM 6024 O O . ASP A 1 775 ? -12.686 -31.908 19.846 1.00 53.94 775 ASP A O 1
ATOM 6028 N N . THR A 1 776 ? -11.308 -30.550 20.978 1.00 55.97 776 THR A N 1
ATOM 6029 C CA . THR A 1 776 ? -11.549 -29.382 20.113 1.00 55.97 776 THR A CA 1
ATOM 6030 C C . THR A 1 776 ? -10.980 -29.602 18.706 1.00 55.97 776 THR A C 1
ATOM 6032 O O . THR A 1 776 ? -11.641 -29.275 17.719 1.00 55.97 776 THR A O 1
ATOM 6035 N N . LEU A 1 777 ? -9.802 -30.224 18.579 1.00 55.22 777 LEU A N 1
ATOM 6036 C CA . LEU A 1 777 ? -9.228 -30.579 17.273 1.00 55.22 777 LEU A CA 1
ATOM 6037 C C . LEU A 1 777 ? -10.073 -31.638 16.540 1.00 55.22 777 LEU A C 1
ATOM 6039 O O . LEU A 1 777 ? -10.373 -31.470 15.359 1.00 55.22 777 LEU A O 1
ATOM 6043 N N . ARG A 1 778 ? -10.539 -32.682 17.232 1.00 55.59 778 ARG A N 1
ATOM 6044 C CA . ARG A 1 778 ? -11.416 -33.726 16.674 1.00 55.59 778 ARG A CA 1
ATOM 6045 C C . ARG A 1 778 ? -12.773 -33.171 16.244 1.00 55.59 778 ARG A C 1
ATOM 6047 O O . ARG A 1 778 ? -13.235 -33.501 15.153 1.00 55.59 778 ARG A O 1
ATOM 6054 N N . GLN A 1 779 ? -13.378 -32.279 17.034 1.00 59.47 779 GLN A N 1
ATOM 6055 C CA . GLN A 1 779 ? -14.596 -31.554 16.642 1.00 59.47 779 GLN A CA 1
ATOM 6056 C C . GLN A 1 779 ? -14.382 -30.706 15.379 1.00 59.47 779 GLN A C 1
ATOM 6058 O O . GLN A 1 779 ? -15.258 -30.664 14.516 1.00 59.47 779 GLN A O 1
ATOM 6063 N N . LEU A 1 780 ? -13.210 -30.078 15.220 1.00 53.91 780 LEU A N 1
ATOM 6064 C CA . LEU A 1 780 ? -12.853 -29.375 13.984 1.00 53.91 780 LEU A CA 1
ATOM 6065 C C . LEU A 1 780 ? -12.655 -30.336 12.799 1.00 53.91 780 LEU A C 1
ATOM 6067 O O . LEU A 1 780 ? -13.008 -29.978 11.675 1.00 53.91 780 LEU A O 1
ATOM 6071 N N . ILE A 1 781 ? -12.122 -31.543 13.008 1.00 56.00 781 ILE A N 1
ATOM 6072 C CA . ILE A 1 781 ? -11.784 -32.501 11.938 1.00 56.00 781 ILE A CA 1
ATOM 6073 C C . ILE A 1 781 ? -13.009 -33.259 11.390 1.00 56.00 781 ILE A C 1
ATOM 6075 O O . ILE A 1 781 ? -13.044 -33.513 10.185 1.00 56.00 781 ILE A O 1
ATOM 6079 N N . GLN A 1 782 ? -14.065 -33.507 12.174 1.00 51.31 782 GLN A N 1
ATOM 6080 C CA . GLN A 1 782 ? -15.256 -34.242 11.699 1.00 51.31 782 GLN A CA 1
ATOM 6081 C C . GLN A 1 782 ? -15.944 -33.622 10.452 1.00 51.31 782 GLN A C 1
ATOM 6083 O O . GLN A 1 782 ? -15.979 -32.394 10.289 1.00 51.31 782 GLN A O 1
ATOM 6088 N N . PRO A 1 783 ? -16.510 -34.440 9.541 1.00 40.50 783 PRO A N 1
ATOM 6089 C CA . PRO A 1 783 ? -17.341 -33.955 8.440 1.00 40.50 783 PRO A CA 1
ATOM 6090 C C . PRO A 1 783 ? -18.724 -33.496 8.947 1.00 40.50 783 PRO A C 1
ATOM 6092 O O . PRO A 1 783 ? -19.222 -34.033 9.937 1.00 40.50 783 PRO A O 1
ATOM 6095 N N . PRO A 1 784 ? -19.396 -32.544 8.270 1.00 37.38 784 PRO A N 1
ATOM 6096 C CA . PRO A 1 784 ? -20.772 -32.187 8.607 1.00 37.38 784 PRO A CA 1
ATOM 6097 C C . PRO A 1 784 ? -21.693 -33.394 8.374 1.00 37.38 784 PRO A C 1
ATOM 6099 O O . PRO A 1 784 ? -21.798 -33.898 7.256 1.00 37.38 784 PRO A O 1
ATOM 6102 N N . GLY A 1 785 ? -22.347 -33.867 9.438 1.00 31.22 785 GLY A N 1
ATOM 6103 C CA . GLY A 1 785 ? -23.135 -35.099 9.416 1.00 31.22 785 GLY A CA 1
ATOM 6104 C C . GLY A 1 785 ? -24.246 -35.092 8.360 1.00 31.22 785 GLY A C 1
ATOM 6105 O O . GLY A 1 785 ? -25.097 -34.200 8.334 1.00 31.22 785 GLY A O 1
ATOM 6106 N N . ASN A 1 786 ? -24.262 -36.119 7.506 1.00 28.75 786 ASN A N 1
ATOM 6107 C CA . ASN A 1 786 ? -25.307 -36.317 6.504 1.00 28.75 786 ASN A CA 1
ATOM 6108 C C . ASN A 1 786 ? -26.675 -36.505 7.179 1.00 28.75 786 ASN A C 1
ATOM 6110 O O . ASN A 1 786 ? -26.952 -37.565 7.737 1.00 28.75 786 ASN A O 1
ATOM 6114 N N . LYS A 1 787 ? -27.578 -35.524 7.046 1.00 32.09 787 LYS A N 1
ATOM 6115 C CA . LYS A 1 787 ? -29.007 -35.690 7.367 1.00 32.09 787 LYS A CA 1
ATOM 6116 C C . LYS A 1 787 ? -29.704 -36.579 6.324 1.00 32.09 787 LYS A C 1
ATOM 6118 O O . LYS A 1 787 ? -30.548 -36.108 5.563 1.00 32.09 787 LYS A O 1
ATOM 6123 N N . ARG A 1 788 ? -29.368 -37.872 6.284 1.00 28.08 788 ARG A N 1
ATOM 6124 C CA . ARG A 1 788 ? -30.182 -38.891 5.607 1.00 28.08 788 ARG A CA 1
ATOM 6125 C C . ARG A 1 788 ? -31.109 -39.547 6.622 1.00 28.08 788 ARG A C 1
ATOM 6127 O O . ARG A 1 788 ? -30.651 -40.157 7.580 1.00 28.08 788 ARG A O 1
ATOM 6134 N N . LYS A 1 789 ? -32.416 -39.410 6.393 1.00 36.47 789 LYS A N 1
ATOM 6135 C CA . LYS A 1 789 ? -33.438 -40.189 7.095 1.00 36.47 789 LYS A CA 1
ATOM 6136 C C . LYS A 1 789 ? -33.293 -41.658 6.697 1.00 36.47 789 LYS A C 1
ATOM 6138 O O . LYS A 1 789 ? -33.365 -41.947 5.509 1.00 36.47 789 LYS A O 1
ATOM 6143 N N . HIS A 1 790 ? -33.209 -42.547 7.674 1.00 27.61 790 HIS A N 1
ATOM 6144 C CA . HIS A 1 790 ? -33.904 -43.831 7.638 1.00 27.61 790 HIS A CA 1
ATOM 6145 C C . HIS A 1 790 ? -34.564 -44.026 9.006 1.00 27.61 790 HIS A C 1
ATOM 6147 O O . HIS A 1 790 ? -34.076 -43.497 10.006 1.00 27.61 790 HIS A O 1
ATOM 6153 N N . ALA A 1 791 ? -35.727 -44.668 9.009 1.00 27.33 791 ALA A N 1
ATOM 6154 C CA . ALA A 1 791 ? -36.506 -44.957 10.206 1.00 27.33 791 ALA A CA 1
ATOM 6155 C C . ALA A 1 791 ? -36.282 -46.414 10.647 1.00 27.33 791 ALA A C 1
ATOM 6157 O O . ALA A 1 791 ? -35.545 -47.145 9.988 1.00 27.33 791 ALA A O 1
ATOM 6158 N N . ASP A 1 792 ? -36.984 -46.793 11.716 1.00 25.28 792 ASP A N 1
ATOM 6159 C CA . ASP A 1 792 ? -37.161 -48.157 12.228 1.00 25.28 792 ASP A CA 1
ATOM 6160 C C . ASP A 1 792 ? -35.921 -48.782 12.925 1.00 25.28 792 ASP A C 1
ATOM 6162 O O . ASP A 1 792 ? -34.816 -48.774 12.400 1.00 25.28 792 ASP A O 1
ATOM 6166 N N . SER A 1 793 ? -36.030 -49.355 14.134 1.00 25.02 793 SER A N 1
ATOM 6167 C CA . SER A 1 793 ? -37.188 -49.394 15.050 1.00 25.02 793 SER A CA 1
ATOM 6168 C C . SER A 1 793 ? -36.808 -49.703 16.514 1.00 25.02 793 SER A C 1
ATOM 6170 O O . SER A 1 793 ? -35.759 -50.278 16.782 1.00 25.02 793 SER A O 1
ATOM 6172 N N . ASN A 1 794 ? -37.761 -49.410 17.412 1.00 24.67 794 ASN A N 1
ATOM 6173 C CA . ASN A 1 794 ? -38.000 -50.012 18.73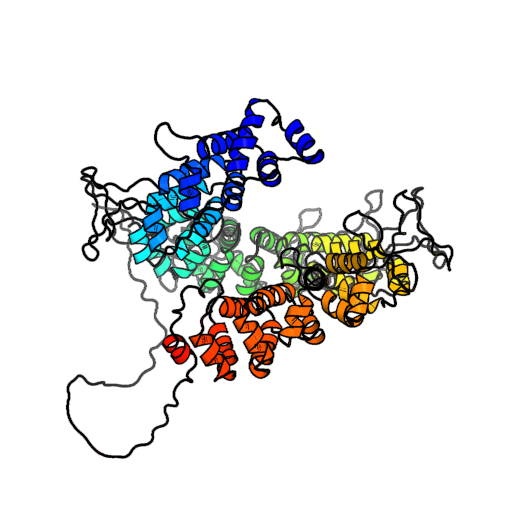8 1.00 24.67 794 ASN A CA 1
ATOM 6174 C C . ASN A 1 794 ? -37.136 -49.656 19.975 1.00 24.67 794 ASN A C 1
ATOM 6176 O O . ASN A 1 794 ? -35.923 -49.529 19.924 1.00 24.67 794 ASN A O 1
ATOM 6180 N N . GLN A 1 795 ? -37.864 -49.608 21.109 1.00 27.34 795 GLN A N 1
ATOM 6181 C CA . GLN A 1 795 ? -37.462 -49.505 22.530 1.00 27.34 795 GLN A CA 1
ATOM 6182 C C . GLN A 1 795 ? -36.727 -48.196 22.934 1.00 27.34 795 GLN A C 1
ATOM 6184 O O . GLN A 1 795 ? -35.601 -47.957 22.530 1.00 27.34 795 GLN A O 1
ATOM 6189 N N . ALA A 1 796 ? -37.358 -47.202 23.588 1.00 24.75 796 ALA A N 1
ATOM 6190 C CA . ALA A 1 796 ? -38.039 -47.150 24.907 1.00 24.75 796 ALA A CA 1
ATOM 6191 C C . ALA A 1 796 ? -37.042 -46.994 26.094 1.00 24.75 796 ALA A C 1
ATOM 6193 O O . ALA A 1 796 ? -35.993 -47.621 26.080 1.00 24.75 796 ALA A O 1
ATOM 6194 N N . VAL A 1 797 ? -37.283 -46.183 27.143 1.00 24.67 797 VAL A N 1
ATOM 6195 C CA . VAL A 1 797 ? -38.503 -45.439 27.545 1.00 24.67 797 VAL A CA 1
ATOM 6196 C C . VAL A 1 797 ? -38.176 -44.211 28.437 1.00 24.67 797 VAL A C 1
ATOM 6198 O O . VAL A 1 797 ? -37.150 -44.226 29.106 1.00 24.67 797 VAL A O 1
ATOM 6201 N N . THR A 1 798 ? -39.083 -43.212 28.521 1.00 24.08 798 THR A N 1
ATOM 6202 C CA . THR A 1 798 ? -39.113 -42.047 29.471 1.00 24.08 798 THR A CA 1
ATOM 6203 C C . THR A 1 798 ? -37.918 -41.063 29.451 1.00 24.08 798 THR A C 1
ATOM 6205 O O . THR A 1 798 ? -36.779 -41.474 29.316 1.00 24.08 798 THR A O 1
ATOM 6208 N N . ASN A 1 799 ? -38.036 -39.733 29.596 1.00 26.27 799 ASN A N 1
ATOM 6209 C CA . ASN A 1 799 ? -39.133 -38.757 29.793 1.00 26.27 799 ASN A CA 1
ATOM 6210 C C . ASN A 1 799 ? -38.704 -37.456 29.041 1.00 26.27 799 ASN A C 1
ATOM 6212 O O . ASN A 1 799 ? -37.520 -37.138 29.057 1.00 26.27 799 ASN A O 1
ATOM 6216 N N . ALA A 1 800 ? -39.498 -36.708 28.253 1.00 23.97 800 ALA A N 1
ATOM 6217 C CA . ALA A 1 800 ? -40.793 -36.045 28.509 1.00 23.97 800 ALA A CA 1
ATOM 6218 C C . ALA A 1 800 ? -40.721 -35.044 29.690 1.00 23.97 800 ALA A C 1
ATOM 6220 O O . ALA A 1 800 ? -40.411 -35.447 30.797 1.00 23.97 800 ALA A O 1
ATOM 6221 N N . ARG A 1 801 ? -41.009 -33.738 29.599 1.00 25.59 801 ARG A N 1
ATOM 6222 C CA . ARG A 1 801 ? -41.588 -32.815 28.586 1.00 25.59 801 ARG A CA 1
ATOM 6223 C C . ARG A 1 801 ? -40.754 -31.499 28.654 1.00 25.59 801 ARG A C 1
ATOM 6225 O O . ARG A 1 801 ? -39.899 -31.415 29.527 1.00 25.59 801 ARG A O 1
ATOM 6232 N N . SER A 1 802 ? -40.881 -30.409 27.888 1.00 24.31 802 SER A N 1
ATOM 6233 C CA . SER A 1 802 ? -41.705 -29.884 26.763 1.00 24.31 802 SER A CA 1
ATOM 6234 C C . SER A 1 802 ? -40.907 -28.664 26.191 1.00 24.31 802 SER A C 1
ATOM 6236 O O . SER A 1 802 ? -39.811 -28.414 26.681 1.00 24.31 802 SER A O 1
ATOM 6238 N N . ILE A 1 803 ? -41.272 -27.843 25.194 1.00 25.64 803 ILE A N 1
ATOM 6239 C CA . ILE A 1 803 ? -42.523 -27.485 24.482 1.00 25.64 803 ILE A CA 1
ATOM 6240 C C . ILE A 1 803 ? -42.296 -27.615 22.952 1.00 25.64 803 ILE A C 1
ATOM 6242 O O . ILE A 1 803 ? -41.173 -27.816 22.498 1.00 25.64 803 ILE A O 1
ATOM 6246 N N . THR A 1 804 ? -43.370 -27.569 22.163 1.00 24.56 804 THR A N 1
ATOM 6247 C CA . THR A 1 804 ? -43.431 -27.885 20.726 1.00 24.56 804 THR A CA 1
ATOM 6248 C C . THR A 1 804 ? -43.242 -26.708 19.760 1.00 24.56 804 THR A C 1
ATOM 6250 O O . THR A 1 804 ? -43.523 -25.554 20.075 1.00 24.56 804 THR A O 1
ATOM 6253 N N . GLU A 1 805 ? -42.844 -27.049 18.532 1.00 25.78 805 GLU A N 1
ATOM 6254 C CA . GLU A 1 805 ? -42.904 -26.204 17.330 1.00 25.78 805 GLU A CA 1
ATOM 6255 C C . GLU A 1 805 ? -44.351 -25.915 16.875 1.00 25.78 805 GLU A C 1
ATOM 6257 O O . GLU A 1 805 ? -45.237 -26.711 17.174 1.00 25.78 805 GLU A O 1
ATOM 6262 N N . HIS A 1 806 ? -44.542 -24.863 16.056 1.00 25.47 806 HIS A N 1
ATOM 6263 C CA . HIS A 1 806 ? -45.360 -24.786 14.812 1.00 25.47 806 HIS A CA 1
ATOM 6264 C C . HIS A 1 806 ? -45.698 -23.306 14.474 1.00 25.47 806 HIS A C 1
ATOM 6266 O O . HIS A 1 806 ? -45.874 -22.503 15.379 1.00 25.47 806 HIS A O 1
ATOM 6272 N N . SER A 1 807 ? -45.812 -22.849 13.214 1.00 23.91 807 SER A N 1
ATOM 6273 C CA . SER A 1 807 ? -45.519 -23.497 11.920 1.00 23.91 807 SER A CA 1
ATOM 6274 C C . SER A 1 807 ? -45.286 -22.480 10.772 1.00 23.91 807 SER A C 1
ATOM 6276 O O . SER A 1 807 ? -45.794 -21.369 10.809 1.00 23.91 807 SER A O 1
ATOM 6278 N N . LEU A 1 808 ? -44.520 -22.921 9.762 1.00 24.28 808 LEU A N 1
ATOM 6279 C CA . LEU A 1 808 ? -44.662 -22.729 8.300 1.00 24.28 808 LEU A CA 1
ATOM 6280 C C . LEU A 1 808 ? -45.014 -21.366 7.626 1.00 24.28 808 LEU A C 1
ATOM 6282 O O . LEU A 1 808 ? -45.979 -20.686 7.936 1.00 24.28 808 LEU A O 1
ATOM 6286 N N . PHE A 1 809 ? -44.308 -21.132 6.504 1.00 26.58 809 PHE A N 1
ATOM 6287 C CA . PHE A 1 809 ? -44.658 -20.314 5.319 1.00 26.58 809 PHE A CA 1
ATOM 6288 C C . PHE A 1 809 ? -45.006 -18.813 5.460 1.00 26.58 809 PHE A C 1
ATOM 6290 O O . PHE A 1 809 ? -46.171 -18.441 5.575 1.00 26.58 809 PHE A O 1
ATOM 6297 N N . LYS A 1 810 ? -44.040 -17.949 5.087 1.00 23.75 810 LYS A N 1
ATOM 6298 C CA . LYS A 1 810 ? -44.049 -17.181 3.808 1.00 23.75 810 LYS A CA 1
ATOM 6299 C C . LYS A 1 810 ? -42.761 -16.357 3.612 1.00 23.75 810 LYS A C 1
ATOM 6301 O O . LYS A 1 810 ? -42.013 -16.131 4.557 1.00 23.75 810 LYS A O 1
ATOM 6306 N N . LYS A 1 811 ? -42.508 -15.898 2.376 1.00 35.16 811 LYS A N 1
ATOM 6307 C CA . LYS A 1 811 ? -41.557 -14.803 2.092 1.00 35.16 811 LYS A CA 1
ATOM 6308 C C . LYS A 1 811 ? -42.083 -13.500 2.721 1.00 35.16 811 LYS A C 1
ATOM 6310 O O . LYS A 1 811 ? -43.220 -13.143 2.407 1.00 35.16 811 LYS A O 1
ATOM 6315 N N . PRO A 1 812 ? -41.277 -12.744 3.483 1.00 27.53 812 PRO A N 1
ATOM 6316 C CA . PRO A 1 812 ? -41.502 -11.315 3.683 1.00 27.53 812 PRO A CA 1
ATOM 6317 C C . PRO A 1 812 ? -41.137 -10.526 2.405 1.00 27.53 812 PRO A C 1
ATOM 6319 O O . PRO A 1 812 ? -40.309 -11.000 1.617 1.00 27.53 812 PRO A O 1
ATOM 6322 N N . PRO A 1 813 ? -41.722 -9.336 2.182 1.00 28.17 813 PRO A N 1
ATOM 6323 C CA . PRO A 1 813 ? -41.283 -8.403 1.145 1.00 28.17 813 PRO A CA 1
ATOM 6324 C C . PRO A 1 813 ? -39.995 -7.663 1.556 1.00 28.17 813 PRO A C 1
ATOM 6326 O O . PRO A 1 813 ? -39.474 -7.845 2.657 1.00 28.17 813 PRO A O 1
ATOM 6329 N N . SER A 1 814 ? -39.493 -6.801 0.667 1.00 27.92 814 SER A N 1
ATOM 6330 C CA . SER A 1 814 ? -38.428 -5.836 0.967 1.00 27.92 814 SER A CA 1
ATOM 6331 C C . SER A 1 814 ? -38.749 -5.019 2.231 1.00 27.92 814 SER A C 1
ATOM 6333 O O . SER A 1 814 ? -39.905 -4.618 2.398 1.00 27.92 814 SER A O 1
ATOM 6335 N N . PRO A 1 815 ? -37.765 -4.715 3.098 1.00 27.16 815 PRO A N 1
ATOM 6336 C CA . PRO A 1 815 ? -37.998 -3.857 4.252 1.00 27.16 815 PRO A CA 1
ATOM 6337 C C . PRO A 1 815 ? -38.311 -2.431 3.785 1.00 27.16 815 PRO A C 1
ATOM 6339 O O . PRO A 1 815 ? -37.442 -1.726 3.272 1.00 27.16 815 PRO A O 1
ATOM 6342 N N . VAL A 1 816 ? -39.560 -2.006 3.978 1.00 27.47 816 VAL A N 1
ATOM 6343 C CA . VAL A 1 816 ? -39.932 -0.588 3.914 1.00 27.47 816 VAL A CA 1
ATOM 6344 C C . VAL A 1 816 ? -39.168 0.137 5.020 1.00 27.47 816 VAL A C 1
ATOM 6346 O O . VAL A 1 816 ? -39.168 -0.304 6.170 1.00 27.47 816 VAL A O 1
ATOM 6349 N N . ILE A 1 817 ? -38.492 1.232 4.670 1.00 28.34 817 ILE A N 1
ATOM 6350 C CA . ILE A 1 817 ? -37.677 2.005 5.609 1.00 28.34 817 ILE A CA 1
ATOM 6351 C C . ILE A 1 817 ? -38.610 2.783 6.547 1.00 28.34 817 ILE A C 1
ATOM 6353 O O . ILE A 1 817 ? -39.103 3.857 6.216 1.00 28.34 817 ILE A O 1
ATOM 6357 N N . GLY A 1 818 ? -38.867 2.215 7.726 1.00 26.03 818 GLY A N 1
ATOM 6358 C CA . GLY A 1 818 ? -39.626 2.853 8.800 1.00 26.03 818 GLY A CA 1
ATOM 6359 C C .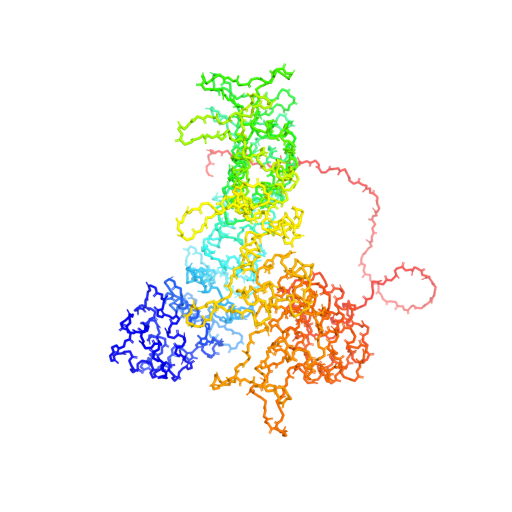 GLY A 1 818 ? -38.787 3.871 9.574 1.00 26.03 818 GLY A C 1
ATOM 6360 O O . GLY A 1 818 ? -38.447 3.628 10.728 1.00 26.03 818 GLY A O 1
ATOM 6361 N N . THR A 1 819 ? -38.430 4.997 8.952 1.00 29.33 819 THR A N 1
ATOM 6362 C CA . THR A 1 819 ? -37.725 6.105 9.621 1.00 29.33 819 THR A CA 1
ATOM 6363 C C . THR A 1 819 ? -38.697 7.034 10.345 1.00 29.33 819 THR A C 1
ATOM 6365 O O . THR A 1 819 ? -39.284 7.929 9.744 1.00 29.33 819 THR A O 1
ATOM 6368 N N . LEU A 1 820 ? -38.820 6.819 11.654 1.00 27.31 820 LEU A N 1
ATOM 6369 C CA . LEU A 1 820 ? -39.470 7.671 12.655 1.00 27.31 820 LEU A CA 1
ATOM 6370 C C . LEU A 1 820 ? -38.670 7.511 13.967 1.00 27.31 820 LEU A C 1
ATOM 6372 O O . LEU A 1 820 ? -38.243 6.404 14.275 1.00 27.31 820 LEU A O 1
ATOM 6376 N N . ASN A 1 821 ? -38.444 8.528 14.800 1.00 27.36 821 ASN A N 1
ATOM 6377 C CA . ASN A 1 821 ? -38.686 9.962 14.640 1.00 27.36 821 ASN A CA 1
ATOM 6378 C C . ASN A 1 821 ? -37.759 10.715 15.620 1.00 27.36 821 ASN A C 1
ATOM 6380 O O . ASN A 1 821 ? -37.704 10.328 16.786 1.00 27.36 821 ASN A O 1
ATOM 6384 N N . ILE A 1 822 ? -37.063 11.779 15.199 1.00 26.80 822 ILE A N 1
ATOM 6385 C CA . ILE A 1 822 ? -36.369 12.699 16.126 1.00 26.80 822 ILE A CA 1
ATOM 6386 C C . ILE A 1 822 ? -36.637 14.143 15.698 1.00 26.80 822 ILE A C 1
ATOM 6388 O O . ILE A 1 822 ? -35.826 14.790 15.036 1.00 26.80 822 ILE A O 1
ATOM 6392 N N . SER A 1 823 ? -37.789 14.666 16.110 1.00 25.06 823 SER A N 1
ATOM 6393 C CA . SER A 1 823 ? -38.048 16.104 16.095 1.00 25.06 823 SER A CA 1
ATOM 6394 C C . SER A 1 823 ? -37.181 16.776 17.164 1.00 25.06 823 SER A C 1
ATOM 6396 O O . SER A 1 823 ? -37.519 16.753 18.347 1.00 25.06 823 SER A O 1
ATOM 6398 N N . ILE A 1 824 ? -36.058 17.375 16.760 1.00 28.25 824 ILE A N 1
ATOM 6399 C CA . ILE A 1 824 ? -35.267 18.254 17.632 1.00 28.25 824 ILE A CA 1
ATOM 6400 C C . ILE A 1 824 ? -36.050 19.563 17.801 1.00 28.25 824 ILE A C 1
ATOM 6402 O O . ILE A 1 824 ? -35.882 20.506 17.032 1.00 28.25 824 ILE A O 1
ATOM 6406 N N . ASN A 1 825 ? -36.949 19.597 18.784 1.00 24.25 825 ASN A N 1
ATOM 6407 C CA . ASN A 1 825 ? -37.700 20.796 19.137 1.00 24.25 825 ASN A CA 1
ATOM 6408 C C . ASN A 1 825 ? -36.904 21.601 20.176 1.00 24.25 825 ASN A C 1
ATOM 6410 O O . ASN A 1 825 ? -36.922 21.282 21.361 1.00 24.25 825 ASN A O 1
ATOM 6414 N N . THR A 1 826 ? -36.162 22.618 19.738 1.00 30.45 826 THR A N 1
ATOM 6415 C CA . THR A 1 826 ? -35.248 23.424 20.574 1.00 30.45 826 THR A CA 1
ATOM 6416 C C . THR A 1 826 ? -35.956 24.467 21.450 1.00 30.45 826 THR A C 1
ATOM 6418 O O . THR A 1 826 ? -35.475 25.590 21.602 1.00 30.45 826 THR A O 1
ATOM 6421 N N . GLN A 1 827 ? -37.084 24.107 22.070 1.00 27.16 827 GLN A N 1
ATOM 6422 C CA . GLN A 1 827 ? -37.734 24.920 23.100 1.00 27.16 827 GLN A CA 1
ATOM 6423 C C . GLN A 1 827 ? -38.258 24.073 24.271 1.00 27.16 827 GLN A C 1
ATOM 6425 O O . GLN A 1 827 ? -38.976 23.101 24.068 1.00 27.16 827 GLN A O 1
ATOM 6430 N N . GLN A 1 828 ? -37.955 24.568 25.479 1.00 30.02 828 GLN A N 1
ATOM 6431 C CA . GLN A 1 828 ? -38.435 24.164 26.812 1.00 30.02 828 GLN A CA 1
ATOM 6432 C C . GLN A 1 828 ? -37.824 22.903 27.474 1.00 30.02 828 GLN A C 1
ATOM 6434 O O . GLN A 1 828 ? -38.152 21.775 27.128 1.00 30.02 828 GLN A O 1
ATOM 6439 N N . PHE A 1 829 ? -37.038 23.200 28.527 1.00 29.66 829 PHE A N 1
ATOM 6440 C CA . PHE A 1 829 ? -36.586 22.384 29.675 1.00 29.66 829 PHE A CA 1
ATOM 6441 C C . PHE A 1 829 ? -35.695 21.154 29.411 1.00 29.66 829 PHE A C 1
ATOM 6443 O O . PHE A 1 829 ? -36.206 20.015 29.378 1.00 29.66 829 PHE A O 1
#

Nearest PDB structures (foldseek):
  6jw1-assembly2_B  TM=7.707E-01  e=2.106E-14  Xanthomonas